Protein AF-0000000084776444 (afdb_homodimer)

Solvent-accessible surface area (backbone atoms only — not comparable to full-atom values): 45329 Å² total; per-residue (Å²): 132,71,78,76,60,60,71,63,58,64,65,59,58,59,58,55,57,56,55,54,58,56,58,61,62,64,61,63,70,56,71,52,73,60,63,71,49,62,65,46,66,68,69,65,60,53,73,79,64,85,43,57,58,74,37,80,73,57,60,41,53,78,90,47,79,72,78,64,41,51,60,41,42,50,52,41,45,70,58,41,55,69,67,55,47,58,38,48,73,63,71,42,72,83,42,49,33,37,35,37,45,50,71,56,64,72,45,75,19,85,63,11,26,39,49,48,34,52,33,50,46,45,52,48,51,35,21,64,57,66,76,36,50,72,47,73,40,49,55,47,80,41,77,70,30,48,80,78,47,34,55,55,40,48,51,49,13,47,46,64,22,34,64,80,32,42,27,42,31,40,40,41,50,63,38,40,57,42,28,66,71,70,69,85,67,59,76,82,44,70,81,39,39,33,38,29,24,24,41,64,60,44,51,68,44,57,52,98,84,45,42,48,45,76,26,42,44,74,55,35,35,38,34,35,64,41,45,68,46,54,52,48,50,50,61,54,47,53,42,25,68,80,25,93,49,18,66,58,37,5,53,50,50,39,68,58,16,76,75,53,93,59,84,51,49,45,55,42,46,51,50,48,52,55,48,48,39,85,83,36,88,54,46,81,33,48,40,55,44,69,89,56,33,71,54,28,56,34,86,72,46,50,82,45,48,65,58,51,52,52,49,53,48,53,49,47,33,70,39,58,69,76,75,31,49,58,53,37,51,74,51,45,50,68,50,28,55,52,56,54,46,56,35,53,58,85,78,50,66,70,55,34,23,38,28,44,78,52,40,40,58,34,70,52,73,40,41,83,91,56,52,72,62,56,45,50,51,44,51,45,32,47,51,43,57,27,46,32,68,57,33,45,40,44,39,29,33,53,75,42,62,82,45,66,52,50,41,76,54,60,82,57,44,58,66,69,128,126,73,82,71,59,62,70,58,58,63,62,56,57,60,56,52,54,54,52,51,57,56,56,60,63,61,60,64,70,55,71,52,70,58,62,71,52,57,64,47,65,71,69,66,60,55,74,80,63,85,43,57,58,73,36,81,72,56,60,43,53,78,90,47,79,71,76,63,42,53,60,42,42,51,53,43,46,69,58,40,55,69,67,55,47,59,39,49,74,64,72,40,72,80,42,52,35,36,36,34,46,50,71,58,64,73,45,76,20,86,62,12,28,39,48,49,33,53,33,48,47,45,53,46,52,36,21,64,56,66,75,35,50,73,46,74,41,49,54,48,79,41,78,71,31,49,80,79,45,34,54,56,40,49,50,49,13,47,46,63,20,33,64,79,32,43,28,42,31,41,40,41,50,64,38,40,58,42,29,67,70,70,70,84,67,60,78,83,44,70,82,41,39,34,38,29,24,23,41,63,59,45,51,67,43,57,53,97,84,45,43,47,44,76,26,42,46,74,56,34,36,39,35,34,64,41,44,68,44,54,52,47,50,51,62,56,48,53,43,26,67,78,25,95,49,18,68,58,38,6,53,50,49,38,68,59,17,74,78,54,91,59,84,51,48,46,55,42,44,50,50,49,51,53,48,48,38,86,83,35,90,53,45,82,32,49,39,56,46,69,88,54,32,72,54,28,57,34,86,72,46,51,83,43,48,65,58,50,52,53,50,52,49,52,50,47,34,70,38,57,71,76,76,30,49,59,52,39,51,74,52,46,51,68,51,28,56,51,55,53,48,56,33,54,57,89,78,50,67,71,55,35,22,39,28,43,78,52,42,40,56,34,70,52,74,39,40,84,90,56,49,72,63,57,43,51,52,44,50,44,33,48,51,43,56,27,45,32,67,57,33,46,40,44,38,28,32,53,74,41,62,83,43,63,51,50,41,77,54,61,82,56,43,58,66,69,129

Sequence (834 aa):
MARALGDALLFSAGAAVATVLLLTASSFFSLPDAYWASIQLESASSFGVRTFYDDPEVSYTMDRPITGWDAKRAAWIRAHPELLHQHAARGEGERVLMVSGSQPAPCGAPRGDHFLTRLLKNKLDYCRLNGVELLYNTALLRPSMGRYWAKLPLVRAAMVAHPEAEWVWWVDSDAVLTDMDFRLPLRRYRRHNLVVHGWPRLVYDSGAAGPSWTSLNAGVFLLRNCQWSLDLMDAWAAMGPDSPDYQRWGALLTKTFKDKAFNESDDQSALVYLLQQDGSPWRQKVFLEHEYYFEGYWLEIVPRLGNISKRCEAMERQAAPEMRKRRAEREARRGRGDRAAASRVEGWRRPFVTHFTGCQPCSGHRNEDYSGESCDEGMRRALNFADDQVLRAYGFRHAGPLSDDVTPLPFGYPAKQMARALGDALLFSAGAAVATVLLLTASSFFSLPDAYWASIQLESASSFGVRTFYDDPEVSYTMDRPITGWDAKRAAWIRAHPELLHQHAARGEGERVLMVSGSQPAPCGAPRGDHFLTRLLKNKLDYCRLNGVELLYNTALLRPSMGRYWAKLPLVRAAMVAHPEAEWVWWVDSDAVLTDMDFRLPLRRYRRHNLVVHGWPRLVYDSGAAGPSWTSLNAGVFLLRNCQWSLDLMDAWAAMGPDSPDYQRWGALLTKTFKDKAFNESDDQSALVYLLQQDGSPWRQKVFLEHEYYFEGYWLEIVPRLGNISKRCEAMERQAAPEMRKRRAEREARRGRGDRAAASRVEGWRRPFVTHFTGCQPCSGHRNEDYSGESCDEGMRRALNFADDQVLRAYGFRHAGPLSDDVTPLPFGYPAKQ

Foldseek 3Di:
DPPVPPPVVVVVVVVVVVVVVVVVVVPPPPPPPVVVVPVPVVPVVLVPPDACVNPPQDDLFLVHFDPPQVVRLVVVCVSRVVVVVVCVVVVHDAAEAEEEEEEQDFFPFVCLVVLLVLLVVQVVLLCVLQVHHYHYYHYQPPVQQDDQRSVLSVQSNVLVVCSSGFKYKYAYSQKGFLDSQDDDPCVVQVQAFKEWAADPCQLAPQPPVAHALVRTDPNIMIGGSDSLSSVVSSQLCCCDRVHPCFQVSLCVLCVRHVPDDDSTDGSSSSSSVLCHDVVRPRVRRYHHDDLAPSPDELVVQLVCLVVLVVVLQVVLLPDDLVSLAADASNVCNVCSVVVQVVCVPPVDDRHRMYGHPQCSSRHNRGDPVDDVVCSVLSSQLSSLSSVQVVCVNVQWHAPDSNGPDIDGHDHSPPHND/DPVVPPVVVVVVVVVVVVVVVVVVVVPPPPPDPVVVVPVPVVPVVLVPPDACVNPPQDDLFLVHFDPPQVVRLVVVCVSRVVVVVVCVVVVHDAAEAEEEEEEQDFFPFVCLVVLLVLLVVQVVLLCVLQVHHYHYYHYQPPVQQDDQRSVLSVQSNVLVVCSSGFKYKYAYSQKGFLDSQDDDPCVVQVQAFKEWAADPCQLAPQPPVAHALVRTDPNIMIGGSDSLSSVVSSQLCCCDRVHPCFQVSLCVLCVRHVPDDDSTDGSSSSVSVLCHDVVRPRVRRYHHDDLAPSPDELVVQLVCLVVLVVVLQVVLLPDDLVSLAADASNVCNVCSVVVQVVCVPPPDDRHRMYGHPQCSSRHNRGDPVDDVVCSVLSSQLSSLSSVQVVCVNVQWHAPDSNGPDIDGHDHSPPHND

Organism: Brachypodium distachyon (NCBI:txid15368)

Nearest PDB structures (foldseek):
  6bsu-assembly1_B  TM=8.923E-01  e=5.376E-35  Arabidopsis thaliana
  2p72-assembly2_B  TM=7.038E-01  e=7.148E-07  Paramecium bursaria Chlorella virus 1
  2p6w-assembly1_A  TM=6.999E-01  e=1.191E-06  Paramecium bursaria Chlorella virus 1
  4cjb-assembly4_D  TM=4.960E-01  e=8.614E-04  Bacteroides ovatus
  1xkd-assembly1_A  TM=2.037E-01  e=1.379E+00  Aeropyrum pernix K1

Structure (mmCIF, N/CA/C/O backbone):
data_AF-0000000084776444-model_v1
#
loop_
_entity.id
_entity.type
_entity.pdbx_description
1 polymer 'Glycosyltransferase 7'
#
loop_
_atom_site.group_PDB
_atom_site.id
_atom_site.type_symbol
_atom_site.label_atom_id
_atom_site.label_alt_id
_atom_site.label_comp_id
_atom_site.label_asym_id
_atom_site.label_entity_id
_atom_site.label_seq_id
_atom_site.pdbx_PDB_ins_code
_atom_site.Cartn_x
_atom_site.Cartn_y
_atom_site.Cartn_z
_atom_site.occupancy
_atom_site.B_iso_or_equiv
_atom_site.auth_seq_id
_atom_site.auth_comp_id
_atom_site.auth_asym_id
_atom_site.auth_atom_id
_atom_site.pdbx_PDB_model_num
ATOM 1 N N . MET A 1 1 ? -0.04 70.938 -47.906 1 21.89 1 MET A N 1
ATOM 2 C CA . MET A 1 1 ? -1.121 70.625 -46.969 1 21.89 1 MET A CA 1
ATOM 3 C C . MET A 1 1 ? -1.875 69.375 -47.375 1 21.89 1 MET A C 1
ATOM 5 O O . MET A 1 1 ? -2.568 68.75 -46.562 1 21.89 1 MET A O 1
ATOM 9 N N . ALA A 1 2 ? -2.057 69.188 -48.812 1 24.22 2 ALA A N 1
ATOM 10 C CA . ALA A 1 2 ? -2.969 68.25 -49.469 1 24.22 2 ALA A CA 1
ATOM 11 C C . ALA A 1 2 ? -2.488 66.812 -49.281 1 24.22 2 ALA A C 1
ATOM 13 O O . ALA A 1 2 ? -3.293 65.938 -49.094 1 24.22 2 ALA A O 1
ATOM 14 N N . ARG A 1 3 ? -1.297 66.562 -49.75 1 25.2 3 ARG A N 1
ATOM 15 C CA . ARG A 1 3 ? -0.847 65.188 -50.031 1 25.2 3 ARG A CA 1
ATOM 16 C C . ARG A 1 3 ? -0.661 64.375 -48.781 1 25.2 3 ARG A C 1
ATOM 18 O O . ARG A 1 3 ? -0.34 63.188 -48.812 1 25.2 3 ARG A O 1
ATOM 25 N N . ALA A 1 4 ? -0.343 65.125 -47.625 1 27.72 4 ALA A N 1
ATOM 26 C CA . ALA A 1 4 ? -0.027 64.438 -46.406 1 27.72 4 ALA A CA 1
ATOM 27 C C . ALA A 1 4 ? -1.229 63.625 -45.875 1 27.72 4 ALA A C 1
ATOM 29 O O . ALA A 1 4 ? -1.128 62.906 -44.875 1 27.72 4 ALA A O 1
ATOM 30 N N . LEU A 1 5 ? -2.443 64.062 -46.438 1 29.72 5 LEU A N 1
ATOM 31 C CA . LEU A 1 5 ? -3.66 63.562 -45.812 1 29.72 5 LEU A CA 1
ATOM 32 C C . LEU A 1 5 ? -3.922 62.094 -46.156 1 29.72 5 LEU A C 1
ATOM 34 O O . LEU A 1 5 ? -4.867 61.5 -45.656 1 29.72 5 LEU A O 1
ATOM 38 N N . GLY A 1 6 ? -3.334 61.656 -47.312 1 27.2 6 GLY A N 1
ATOM 39 C CA . GLY A 1 6 ? -3.789 60.406 -47.906 1 27.2 6 GLY A CA 1
ATOM 40 C C . GLY A 1 6 ? -3.449 59.188 -47.031 1 27.2 6 GLY A C 1
ATOM 41 O O . GLY A 1 6 ? -4.195 58.219 -47.031 1 27.2 6 GLY A O 1
ATOM 42 N N . ASP A 1 7 ? -2.152 59.156 -46.656 1 29.42 7 ASP A N 1
ATOM 43 C CA . ASP A 1 7 ? -1.59 57.906 -46.125 1 29.42 7 ASP A CA 1
ATOM 44 C C . ASP A 1 7 ? -2.205 57.531 -44.781 1 29.42 7 ASP A C 1
ATOM 46 O O . ASP A 1 7 ? -1.972 56.438 -44.25 1 29.42 7 ASP A O 1
ATOM 50 N N . ALA A 1 8 ? -2.689 58.562 -44.031 1 30.03 8 ALA A N 1
ATOM 51 C CA . ALA A 1 8 ? -3.156 58.281 -42.688 1 30.03 8 ALA A CA 1
ATOM 52 C C . ALA A 1 8 ? -4.41 57.406 -42.688 1 30.03 8 ALA A C 1
ATOM 54 O O . ALA A 1 8 ? -4.734 56.75 -41.719 1 30.03 8 ALA A O 1
ATOM 55 N N . LEU A 1 9 ? -5.211 57.562 -43.844 1 29.48 9 LEU A N 1
ATOM 56 C CA . LEU A 1 9 ? -6.531 56.969 -43.781 1 29.48 9 LEU A CA 1
ATOM 57 C C . LEU A 1 9 ? -6.422 55.438 -43.812 1 29.48 9 LEU A C 1
ATOM 59 O O . LEU A 1 9 ? -7.316 54.719 -43.344 1 29.48 9 LEU A O 1
ATOM 63 N N . LEU A 1 10 ? -5.426 54.906 -44.625 1 31.38 10 LEU A N 1
ATOM 64 C CA . LEU A 1 10 ? -5.465 53.469 -44.875 1 31.38 10 LEU A CA 1
ATOM 65 C C . LEU A 1 10 ? -5.156 52.688 -43.594 1 31.38 10 LEU A C 1
ATOM 67 O O . LEU A 1 10 ? -5.633 51.562 -43.438 1 31.38 10 LEU A O 1
ATOM 71 N N . PHE A 1 11 ? -4.254 53.219 -42.75 1 33.69 11 PHE A N 1
ATOM 72 C CA . PHE A 1 11 ? -3.816 52.375 -41.625 1 33.69 11 PHE A CA 1
ATOM 73 C C . PHE A 1 11 ? -4.938 52.188 -40.625 1 33.69 11 PHE A C 1
ATOM 75 O O . PHE A 1 11 ? -4.82 51.375 -39.719 1 33.69 11 PHE A O 1
ATOM 82 N N . SER A 1 12 ? -5.906 53.219 -40.562 1 31.97 12 SER A N 1
ATOM 83 C CA . SER A 1 12 ? -6.879 53.094 -39.469 1 31.97 12 SER A CA 1
ATOM 84 C C . SER A 1 12 ? -7.848 51.938 -39.75 1 31.97 12 SER A C 1
ATOM 86 O O . SER A 1 12 ? -8.625 51.562 -38.875 1 31.97 12 SER A O 1
ATOM 88 N N . ALA A 1 13 ? -8.062 51.656 -41.094 1 33 13 ALA A N 1
ATOM 89 C CA . ALA A 1 13 ? -9.117 50.688 -41.344 1 33 13 ALA A CA 1
ATOM 90 C C . ALA A 1 13 ? -8.719 49.312 -40.844 1 33 13 ALA A C 1
ATOM 92 O O . ALA A 1 13 ? -9.57 48.438 -40.625 1 33 13 ALA A O 1
ATOM 93 N N . GLY A 1 14 ? -7.402 49 -40.906 1 31.8 14 GLY A N 1
ATOM 94 C CA . GLY A 1 14 ? -6.98 47.656 -40.594 1 31.8 14 GLY A CA 1
ATOM 95 C C . GLY A 1 14 ? -7.227 47.281 -39.156 1 31.8 14 GLY A C 1
ATOM 96 O O . GLY A 1 14 ? -7.312 46.094 -38.812 1 31.8 14 GLY A O 1
ATOM 97 N N . ALA A 1 15 ? -7.059 48.281 -38.25 1 36 15 ALA A N 1
ATOM 98 C CA . ALA A 1 15 ? -7.145 47.938 -36.844 1 36 15 ALA A CA 1
ATOM 99 C C . ALA A 1 15 ? -8.57 47.562 -36.438 1 36 15 ALA A C 1
ATOM 101 O O . ALA A 1 15 ? -8.781 46.875 -35.438 1 36 15 ALA A O 1
ATOM 102 N N . ALA A 1 16 ? -9.555 48.219 -37.156 1 34.06 16 ALA A N 1
ATOM 103 C CA . ALA A 1 16 ? -10.906 47.969 -36.688 1 34.06 16 ALA A CA 1
ATOM 104 C C . ALA A 1 16 ? -11.336 46.531 -36.969 1 34.06 16 ALA A C 1
ATOM 106 O O . ALA A 1 16 ? -12.078 45.906 -36.188 1 34.06 16 ALA A O 1
ATOM 107 N N . VAL A 1 17 ? -10.898 46 -38.156 1 36.62 17 VAL A N 1
ATOM 108 C CA . VAL A 1 17 ? -11.406 44.656 -38.469 1 36.62 17 VAL A CA 1
ATOM 109 C C . VAL A 1 17 ? -10.82 43.656 -37.5 1 36.62 17 VAL A C 1
ATOM 111 O O . VAL A 1 17 ? -11.461 42.625 -37.188 1 36.62 17 VAL A O 1
ATOM 114 N N . ALA A 1 18 ? -9.578 43.906 -36.969 1 34.69 18 ALA A N 1
ATOM 115 C CA . ALA A 1 18 ? -9.031 42.875 -36.094 1 34.69 18 ALA A CA 1
ATOM 116 C C . ALA A 1 18 ? -9.812 42.781 -34.781 1 34.69 18 ALA A C 1
ATOM 118 O O . ALA A 1 18 ? -9.969 41.688 -34.219 1 34.69 18 ALA A O 1
ATOM 119 N N . THR A 1 19 ? -10.344 43.969 -34.312 1 35.88 19 THR A N 1
ATOM 120 C CA . THR A 1 19 ? -11.031 43.875 -33.031 1 35.88 19 THR A CA 1
ATOM 121 C C . THR A 1 19 ? -12.352 43.125 -33.188 1 35.88 19 THR A C 1
ATOM 123 O O . THR A 1 19 ? -12.734 42.344 -32.281 1 35.88 19 THR A O 1
ATOM 126 N N . VAL A 1 20 ? -13.062 43.281 -34.344 1 36.16 20 VAL A N 1
ATOM 127 C CA . VAL A 1 20 ? -14.367 42.625 -34.406 1 36.16 20 VAL A CA 1
ATOM 128 C C . VAL A 1 20 ? -14.172 41.125 -34.5 1 36.16 20 VAL A C 1
ATOM 130 O O . VAL A 1 20 ? -14.984 40.344 -33.969 1 36.16 20 VAL A O 1
ATOM 133 N N . LEU A 1 21 ? -13.102 40.656 -35.219 1 32.59 21 LEU A N 1
ATOM 134 C CA . LEU A 1 21 ? -12.992 39.219 -35.344 1 32.59 21 LEU A CA 1
ATOM 135 C C . LEU A 1 21 ? -12.688 38.594 -33.969 1 32.59 21 LEU A C 1
ATOM 137 O O . LEU A 1 21 ? -13.109 37.469 -33.688 1 32.59 21 LEU A O 1
ATOM 141 N N . LEU A 1 22 ? -11.906 39.312 -33.094 1 33.31 22 LEU A N 1
ATOM 142 C CA . LEU A 1 22 ? -11.625 38.688 -31.797 1 33.31 22 LEU A CA 1
ATOM 143 C C . LEU A 1 22 ? -12.883 38.625 -30.938 1 33.31 22 LEU A C 1
ATOM 145 O O . LEU A 1 22 ? -13.039 37.719 -30.125 1 33.31 22 LEU A O 1
ATOM 149 N N . LEU A 1 23 ? -13.812 39.625 -31.016 1 33.25 23 LEU A N 1
ATOM 150 C CA . LEU A 1 23 ? -14.945 39.562 -30.109 1 33.25 23 LEU A CA 1
ATOM 151 C C . LEU A 1 23 ? -15.906 38.438 -30.516 1 33.25 23 LEU A C 1
ATOM 153 O O . LEU A 1 23 ? -16.594 37.875 -29.672 1 33.25 23 LEU A O 1
ATOM 157 N N . THR A 1 24 ? -16.203 38.25 -31.812 1 31.72 24 THR A N 1
ATOM 158 C CA . THR A 1 24 ? -17.203 37.219 -32.125 1 31.72 24 THR A CA 1
ATOM 159 C C . THR A 1 24 ? -16.703 35.844 -31.781 1 31.72 24 THR A C 1
ATOM 161 O O . THR A 1 24 ? -17.484 34.906 -31.578 1 31.72 24 THR A O 1
ATOM 164 N N . ALA A 1 25 ? -15.344 35.562 -31.953 1 31.86 25 ALA A N 1
ATOM 165 C CA . ALA A 1 25 ? -14.961 34.188 -31.688 1 31.86 25 ALA A CA 1
ATOM 166 C C . ALA A 1 25 ? -15.07 33.844 -30.203 1 31.86 25 ALA A C 1
ATOM 168 O O . ALA A 1 25 ? -14.945 32.688 -29.812 1 31.86 25 ALA A O 1
ATOM 169 N N . SER A 1 26 ? -14.992 34.875 -29.359 1 31.23 26 SER A N 1
ATOM 170 C CA . SER A 1 26 ? -14.992 34.469 -27.953 1 31.23 26 SER A CA 1
ATOM 171 C C . SER A 1 26 ? -16.359 33.938 -27.531 1 31.23 26 SER A C 1
ATOM 173 O O . SER A 1 26 ? -16.5 33.375 -26.438 1 31.23 26 SER A O 1
ATOM 175 N N . SER A 1 27 ? -17.422 34.469 -28.188 1 30.97 27 SER A N 1
ATOM 176 C CA . SER A 1 27 ? -18.688 34.094 -27.562 1 30.97 27 SER A CA 1
ATOM 177 C C . SER A 1 27 ? -18.984 32.594 -27.719 1 30.97 27 SER A C 1
ATOM 179 O O . SER A 1 27 ? -19.875 32.062 -27.062 1 30.97 27 SER A O 1
ATOM 181 N N . PHE A 1 28 ? -18.766 32.125 -28.938 1 31.67 28 PHE A N 1
ATOM 182 C CA . PHE A 1 28 ? -19.516 30.906 -29.219 1 31.67 28 PHE A CA 1
ATOM 183 C C . PHE A 1 28 ? -18.953 29.734 -28.422 1 31.67 28 PHE A C 1
ATOM 185 O O . PHE A 1 28 ? -19.5 28.625 -28.453 1 31.67 28 PHE A O 1
ATOM 192 N N . PHE A 1 29 ? -17.672 29.828 -28.125 1 33.19 29 PHE A N 1
ATOM 193 C CA . PHE A 1 29 ? -17.281 28.484 -27.719 1 33.19 29 PHE A CA 1
ATOM 194 C C . PHE A 1 29 ? -17.844 28.156 -26.344 1 33.19 29 PHE A C 1
ATOM 196 O O . PHE A 1 29 ? -17.109 27.812 -25.406 1 33.19 29 PHE A O 1
ATOM 203 N N . SER A 1 30 ? -18.734 29.094 -25.875 1 30.8 30 SER A N 1
ATOM 204 C CA . SER A 1 30 ? -19.266 28.469 -24.672 1 30.8 30 SER A CA 1
ATOM 205 C C . SER A 1 30 ? -19.984 27.172 -24.984 1 30.8 30 SER A C 1
ATOM 207 O O . SER A 1 30 ? -21.062 27.172 -25.594 1 30.8 30 SER A O 1
ATOM 209 N N . LEU A 1 31 ? -19.266 26.203 -25.359 1 31.92 31 LEU A N 1
ATOM 210 C CA . LEU A 1 31 ? -19.984 24.938 -25.438 1 31.92 31 LEU A CA 1
ATOM 211 C C . LEU A 1 31 ? -20.969 24.797 -24.281 1 31.92 31 LEU A C 1
ATOM 213 O O . LEU A 1 31 ? -20.625 25.031 -23.125 1 31.92 31 LEU A O 1
ATOM 217 N N . PRO A 1 32 ? -22.234 25.125 -24.578 1 31.27 32 PRO A N 1
ATOM 218 C CA . PRO A 1 32 ? -23.25 25.062 -23.531 1 31.27 32 PRO A CA 1
ATOM 219 C C . PRO A 1 32 ? -23.094 23.844 -22.625 1 31.27 32 PRO A C 1
ATOM 221 O O . PRO A 1 32 ? -22.547 22.828 -23.047 1 31.27 32 PRO A O 1
ATOM 224 N N . ASP A 1 33 ? -23.281 24.109 -21.297 1 34.12 33 ASP A N 1
ATOM 225 C CA . ASP A 1 33 ? -23.359 23.125 -20.219 1 34.12 33 ASP A CA 1
ATOM 226 C C . ASP A 1 33 ? -24.125 21.875 -20.672 1 34.12 33 ASP A C 1
ATOM 228 O O . ASP A 1 33 ? -23.922 20.781 -20.141 1 34.12 33 ASP A O 1
ATOM 232 N N . ALA A 1 34 ? -25.016 22.047 -21.703 1 30.86 34 ALA A N 1
ATOM 233 C CA . ALA A 1 34 ? -25.859 20.938 -22.156 1 30.86 34 ALA A CA 1
ATOM 234 C C . ALA A 1 34 ? -25.031 19.859 -22.844 1 30.86 34 ALA A C 1
ATOM 236 O O . ALA A 1 34 ? -25.469 18.719 -22.969 1 30.86 34 ALA A O 1
ATOM 237 N N . TYR A 1 35 ? -24.047 20.312 -23.625 1 30.36 35 TYR A N 1
ATOM 238 C CA . TYR A 1 35 ? -23.281 19.297 -24.328 1 30.36 35 TYR A CA 1
ATOM 239 C C . TYR A 1 35 ? -22.562 18.391 -23.344 1 30.36 35 TYR A C 1
ATOM 241 O O . TYR A 1 35 ? -22.453 17.172 -23.562 1 30.36 35 TYR A O 1
ATOM 249 N N . TRP A 1 36 ? -21.922 19.016 -22.359 1 31.94 36 TRP A N 1
ATOM 250 C CA . TRP A 1 36 ? -21.344 18.109 -21.375 1 31.94 36 TRP A CA 1
ATOM 251 C C . TRP A 1 36 ? -22.438 17.375 -20.609 1 31.94 36 TRP A C 1
ATOM 253 O O . TRP A 1 36 ? -22.156 16.391 -19.922 1 31.94 36 TRP A O 1
ATOM 263 N N . ALA A 1 37 ? -23.703 17.922 -20.594 1 30.48 37 ALA A N 1
ATOM 264 C CA . ALA A 1 37 ? -24.766 17.219 -19.906 1 30.48 37 ALA A CA 1
ATOM 265 C C . ALA A 1 37 ? -25.047 15.859 -20.531 1 30.48 37 ALA A C 1
ATOM 267 O O . ALA A 1 37 ? -25.359 14.898 -19.828 1 30.48 37 ALA A O 1
ATOM 268 N N . SER A 1 38 ? -25.312 15.906 -21.844 1 31.33 38 SER A N 1
ATOM 269 C CA . SER A 1 38 ? -25.922 14.719 -22.438 1 31.33 38 SER A CA 1
ATOM 270 C C . SER A 1 38 ? -24.938 13.555 -22.5 1 31.33 38 SER A C 1
ATOM 272 O O . SER A 1 38 ? -25.328 12.43 -22.844 1 31.33 38 SER A O 1
ATOM 274 N N . ILE A 1 39 ? -23.625 13.938 -22.766 1 31.16 39 ILE A N 1
ATOM 275 C CA . ILE A 1 39 ? -22.953 12.648 -22.781 1 31.16 39 ILE A CA 1
ATOM 276 C C . ILE A 1 39 ? -22.969 12.047 -21.375 1 31.16 39 ILE A C 1
ATOM 278 O O . ILE A 1 39 ? -22.047 12.25 -20.594 1 31.16 39 ILE A O 1
ATOM 282 N N . GLN A 1 40 ? -23.812 12.531 -20.547 1 31.45 40 GLN A N 1
ATOM 283 C CA . GLN A 1 40 ? -24.125 11.523 -19.531 1 31.45 40 GLN A CA 1
ATOM 284 C C . GLN A 1 40 ? -24.219 10.141 -20.156 1 31.45 40 GLN A C 1
ATOM 286 O O . GLN A 1 40 ? -25.219 9.805 -20.812 1 31.45 40 GLN A O 1
ATOM 291 N N . LEU A 1 41 ? -23.094 9.734 -20.781 1 32.94 41 LEU A N 1
ATOM 292 C CA . LEU A 1 41 ? -23.25 8.289 -20.906 1 32.94 41 LEU A CA 1
ATOM 293 C C . LEU A 1 41 ? -24.156 7.738 -19.812 1 32.94 41 LEU A C 1
ATOM 295 O O . LEU A 1 41 ? -23.891 7.93 -18.625 1 32.94 41 LEU A O 1
ATOM 299 N N . GLU A 1 42 ? -25.391 7.84 -19.969 1 33.75 42 GLU A N 1
ATOM 300 C CA . GLU A 1 42 ? -26.203 6.961 -19.125 1 33.75 42 GLU A CA 1
ATOM 301 C C . GLU A 1 42 ? -25.391 5.766 -18.625 1 33.75 42 GLU A C 1
ATOM 303 O O . GLU A 1 42 ? -24.969 4.922 -19.422 1 33.75 42 GLU A O 1
ATOM 308 N N . SER A 1 43 ? -24.344 6.02 -17.844 1 39 43 SER A N 1
ATOM 309 C CA . SER A 1 43 ? -23.938 4.805 -17.141 1 39 43 SER A CA 1
ATOM 310 C C . SER A 1 43 ? -25.125 3.855 -16.969 1 39 43 SER A C 1
ATOM 312 O O . SER A 1 43 ? -26 4.094 -16.125 1 39 43 SER A O 1
ATOM 314 N N . ALA A 1 44 ? -25.734 3.492 -17.969 1 37.97 44 ALA A N 1
ATOM 315 C CA . ALA A 1 44 ? -26.625 2.344 -17.766 1 37.97 44 ALA A CA 1
ATOM 316 C C . ALA A 1 44 ? -26.172 1.517 -16.562 1 37.97 44 ALA A C 1
ATOM 318 O O . ALA A 1 44 ? -25.078 0.956 -16.562 1 37.97 44 ALA A O 1
ATOM 319 N N . SER A 1 45 ? -26.516 1.999 -15.445 1 46.94 45 SER A N 1
ATOM 320 C CA . SER A 1 45 ? -26.328 1.176 -14.258 1 46.94 45 SER A CA 1
ATOM 321 C C . SER A 1 45 ? -26.469 -0.307 -14.578 1 46.94 45 SER A C 1
ATOM 323 O O . SER A 1 45 ? -27.516 -0.744 -15.055 1 46.94 45 SER A O 1
ATOM 325 N N . SER A 1 46 ? -25.516 -0.882 -15.125 1 54.28 46 SER A N 1
ATOM 326 C CA . SER A 1 46 ? -25.484 -2.34 -15.203 1 54.28 46 SER A CA 1
ATOM 327 C C . SER A 1 46 ? -26.219 -2.967 -14.023 1 54.28 46 SER A C 1
ATOM 329 O O . SER A 1 46 ? -26.156 -4.18 -13.82 1 54.28 46 SER A O 1
ATOM 331 N N . PHE A 1 47 ? -26.922 -1.967 -13.375 1 55.28 47 PHE A N 1
ATOM 332 C CA . PHE A 1 47 ? -27.828 -2.43 -12.336 1 55.28 47 PHE A CA 1
ATOM 333 C C . PHE A 1 47 ? -29 -3.193 -12.93 1 55.28 47 PHE A C 1
ATOM 335 O O . PHE A 1 47 ? -29.656 -2.713 -13.867 1 55.28 47 PHE A O 1
ATOM 342 N N . GLY A 1 48 ? -28.797 -4.477 -12.914 1 63.91 48 GLY A N 1
ATOM 343 C CA . GLY A 1 48 ? -29.891 -5.34 -13.289 1 63.91 48 GLY A CA 1
ATOM 344 C C . GLY A 1 48 ? -29.484 -6.445 -14.25 1 63.91 48 GLY A C 1
ATOM 345 O O . GLY A 1 48 ? -30.25 -7.387 -14.469 1 63.91 48 GLY A O 1
ATOM 346 N N . VAL A 1 49 ? -28.281 -6.203 -14.812 1 77.44 49 VAL A N 1
ATOM 347 C CA . VAL A 1 49 ? -27.875 -7.246 -15.758 1 77.44 49 VAL A CA 1
ATOM 348 C C . VAL A 1 49 ? -27.359 -8.453 -14.992 1 77.44 49 VAL A C 1
ATOM 350 O O . VAL A 1 49 ? -26.594 -8.312 -14.031 1 77.44 49 VAL A O 1
ATOM 353 N N . ARG A 1 50 ? -27.875 -9.539 -15.398 1 88.38 50 ARG A N 1
ATOM 354 C CA . ARG A 1 50 ? -27.406 -10.789 -14.789 1 88.38 50 ARG A CA 1
ATOM 355 C C . ARG A 1 50 ? -26 -11.141 -15.25 1 88.38 50 ARG A C 1
ATOM 357 O O . ARG A 1 50 ? -25.672 -10.984 -16.422 1 88.38 50 ARG A O 1
ATOM 364 N N . THR A 1 51 ? -25.141 -11.414 -14.344 1 93.25 51 THR A N 1
ATOM 365 C CA . THR A 1 51 ? -23.766 -11.852 -14.594 1 93.25 51 THR A CA 1
ATOM 366 C C . THR A 1 51 ? -23.469 -13.133 -13.82 1 93.25 51 THR A C 1
ATOM 368 O O . THR A 1 51 ? -24.344 -13.695 -13.172 1 93.25 51 THR A O 1
ATOM 371 N N . PHE A 1 52 ? -22.219 -13.578 -13.945 1 96.25 52 PHE A N 1
ATOM 372 C CA . PHE A 1 52 ? -21.844 -14.797 -13.227 1 96.25 52 PHE A CA 1
ATOM 373 C C . PHE A 1 52 ? -21.922 -14.578 -11.727 1 96.25 52 PHE A C 1
ATOM 375 O O . PHE A 1 52 ? -21.922 -15.547 -10.953 1 96.25 52 PHE A O 1
ATOM 382 N N . TYR A 1 53 ? -22 -13.344 -11.32 1 94.12 53 TYR A N 1
ATOM 383 C CA . TYR A 1 53 ? -22.141 -13.031 -9.898 1 94.12 53 TYR A CA 1
ATOM 384 C C . TYR A 1 53 ? -23.5 -13.461 -9.367 1 94.12 53 TYR A C 1
ATOM 386 O O . TYR A 1 53 ? -23.703 -13.531 -8.156 1 94.12 53 TYR A O 1
ATOM 394 N N . ASP A 1 54 ? -24.406 -13.703 -10.242 1 93.12 54 ASP A N 1
ATOM 395 C CA . ASP A 1 54 ? -25.75 -14.156 -9.867 1 93.12 54 ASP A CA 1
ATOM 396 C C . ASP A 1 54 ? -25.812 -15.688 -9.875 1 93.12 54 ASP A C 1
ATOM 398 O O . ASP A 1 54 ? -26.844 -16.266 -9.523 1 93.12 54 ASP A O 1
ATOM 402 N N . ASP A 1 55 ? -24.766 -16.328 -10.273 1 93.25 55 ASP A N 1
ATOM 403 C CA . ASP A 1 55 ? -24.703 -17.781 -10.367 1 93.25 55 ASP A CA 1
ATOM 404 C C . ASP A 1 55 ? -24.172 -18.391 -9.07 1 93.25 55 ASP A C 1
ATOM 406 O O . ASP A 1 55 ? -23 -18.25 -8.742 1 93.25 55 ASP A O 1
ATOM 410 N N . PRO A 1 56 ? -24.953 -19.156 -8.367 1 92.25 56 PRO A N 1
ATOM 411 C CA . PRO A 1 56 ? -24.5 -19.766 -7.109 1 92.25 56 PRO A CA 1
ATOM 412 C C . PRO A 1 56 ? -23.406 -20.797 -7.312 1 92.25 56 PRO A C 1
ATOM 414 O O . PRO A 1 56 ? -22.734 -21.188 -6.355 1 92.25 56 PRO A O 1
ATOM 417 N N . GLU A 1 57 ? -23.234 -21.219 -8.508 1 92.44 57 GLU A N 1
ATOM 418 C CA . GLU A 1 57 ? -22.234 -22.25 -8.789 1 92.44 57 GLU A CA 1
ATOM 419 C C . GLU A 1 57 ? -20.844 -21.641 -8.891 1 92.44 57 GLU A C 1
ATOM 421 O O . GLU A 1 57 ? -19.844 -22.359 -8.836 1 92.44 57 GLU A O 1
ATOM 426 N N . VAL A 1 58 ? -20.797 -20.375 -9.125 1 95 58 VAL A N 1
ATOM 427 C CA . VAL A 1 58 ? -19.5 -19.703 -9.164 1 95 58 VAL A CA 1
ATOM 428 C C . VAL A 1 58 ? -19.047 -19.375 -7.742 1 95 58 VAL A C 1
ATOM 430 O O . VAL A 1 58 ? -19.766 -18.719 -6.988 1 95 58 VAL A O 1
ATOM 433 N N . SER A 1 59 ? -17.891 -19.891 -7.367 1 94.12 59 SER A N 1
ATOM 434 C CA . SER A 1 59 ? -17.375 -19.688 -6.016 1 94.12 59 SER A CA 1
ATOM 435 C C . SER A 1 59 ? -15.992 -19.047 -6.043 1 94.12 59 SER A C 1
ATOM 437 O O . SER A 1 59 ? -15.258 -19.188 -7.02 1 94.12 59 SER A O 1
ATOM 439 N N . TYR A 1 60 ? -15.727 -18.312 -4.98 1 96.62 60 TYR A N 1
ATOM 440 C CA . TYR A 1 60 ? -14.414 -17.703 -4.801 1 96.62 60 TYR A CA 1
ATOM 441 C C . TYR A 1 60 ? -13.414 -18.734 -4.293 1 96.62 60 TYR A C 1
ATOM 443 O O . TYR A 1 60 ? -12.195 -18.531 -4.398 1 96.62 60 TYR A O 1
ATOM 451 N N . THR A 1 61 ? -13.875 -19.797 -3.695 1 94.69 61 THR A N 1
ATOM 452 C CA . THR A 1 61 ? -13.039 -20.781 -3.014 1 94.69 61 THR A CA 1
ATOM 453 C C . THR A 1 61 ? -12.523 -21.828 -3.996 1 94.69 61 THR A C 1
ATOM 455 O O . THR A 1 61 ? -13.102 -22.031 -5.07 1 94.69 61 THR A O 1
ATOM 458 N N . MET A 1 62 ? -11.477 -22.484 -3.627 1 89.81 62 MET A N 1
ATOM 459 C CA . MET A 1 62 ? -10.781 -23.438 -4.496 1 89.81 62 MET A CA 1
ATOM 460 C C . MET A 1 62 ? -11.492 -24.781 -4.512 1 89.81 62 MET A C 1
ATOM 462 O O . MET A 1 62 ? -11.203 -25.625 -5.359 1 89.81 62 MET A O 1
ATOM 466 N N . ASP A 1 63 ? -12.422 -24.984 -3.689 1 87.06 63 ASP A N 1
ATOM 467 C CA . ASP A 1 63 ? -13.016 -26.312 -3.529 1 87.06 63 ASP A CA 1
ATOM 468 C C . ASP A 1 63 ? -14.031 -26.594 -4.637 1 87.06 63 ASP A C 1
ATOM 470 O O . ASP A 1 63 ? -14.484 -27.734 -4.797 1 87.06 63 ASP A O 1
ATOM 474 N N . ARG A 1 64 ? -14.391 -25.594 -5.445 1 87.88 64 ARG A N 1
ATOM 475 C CA . ARG A 1 64 ? -15.32 -25.766 -6.551 1 87.88 64 ARG A CA 1
ATOM 476 C C . ARG A 1 64 ? -14.742 -25.219 -7.852 1 87.88 64 ARG A C 1
ATOM 478 O O . ARG A 1 64 ? -14.461 -24.016 -7.949 1 87.88 64 ARG A O 1
ATOM 485 N N . PRO A 1 65 ? -14.664 -26.109 -8.828 1 94 65 PRO A N 1
ATOM 486 C CA . PRO A 1 65 ? -14.18 -25.594 -10.117 1 94 65 PRO A CA 1
ATOM 487 C C . PRO A 1 65 ? -15.188 -24.688 -10.812 1 94 65 PRO A C 1
ATOM 489 O O . PRO A 1 65 ? -16.406 -24.859 -10.641 1 94 65 PRO A O 1
ATOM 492 N N . ILE A 1 66 ? -14.711 -23.734 -11.492 1 96.38 66 ILE A N 1
ATOM 493 C CA . ILE A 1 66 ? -15.555 -22.875 -12.32 1 96.38 66 ILE A CA 1
ATOM 494 C C . ILE A 1 66 ? -15.445 -23.312 -13.781 1 96.38 66 ILE A C 1
ATOM 496 O O . ILE A 1 66 ? -14.344 -23.516 -14.297 1 96.38 66 ILE A O 1
ATOM 500 N N . THR A 1 67 ? -16.578 -23.531 -14.43 1 96.44 67 THR A N 1
ATOM 501 C CA . THR A 1 67 ? -16.609 -23.875 -15.844 1 96.44 67 THR A CA 1
ATOM 502 C C . THR A 1 67 ? -17.203 -22.734 -16.672 1 96.44 67 THR A C 1
ATOM 504 O O . THR A 1 67 ? -18 -21.953 -16.156 1 96.44 67 THR A O 1
ATOM 507 N N . GLY A 1 68 ? -16.719 -22.609 -17.906 1 97.56 68 GLY A N 1
ATOM 508 C CA . GLY A 1 68 ? -17.219 -21.578 -18.797 1 97.56 68 GLY A CA 1
ATOM 509 C C . GLY A 1 68 ? -16.781 -20.188 -18.406 1 97.56 68 GLY A C 1
ATOM 510 O O . GLY A 1 68 ? -17.516 -19.219 -18.594 1 97.56 68 GLY A O 1
ATOM 511 N N . TRP A 1 69 ? -15.641 -20.094 -17.812 1 98.25 69 TRP A N 1
ATOM 512 C CA . TRP A 1 69 ? -15.18 -18.828 -17.25 1 98.25 69 TRP A CA 1
ATOM 513 C C . TRP A 1 69 ? -14.977 -17.781 -18.328 1 98.25 69 TRP A C 1
ATOM 515 O O . TRP A 1 69 ? -15.336 -16.625 -18.156 1 98.25 69 TRP A O 1
ATOM 525 N N . ASP A 1 70 ? -14.438 -18.188 -19.484 1 98.25 70 ASP A N 1
ATOM 526 C CA . ASP A 1 70 ? -14.18 -17.219 -20.547 1 98.25 70 ASP A CA 1
ATOM 527 C C . ASP A 1 70 ? -15.469 -16.562 -21.031 1 98.25 70 ASP A C 1
ATOM 529 O O . ASP A 1 70 ? -15.523 -15.352 -21.203 1 98.25 70 ASP A O 1
ATOM 533 N N . ALA A 1 71 ? -16.453 -17.359 -21.172 1 97.81 71 ALA A N 1
ATOM 534 C CA . ALA A 1 71 ? -17.75 -16.844 -21.609 1 97.81 71 ALA A CA 1
ATOM 535 C C . ALA A 1 71 ? -18.375 -15.969 -20.516 1 97.81 71 ALA A C 1
ATOM 537 O O . ALA A 1 71 ? -18.906 -14.898 -20.797 1 97.81 71 ALA A O 1
ATOM 538 N N . LYS A 1 72 ? -18.328 -16.469 -19.328 1 97.38 72 LYS A N 1
ATOM 539 C CA . LYS A 1 72 ? -18.859 -15.711 -18.188 1 97.38 72 LYS A CA 1
ATOM 540 C C . LYS A 1 72 ? -18.188 -14.352 -18.062 1 97.38 72 LYS A C 1
ATOM 542 O O . LYS A 1 72 ? -18.859 -13.328 -17.922 1 97.38 72 LYS A O 1
ATOM 547 N N . ARG A 1 73 ? -16.906 -14.352 -18.141 1 96.56 73 ARG A N 1
ATOM 548 C CA . ARG A 1 73 ? -16.109 -13.133 -18.031 1 96.56 73 ARG A CA 1
ATOM 549 C C . ARG A 1 73 ? -16.406 -12.18 -19.188 1 96.56 73 ARG A C 1
ATOM 551 O O . ARG A 1 73 ? -16.578 -10.977 -18.984 1 96.56 73 ARG A O 1
ATOM 558 N N . ALA A 1 74 ? -16.484 -12.688 -20.375 1 95.38 74 ALA A N 1
ATOM 559 C CA . ALA A 1 74 ? -16.781 -11.875 -21.562 1 95.38 74 ALA A CA 1
ATOM 560 C C . ALA A 1 74 ? -18.141 -11.211 -21.422 1 95.38 74 ALA A C 1
ATOM 562 O O . ALA A 1 74 ? -18.312 -10.039 -21.781 1 95.38 74 ALA A O 1
ATOM 563 N N . ALA A 1 75 ? -19.094 -11.977 -20.953 1 95.62 75 ALA A N 1
ATOM 564 C CA . ALA A 1 75 ? -20.438 -11.422 -20.75 1 95.62 75 ALA A CA 1
ATOM 565 C C . ALA A 1 75 ? -20.406 -10.289 -19.734 1 95.62 75 ALA A C 1
ATOM 567 O O . ALA A 1 75 ? -21.078 -9.266 -19.906 1 95.62 75 ALA A O 1
ATOM 568 N N . TRP A 1 76 ? -19.656 -10.5 -18.656 1 94.88 76 TRP A N 1
ATOM 569 C CA . TRP A 1 76 ? -19.531 -9.453 -17.641 1 94.88 76 TRP A CA 1
ATOM 570 C C . TRP A 1 76 ? -18.906 -8.203 -18.234 1 94.88 76 TRP A C 1
ATOM 572 O O . TRP A 1 76 ? -19.359 -7.086 -17.984 1 94.88 76 TRP A O 1
ATOM 582 N N . ILE A 1 77 ? -17.891 -8.344 -19.016 1 91.94 77 ILE A N 1
ATOM 583 C CA . ILE A 1 77 ? -17.172 -7.223 -19.625 1 91.94 77 ILE A CA 1
ATOM 584 C C . ILE A 1 77 ? -18.109 -6.461 -20.562 1 91.94 77 ILE A C 1
ATOM 586 O O . ILE A 1 77 ? -18.125 -5.227 -20.578 1 91.94 77 ILE A O 1
ATOM 590 N N . ARG A 1 78 ? -18.891 -7.16 -21.297 1 91.5 78 ARG A N 1
ATOM 591 C CA . ARG A 1 78 ? -19.844 -6.535 -22.203 1 91.5 78 ARG A CA 1
ATOM 592 C C . ARG A 1 78 ? -20.875 -5.715 -21.422 1 91.5 78 ARG A C 1
ATOM 594 O O . ARG A 1 78 ? -21.344 -4.68 -21.906 1 91.5 78 ARG A O 1
ATOM 601 N N . ALA A 1 79 ? -21.125 -6.199 -20.281 1 90.44 79 ALA A N 1
ATOM 602 C CA . ALA A 1 79 ? -22.125 -5.535 -19.453 1 90.44 79 ALA A CA 1
ATOM 603 C C . ALA A 1 79 ? -21.547 -4.312 -18.75 1 90.44 79 ALA A C 1
ATOM 605 O O . ALA A 1 79 ? -22.281 -3.477 -18.219 1 90.44 79 ALA A O 1
ATOM 606 N N . HIS A 1 80 ? -20.234 -4.211 -18.75 1 87.38 80 HIS A N 1
ATOM 607 C CA . HIS A 1 80 ? -19.578 -3.121 -18.031 1 87.38 80 HIS A CA 1
ATOM 608 C C . HIS A 1 80 ? -18.547 -2.426 -18.922 1 87.38 80 HIS A C 1
ATOM 610 O O . HIS A 1 80 ? -17.375 -2.334 -18.562 1 87.38 80 HIS A O 1
ATOM 616 N N . PRO A 1 81 ? -18.953 -1.81 -19.969 1 80 81 PRO A N 1
ATOM 617 C CA . PRO A 1 81 ? -18.016 -1.2 -20.906 1 80 81 PRO A CA 1
ATOM 618 C C . PRO A 1 81 ? -17.266 -0.018 -20.312 1 80 81 PRO A C 1
ATOM 620 O O . PRO A 1 81 ? -16.141 0.288 -20.734 1 80 81 PRO A O 1
ATOM 623 N N . GLU A 1 82 ? -17.812 0.561 -19.297 1 76.56 82 GLU A N 1
ATOM 624 C CA . GLU A 1 82 ? -17.203 1.735 -18.688 1 76.56 82 GLU A CA 1
ATOM 625 C C . GLU A 1 82 ? -15.883 1.385 -18 1 76.56 82 GLU A C 1
ATOM 627 O O . GLU A 1 82 ? -15 2.234 -17.875 1 76.56 82 GLU A O 1
ATOM 632 N N . LEU A 1 83 ? -15.773 0.202 -17.609 1 75.44 83 LEU A N 1
ATOM 633 C CA . LEU A 1 83 ? -14.562 -0.209 -16.891 1 75.44 83 LEU A CA 1
ATOM 634 C C . LEU A 1 83 ? -13.414 -0.45 -17.859 1 75.44 83 LEU A C 1
ATOM 636 O O . LEU A 1 83 ? -12.242 -0.376 -17.484 1 75.44 83 LEU A O 1
ATOM 640 N N . LEU A 1 84 ? -13.75 -0.779 -19.109 1 67.56 84 LEU A N 1
ATOM 641 C CA . LEU A 1 84 ? -12.734 -0.995 -20.141 1 67.56 84 LEU A CA 1
ATOM 642 C C . LEU A 1 84 ? -12.242 0.333 -20.703 1 67.56 84 LEU A C 1
ATOM 644 O O . LEU A 1 84 ? -11.047 0.491 -20.984 1 67.56 84 LEU A O 1
ATOM 648 N N . HIS A 1 85 ? -13.102 1.214 -20.75 1 59.69 85 HIS A N 1
ATOM 649 C CA . HIS A 1 85 ? -12.766 2.52 -21.297 1 59.69 85 HIS A CA 1
ATOM 650 C C . HIS A 1 85 ? -11.789 3.27 -20.391 1 59.69 85 HIS A C 1
ATOM 652 O O . HIS A 1 85 ? -10.867 3.932 -20.875 1 59.69 85 HIS A O 1
ATOM 658 N N . GLN A 1 86 ? -11.992 3.111 -19.203 1 59.34 86 GLN A N 1
ATOM 659 C CA . GLN A 1 86 ? -11.125 3.797 -18.25 1 59.34 86 GLN A CA 1
ATOM 660 C C . GLN A 1 86 ? -9.68 3.336 -18.391 1 59.34 86 GLN A C 1
ATOM 662 O O . GLN A 1 86 ? -8.75 4.148 -18.312 1 59.34 86 GLN A O 1
ATOM 667 N N . HIS A 1 87 ? -9.531 2.162 -18.719 1 59.19 87 HIS A N 1
ATOM 668 C CA . HIS A 1 87 ? -8.195 1.599 -18.859 1 59.19 87 HIS A CA 1
ATOM 669 C C . HIS A 1 87 ? -7.566 1.994 -20.188 1 59.19 87 HIS A C 1
ATOM 671 O O . HIS A 1 87 ? -6.387 2.346 -20.25 1 59.19 87 HIS A O 1
ATOM 677 N N . ALA A 1 88 ? -8.383 1.906 -21.156 1 54.53 88 ALA A N 1
ATOM 678 C CA . ALA A 1 88 ? -7.902 2.287 -22.484 1 54.53 88 ALA A CA 1
ATOM 679 C C . ALA A 1 88 ? -7.512 3.764 -22.516 1 54.53 88 ALA A C 1
ATOM 681 O O . ALA A 1 88 ? -6.516 4.133 -23.141 1 54.53 88 ALA A O 1
ATOM 682 N N . ALA A 1 89 ? -8.258 4.547 -21.891 1 47.53 89 ALA A N 1
ATOM 683 C CA . ALA A 1 89 ? -8.031 5.992 -21.859 1 47.53 89 ALA A CA 1
ATOM 684 C C . ALA A 1 89 ? -6.711 6.324 -21.172 1 47.53 89 ALA A C 1
ATOM 686 O O . ALA A 1 89 ? -6.105 7.363 -21.453 1 47.53 89 ALA A O 1
ATOM 687 N N . ARG A 1 90 ? -6.375 5.359 -20.391 1 52 90 ARG A N 1
ATOM 688 C CA . ARG A 1 90 ? -5.109 5.594 -19.703 1 52 90 ARG A CA 1
ATOM 689 C C . ARG A 1 90 ? -3.932 5.098 -20.531 1 52 90 ARG A C 1
ATOM 691 O O . ARG A 1 90 ? -2.781 5.184 -20.109 1 52 90 ARG A O 1
ATOM 698 N N . GLY A 1 91 ? -4.25 4.723 -21.844 1 49.28 91 GLY A N 1
ATOM 699 C CA . GLY A 1 91 ? -3.193 4.184 -22.688 1 49.28 91 GLY A CA 1
ATOM 700 C C . GLY A 1 91 ? -2.609 2.891 -22.156 1 49.28 91 GLY A C 1
ATOM 701 O O . GLY A 1 91 ? -1.491 2.514 -22.516 1 49.28 91 GLY A O 1
ATOM 702 N N . GLU A 1 92 ? -3.504 2.496 -21.203 1 57.28 92 GLU A N 1
ATOM 703 C CA . GLU A 1 92 ? -2.93 1.326 -20.547 1 57.28 92 GLU A CA 1
ATOM 704 C C . GLU A 1 92 ? -3.34 0.039 -21.25 1 57.28 92 GLU A C 1
ATOM 706 O O . GLU A 1 92 ? -4.426 -0.039 -21.828 1 57.28 92 GLU A O 1
ATOM 711 N N . GLY A 1 93 ? -2.387 -0.667 -21.797 1 64.19 93 GLY A N 1
ATOM 712 C CA . GLY A 1 93 ? -2.578 -1.993 -22.359 1 64.19 93 GLY A CA 1
ATOM 713 C C . GLY A 1 93 ? -3.398 -2.908 -21.484 1 64.19 93 GLY A C 1
ATOM 714 O O . GLY A 1 93 ? -4.418 -2.492 -20.922 1 64.19 93 GLY A O 1
ATOM 715 N N . GLU A 1 94 ? -3.154 -4.059 -21.375 1 77.94 94 GLU A N 1
ATOM 716 C CA . GLU A 1 94 ? -3.805 -5.082 -20.562 1 77.94 94 GLU A CA 1
ATOM 717 C C . GLU A 1 94 ? -3.703 -4.754 -19.078 1 77.94 94 GLU A C 1
ATOM 719 O O . GLU A 1 94 ? -2.65 -4.32 -18.594 1 77.94 94 GLU A O 1
ATOM 724 N N . ARG A 1 95 ? -4.855 -4.875 -18.375 1 88.69 95 ARG A N 1
ATOM 725 C CA . ARG A 1 95 ? -4.898 -4.559 -16.953 1 88.69 95 ARG A CA 1
ATOM 726 C C . ARG A 1 95 ? -4.246 -5.664 -16.125 1 88.69 95 ARG A C 1
ATOM 728 O O . ARG A 1 95 ? -4.551 -6.844 -16.312 1 88.69 95 ARG A O 1
ATOM 735 N N . VAL A 1 96 ? -3.361 -5.266 -15.281 1 95.12 96 VAL A N 1
ATOM 736 C CA . VAL A 1 96 ? -2.621 -6.172 -14.406 1 95.12 96 VAL A CA 1
ATOM 737 C C . VAL A 1 96 ? -2.975 -5.883 -12.945 1 95.12 96 VAL A C 1
ATOM 739 O O . VAL A 1 96 ? -3.014 -4.723 -12.531 1 95.12 96 VAL A O 1
ATOM 742 N N . LEU A 1 97 ? -3.385 -6.859 -12.203 1 97.25 97 LEU A N 1
ATOM 743 C CA . LEU A 1 97 ? -3.555 -6.793 -10.758 1 97.25 97 LEU A CA 1
ATOM 744 C C . LEU A 1 97 ? -2.416 -7.512 -10.039 1 97.25 97 LEU A C 1
ATOM 746 O O . LEU A 1 97 ? -2.277 -8.734 -10.156 1 97.25 97 LEU A O 1
ATOM 750 N N . MET A 1 98 ? -1.533 -6.793 -9.359 1 98.69 98 MET A N 1
ATOM 751 C CA . MET A 1 98 ? -0.533 -7.441 -8.516 1 98.69 98 MET A CA 1
ATOM 752 C C . MET A 1 98 ? -1.16 -7.961 -7.223 1 98.69 98 MET A C 1
ATOM 754 O O . MET A 1 98 ? -1.97 -7.27 -6.602 1 98.69 98 MET A O 1
ATOM 758 N N . VAL A 1 99 ? -0.872 -9.164 -6.863 1 98.88 99 VAL A N 1
ATOM 759 C CA . VAL A 1 99 ? -1.351 -9.805 -5.637 1 98.88 99 VAL A CA 1
ATOM 760 C C . VAL A 1 99 ? -0.163 -10.273 -4.801 1 98.88 99 VAL A C 1
ATOM 762 O O . VAL A 1 99 ? 0.784 -10.859 -5.328 1 98.88 99 VAL A O 1
ATOM 765 N N . SER A 1 100 ? -0.112 -9.93 -3.557 1 98.81 100 SER A N 1
ATOM 766 C CA . SER A 1 100 ? 0.869 -10.383 -2.578 1 98.81 100 SER A CA 1
ATOM 767 C C . SER A 1 100 ? 0.23 -10.594 -1.208 1 98.81 100 SER A C 1
ATOM 769 O O . SER A 1 100 ? -0.979 -10.406 -1.049 1 98.81 100 SER A O 1
ATOM 771 N N . GLY A 1 101 ? 0.964 -11.078 -0.258 1 97.75 101 GLY A N 1
ATOM 772 C CA . GLY A 1 101 ? 0.387 -11.312 1.058 1 97.75 101 GLY A CA 1
ATOM 773 C C . GLY A 1 101 ? 1.387 -11.844 2.064 1 97.75 101 GLY A C 1
ATOM 774 O O . GLY A 1 101 ? 2.539 -12.109 1.72 1 97.75 101 GLY A O 1
ATOM 775 N N . SER A 1 102 ? 0.987 -11.859 3.287 1 96.75 102 SER A N 1
ATOM 776 C CA . SER A 1 102 ? 1.729 -12.438 4.402 1 96.75 102 SER A CA 1
ATOM 777 C C . SER A 1 102 ? 0.792 -13.102 5.402 1 96.75 102 SER A C 1
ATOM 779 O O . SER A 1 102 ? -0.428 -12.953 5.316 1 96.75 102 SER A O 1
ATOM 781 N N . GLN A 1 103 ? 1.316 -13.875 6.258 1 95.19 103 GLN A N 1
ATOM 782 C CA . GLN A 1 103 ? 0.524 -14.594 7.25 1 95.19 103 GLN A CA 1
ATOM 783 C C . GLN A 1 103 ? -0.2 -13.625 8.18 1 95.19 103 GLN A C 1
ATOM 785 O O . GLN A 1 103 ? 0.251 -12.492 8.383 1 95.19 103 GLN A O 1
ATOM 790 N N . PRO A 1 104 ? -1.313 -14.023 8.695 1 95.31 104 PRO A N 1
ATOM 791 C CA . PRO A 1 104 ? -2.105 -13.141 9.555 1 95.31 104 PRO A CA 1
ATOM 792 C C . PRO A 1 104 ? -1.431 -12.875 10.906 1 95.31 104 PRO A C 1
ATOM 794 O O . PRO A 1 104 ? -1.515 -11.766 11.43 1 95.31 104 PRO A O 1
ATOM 797 N N . ALA A 1 105 ? -0.711 -13.82 11.453 1 94.25 105 ALA A N 1
ATOM 798 C CA . ALA A 1 105 ? -0.089 -13.688 12.773 1 94.25 105 ALA A CA 1
ATOM 799 C C . ALA A 1 105 ? 1.229 -12.922 12.68 1 94.25 105 ALA A C 1
ATOM 801 O O . ALA A 1 105 ? 1.863 -12.891 11.625 1 94.25 105 ALA A O 1
ATOM 802 N N . PRO A 1 106 ? 1.637 -12.281 13.789 1 95.44 106 PRO A N 1
ATOM 803 C CA . PRO A 1 106 ? 2.957 -11.641 13.789 1 95.44 106 PRO A CA 1
ATOM 804 C C . PRO A 1 106 ? 4.078 -12.617 13.43 1 95.44 106 PRO A C 1
ATOM 806 O O . PRO A 1 106 ? 3.988 -13.805 13.742 1 95.44 106 PRO A O 1
ATOM 809 N N . CYS A 1 107 ? 5.078 -12.094 12.812 1 96.12 107 CYS A N 1
ATOM 810 C CA . CYS A 1 107 ? 6.25 -12.898 12.477 1 96.12 107 CYS A CA 1
ATOM 811 C C . CYS A 1 107 ? 6.945 -13.391 13.742 1 96.12 107 CYS A C 1
ATOM 813 O O . CYS A 1 107 ? 7.008 -12.672 14.742 1 96.12 107 CYS A O 1
ATOM 815 N N . GLY A 1 108 ? 7.461 -14.562 13.664 1 92.56 108 GLY A N 1
ATOM 816 C CA . GLY A 1 108 ? 8.234 -15.109 14.773 1 92.56 108 GLY A CA 1
ATOM 817 C C . GLY A 1 108 ? 9.656 -14.594 14.812 1 92.56 108 GLY A C 1
ATOM 818 O O . GLY A 1 108 ? 10.2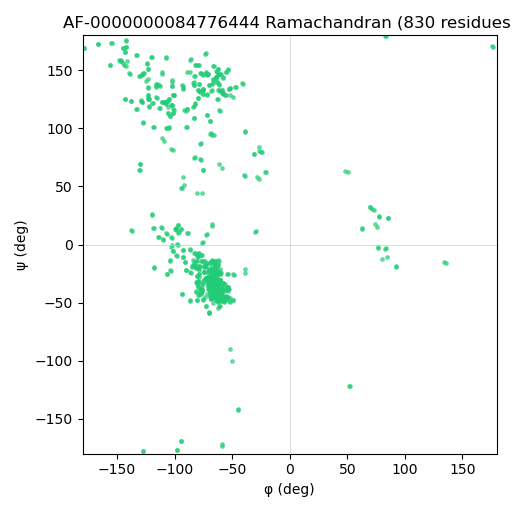5 -14.469 15.883 1 92.56 108 GLY A O 1
ATOM 819 N N . ALA A 1 109 ? 10.203 -14.32 13.672 1 91.38 109 ALA A N 1
ATOM 820 C CA . ALA A 1 109 ? 11.586 -13.859 13.57 1 91.38 109 ALA A CA 1
ATOM 821 C C . ALA A 1 109 ? 11.703 -12.391 13.961 1 91.38 109 ALA A C 1
ATOM 823 O O . ALA A 1 109 ? 10.828 -11.578 13.633 1 91.38 109 ALA A O 1
ATOM 824 N N . PRO A 1 110 ? 12.914 -12.164 14.555 1 87.31 110 PRO A N 1
ATOM 825 C CA . PRO A 1 110 ? 13.148 -10.75 14.867 1 87.31 110 PRO A CA 1
ATOM 826 C C . PRO A 1 110 ? 13.125 -9.859 13.625 1 87.31 110 PRO A C 1
ATOM 828 O O . PRO A 1 110 ? 13.609 -10.266 12.57 1 87.31 110 PRO A O 1
ATOM 831 N N . ARG A 1 111 ? 12.5 -8.828 13.562 1 92.12 111 ARG A N 1
ATOM 832 C CA . ARG A 1 111 ? 12.422 -7.805 12.531 1 92.12 111 ARG A CA 1
ATOM 833 C C . ARG A 1 111 ? 11.547 -8.266 11.367 1 92.12 111 ARG A C 1
ATOM 835 O O . ARG A 1 111 ? 11.453 -7.586 10.344 1 92.12 111 ARG A O 1
ATOM 842 N N . GLY A 1 112 ? 11.055 -9.531 11.469 1 96.38 112 GLY A N 1
ATOM 843 C CA . GLY A 1 112 ? 10.242 -10.07 10.391 1 96.38 112 GLY A CA 1
ATOM 844 C C . GLY A 1 112 ? 9.125 -9.141 9.961 1 96.38 112 GLY A C 1
ATOM 845 O O . GLY A 1 112 ? 8.977 -8.852 8.773 1 96.38 112 GLY A O 1
ATOM 846 N N . ASP A 1 113 ? 8.414 -8.633 10.914 1 97.62 113 ASP A N 1
ATOM 847 C CA . ASP A 1 113 ? 7.293 -7.75 10.602 1 97.62 113 ASP A CA 1
ATOM 848 C C . ASP A 1 113 ? 7.785 -6.41 10.055 1 97.62 113 ASP A C 1
ATOM 850 O O . ASP A 1 113 ? 7.125 -5.797 9.211 1 97.62 113 ASP A O 1
ATOM 854 N N . HIS A 1 114 ? 8.914 -5.922 10.523 1 97.75 114 HIS A N 1
ATOM 855 C CA . HIS A 1 114 ? 9.492 -4.695 9.984 1 97.75 114 HIS A CA 1
ATOM 856 C C . HIS A 1 114 ? 9.828 -4.852 8.508 1 97.75 114 HIS A C 1
ATOM 858 O O . HIS A 1 114 ? 9.531 -3.967 7.703 1 97.75 114 HIS A O 1
ATOM 864 N N . PHE A 1 115 ? 10.414 -5.996 8.141 1 97.88 115 PHE A N 1
ATOM 865 C CA . PHE A 1 115 ? 10.695 -6.281 6.738 1 97.88 115 PHE A CA 1
ATOM 866 C C . PHE A 1 115 ? 9.406 -6.352 5.934 1 97.88 115 PHE A C 1
ATOM 868 O O . PHE A 1 115 ? 9.328 -5.824 4.82 1 97.88 115 PHE A O 1
ATOM 875 N N . LEU A 1 116 ? 8.398 -7.004 6.504 1 98.19 116 LEU A N 1
ATOM 876 C CA . LEU A 1 116 ? 7.133 -7.105 5.781 1 98.19 116 LEU A CA 1
ATOM 877 C C . LEU A 1 116 ? 6.574 -5.723 5.461 1 98.19 116 LEU A C 1
ATOM 879 O O . LEU A 1 116 ? 6.043 -5.5 4.375 1 98.19 116 LEU A O 1
ATOM 883 N N . THR A 1 117 ? 6.695 -4.805 6.414 1 98.19 117 THR A N 1
ATOM 884 C CA . THR A 1 117 ? 6.234 -3.439 6.188 1 98.19 117 THR A CA 1
ATOM 885 C C . THR A 1 117 ? 7.004 -2.789 5.039 1 98.19 117 THR A C 1
ATOM 887 O O . THR A 1 117 ? 6.402 -2.191 4.145 1 98.19 117 THR A O 1
ATOM 890 N N . ARG A 1 118 ? 8.289 -2.936 5.02 1 98.44 118 ARG A N 1
ATOM 891 C CA . ARG A 1 118 ? 9.125 -2.336 3.984 1 98.44 118 ARG A CA 1
ATOM 892 C C . ARG A 1 118 ? 8.906 -3.02 2.639 1 98.44 118 ARG A C 1
ATOM 894 O O . ARG A 1 118 ? 8.945 -2.369 1.592 1 98.44 118 ARG A O 1
ATOM 901 N N . LEU A 1 119 ? 8.75 -4.316 2.689 1 98.75 119 LEU A N 1
ATOM 902 C CA . LEU A 1 119 ? 8.492 -5.082 1.475 1 98.75 119 LEU A CA 1
ATOM 903 C C . LEU A 1 119 ? 7.148 -4.707 0.868 1 98.75 119 LEU A C 1
ATOM 905 O O . LEU A 1 119 ? 7.023 -4.59 -0.353 1 98.75 119 LEU A O 1
ATOM 909 N N . LEU A 1 120 ? 6.129 -4.523 1.7 1 98.81 120 LEU A N 1
ATOM 910 C CA . LEU A 1 120 ? 4.832 -4.051 1.229 1 98.81 120 LEU A CA 1
ATOM 911 C C . LEU A 1 120 ? 4.945 -2.648 0.638 1 98.81 120 LEU A C 1
ATOM 913 O O . LEU A 1 120 ? 4.391 -2.375 -0.429 1 98.81 120 LEU A O 1
ATOM 917 N N . LYS A 1 121 ? 5.641 -1.761 1.298 1 98.81 121 LYS A N 1
ATOM 918 C CA . LYS A 1 121 ? 5.867 -0.417 0.771 1 98.81 121 LYS A CA 1
ATOM 919 C C . LYS A 1 121 ? 6.516 -0.47 -0.609 1 98.81 121 LYS A C 1
ATOM 921 O O . LYS A 1 121 ? 6.156 0.303 -1.5 1 98.81 121 LYS A O 1
ATOM 926 N N . ASN A 1 122 ? 7.531 -1.301 -0.751 1 98.81 122 ASN A N 1
ATOM 927 C CA . ASN A 1 122 ? 8.211 -1.481 -2.029 1 98.81 122 ASN A CA 1
ATOM 928 C C . ASN A 1 122 ? 7.227 -1.801 -3.15 1 98.81 122 ASN A C 1
ATOM 930 O O . ASN A 1 122 ? 7.266 -1.178 -4.211 1 98.81 122 ASN A O 1
ATOM 934 N N . LYS A 1 123 ? 6.348 -2.748 -2.926 1 98.88 123 LYS A N 1
ATOM 935 C CA . LYS A 1 123 ? 5.344 -3.129 -3.912 1 98.88 123 LYS A CA 1
ATOM 936 C C . LYS A 1 123 ? 4.344 -1.999 -4.145 1 98.88 123 LYS A C 1
ATOM 938 O O . LYS A 1 123 ? 3.939 -1.743 -5.281 1 98.88 123 LYS A O 1
ATOM 943 N N . LEU A 1 124 ? 3.979 -1.377 -3.08 1 98.69 124 LEU A N 1
ATOM 944 C CA . LEU A 1 124 ? 3.084 -0.228 -3.162 1 98.69 124 LEU A CA 1
ATOM 945 C C . LEU A 1 124 ? 3.686 0.868 -4.035 1 98.69 124 LEU A C 1
ATOM 947 O O . LEU A 1 124 ? 3.002 1.423 -4.898 1 98.69 124 LEU A O 1
ATOM 951 N N . ASP A 1 125 ? 4.969 1.198 -3.824 1 98.12 125 ASP A N 1
ATOM 952 C CA . ASP A 1 125 ? 5.652 2.229 -4.602 1 98.12 125 ASP A CA 1
ATOM 953 C C . ASP A 1 125 ? 5.676 1.871 -6.086 1 98.12 125 ASP A C 1
ATOM 955 O O . ASP A 1 125 ? 5.344 2.699 -6.938 1 98.12 125 ASP A O 1
ATOM 959 N N . TYR A 1 126 ? 6.066 0.646 -6.363 1 97.62 126 TYR A N 1
ATOM 960 C CA . TYR A 1 126 ? 6.121 0.23 -7.762 1 97.62 126 TYR A CA 1
ATOM 961 C C . TYR A 1 126 ? 4.75 0.358 -8.422 1 97.62 126 TYR A C 1
ATOM 963 O O . TYR A 1 126 ? 4.637 0.871 -9.531 1 97.62 126 TYR A O 1
ATOM 971 N N . CYS A 1 127 ? 3.719 -0.141 -7.734 1 96.31 127 CYS A N 1
ATOM 972 C CA . CYS A 1 127 ? 2.371 -0.134 -8.289 1 96.31 127 CYS A CA 1
ATOM 973 C C . CYS A 1 127 ? 1.878 1.291 -8.508 1 96.31 127 CYS A C 1
ATOM 975 O O . CYS A 1 127 ? 1.271 1.592 -9.539 1 96.31 127 CYS A O 1
ATOM 977 N N . ARG A 1 128 ? 2.146 2.152 -7.543 1 93.69 128 ARG A N 1
ATOM 978 C CA . ARG A 1 128 ? 1.785 3.559 -7.691 1 93.69 128 ARG A CA 1
ATOM 979 C C . ARG A 1 128 ? 2.48 4.176 -8.898 1 93.69 128 ARG A C 1
ATOM 981 O O . ARG A 1 128 ? 1.84 4.844 -9.719 1 93.69 128 ARG A O 1
ATOM 988 N N . LEU A 1 129 ? 3.738 3.893 -9.125 1 93.12 129 LEU A N 1
ATOM 989 C CA . LEU A 1 129 ? 4.555 4.496 -10.172 1 93.12 129 LEU A CA 1
ATOM 990 C C . LEU A 1 129 ? 4.16 3.965 -11.547 1 93.12 129 LEU A C 1
ATOM 992 O O . LEU A 1 129 ? 4.285 4.668 -12.547 1 93.12 129 LEU A O 1
ATOM 996 N N . ASN A 1 130 ? 3.676 2.77 -11.609 1 90.75 130 ASN A N 1
ATOM 997 C CA . ASN A 1 130 ? 3.477 2.135 -12.906 1 90.75 130 ASN A CA 1
ATOM 998 C C . ASN A 1 130 ? 1.995 1.915 -13.195 1 90.75 130 ASN A C 1
ATOM 1000 O O . ASN A 1 130 ? 1.644 1.249 -14.172 1 90.75 130 ASN A O 1
ATOM 1004 N N . GLY A 1 131 ? 1.14 2.432 -12.32 1 87 131 GLY A N 1
ATOM 1005 C CA . GLY A 1 131 ? -0.29 2.348 -12.57 1 87 131 GLY A CA 1
ATOM 1006 C C . GLY A 1 131 ? -0.835 0.936 -12.453 1 87 131 GLY A C 1
ATOM 1007 O O . GLY A 1 131 ? -1.687 0.524 -13.242 1 87 131 GLY A O 1
ATOM 1008 N N . VAL A 1 132 ? -0.278 0.123 -11.586 1 92.44 132 VAL A N 1
ATOM 1009 C CA . VAL A 1 132 ? -0.734 -1.227 -11.266 1 92.44 132 VAL A CA 1
ATOM 1010 C C . VAL A 1 132 ? -1.49 -1.221 -9.938 1 92.44 132 VAL A C 1
ATOM 1012 O O . VAL A 1 132 ? -1.129 -0.488 -9.016 1 92.44 132 VAL A O 1
ATOM 1015 N N . GLU A 1 133 ? -2.586 -1.895 -9.859 1 92.75 133 GLU A N 1
ATOM 1016 C CA . GLU A 1 133 ? -3.271 -2.033 -8.578 1 92.75 133 GLU A CA 1
ATOM 1017 C C . GLU A 1 133 ? -2.666 -3.162 -7.75 1 92.75 133 GLU A C 1
ATOM 1019 O O . GLU A 1 133 ? -2.248 -4.188 -8.297 1 92.75 133 GLU A O 1
ATOM 1024 N N . LEU A 1 134 ? -2.643 -2.955 -6.48 1 98 134 LEU A N 1
ATOM 1025 C CA . LEU A 1 134 ? -2.047 -3.924 -5.566 1 98 134 LEU A CA 1
ATOM 1026 C C . LEU A 1 134 ? -3.084 -4.445 -4.578 1 98 134 LEU A C 1
ATOM 1028 O O . LEU A 1 134 ? -3.75 -3.66 -3.898 1 98 134 LEU A O 1
ATOM 1032 N N . LEU A 1 135 ? -3.287 -5.734 -4.57 1 98.44 135 LEU A N 1
ATOM 1033 C CA . LEU A 1 135 ? -3.996 -6.43 -3.502 1 98.44 135 LEU A CA 1
ATOM 1034 C C . LEU A 1 135 ? -3.018 -7.117 -2.555 1 98.44 135 LEU A C 1
ATOM 1036 O O . LEU A 1 135 ? -2.262 -7.996 -2.971 1 98.44 135 LEU A O 1
ATOM 1040 N N . TYR A 1 136 ? -2.945 -6.656 -1.349 1 98.62 136 TYR A N 1
ATOM 1041 C CA . TYR A 1 136 ? -2.148 -7.297 -0.311 1 98.62 136 TYR A CA 1
ATOM 1042 C C . TYR A 1 136 ? -3.039 -7.992 0.712 1 98.62 136 TYR A C 1
ATOM 1044 O O . TYR A 1 136 ? -3.922 -7.363 1.302 1 98.62 136 TYR A O 1
ATOM 1052 N N . ASN A 1 137 ? -2.857 -9.227 0.875 1 98.06 137 ASN A N 1
ATOM 1053 C CA . ASN A 1 137 ? -3.717 -10.016 1.748 1 98.06 137 ASN A CA 1
ATOM 1054 C C . ASN A 1 137 ? -2.957 -10.531 2.967 1 98.06 137 ASN A C 1
ATOM 1056 O O . ASN A 1 137 ? -1.795 -10.93 2.857 1 98.06 137 ASN A O 1
ATOM 1060 N N . THR A 1 138 ? -3.602 -10.445 4.148 1 97.56 138 THR A N 1
ATOM 1061 C CA . THR A 1 138 ? -2.986 -10.938 5.375 1 97.56 138 THR A CA 1
ATOM 1062 C C . THR A 1 138 ? -3.83 -12.039 6.004 1 97.56 138 THR A C 1
ATOM 1064 O O . THR A 1 138 ? -3.826 -12.219 7.223 1 97.56 138 THR A O 1
ATOM 1067 N N . ALA A 1 139 ? -4.625 -12.766 5.242 1 97.44 139 ALA A N 1
ATOM 1068 C CA . ALA A 1 139 ? -5.441 -13.875 5.727 1 97.44 139 ALA A CA 1
ATOM 1069 C C . ALA A 1 139 ? -5.195 -15.141 4.91 1 97.44 139 ALA A C 1
ATOM 1071 O O . ALA A 1 139 ? -4.844 -15.07 3.73 1 97.44 139 ALA A O 1
ATOM 1072 N N . LEU A 1 140 ? -5.309 -16.266 5.582 1 97.31 140 LEU A N 1
ATOM 1073 C CA . LEU A 1 140 ? -5.363 -17.531 4.852 1 97.31 140 LEU A CA 1
ATOM 1074 C C . LEU A 1 140 ? -6.777 -17.812 4.359 1 97.31 140 LEU A C 1
ATOM 1076 O O . LEU A 1 140 ? -7.664 -18.125 5.156 1 97.31 140 LEU A O 1
ATOM 1080 N N . LEU A 1 141 ? -6.996 -17.719 3.057 1 97.56 141 LEU A N 1
ATOM 1081 C CA . LEU A 1 141 ? -8.336 -17.922 2.518 1 97.56 141 LEU A CA 1
ATOM 1082 C C . LEU A 1 141 ? -8.719 -19.391 2.527 1 97.56 141 LEU A C 1
ATOM 1084 O O . LEU A 1 141 ? -9.898 -19.734 2.436 1 97.56 141 LEU A O 1
ATOM 1088 N N . ARG A 1 142 ? -7.734 -20.234 2.533 1 96.56 142 ARG A N 1
ATOM 1089 C CA . ARG A 1 142 ? -7.871 -21.656 2.783 1 96.56 142 ARG A CA 1
ATOM 1090 C C . ARG A 1 142 ? -6.918 -22.109 3.885 1 96.56 142 ARG A C 1
ATOM 1092 O O . ARG A 1 142 ? -5.727 -22.312 3.639 1 96.56 142 ARG A O 1
ATOM 1099 N N . PRO A 1 143 ? -7.418 -22.375 5.082 1 94.19 143 PRO A N 1
ATOM 1100 C CA . PRO A 1 143 ? -6.566 -22.594 6.254 1 94.19 143 PRO A CA 1
ATOM 1101 C C . PRO A 1 143 ? -5.586 -23.75 6.059 1 94.19 143 PRO A C 1
ATOM 1103 O O . PRO A 1 143 ? -4.477 -23.719 6.598 1 94.19 143 PRO A O 1
ATOM 1106 N N . SER A 1 144 ? -5.953 -24.781 5.328 1 93.94 144 SER A N 1
ATOM 1107 C CA . SER A 1 144 ? -5.078 -25.922 5.129 1 93.94 144 SER A CA 1
ATOM 1108 C C . SER A 1 144 ? -3.934 -25.594 4.18 1 93.94 144 SER A C 1
ATOM 1110 O O . SER A 1 144 ? -2.936 -26.312 4.125 1 93.94 144 SER A O 1
ATOM 1112 N N . MET A 1 145 ? -4.121 -24.547 3.424 1 95.19 145 MET A N 1
ATOM 1113 C CA . MET A 1 145 ? -3.121 -24.141 2.439 1 95.19 145 MET A CA 1
ATOM 1114 C C . MET A 1 145 ? -2.293 -22.969 2.953 1 95.19 145 MET A C 1
ATOM 1116 O O . MET A 1 145 ? -2.49 -21.828 2.523 1 95.19 145 MET A O 1
ATOM 1120 N N . GLY A 1 146 ? -1.325 -23.25 3.758 1 93.44 146 GLY A N 1
ATOM 1121 C CA . GLY A 1 146 ? -0.45 -22.219 4.289 1 93.44 146 GLY A CA 1
ATOM 1122 C C . GLY A 1 146 ? 0.855 -22.094 3.525 1 93.44 146 GLY A C 1
ATOM 1123 O O . GLY A 1 146 ? 0.993 -22.625 2.426 1 93.44 146 GLY A O 1
ATOM 1124 N N . ARG A 1 147 ? 1.707 -21.219 3.994 1 91 147 ARG A N 1
ATOM 1125 C CA . ARG A 1 147 ? 3.055 -21.047 3.465 1 91 147 ARG A CA 1
ATOM 1126 C C . ARG A 1 147 ? 3.027 -20.844 1.953 1 91 147 ARG A C 1
ATOM 1128 O O . ARG A 1 147 ? 2.318 -19.953 1.453 1 91 147 ARG A O 1
ATOM 1135 N N . TYR A 1 148 ? 3.705 -21.703 1.201 1 93.25 148 TYR A N 1
ATOM 1136 C CA . TYR A 1 148 ? 3.871 -21.469 -0.23 1 93.25 148 TYR A CA 1
ATOM 1137 C C . TYR A 1 148 ? 2.619 -21.875 -0.997 1 93.25 148 TYR A C 1
ATOM 1139 O O . TYR A 1 148 ? 2.48 -21.562 -2.182 1 93.25 148 TYR A O 1
ATOM 1147 N N . TRP A 1 149 ? 1.627 -22.5 -0.368 1 97 149 TRP A N 1
ATOM 1148 C CA . TRP A 1 149 ? 0.376 -22.875 -1.021 1 97 149 TRP A CA 1
ATOM 1149 C C . TRP A 1 149 ? -0.676 -21.781 -0.842 1 97 149 TRP A C 1
ATOM 1151 O O . TRP A 1 149 ? -1.707 -21.781 -1.519 1 97 149 TRP A O 1
ATOM 1161 N N . ALA A 1 150 ? -0.416 -20.781 0.03 1 96.94 150 ALA A N 1
ATOM 1162 C CA . ALA A 1 150 ? -1.417 -19.781 0.417 1 96.94 150 ALA A CA 1
ATOM 1163 C C . ALA A 1 150 ? -1.764 -18.875 -0.753 1 96.94 150 ALA A C 1
ATOM 1165 O O . ALA A 1 150 ? -2.826 -18.25 -0.766 1 96.94 150 ALA A O 1
ATOM 1166 N N . LYS A 1 151 ? -0.917 -18.797 -1.729 1 97.88 151 LYS A N 1
ATOM 1167 C CA . LYS A 1 151 ? -1.094 -17.859 -2.836 1 97.88 151 LYS A CA 1
ATOM 1168 C C . LYS A 1 151 ? -2.234 -18.297 -3.75 1 97.88 151 LYS A C 1
ATOM 1170 O O . LYS A 1 151 ? -2.947 -17.469 -4.309 1 97.88 151 LYS A O 1
ATOM 1175 N N . LEU A 1 152 ? -2.479 -19.625 -3.92 1 98.12 152 LEU A N 1
ATOM 1176 C CA . LEU A 1 152 ? -3.406 -20.109 -4.934 1 98.12 152 LEU A CA 1
ATOM 1177 C C . LEU A 1 152 ? -4.84 -19.734 -4.59 1 98.12 152 LEU A C 1
ATOM 1179 O O . LEU A 1 152 ? -5.551 -19.156 -5.418 1 98.12 152 LEU A O 1
ATOM 1183 N N . PRO A 1 153 ? -5.297 -19.953 -3.299 1 98.06 153 PRO A N 1
ATOM 1184 C CA . PRO A 1 153 ? -6.648 -19.5 -2.973 1 98.06 153 PRO A CA 1
ATOM 1185 C C . PRO A 1 153 ? -6.82 -18 -3.16 1 98.06 153 PRO A C 1
ATOM 1187 O O . PRO A 1 153 ? -7.883 -17.547 -3.59 1 98.06 153 PRO A O 1
ATOM 1190 N N . LEU A 1 154 ? -5.801 -17.266 -2.854 1 98.38 154 LEU A N 1
ATOM 1191 C CA . LEU A 1 154 ? -5.883 -15.812 -2.973 1 98.38 154 LEU A CA 1
ATOM 1192 C C . LEU A 1 154 ? -5.957 -15.391 -4.438 1 98.38 154 LEU A C 1
ATOM 1194 O O . LEU A 1 154 ? -6.773 -14.539 -4.801 1 98.38 154 LEU A O 1
ATOM 1198 N N . VAL A 1 155 ? -5.137 -15.969 -5.277 1 98.56 155 VAL A N 1
ATOM 1199 C CA . VAL A 1 155 ? -5.145 -15.656 -6.703 1 98.56 155 VAL A CA 1
ATOM 1200 C C . VAL A 1 155 ? -6.492 -16.047 -7.309 1 98.56 155 VAL A C 1
ATOM 1202 O O . VAL A 1 155 ? -7.062 -15.289 -8.094 1 98.56 155 VAL A O 1
ATOM 1205 N N . ARG A 1 156 ? -7.016 -17.219 -6.922 1 97.88 156 ARG A N 1
ATOM 1206 C CA . ARG A 1 156 ? -8.328 -17.672 -7.367 1 97.88 156 ARG A CA 1
ATOM 1207 C C . ARG A 1 156 ? -9.406 -16.656 -7.016 1 97.88 156 ARG A C 1
ATOM 1209 O O . ARG A 1 156 ? -10.227 -16.281 -7.867 1 97.88 156 ARG A O 1
ATOM 1216 N N . ALA A 1 157 ? -9.414 -16.219 -5.812 1 98.25 157 ALA A N 1
ATOM 1217 C CA . ALA A 1 157 ? -10.406 -15.242 -5.375 1 98.25 157 ALA A CA 1
ATOM 1218 C C . ALA A 1 157 ? -10.25 -13.93 -6.133 1 98.25 157 ALA A C 1
ATOM 1220 O O . ALA A 1 157 ? -11.234 -13.297 -6.504 1 98.25 157 ALA A O 1
ATOM 1221 N N . ALA A 1 158 ? -9.016 -13.547 -6.363 1 98.5 158 ALA A N 1
ATOM 1222 C CA . ALA A 1 158 ? -8.727 -12.305 -7.078 1 98.5 158 ALA A CA 1
ATOM 1223 C C . ALA A 1 158 ? -9.234 -12.367 -8.516 1 98.5 158 ALA A C 1
ATOM 1225 O O . ALA A 1 158 ? -9.742 -11.383 -9.047 1 98.5 158 ALA A O 1
ATOM 1226 N N . MET A 1 159 ? -9.094 -13.484 -9.188 1 98.12 159 MET A N 1
ATOM 1227 C CA . MET A 1 159 ? -9.562 -13.656 -10.562 1 98.12 159 MET A CA 1
ATOM 1228 C C . MET A 1 159 ? -11.07 -13.445 -10.656 1 98.12 159 MET A C 1
ATOM 1230 O O . MET A 1 159 ? -11.555 -12.805 -11.594 1 98.12 159 MET A O 1
ATOM 1234 N N . VAL A 1 160 ? -11.766 -13.914 -9.688 1 97.69 160 VAL A N 1
ATOM 1235 C CA . VAL A 1 160 ? -13.219 -13.797 -9.68 1 97.69 160 VAL A CA 1
ATOM 1236 C C . VAL A 1 160 ? -13.625 -12.375 -9.312 1 97.69 160 VAL A C 1
ATOM 1238 O O . VAL A 1 160 ? -14.531 -11.797 -9.922 1 97.69 160 VAL A O 1
ATOM 1241 N N . ALA A 1 161 ? -12.922 -11.805 -8.383 1 97.19 161 ALA A N 1
ATOM 1242 C CA . ALA A 1 161 ? -13.266 -10.484 -7.871 1 97.19 161 ALA A CA 1
ATOM 1243 C C . ALA A 1 161 ? -12.906 -9.391 -8.875 1 97.19 161 ALA A C 1
ATOM 1245 O O . ALA A 1 161 ? -13.406 -8.266 -8.789 1 97.19 161 ALA A O 1
ATOM 1246 N N . HIS A 1 162 ? -12.008 -9.727 -9.82 1 96.31 162 HIS A N 1
ATOM 1247 C CA . HIS A 1 162 ? -11.523 -8.742 -10.789 1 96.31 162 HIS A CA 1
ATOM 1248 C C . HIS A 1 162 ? -11.625 -9.281 -12.211 1 96.31 162 HIS A C 1
ATOM 1250 O O . HIS A 1 162 ? -10.609 -9.43 -12.898 1 96.31 162 HIS A O 1
ATOM 1256 N N . PRO A 1 163 ? -12.805 -9.422 -12.695 1 95.81 163 PRO A N 1
ATOM 1257 C CA . PRO A 1 163 ? -12.953 -9.914 -14.07 1 95.81 163 PRO A CA 1
ATOM 1258 C C . PRO A 1 163 ? -12.398 -8.938 -15.102 1 95.81 163 PRO A C 1
ATOM 1260 O O . PRO A 1 163 ? -12.141 -9.328 -16.25 1 95.81 163 PRO A O 1
ATOM 1263 N N . GLU A 1 164 ? -12.172 -7.703 -14.711 1 92.81 164 GLU A N 1
ATOM 1264 C CA . GLU A 1 164 ? -11.617 -6.707 -15.625 1 92.81 164 GLU A CA 1
ATOM 1265 C C . GLU A 1 164 ? -10.117 -6.887 -15.789 1 92.81 164 GLU A C 1
ATOM 1267 O O . GLU A 1 164 ? -9.516 -6.332 -16.719 1 92.81 164 GLU A O 1
ATOM 1272 N N . ALA A 1 165 ? -9.492 -7.586 -14.867 1 94.94 165 ALA A N 1
ATOM 1273 C CA . ALA A 1 165 ? -8.047 -7.789 -14.938 1 94.94 165 ALA A CA 1
ATOM 1274 C C . ALA A 1 165 ? -7.699 -8.898 -15.922 1 94.94 165 ALA A C 1
ATOM 1276 O O . ALA A 1 165 ? -8.18 -10.023 -15.797 1 94.94 165 ALA A O 1
ATOM 1277 N N . GLU A 1 166 ? -6.844 -8.547 -16.828 1 95.38 166 GLU A N 1
ATOM 1278 C CA . GLU A 1 166 ? -6.383 -9.562 -17.766 1 95.38 166 GLU A CA 1
ATOM 1279 C C . GLU A 1 166 ? -5.348 -10.484 -17.125 1 95.38 166 GLU A C 1
ATOM 1281 O O . GLU A 1 166 ? -5.336 -11.688 -17.391 1 95.38 166 GLU A O 1
ATOM 1286 N N . TRP A 1 167 ? -4.52 -9.875 -16.312 1 97.44 167 TRP A N 1
ATOM 1287 C CA . TRP A 1 167 ? -3.457 -10.617 -15.656 1 97.44 167 TRP A CA 1
ATOM 1288 C C . TRP A 1 167 ? -3.549 -10.469 -14.141 1 97.44 167 TRP A C 1
ATOM 1290 O O . TRP A 1 167 ? -3.807 -9.367 -13.633 1 97.44 167 TRP A O 1
ATOM 1300 N N . VAL A 1 168 ? -3.393 -11.531 -13.469 1 98.56 168 VAL A N 1
ATOM 1301 C CA . VAL A 1 168 ? -3.086 -11.516 -12.039 1 98.56 168 VAL A CA 1
ATOM 1302 C C . VAL A 1 168 ? -1.603 -11.812 -11.828 1 98.56 168 VAL A C 1
ATOM 1304 O O . VAL A 1 168 ? -1.1 -12.852 -12.273 1 98.56 168 VAL A O 1
ATOM 1307 N N . TRP A 1 169 ? -0.895 -10.914 -11.227 1 98.81 169 TRP A N 1
ATOM 1308 C CA . TRP A 1 169 ? 0.549 -10.969 -11.016 1 98.81 169 TRP A CA 1
ATOM 1309 C C . TRP A 1 169 ? 0.88 -11.266 -9.562 1 98.81 169 TRP A C 1
ATOM 1311 O O . TRP A 1 169 ? 0.848 -10.367 -8.711 1 98.81 169 TRP A O 1
ATOM 1321 N N . TRP A 1 170 ? 1.188 -12.492 -9.312 1 98.88 170 TRP A N 1
ATOM 1322 C CA . TRP A 1 170 ? 1.604 -12.852 -7.957 1 98.88 170 TRP A CA 1
ATOM 1323 C C . TRP A 1 170 ? 3.062 -12.477 -7.719 1 98.88 170 TRP A C 1
ATOM 1325 O O . TRP A 1 170 ? 3.936 -12.805 -8.531 1 98.88 170 TRP A O 1
ATOM 1335 N N . VAL A 1 171 ? 3.336 -11.828 -6.586 1 98.88 171 VAL A N 1
ATOM 1336 C CA . VAL A 1 171 ? 4.684 -11.5 -6.129 1 98.88 171 VAL A CA 1
ATOM 1337 C C . VAL A 1 171 ? 4.836 -11.875 -4.656 1 98.88 171 VAL A C 1
ATOM 1339 O O . VAL A 1 171 ? 4.16 -11.312 -3.793 1 98.88 171 VAL A O 1
ATOM 1342 N N . ASP A 1 172 ? 5.727 -12.812 -4.352 1 98.5 172 ASP A N 1
ATOM 1343 C CA . ASP A 1 172 ? 5.965 -13.203 -2.965 1 98.5 172 ASP A CA 1
ATOM 1344 C C . ASP A 1 172 ? 6.297 -11.984 -2.102 1 98.5 172 ASP A C 1
ATOM 1346 O O . ASP A 1 172 ? 6.859 -11.008 -2.592 1 98.5 172 ASP A O 1
ATOM 1350 N N . SER A 1 173 ? 5.941 -12.094 -0.834 1 97.88 173 SER A N 1
ATOM 1351 C CA . SER A 1 173 ? 6.172 -10.977 0.071 1 97.88 173 SER A CA 1
ATOM 1352 C C . SER A 1 173 ? 7.656 -10.633 0.171 1 97.88 173 SER A C 1
ATOM 1354 O O . SER A 1 173 ? 8.023 -9.477 0.364 1 97.88 173 SER A O 1
ATOM 1356 N N . ASP A 1 174 ? 8.547 -11.633 0.022 1 98.06 174 ASP A N 1
ATOM 1357 C CA . ASP A 1 174 ? 9.969 -11.383 0.221 1 98.06 174 ASP A CA 1
ATOM 1358 C C . ASP A 1 174 ? 10.672 -11.141 -1.11 1 98.06 174 ASP A C 1
ATOM 1360 O O . ASP A 1 174 ? 11.891 -11.344 -1.22 1 98.06 174 ASP A O 1
ATOM 1364 N N . ALA A 1 175 ? 9.938 -10.852 -2.148 1 98.81 175 ALA A N 1
ATOM 1365 C CA . ALA A 1 175 ? 10.484 -10.352 -3.406 1 98.81 175 ALA A CA 1
ATOM 1366 C C . ALA A 1 175 ? 10.492 -8.828 -3.436 1 98.81 175 ALA A C 1
ATOM 1368 O O . ALA A 1 175 ? 9.508 -8.188 -3.059 1 98.81 175 ALA A O 1
ATOM 1369 N N . VAL A 1 176 ? 11.586 -8.227 -3.863 1 98.88 176 VAL A N 1
ATOM 1370 C CA . VAL A 1 176 ? 11.758 -6.777 -3.924 1 98.88 176 VAL A CA 1
ATOM 1371 C C . VAL A 1 176 ? 11.766 -6.32 -5.379 1 98.88 176 VAL A C 1
ATOM 1373 O O . VAL A 1 176 ? 12.5 -6.859 -6.207 1 98.88 176 VAL A O 1
ATOM 1376 N N . LEU A 1 177 ? 10.891 -5.434 -5.762 1 98.81 177 LEU A N 1
ATOM 1377 C CA . LEU A 1 177 ? 11.023 -4.746 -7.039 1 98.81 177 LEU A CA 1
ATOM 1378 C C . LEU A 1 177 ? 12.203 -3.787 -7.023 1 98.81 177 LEU A C 1
ATOM 1380 O O . LEU A 1 177 ? 12.125 -2.711 -6.426 1 98.81 177 LEU A O 1
ATOM 1384 N N . THR A 1 178 ? 13.258 -4.145 -7.688 1 98.31 178 THR A N 1
ATOM 1385 C CA . THR A 1 178 ? 14.492 -3.379 -7.602 1 98.31 178 THR A CA 1
ATOM 1386 C C . THR A 1 178 ? 14.664 -2.482 -8.828 1 98.31 178 THR A C 1
ATOM 1388 O O . THR A 1 178 ? 15.594 -1.679 -8.891 1 98.31 178 THR A O 1
ATOM 1391 N N . ASP A 1 179 ? 13.852 -2.553 -9.797 1 96.31 179 ASP A N 1
ATOM 1392 C CA . ASP A 1 179 ? 13.727 -1.584 -10.875 1 96.31 179 ASP A CA 1
ATOM 1393 C C . ASP A 1 179 ? 12.336 -0.948 -10.891 1 96.31 179 ASP A C 1
ATOM 1395 O O . ASP A 1 179 ? 11.398 -1.504 -11.461 1 96.31 179 ASP A O 1
ATOM 1399 N N . MET A 1 180 ? 12.25 0.204 -10.398 1 95.12 180 MET A N 1
ATOM 1400 C CA . MET A 1 180 ? 10.969 0.862 -10.18 1 95.12 180 MET A CA 1
ATOM 1401 C C . MET A 1 180 ? 10.406 1.405 -11.492 1 95.12 180 MET A C 1
ATOM 1403 O O . MET A 1 180 ? 9.234 1.759 -11.578 1 95.12 180 MET A O 1
ATOM 1407 N N . ASP A 1 181 ? 11.211 1.38 -12.562 1 90.56 181 ASP A N 1
ATOM 1408 C CA . ASP A 1 181 ? 10.812 1.981 -13.836 1 90.56 181 ASP A CA 1
ATOM 1409 C C . ASP A 1 181 ? 10.398 0.913 -14.844 1 90.56 181 ASP A C 1
ATOM 1411 O O . ASP A 1 181 ? 9.828 1.228 -15.891 1 90.56 181 ASP A O 1
ATOM 1415 N N . PHE A 1 182 ? 10.727 -0.288 -14.523 1 92.5 182 PHE A N 1
ATOM 1416 C CA . PHE A 1 182 ? 10.516 -1.363 -15.484 1 92.5 182 PHE A CA 1
ATOM 1417 C C . PHE A 1 182 ? 9.031 -1.648 -15.664 1 92.5 182 PHE A C 1
ATOM 1419 O O . PHE A 1 182 ? 8.281 -1.7 -14.688 1 92.5 182 PHE A O 1
ATOM 1426 N N . ARG A 1 183 ? 8.625 -1.842 -16.891 1 91.06 183 ARG A N 1
ATOM 1427 C CA . ARG A 1 183 ? 7.258 -2.23 -17.203 1 91.06 183 ARG A CA 1
ATOM 1428 C C . ARG A 1 183 ? 7.215 -3.617 -17.844 1 91.06 183 ARG A C 1
ATOM 1430 O O . ARG A 1 183 ? 8.031 -3.936 -18.703 1 91.06 183 ARG A O 1
ATOM 1437 N N . LEU A 1 184 ? 6.25 -4.375 -17.422 1 93.19 184 LEU A N 1
ATOM 1438 C CA . LEU A 1 184 ? 6.109 -5.73 -17.938 1 93.19 184 LEU A CA 1
ATOM 1439 C C . LEU A 1 184 ? 5.832 -5.711 -19.438 1 93.19 184 LEU A C 1
ATOM 1441 O O . LEU A 1 184 ? 4.926 -5.008 -19.891 1 93.19 184 LEU A O 1
ATOM 1445 N N . PRO A 1 185 ? 6.609 -6.391 -20.266 1 93.56 185 PRO A N 1
ATOM 1446 C CA . PRO A 1 185 ? 6.355 -6.473 -21.703 1 93.56 185 PRO A CA 1
ATOM 1447 C C . PRO A 1 185 ? 5.238 -7.453 -22.047 1 93.56 185 PRO A C 1
ATOM 1449 O O . PRO A 1 185 ? 5.488 -8.477 -22.688 1 93.56 185 PRO A O 1
ATOM 1452 N N . LEU A 1 186 ? 4.066 -7.156 -21.812 1 94.12 186 LEU A N 1
ATOM 1453 C CA . LEU A 1 186 ? 2.928 -8.07 -21.859 1 94.12 186 LEU A CA 1
ATOM 1454 C C . LEU A 1 186 ? 2.695 -8.57 -23.281 1 94.12 186 LEU A C 1
ATOM 1456 O O . LEU A 1 186 ? 2.195 -9.68 -23.484 1 94.12 186 LEU A O 1
ATOM 1460 N N . ARG A 1 187 ? 3.041 -7.84 -24.281 1 92.56 187 ARG A N 1
ATOM 1461 C CA . ARG A 1 187 ? 2.869 -8.258 -25.672 1 92.56 187 ARG A CA 1
ATOM 1462 C C . ARG A 1 187 ? 3.662 -9.531 -25.953 1 92.56 187 ARG A C 1
ATOM 1464 O O . ARG A 1 187 ? 3.256 -10.344 -26.781 1 92.56 187 ARG A O 1
ATOM 1471 N N . ARG A 1 188 ? 4.777 -9.672 -25.219 1 94.75 188 ARG A N 1
ATOM 1472 C CA . ARG A 1 188 ? 5.625 -10.844 -25.375 1 94.75 188 ARG A CA 1
ATOM 1473 C C . ARG A 1 188 ? 4.887 -12.109 -24.953 1 94.75 188 ARG A C 1
ATOM 1475 O O . ARG A 1 188 ? 5.234 -13.211 -25.391 1 94.75 188 ARG A O 1
ATOM 1482 N N . TYR A 1 189 ? 3.859 -11.891 -24.172 1 97.19 189 TYR A N 1
ATOM 1483 C CA . TYR A 1 189 ? 3.207 -13.039 -23.562 1 97.19 189 TYR A CA 1
ATOM 1484 C C . TYR A 1 189 ? 1.816 -13.258 -24.156 1 97.19 189 TYR A C 1
ATOM 1486 O O . TYR A 1 189 ? 1.005 -13.992 -23.578 1 97.19 189 TYR A O 1
ATOM 1494 N N . ARG A 1 190 ? 1.479 -12.672 -25.234 1 94.88 190 ARG A N 1
ATOM 1495 C CA . ARG A 1 190 ? 0.125 -12.57 -25.766 1 94.88 190 ARG A CA 1
ATOM 1496 C C . ARG A 1 190 ? -0.454 -13.953 -26.047 1 94.88 190 ARG A C 1
ATOM 1498 O O . ARG A 1 190 ? -1.67 -14.148 -26 1 94.88 190 ARG A O 1
ATOM 1505 N N . ARG A 1 191 ? 0.414 -14.984 -26.297 1 97.06 191 ARG A N 1
ATOM 1506 C CA . ARG A 1 191 ? -0.073 -16.312 -26.672 1 97.06 191 ARG A CA 1
ATOM 1507 C C . ARG A 1 191 ? -0.005 -17.266 -25.484 1 97.06 191 ARG A C 1
ATOM 1509 O O . ARG A 1 191 ? -0.231 -18.469 -25.641 1 97.06 191 ARG A O 1
ATOM 1516 N N . HIS A 1 192 ? 0.346 -16.75 -24.328 1 98.44 192 HIS A N 1
ATOM 1517 C CA . HIS A 1 192 ? 0.543 -17.594 -23.156 1 98.44 192 HIS A CA 1
ATOM 1518 C C . HIS A 1 192 ? -0.409 -17.203 -22.031 1 98.44 192 HIS A C 1
ATOM 1520 O O . HIS A 1 192 ? -1.022 -16.141 -22.078 1 98.44 192 HIS A O 1
ATOM 1526 N N . ASN A 1 193 ? -0.578 -18.125 -21.109 1 98.69 193 ASN A N 1
ATOM 1527 C CA . ASN A 1 193 ? -1.509 -17.891 -20.016 1 98.69 193 ASN A CA 1
ATOM 1528 C C . ASN A 1 193 ? -0.795 -17.891 -18.672 1 98.69 193 ASN A C 1
ATOM 1530 O O . ASN A 1 193 ? -1.342 -17.406 -17.672 1 98.69 193 ASN A O 1
ATOM 1534 N N . LEU A 1 194 ? 0.372 -18.453 -18.578 1 98.81 194 LEU A N 1
ATOM 1535 C CA . LEU A 1 194 ? 1.234 -18.406 -17.391 1 98.81 194 LEU A CA 1
ATOM 1536 C C . LEU A 1 194 ? 2.643 -17.953 -17.766 1 98.81 194 LEU A C 1
ATOM 1538 O O . LEU A 1 194 ? 3.242 -18.5 -18.703 1 98.81 194 LEU A O 1
ATOM 1542 N N . VAL A 1 195 ? 3.113 -16.922 -17.156 1 98.69 195 VAL A N 1
ATOM 1543 C CA . VAL A 1 195 ? 4.496 -16.484 -17.266 1 98.69 195 VAL A CA 1
ATOM 1544 C C . VAL A 1 195 ? 5.23 -16.703 -15.945 1 98.69 195 VAL A C 1
ATOM 1546 O O . VAL A 1 195 ? 4.773 -16.25 -14.891 1 98.69 195 VAL A O 1
ATOM 1549 N N . VAL A 1 196 ? 6.273 -17.438 -15.961 1 98.38 196 VAL A N 1
ATOM 1550 C CA . VAL A 1 196 ? 7.09 -17.734 -14.789 1 98.38 196 VAL A CA 1
ATOM 1551 C C . VAL A 1 196 ? 8.57 -17.688 -15.164 1 98.38 196 VAL A C 1
ATOM 1553 O O . VAL A 1 196 ? 8.93 -17.906 -16.312 1 98.38 196 VAL A O 1
ATOM 1556 N N . HIS A 1 197 ? 9.344 -17.266 -14.227 1 98.19 197 HIS A N 1
ATOM 1557 C CA . HIS A 1 197 ? 10.773 -17.359 -14.492 1 98.19 197 HIS A CA 1
ATOM 1558 C C . HIS A 1 197 ? 11.234 -18.812 -14.547 1 98.19 197 HIS A C 1
ATOM 1560 O O . HIS A 1 197 ? 10.898 -19.609 -13.672 1 98.19 197 HIS A O 1
ATOM 1566 N N . GLY A 1 198 ? 11.977 -19.125 -15.539 1 96.62 198 GLY A N 1
ATOM 1567 C CA . GLY A 1 198 ? 12.531 -20.453 -15.695 1 96.62 198 GLY A CA 1
ATOM 1568 C C . GLY A 1 198 ? 13.297 -20.625 -17 1 96.62 198 GLY A C 1
ATOM 1569 O O . GLY A 1 198 ? 13.289 -19.734 -17.844 1 96.62 198 GLY A O 1
ATOM 1570 N N . TRP A 1 199 ? 13.961 -21.75 -17.078 1 94.44 199 TRP A N 1
ATOM 1571 C CA . TRP A 1 199 ? 14.742 -22.094 -18.25 1 94.44 199 TRP A CA 1
ATOM 1572 C C . TRP A 1 199 ? 14.133 -23.297 -18.969 1 94.44 199 TRP A C 1
ATOM 1574 O O . TRP A 1 199 ? 14.125 -24.406 -18.438 1 94.44 199 TRP A O 1
ATOM 1584 N N . PRO A 1 200 ? 13.711 -23.078 -20.188 1 92.12 200 PRO A N 1
ATOM 1585 C CA . PRO A 1 200 ? 13.031 -24.156 -20.891 1 92.12 200 PRO A CA 1
ATOM 1586 C C . PRO A 1 200 ? 13.844 -25.453 -20.938 1 92.12 200 PRO A C 1
ATOM 1588 O O . PRO A 1 200 ? 13.305 -26.531 -20.688 1 92.12 200 PRO A O 1
ATOM 1591 N N . ARG A 1 201 ? 15.133 -25.406 -21.125 1 90.44 201 ARG A N 1
ATOM 1592 C CA . ARG A 1 201 ? 15.969 -26.594 -21.203 1 90.44 201 ARG A CA 1
ATOM 1593 C C . ARG A 1 201 ? 16 -27.328 -19.875 1 90.44 201 ARG A C 1
ATOM 1595 O O . ARG A 1 201 ? 15.969 -28.562 -19.828 1 90.44 201 ARG A O 1
ATOM 1602 N N . LEU A 1 202 ? 16.031 -26.547 -18.844 1 90.5 202 LEU A N 1
ATOM 1603 C CA . LEU A 1 202 ? 16.109 -27.156 -17.516 1 90.5 202 LEU A CA 1
ATOM 1604 C C . LEU A 1 202 ? 14.75 -27.734 -17.109 1 90.5 202 LEU A C 1
ATOM 1606 O O . LEU A 1 202 ? 14.688 -28.766 -16.438 1 90.5 202 LEU A O 1
ATOM 1610 N N . VAL A 1 203 ? 13.695 -27.109 -17.516 1 91.5 203 VAL A N 1
ATOM 1611 C CA . VAL A 1 203 ? 12.359 -27.547 -17.125 1 91.5 203 VAL A CA 1
ATOM 1612 C C . VAL A 1 203 ? 11.961 -28.766 -17.969 1 91.5 203 VAL A C 1
ATOM 1614 O O . VAL A 1 203 ? 11.453 -29.75 -17.438 1 91.5 203 VAL A O 1
ATOM 1617 N N . TYR A 1 204 ? 12.273 -28.781 -19.281 1 89.5 204 TYR A N 1
ATOM 1618 C CA . TYR A 1 204 ? 11.664 -29.75 -20.188 1 89.5 204 TYR A CA 1
ATOM 1619 C C . TYR A 1 204 ? 12.672 -30.828 -20.578 1 89.5 204 TYR A C 1
ATOM 1621 O O . TYR A 1 204 ? 12.281 -31.922 -21.016 1 89.5 204 TYR A O 1
ATOM 1629 N N . ASP A 1 205 ? 13.961 -30.484 -20.516 1 82.62 205 ASP A N 1
ATOM 1630 C CA . ASP A 1 205 ? 14.977 -31.438 -20.938 1 82.62 205 ASP A CA 1
ATOM 1631 C C . ASP A 1 205 ? 15.766 -31.969 -19.75 1 82.62 205 ASP A C 1
ATOM 1633 O O . ASP A 1 205 ? 16.484 -31.219 -19.078 1 82.62 205 ASP A O 1
ATOM 1637 N N . SER A 1 206 ? 15.219 -33.062 -19.203 1 70.56 206 SER A N 1
ATOM 1638 C CA . SER A 1 206 ? 15.961 -33.562 -18.062 1 70.56 206 SER A CA 1
ATOM 1639 C C . SER A 1 206 ? 17.344 -34.062 -18.484 1 70.56 206 SER A C 1
ATOM 1641 O O . SER A 1 206 ? 17.469 -34.906 -19.375 1 70.56 206 SER A O 1
ATOM 1643 N N . GLY A 1 207 ? 18.359 -33.25 -18.406 1 68 207 GLY A N 1
ATOM 1644 C CA . GLY A 1 207 ? 19.703 -33.688 -18.734 1 68 207 GLY A CA 1
ATOM 1645 C C . GLY A 1 207 ? 20.188 -34.844 -17.891 1 68 207 GLY A C 1
ATOM 1646 O O . GLY A 1 207 ? 19.375 -35.562 -17.281 1 68 207 GLY A O 1
ATOM 1647 N N . ALA A 1 208 ? 21.375 -35.125 -18.078 1 71.81 208 ALA A N 1
ATOM 1648 C CA . ALA A 1 208 ? 22.031 -36.219 -17.359 1 71.81 208 ALA A CA 1
ATOM 1649 C C . ALA A 1 208 ? 21.859 -36.062 -15.852 1 71.81 208 ALA A C 1
ATOM 1651 O O . ALA A 1 208 ? 21.797 -37.062 -15.117 1 71.81 208 ALA A O 1
ATOM 1652 N N . ALA A 1 209 ? 21.656 -34.844 -15.383 1 77.56 209 ALA A N 1
ATOM 1653 C CA . ALA A 1 209 ? 21.578 -34.562 -13.953 1 77.56 209 ALA A CA 1
ATOM 1654 C C . ALA A 1 209 ? 20.156 -34.75 -13.438 1 77.56 209 ALA A C 1
ATOM 1656 O O . ALA A 1 209 ? 19.922 -34.719 -12.227 1 77.56 209 ALA A O 1
ATOM 1657 N N . GLY A 1 210 ? 19.203 -35.031 -14.375 1 83.56 210 GLY A N 1
ATOM 1658 C CA . GLY A 1 210 ? 17.828 -35.219 -13.977 1 83.56 210 GLY A CA 1
ATOM 1659 C C . GLY A 1 210 ? 17.062 -33.906 -13.836 1 83.56 210 GLY A C 1
ATOM 1660 O O . GLY A 1 210 ? 17.641 -32.844 -14.008 1 83.56 210 GLY A O 1
ATOM 1661 N N . PRO A 1 211 ? 15.891 -34.062 -13.508 1 89.31 211 PRO A N 1
ATOM 1662 C CA . PRO A 1 211 ? 15.07 -32.844 -13.367 1 89.31 211 PRO A CA 1
ATOM 1663 C C . PRO A 1 211 ? 15.367 -32.094 -12.086 1 89.31 211 PRO A C 1
ATOM 1665 O O . PRO A 1 211 ? 15.758 -32.656 -11.078 1 89.31 211 PRO A O 1
ATOM 1668 N N . SER A 1 212 ? 15.266 -30.797 -12.164 1 92.62 212 SER A N 1
ATOM 1669 C CA . SER A 1 212 ? 15.531 -29.922 -11.023 1 92.62 212 SER A CA 1
ATOM 1670 C C . SER A 1 212 ? 14.273 -29.172 -10.602 1 92.62 212 SER A C 1
ATOM 1672 O O . SER A 1 212 ? 13.562 -28.625 -11.438 1 92.62 212 SER A O 1
ATOM 1674 N N . TRP A 1 213 ? 14.062 -29.141 -9.273 1 92.56 213 TRP A N 1
ATOM 1675 C CA . TRP A 1 213 ? 12.906 -28.391 -8.781 1 92.56 213 TRP A CA 1
ATOM 1676 C C . TRP A 1 213 ? 13.148 -26.891 -8.867 1 92.56 213 TRP A C 1
ATOM 1678 O O . TRP A 1 213 ? 12.211 -26.094 -8.734 1 92.56 213 TRP A O 1
ATOM 1688 N N . THR A 1 214 ? 14.398 -26.406 -9.078 1 92.25 214 THR A N 1
ATOM 1689 C CA . THR A 1 214 ? 14.727 -24.984 -9.172 1 92.25 214 THR A CA 1
ATOM 1690 C C . THR A 1 214 ? 14.844 -24.562 -10.633 1 92.25 214 THR A C 1
ATOM 1692 O O . THR A 1 214 ? 15.414 -23.516 -10.93 1 92.25 214 THR A O 1
ATOM 1695 N N . SER A 1 215 ? 14.344 -25.453 -11.57 1 95 215 SER A N 1
ATOM 1696 C CA . SER A 1 215 ? 14.375 -25.125 -12.992 1 95 215 SER A CA 1
ATOM 1697 C C . SER A 1 215 ? 13.469 -23.922 -13.297 1 95 215 SER A C 1
ATOM 1699 O O . SER A 1 215 ? 13.609 -23.297 -14.344 1 95 215 SER A O 1
ATOM 1701 N N . LEU A 1 216 ? 12.523 -23.609 -12.383 1 96.62 216 LEU A N 1
ATOM 1702 C CA . LEU A 1 216 ? 11.695 -22.406 -12.422 1 96.62 216 LEU A CA 1
ATOM 1703 C C . LEU A 1 216 ? 11.422 -21.891 -11.016 1 96.62 216 LEU A C 1
ATOM 1705 O O . LEU A 1 216 ? 11.812 -22.516 -10.031 1 96.62 216 LEU A O 1
ATOM 1709 N N . ASN A 1 217 ? 10.875 -20.703 -10.938 1 97.25 217 ASN A N 1
ATOM 1710 C CA . ASN A 1 217 ? 10.516 -20.125 -9.648 1 97.25 217 ASN A CA 1
ATOM 1711 C C . ASN A 1 217 ? 9.039 -19.75 -9.594 1 97.25 217 ASN A C 1
ATOM 1713 O O . ASN A 1 217 ? 8.555 -18.969 -10.414 1 97.25 217 ASN A O 1
ATOM 1717 N N . ALA A 1 218 ? 8.352 -20.25 -8.625 1 97.69 218 ALA A N 1
ATOM 1718 C CA . ALA A 1 218 ? 6.914 -20.031 -8.516 1 97.69 218 ALA A CA 1
ATOM 1719 C C . ALA A 1 218 ? 6.594 -18.875 -7.582 1 97.69 218 ALA A C 1
ATOM 1721 O O . ALA A 1 218 ? 5.449 -18.703 -7.156 1 97.69 218 ALA A O 1
ATOM 1722 N N . GLY A 1 219 ? 7.582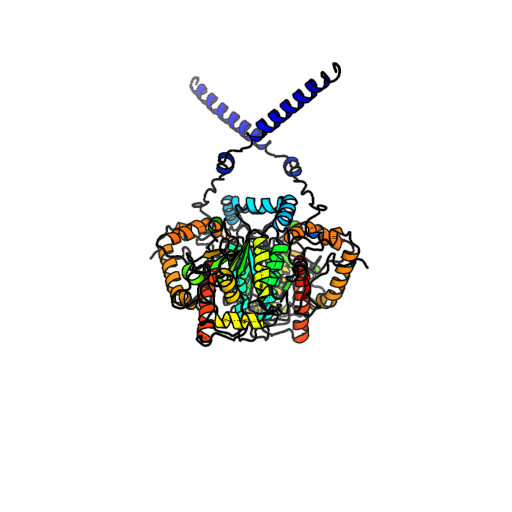 -18.078 -7.156 1 98.12 219 GLY A N 1
ATOM 1723 C CA . GLY A 1 219 ? 7.367 -16.984 -6.23 1 98.12 219 GLY A CA 1
ATOM 1724 C C . GLY A 1 219 ? 6.91 -15.711 -6.914 1 98.12 219 GLY A C 1
ATOM 1725 O O . GLY A 1 219 ? 6.418 -14.789 -6.258 1 98.12 219 GLY A O 1
ATOM 1726 N N . VAL A 1 220 ? 7.117 -15.641 -8.195 1 98.69 220 VAL A N 1
ATOM 1727 C CA . VAL A 1 220 ? 6.629 -14.539 -9.023 1 98.69 220 VAL A CA 1
ATOM 1728 C C . VAL A 1 220 ? 6.062 -15.086 -10.336 1 98.69 220 VAL A C 1
ATOM 1730 O O . VAL A 1 220 ? 6.75 -15.805 -11.062 1 98.69 220 VAL A O 1
ATOM 1733 N N . PHE A 1 221 ? 4.816 -14.789 -10.641 1 98.81 221 PHE A N 1
ATOM 1734 C CA . PHE A 1 221 ? 4.273 -15.25 -11.914 1 98.81 221 PHE A CA 1
ATOM 1735 C C . PHE A 1 221 ? 3.111 -14.367 -12.359 1 98.81 221 PHE A C 1
ATOM 1737 O O . PHE A 1 221 ? 2.514 -13.664 -11.539 1 98.81 221 PHE A O 1
ATOM 1744 N N . LEU A 1 222 ? 2.883 -14.328 -13.633 1 98.62 222 LEU A N 1
ATOM 1745 C CA . LEU A 1 222 ? 1.689 -13.766 -14.258 1 98.62 222 LEU A CA 1
ATOM 1746 C C . LEU A 1 222 ? 0.726 -14.867 -14.68 1 98.62 222 LEU A C 1
ATOM 1748 O O . LEU A 1 222 ? 1.132 -15.844 -15.328 1 98.62 222 LEU A O 1
ATOM 1752 N N . LEU A 1 223 ? -0.465 -14.727 -14.289 1 98.81 223 LEU A N 1
ATOM 1753 C CA . LEU A 1 223 ? -1.511 -15.672 -14.664 1 98.81 223 LEU A CA 1
ATOM 1754 C C . LEU A 1 223 ? -2.656 -14.969 -15.383 1 98.81 223 LEU A C 1
ATOM 1756 O O . LEU A 1 223 ? -3.275 -14.055 -14.82 1 98.81 223 LEU A O 1
ATOM 1760 N N . ARG A 1 224 ? -2.889 -15.383 -16.656 1 98.62 224 ARG A N 1
ATOM 1761 C CA . ARG A 1 224 ? -3.984 -14.781 -17.406 1 98.62 224 ARG A CA 1
ATOM 1762 C C . ARG A 1 224 ? -5.332 -15.156 -16.812 1 98.62 224 ARG A C 1
ATOM 1764 O O . ARG A 1 224 ? -5.535 -16.297 -16.391 1 98.62 224 ARG A O 1
ATOM 1771 N N . ASN A 1 225 ? -6.258 -14.219 -16.719 1 98.31 225 ASN A N 1
ATOM 1772 C CA . ASN A 1 225 ? -7.59 -14.484 -16.188 1 98.31 225 ASN A CA 1
ATOM 1773 C C . ASN A 1 225 ? -8.469 -15.195 -17.219 1 98.31 225 ASN A C 1
ATOM 1775 O O . ASN A 1 225 ? -9.266 -14.555 -17.906 1 98.31 225 ASN A O 1
ATOM 1779 N N . CYS A 1 226 ? -8.375 -16.578 -17.219 1 98.5 226 CYS A N 1
ATOM 1780 C CA . CYS A 1 226 ? -9.094 -17.375 -18.203 1 98.5 226 CYS A CA 1
ATOM 1781 C C . CYS A 1 226 ? -9.359 -18.781 -17.688 1 98.5 226 CYS A C 1
ATOM 1783 O O . CYS A 1 226 ? -8.906 -19.141 -16.594 1 98.5 226 CYS A O 1
ATOM 1785 N N . GLN A 1 227 ? -10.125 -19.547 -18.438 1 98.5 227 GLN A N 1
ATOM 1786 C CA . GLN A 1 227 ? -10.508 -20.891 -18.031 1 98.5 227 GLN A CA 1
ATOM 1787 C C . GLN A 1 227 ? -9.273 -21.797 -17.875 1 98.5 227 GLN A C 1
ATOM 1789 O O . GLN A 1 227 ? -9.18 -22.562 -16.922 1 98.5 227 GLN A O 1
ATOM 1794 N N . TRP A 1 228 ? -8.375 -21.719 -18.797 1 98.56 228 TRP A N 1
ATOM 1795 C CA . TRP A 1 228 ? -7.16 -22.516 -18.75 1 98.56 228 TRP A CA 1
ATOM 1796 C C . TRP A 1 228 ? -6.445 -22.359 -17.406 1 98.56 228 TRP A C 1
ATOM 1798 O O . TRP A 1 228 ? -6.004 -23.328 -16.797 1 98.56 228 TRP A O 1
ATOM 1808 N N . SER A 1 229 ? -6.32 -21.094 -16.953 1 98.69 229 SER A N 1
ATOM 1809 C CA . SER A 1 229 ? -5.633 -20.781 -15.711 1 98.69 229 SER A CA 1
ATOM 1810 C C . SER A 1 229 ? -6.355 -21.375 -14.508 1 98.69 229 SER A C 1
ATOM 1812 O O . SER A 1 229 ? -5.715 -21.891 -13.586 1 98.69 229 SER A O 1
ATOM 1814 N N . LEU A 1 230 ? -7.652 -21.297 -14.523 1 98.38 230 LEU A N 1
ATOM 1815 C CA . LEU A 1 230 ? -8.43 -21.891 -13.453 1 98.38 230 LEU A CA 1
ATOM 1816 C C . LEU A 1 230 ? -8.227 -23.406 -13.414 1 98.38 230 LEU A C 1
ATOM 1818 O O . LEU A 1 230 ? -8.094 -24 -12.344 1 98.38 230 LEU A O 1
ATOM 1822 N N . ASP A 1 231 ? -8.195 -24.016 -14.586 1 98 231 ASP A N 1
ATOM 1823 C CA . ASP A 1 231 ? -7.973 -25.453 -14.68 1 98 231 ASP A CA 1
ATOM 1824 C C . ASP A 1 231 ? -6.578 -25.828 -14.18 1 98 231 ASP A C 1
ATOM 1826 O O . ASP A 1 231 ? -6.414 -26.828 -13.469 1 98 231 ASP A O 1
ATOM 1830 N N . LEU A 1 232 ? -5.609 -25.062 -14.562 1 98.12 232 LEU A N 1
ATOM 1831 C CA . LEU A 1 232 ? -4.258 -25.312 -14.07 1 98.12 232 LEU A CA 1
ATOM 1832 C C . LEU A 1 232 ? -4.211 -25.219 -12.547 1 98.12 232 LEU A C 1
ATOM 1834 O O . LEU A 1 232 ? -3.586 -26.047 -11.891 1 98.12 232 LEU A O 1
ATOM 1838 N N . MET A 1 233 ? -4.812 -24.188 -12 1 97.44 233 MET A N 1
ATOM 1839 C CA . MET A 1 233 ? -4.801 -23.984 -10.555 1 97.44 233 MET A CA 1
ATOM 1840 C C . MET A 1 233 ? -5.434 -25.172 -9.836 1 97.44 233 MET A C 1
ATOM 1842 O O . MET A 1 233 ? -4.977 -25.562 -8.758 1 97.44 233 MET A O 1
ATOM 1846 N N . ASP A 1 234 ? -6.461 -25.688 -10.438 1 96.56 234 ASP A N 1
ATOM 1847 C CA . ASP A 1 234 ? -7.09 -26.875 -9.859 1 96.56 234 ASP A CA 1
ATOM 1848 C C . ASP A 1 234 ? -6.129 -28.062 -9.844 1 96.56 234 ASP A C 1
ATOM 1850 O O . ASP A 1 234 ? -5.996 -28.75 -8.828 1 96.56 234 ASP A O 1
ATOM 1854 N N . ALA A 1 235 ? -5.5 -28.281 -10.992 1 96.5 235 ALA A N 1
ATOM 1855 C CA . ALA A 1 235 ? -4.527 -29.375 -11.078 1 96.5 235 ALA A CA 1
ATOM 1856 C C . ALA A 1 235 ? -3.371 -29.156 -10.109 1 96.5 235 ALA A C 1
ATOM 1858 O O . ALA A 1 235 ? -2.912 -30.094 -9.461 1 96.5 235 ALA A O 1
ATOM 1859 N N . TRP A 1 236 ? -2.916 -27.906 -10.016 1 97.75 236 TRP A N 1
ATOM 1860 C CA . TRP A 1 236 ? -1.839 -27.5 -9.117 1 97.75 236 TRP A CA 1
ATOM 1861 C C . TRP A 1 236 ? -2.227 -27.719 -7.664 1 97.75 236 TRP A C 1
ATOM 1863 O O . TRP A 1 236 ? -1.512 -28.406 -6.922 1 97.75 236 TRP A O 1
ATOM 1873 N N . ALA A 1 237 ? -3.396 -27.281 -7.293 1 96.69 237 ALA A N 1
ATOM 1874 C CA . ALA A 1 237 ? -3.891 -27.375 -5.922 1 96.69 237 ALA A CA 1
ATOM 1875 C C . ALA A 1 237 ? -4.129 -28.828 -5.523 1 96.69 237 ALA A C 1
ATOM 1877 O O . ALA A 1 237 ? -4.027 -29.188 -4.348 1 96.69 237 ALA A O 1
ATOM 1878 N N . ALA A 1 238 ? -4.422 -29.672 -6.473 1 96.12 238 ALA A N 1
ATOM 1879 C CA . ALA A 1 238 ? -4.676 -31.094 -6.207 1 96.12 238 ALA A CA 1
ATOM 1880 C C . ALA A 1 238 ? -3.424 -31.781 -5.684 1 96.12 238 ALA A C 1
ATOM 1882 O O . ALA A 1 238 ? -3.498 -32.906 -5.152 1 96.12 238 ALA A O 1
ATOM 1883 N N . MET A 1 239 ? -2.293 -31.125 -5.84 1 97.06 239 MET A N 1
ATOM 1884 C CA . MET A 1 239 ? -1.041 -31.688 -5.332 1 97.06 239 MET A CA 1
ATOM 1885 C C . MET A 1 239 ? -0.699 -31.094 -3.967 1 97.06 239 MET A C 1
ATOM 1887 O O . MET A 1 239 ? 0.337 -31.422 -3.385 1 97.06 239 MET A O 1
ATOM 1891 N N . GLY A 1 240 ? -1.593 -30.188 -3.506 1 96.5 240 GLY A N 1
ATOM 1892 C CA . GLY A 1 240 ? -1.346 -29.469 -2.27 1 96.5 240 GLY A CA 1
ATOM 1893 C C . GLY A 1 240 ? -1.981 -30.125 -1.057 1 96.5 240 GLY A C 1
ATOM 1894 O O . GLY A 1 240 ? -2.455 -31.25 -1.134 1 96.5 240 GLY A O 1
ATOM 1895 N N . PRO A 1 241 ? -1.984 -29.422 0.045 1 95.88 241 PRO A N 1
ATOM 1896 C CA . PRO A 1 241 ? -2.318 -30.031 1.34 1 95.88 241 PRO A CA 1
ATOM 1897 C C . PRO A 1 241 ? -3.805 -30.344 1.477 1 95.88 241 PRO A C 1
ATOM 1899 O O . PRO A 1 241 ? -4.199 -31.094 2.375 1 95.88 241 PRO A O 1
ATOM 1902 N N . ASP A 1 242 ? -4.602 -29.797 0.667 1 91.25 242 ASP A N 1
ATOM 1903 C CA . ASP A 1 242 ? -6.027 -30.109 0.715 1 91.25 242 ASP A CA 1
ATOM 1904 C C . ASP A 1 242 ? -6.316 -31.469 0.087 1 91.25 242 ASP A C 1
ATOM 1906 O O . ASP A 1 242 ? -7.402 -32.031 0.261 1 91.25 242 ASP A O 1
ATOM 1910 N N . SER A 1 243 ? -5.383 -31.953 -0.602 1 93 243 SER A N 1
ATOM 1911 C CA . SER A 1 243 ? -5.566 -33.219 -1.305 1 93 243 SER A CA 1
ATOM 1912 C C . SER A 1 243 ? -5.32 -34.406 -0.377 1 93 243 SER A C 1
ATOM 1914 O O . SER A 1 243 ? -4.395 -34.375 0.437 1 93 243 SER A O 1
ATOM 1916 N N . PRO A 1 244 ? -6.176 -35.406 -0.481 1 94.31 244 PRO A N 1
ATOM 1917 C CA . PRO A 1 244 ? -5.887 -36.625 0.261 1 94.31 244 PRO A CA 1
ATOM 1918 C C . PRO A 1 244 ? -4.582 -37.281 -0.176 1 94.31 244 PRO A C 1
ATOM 1920 O O . PRO A 1 244 ? -4.039 -38.125 0.545 1 94.31 244 PRO A O 1
ATOM 1923 N N . ASP A 1 245 ? -4.035 -36.875 -1.295 1 96.12 245 ASP A N 1
ATOM 1924 C CA . ASP A 1 245 ? -2.826 -37.469 -1.852 1 96.12 245 ASP A CA 1
ATOM 1925 C C . ASP A 1 245 ? -1.594 -36.625 -1.526 1 96.12 245 ASP A C 1
ATOM 1927 O O . ASP A 1 245 ? -0.536 -36.812 -2.133 1 96.12 245 ASP A O 1
ATOM 1931 N N . TYR A 1 246 ? -1.722 -35.719 -0.646 1 96.44 246 TYR A N 1
ATOM 1932 C CA . TYR A 1 246 ? -0.658 -34.781 -0.334 1 96.44 246 TYR A CA 1
ATOM 1933 C C . TYR A 1 246 ? 0.633 -35.5 0.023 1 96.44 246 TYR A C 1
ATOM 1935 O O . TYR A 1 246 ? 1.703 -35.156 -0.492 1 96.44 246 TYR A O 1
ATOM 1943 N N . GLN A 1 247 ? 0.562 -36.531 0.86 1 96 247 GLN A N 1
ATOM 1944 C CA . GLN A 1 247 ? 1.738 -37.281 1.286 1 96 247 GLN A CA 1
ATOM 1945 C C . GLN A 1 247 ? 2.354 -38.031 0.119 1 96 247 GLN A C 1
ATOM 1947 O O . GLN A 1 247 ? 3.576 -38.094 -0.02 1 96 247 GLN A O 1
ATOM 1952 N N . ARG A 1 248 ? 1.496 -38.562 -0.657 1 96.88 248 ARG A N 1
ATOM 1953 C CA . ARG A 1 248 ? 1.962 -39.281 -1.835 1 96.88 248 ARG A CA 1
ATOM 1954 C C . ARG A 1 248 ? 2.691 -38.375 -2.799 1 96.88 248 ARG A C 1
ATOM 1956 O O . ARG A 1 248 ? 3.736 -38.719 -3.344 1 96.88 248 ARG A O 1
ATOM 1963 N N . TRP A 1 249 ? 2.133 -37.219 -2.982 1 97.19 249 TRP A N 1
ATOM 1964 C CA . TRP A 1 249 ? 2.781 -36.25 -3.844 1 97.19 249 TRP A CA 1
ATOM 1965 C C . TRP A 1 249 ? 4.137 -35.812 -3.277 1 97.19 249 TRP A C 1
ATOM 1967 O O . TRP A 1 249 ? 5.109 -35.688 -4.023 1 97.19 249 TRP A O 1
ATOM 1977 N N . GLY A 1 250 ? 4.168 -35.625 -1.982 1 96.62 250 GLY A N 1
ATOM 1978 C CA . GLY A 1 250 ? 5.438 -35.312 -1.354 1 96.62 250 GLY A CA 1
ATOM 1979 C C . GLY A 1 250 ? 6.516 -36.344 -1.631 1 96.62 250 GLY A C 1
ATOM 1980 O O . GLY A 1 250 ? 7.637 -36 -2 1 96.62 250 GLY A O 1
ATOM 1981 N N . ALA A 1 251 ? 6.176 -37.562 -1.532 1 96.06 251 ALA A N 1
ATOM 1982 C CA . ALA A 1 251 ? 7.109 -38.688 -1.771 1 96.06 251 ALA A CA 1
ATOM 1983 C C . ALA A 1 251 ? 7.535 -38.719 -3.234 1 96.06 251 ALA A C 1
ATOM 1985 O O . ALA A 1 251 ? 8.719 -38.875 -3.537 1 96.06 251 ALA A O 1
ATOM 1986 N N . LEU A 1 252 ? 6.617 -38.562 -4.094 1 96.31 252 LEU A N 1
ATOM 1987 C CA . LEU A 1 252 ? 6.891 -38.625 -5.523 1 96.31 252 LEU A CA 1
ATOM 1988 C C . LEU A 1 252 ? 7.793 -37.5 -5.973 1 96.31 252 LEU A C 1
ATOM 1990 O O . LEU A 1 252 ? 8.742 -37.688 -6.73 1 96.31 252 LEU A O 1
ATOM 1994 N N . LEU A 1 253 ? 7.473 -36.281 -5.52 1 96.38 253 LEU A N 1
ATOM 1995 C CA . LEU A 1 253 ? 8.266 -35.125 -5.906 1 96.38 253 LEU A CA 1
ATOM 1996 C C . LEU A 1 253 ? 9.68 -35.219 -5.363 1 96.38 253 LEU A C 1
ATOM 1998 O O . LEU A 1 253 ? 10.641 -34.844 -6.035 1 96.38 253 LEU A O 1
ATOM 2002 N N . THR A 1 254 ? 9.797 -35.781 -4.176 1 95.5 254 THR A N 1
ATOM 2003 C CA . THR A 1 254 ? 11.125 -35.969 -3.588 1 95.5 254 THR A CA 1
ATOM 2004 C C . THR A 1 254 ? 11.922 -37 -4.387 1 95.5 254 THR A C 1
ATOM 2006 O O . THR A 1 254 ? 13.125 -36.812 -4.59 1 95.5 254 THR A O 1
ATOM 2009 N N . LYS A 1 255 ? 11.258 -38 -4.836 1 94 255 LYS A N 1
ATOM 2010 C CA . LYS A 1 255 ? 11.906 -39 -5.652 1 94 255 LYS A CA 1
ATOM 2011 C C . LYS A 1 255 ? 12.289 -38.469 -7.02 1 94 255 LYS A C 1
ATOM 2013 O O . LYS A 1 255 ? 13.336 -38.812 -7.57 1 94 255 LYS A O 1
ATOM 2018 N N . THR A 1 256 ? 11.469 -37.625 -7.539 1 93.25 256 THR A N 1
ATOM 2019 C CA . THR A 1 256 ? 11.641 -37.094 -8.891 1 93.25 256 THR A CA 1
ATOM 2020 C C . THR A 1 256 ? 12.758 -36.062 -8.914 1 93.25 256 THR A C 1
ATOM 2022 O O . THR A 1 256 ? 13.586 -36.062 -9.828 1 93.25 256 THR A O 1
ATOM 2025 N N . PHE A 1 257 ? 12.672 -35.188 -7.957 1 94.62 257 PHE A N 1
ATOM 2026 C CA . PHE A 1 257 ? 13.641 -34.094 -7.887 1 94.62 257 PHE A CA 1
ATOM 2027 C C . PHE A 1 257 ? 14.656 -34.344 -6.773 1 94.62 257 PHE A C 1
ATOM 2029 O O . PHE A 1 257 ? 14.422 -33.969 -5.625 1 94.62 257 PHE A O 1
ATOM 2036 N N . LYS A 1 258 ? 15.789 -34.781 -7.113 1 90.56 258 LYS A N 1
ATOM 2037 C CA . LYS A 1 258 ? 16.781 -35.219 -6.133 1 90.56 258 LYS A CA 1
ATOM 2038 C C . LYS A 1 258 ? 17.422 -34.031 -5.418 1 90.56 258 LYS A C 1
ATOM 2040 O O . LYS A 1 258 ? 17.969 -34.188 -4.328 1 90.56 258 LYS A O 1
ATOM 2045 N N . ASP A 1 259 ? 17.297 -32.906 -6 1 89.56 259 ASP A N 1
ATOM 2046 C CA . ASP A 1 259 ? 17.906 -31.719 -5.414 1 89.56 259 ASP A CA 1
ATOM 2047 C C . ASP A 1 259 ? 16.906 -30.953 -4.535 1 89.56 259 ASP A C 1
ATOM 2049 O O . ASP A 1 259 ? 17.188 -29.828 -4.113 1 89.56 259 ASP A O 1
ATOM 2053 N N . LYS A 1 260 ? 15.844 -31.609 -4.266 1 89 260 LYS A N 1
ATOM 2054 C CA . LYS A 1 260 ? 14.836 -30.969 -3.438 1 89 260 LYS A CA 1
ATOM 2055 C C . LYS A 1 260 ? 15.305 -30.859 -1.987 1 89 260 LYS A C 1
ATOM 2057 O O . LYS A 1 260 ? 15.906 -31.781 -1.454 1 89 260 LYS A O 1
ATOM 2062 N N . ALA A 1 261 ? 14.859 -29.703 -1.289 1 75.31 261 ALA A N 1
ATOM 2063 C CA . ALA A 1 261 ? 15.328 -29.375 0.055 1 75.31 261 ALA A CA 1
ATOM 2064 C C . ALA A 1 261 ? 14.422 -30 1.117 1 75.31 261 ALA A C 1
ATOM 2066 O O . ALA A 1 261 ? 14.82 -30.141 2.277 1 75.31 261 ALA A O 1
ATOM 2067 N N . PHE A 1 262 ? 13.156 -30.359 0.846 1 78.44 262 PHE A N 1
ATOM 2068 C CA . PHE A 1 262 ? 12.234 -30.859 1.863 1 78.44 262 PHE A CA 1
ATOM 2069 C C . PHE A 1 262 ? 11.359 -31.969 1.302 1 78.44 262 PHE A C 1
ATOM 2071 O O . PHE A 1 262 ? 11.109 -32.031 0.096 1 78.44 262 PHE A O 1
ATOM 2078 N N . ASN A 1 263 ? 10.945 -32.781 2.248 1 85.06 263 ASN A N 1
ATOM 2079 C CA . ASN A 1 263 ? 10.164 -33.969 1.893 1 85.06 263 ASN A CA 1
ATOM 2080 C C . ASN A 1 263 ? 8.664 -33.688 1.932 1 85.06 263 ASN A C 1
ATOM 2082 O O . ASN A 1 263 ? 7.938 -34.25 2.744 1 85.06 263 ASN A O 1
ATOM 2086 N N . GLU A 1 264 ? 8.164 -32.688 1.306 1 92.38 264 GLU A N 1
ATOM 2087 C CA . GLU A 1 264 ? 6.75 -32.375 1.199 1 92.38 264 GLU A CA 1
ATOM 2088 C C . GLU A 1 264 ? 6.406 -31.859 -0.196 1 92.38 264 GLU A C 1
ATOM 2090 O O . GLU A 1 264 ? 7.301 -31.484 -0.967 1 92.38 264 GLU A O 1
ATOM 2095 N N . SER A 1 265 ? 5.156 -31.984 -0.503 1 96.25 265 SER A N 1
ATOM 2096 C CA . SER A 1 265 ? 4.707 -31.375 -1.75 1 96.25 265 SER A CA 1
ATOM 2097 C C . SER A 1 265 ? 4.668 -29.859 -1.637 1 96.25 265 SER A C 1
ATOM 2099 O O . SER A 1 265 ? 3.889 -29.297 -0.856 1 96.25 265 SER A O 1
ATOM 2101 N N . ASP A 1 266 ? 5.559 -29.25 -2.355 1 95.88 266 ASP A N 1
ATOM 2102 C CA . ASP A 1 266 ? 5.57 -27.797 -2.4 1 95.88 266 ASP A CA 1
ATOM 2103 C C . ASP A 1 266 ? 5.07 -27.281 -3.75 1 95.88 266 ASP A C 1
ATOM 2105 O O . ASP A 1 266 ? 5.062 -28.016 -4.734 1 95.88 266 ASP A O 1
ATOM 2109 N N . ASP A 1 267 ? 4.66 -26.016 -3.77 1 96.75 267 ASP A N 1
ATOM 2110 C CA . ASP A 1 267 ? 4.016 -25.422 -4.938 1 96.75 267 ASP A CA 1
ATOM 2111 C C . ASP A 1 267 ? 4.957 -25.406 -6.137 1 96.75 267 ASP A C 1
ATOM 2113 O O . ASP A 1 267 ? 4.539 -25.688 -7.266 1 96.75 267 ASP A O 1
ATOM 2117 N N . GLN A 1 268 ? 6.223 -25.156 -5.918 1 97 268 GLN A N 1
ATOM 2118 C CA . GLN A 1 268 ? 7.164 -25 -7.02 1 97 268 GLN A CA 1
ATOM 2119 C C . GLN A 1 268 ? 7.465 -26.328 -7.684 1 97 268 GLN A C 1
ATOM 2121 O O . GLN A 1 268 ? 7.344 -26.469 -8.906 1 97 268 GLN A O 1
ATOM 2126 N N . SER A 1 269 ? 7.875 -27.375 -6.887 1 96.56 269 SER A N 1
ATOM 2127 C CA . SER A 1 269 ? 8.148 -28.688 -7.473 1 96.56 269 SER A CA 1
ATOM 2128 C C . SER A 1 269 ? 6.898 -29.266 -8.125 1 96.56 269 SER A C 1
ATOM 2130 O O . SER A 1 269 ? 6.992 -29.953 -9.141 1 96.56 269 SER A O 1
ATOM 2132 N N . ALA A 1 270 ? 5.758 -28.984 -7.52 1 97.38 270 ALA A N 1
ATOM 2133 C CA . ALA A 1 270 ? 4.504 -29.453 -8.102 1 97.38 270 ALA A CA 1
ATOM 2134 C C . ALA A 1 270 ? 4.293 -28.859 -9.492 1 97.38 270 ALA A C 1
ATOM 2136 O O . ALA A 1 270 ? 3.926 -29.562 -10.43 1 97.38 270 ALA A O 1
ATOM 2137 N N . LEU A 1 271 ? 4.551 -27.594 -9.625 1 97.81 271 LEU A N 1
ATOM 2138 C CA . LEU A 1 271 ? 4.391 -26.922 -10.914 1 97.81 271 LEU A CA 1
ATOM 2139 C C . LEU A 1 271 ? 5.367 -27.484 -11.945 1 97.81 271 LEU A C 1
ATOM 2141 O O . LEU A 1 271 ? 4.988 -27.766 -13.078 1 97.81 271 LEU A O 1
ATOM 2145 N N . VAL A 1 272 ? 6.625 -27.672 -11.547 1 96.44 272 VAL A N 1
ATOM 2146 C CA . VAL A 1 272 ? 7.617 -28.25 -12.445 1 96.44 272 VAL A CA 1
ATOM 2147 C C . VAL A 1 272 ? 7.152 -29.625 -12.922 1 96.44 272 VAL A C 1
ATOM 2149 O O . VAL A 1 272 ? 7.215 -29.922 -14.117 1 96.44 272 VAL A O 1
ATOM 2152 N N . TYR A 1 273 ? 6.719 -30.406 -12.008 1 96 273 TYR A N 1
ATOM 2153 C CA . TYR A 1 273 ? 6.262 -31.75 -12.32 1 96 273 TYR A CA 1
ATOM 2154 C C . TYR A 1 273 ? 5.113 -31.719 -13.32 1 96 273 TYR A C 1
ATOM 2156 O O . TYR A 1 273 ? 5.102 -32.5 -14.281 1 96 273 TYR A O 1
ATOM 2164 N N . LEU A 1 274 ? 4.133 -30.844 -13.156 1 96.75 274 LEU A N 1
ATOM 2165 C CA . LEU A 1 274 ? 2.99 -30.719 -14.055 1 96.75 274 LEU A CA 1
ATOM 2166 C C . LEU A 1 274 ? 3.451 -30.375 -15.469 1 96.75 274 LEU A C 1
ATOM 2168 O O . LEU A 1 274 ? 2.867 -30.859 -16.453 1 96.75 274 LEU A O 1
ATOM 2172 N N . LEU A 1 275 ? 4.469 -29.609 -15.555 1 95.75 275 LEU A N 1
ATOM 2173 C CA . LEU A 1 275 ? 4.945 -29.156 -16.859 1 95.75 275 LEU A CA 1
ATOM 2174 C C . LEU A 1 275 ? 5.789 -30.219 -17.531 1 95.75 275 LEU A C 1
ATOM 2176 O O . LEU A 1 275 ? 5.855 -30.281 -18.766 1 95.75 275 LEU A O 1
ATOM 2180 N N . GLN A 1 276 ? 6.41 -31.062 -16.812 1 92.06 276 GLN A N 1
ATOM 2181 C CA . GLN A 1 276 ? 7.371 -32.031 -17.344 1 92.06 276 GLN A CA 1
ATOM 2182 C C . GLN A 1 276 ? 6.668 -33.281 -17.859 1 92.06 276 GLN A C 1
ATOM 2184 O O . GLN A 1 276 ? 7.254 -34.062 -18.594 1 92.06 276 GLN A O 1
ATOM 2189 N N . GLN A 1 277 ? 5.52 -33.438 -17.422 1 87.94 277 GLN A N 1
ATOM 2190 C CA . GLN A 1 277 ? 4.828 -34.656 -17.812 1 87.94 277 GLN A CA 1
ATOM 2191 C C . GLN A 1 277 ? 4.695 -34.75 -19.328 1 87.94 277 GLN A C 1
ATOM 2193 O O . GLN A 1 277 ? 4.453 -33.75 -20 1 87.94 277 GLN A O 1
ATOM 2198 N N . ASP A 1 278 ? 5.027 -35.938 -19.797 1 81.75 278 ASP A N 1
ATOM 2199 C CA . ASP A 1 278 ? 4.84 -36.188 -21.234 1 81.75 278 ASP A CA 1
ATOM 2200 C C . ASP A 1 278 ? 3.398 -35.906 -21.641 1 81.75 278 ASP A C 1
ATOM 2202 O O . ASP A 1 278 ? 2.459 -36.406 -21.016 1 81.75 278 ASP A O 1
ATOM 2206 N N . GLY A 1 279 ? 3.25 -35.125 -22.641 1 83.06 279 GLY A N 1
ATOM 2207 C CA . GLY A 1 279 ? 1.919 -34.781 -23.125 1 83.06 279 GLY A CA 1
ATOM 2208 C C . GLY A 1 279 ? 1.191 -33.812 -22.234 1 83.06 279 GLY A C 1
ATOM 2209 O O . GLY A 1 279 ? -0.034 -33.688 -22.312 1 83.06 279 GLY A O 1
ATOM 2210 N N . SER A 1 280 ? 1.923 -33.188 -21.422 1 87 280 SER A N 1
ATOM 2211 C CA . SER A 1 280 ? 1.302 -32.219 -20.547 1 87 280 SER A CA 1
ATOM 2212 C C . SER A 1 280 ? 0.445 -31.234 -21.344 1 87 280 SER A C 1
ATOM 2214 O O . SER A 1 280 ? 0.909 -30.641 -22.328 1 87 280 SER A O 1
ATOM 2216 N N . PRO A 1 281 ? -0.781 -31.078 -20.922 1 92.31 281 PRO A N 1
ATOM 2217 C CA . PRO A 1 281 ? -1.656 -30.125 -21.594 1 92.31 281 PRO A CA 1
ATOM 2218 C C . PRO A 1 281 ? -1.349 -28.672 -21.234 1 92.31 281 PRO A C 1
ATOM 2220 O O . PRO A 1 281 ? -1.993 -27.75 -21.734 1 92.31 281 PRO A O 1
ATOM 2223 N N . TRP A 1 282 ? -0.308 -28.484 -20.391 1 96.5 282 TRP A N 1
ATOM 2224 C CA . TRP A 1 282 ? -0.086 -27.156 -19.828 1 96.5 282 TRP A CA 1
ATOM 2225 C C . TRP A 1 282 ? 1.076 -26.453 -20.516 1 96.5 282 TRP A C 1
ATOM 2227 O O . TRP A 1 282 ? 1.095 -25.234 -20.641 1 96.5 282 TRP A O 1
ATOM 2237 N N . ARG A 1 283 ? 1.988 -27.172 -21.156 1 94.19 283 ARG A N 1
ATOM 2238 C CA . ARG A 1 283 ? 3.281 -26.672 -21.609 1 94.19 283 ARG A CA 1
ATOM 2239 C C . ARG A 1 283 ? 3.109 -25.578 -22.656 1 94.19 283 ARG A C 1
ATOM 2241 O O . ARG A 1 283 ? 3.807 -24.562 -22.609 1 94.19 283 ARG A O 1
ATOM 2248 N N . GLN A 1 284 ? 2.164 -25.719 -23.484 1 95.12 284 GLN A N 1
ATOM 2249 C CA . GLN A 1 284 ? 2.047 -24.859 -24.641 1 95.12 284 GLN A CA 1
ATOM 2250 C C . GLN A 1 284 ? 1.64 -23.438 -24.234 1 95.12 284 GLN A C 1
ATOM 2252 O O . GLN A 1 284 ? 1.897 -22.484 -24.969 1 95.12 284 GLN A O 1
ATOM 2257 N N . LYS A 1 285 ? 1.035 -23.297 -23.062 1 97.81 285 LYS A N 1
ATOM 2258 C CA . LYS A 1 285 ? 0.529 -22 -22.641 1 97.81 285 LYS A CA 1
ATOM 2259 C C . LYS A 1 285 ? 1.395 -21.391 -21.547 1 97.81 285 LYS A C 1
ATOM 2261 O O . LYS A 1 285 ? 1.046 -20.359 -20.969 1 97.81 285 LYS A O 1
ATOM 2266 N N . VAL A 1 286 ? 2.539 -22 -21.281 1 98.31 286 VAL A N 1
ATOM 2267 C CA . VAL A 1 286 ? 3.455 -21.5 -20.266 1 98.31 286 VAL A CA 1
ATOM 2268 C C . VAL A 1 286 ? 4.652 -20.828 -20.938 1 98.31 286 VAL A C 1
ATOM 2270 O O . VAL A 1 286 ? 5.254 -21.391 -21.859 1 98.31 286 VAL A O 1
ATOM 2273 N N . PHE A 1 287 ? 4.883 -19.609 -20.562 1 98.31 287 PHE A N 1
ATOM 2274 C CA . PHE A 1 287 ? 6.074 -18.875 -20.984 1 98.31 287 PHE A CA 1
ATOM 2275 C C . PHE A 1 287 ? 7.121 -18.859 -19.875 1 98.31 287 PHE A C 1
ATOM 2277 O O . PHE A 1 287 ? 6.867 -18.359 -18.781 1 98.31 287 PHE A O 1
ATOM 2284 N N . LEU A 1 288 ? 8.234 -19.469 -20.156 1 97.94 288 LEU A N 1
ATOM 2285 C CA . LEU A 1 288 ? 9.367 -19.438 -19.234 1 97.94 288 LEU A CA 1
ATOM 2286 C C . LEU A 1 288 ? 10.266 -18.234 -19.531 1 97.94 288 LEU A C 1
ATOM 2288 O O . LEU A 1 288 ? 11.078 -18.297 -20.453 1 97.94 288 LEU A O 1
ATOM 2292 N N . GLU A 1 289 ? 10.141 -17.141 -18.719 1 97.81 289 GLU A N 1
ATOM 2293 C CA . GLU A 1 289 ? 10.844 -15.883 -18.938 1 97.81 289 GLU A CA 1
ATOM 2294 C C . GLU A 1 289 ? 12.25 -15.93 -18.359 1 97.81 289 GLU A C 1
ATOM 2296 O O . GLU A 1 289 ? 12.43 -16.203 -17.156 1 97.81 289 GLU A O 1
ATOM 2301 N N . HIS A 1 290 ? 13.25 -15.781 -19.172 1 95.69 290 HIS A N 1
ATOM 2302 C CA . HIS A 1 290 ? 14.641 -15.812 -18.719 1 95.69 290 HIS A CA 1
ATOM 2303 C C . HIS A 1 290 ? 15.469 -14.719 -19.375 1 95.69 290 HIS A C 1
ATOM 2305 O O . HIS A 1 290 ? 16.688 -14.711 -19.266 1 95.69 290 HIS A O 1
ATOM 2311 N N . GLU A 1 291 ? 14.758 -13.781 -20.047 1 94.12 291 GLU A N 1
ATOM 2312 C CA . GLU A 1 291 ? 15.469 -12.727 -20.766 1 94.12 291 GLU A CA 1
ATOM 2313 C C . GLU A 1 291 ? 15.781 -11.555 -19.844 1 94.12 291 GLU A C 1
ATOM 2315 O O . GLU A 1 291 ? 16.641 -10.727 -20.156 1 94.12 291 GLU A O 1
ATOM 2320 N N . TYR A 1 292 ? 15.047 -11.398 -18.812 1 94.81 292 TYR A N 1
ATOM 2321 C CA . TYR A 1 292 ? 15.289 -10.422 -17.766 1 94.81 292 TYR A CA 1
ATOM 2322 C C . TYR A 1 292 ? 14.945 -10.992 -16.391 1 94.81 292 TYR A C 1
ATOM 2324 O O . TYR A 1 292 ? 14.414 -12.102 -16.297 1 94.81 292 TYR A O 1
ATOM 2332 N N . TYR A 1 293 ? 15.305 -10.305 -15.391 1 96.19 293 TYR A N 1
ATOM 2333 C CA . TYR A 1 293 ? 15.039 -10.789 -14.047 1 96.19 293 TYR A CA 1
ATOM 2334 C C . TYR A 1 293 ? 13.57 -10.609 -13.68 1 96.19 293 TYR A C 1
ATOM 2336 O O . TYR A 1 293 ? 13.242 -9.844 -12.766 1 96.19 293 TYR A O 1
ATOM 2344 N N . PHE A 1 294 ? 12.758 -11.359 -14.469 1 97.62 294 PHE A N 1
ATOM 2345 C CA . PHE A 1 294 ? 11.359 -11.414 -14.047 1 97.62 294 PHE A CA 1
ATOM 2346 C C . PHE A 1 294 ? 11.258 -11.844 -12.586 1 97.62 294 PHE A C 1
ATOM 2348 O O . PHE A 1 294 ? 10.398 -11.367 -11.852 1 97.62 294 PHE A O 1
ATOM 2355 N N . GLU A 1 295 ? 12.031 -12.688 -12.242 1 97.38 295 GLU A N 1
ATOM 2356 C CA . GLU A 1 295 ? 12.422 -13.109 -10.898 1 97.38 295 GLU A CA 1
ATOM 2357 C C . GLU A 1 295 ? 13.906 -13.469 -10.844 1 97.38 295 GLU A C 1
ATOM 2359 O O . GLU A 1 295 ? 14.398 -14.211 -11.688 1 97.38 295 GLU A O 1
ATOM 2364 N N . GLY A 1 296 ? 14.664 -12.828 -9.914 1 97.38 296 GLY A N 1
ATOM 2365 C CA . GLY A 1 296 ? 16.078 -13.117 -9.781 1 97.38 296 GLY A CA 1
ATOM 2366 C C . GLY A 1 296 ? 16.484 -13.445 -8.359 1 97.38 296 GLY A C 1
ATOM 2367 O O . GLY A 1 296 ? 15.961 -12.875 -7.402 1 97.38 296 GLY A O 1
ATOM 2368 N N . TYR A 1 297 ? 17.453 -14.32 -8.273 1 96.75 297 TYR A N 1
ATOM 2369 C CA . TYR A 1 297 ? 17.938 -14.773 -6.977 1 96.75 297 TYR A CA 1
ATOM 2370 C C . TYR A 1 297 ? 18.797 -13.711 -6.316 1 96.75 297 TYR A C 1
ATOM 2372 O O . TYR A 1 297 ? 19.719 -13.18 -6.941 1 96.75 297 TYR A O 1
ATOM 2380 N N . TRP A 1 298 ? 18.594 -13.438 -5.059 1 98.06 298 TRP A N 1
ATOM 2381 C CA . TRP A 1 298 ? 19.203 -12.305 -4.371 1 98.06 298 TRP A CA 1
ATOM 2382 C C . TRP A 1 298 ? 20.719 -12.477 -4.258 1 98.06 298 TRP A C 1
ATOM 2384 O O . TRP A 1 298 ? 21.469 -11.508 -4.344 1 98.06 298 TRP A O 1
ATOM 2394 N N . LEU A 1 299 ? 21.203 -13.719 -4.125 1 96.88 299 LEU A N 1
ATOM 2395 C CA . LEU A 1 299 ? 22.641 -13.953 -3.959 1 96.88 299 LEU A CA 1
ATOM 2396 C C . LEU A 1 299 ? 23.406 -13.531 -5.203 1 96.88 299 LEU A C 1
ATOM 2398 O O . LEU A 1 299 ? 24.562 -13.133 -5.117 1 96.88 299 LEU A O 1
ATOM 2402 N N . GLU A 1 300 ? 22.75 -13.625 -6.273 1 95.69 300 GLU A N 1
ATOM 2403 C CA . GLU A 1 300 ? 23.344 -13.203 -7.535 1 95.69 300 GLU A CA 1
ATOM 2404 C C . GLU A 1 300 ? 23.281 -11.688 -7.703 1 95.69 300 GLU A C 1
ATOM 2406 O O . GLU A 1 300 ? 24.219 -11.078 -8.219 1 95.69 300 GLU A O 1
ATOM 2411 N N . ILE A 1 301 ? 22.266 -11.07 -7.27 1 97.44 301 ILE A N 1
ATOM 2412 C CA . ILE A 1 301 ? 21.922 -9.695 -7.641 1 97.44 301 ILE A CA 1
ATOM 2413 C C . ILE A 1 301 ? 22.5 -8.727 -6.617 1 97.44 301 ILE A C 1
ATOM 2415 O O . ILE A 1 301 ? 23.125 -7.73 -6.984 1 97.44 301 ILE A O 1
ATOM 2419 N N . VAL A 1 302 ? 22.438 -8.992 -5.301 1 98.06 302 VAL A N 1
ATOM 2420 C CA . VAL A 1 302 ? 22.672 -8.039 -4.223 1 98.06 302 VAL A CA 1
ATOM 2421 C C . VAL A 1 302 ? 24.125 -7.555 -4.273 1 98.06 302 VAL A C 1
ATOM 2423 O O . VAL A 1 302 ? 24.391 -6.352 -4.164 1 98.06 302 VAL A O 1
ATOM 2426 N N . PRO A 1 303 ? 25.094 -8.477 -4.504 1 96.94 303 PRO A N 1
ATOM 2427 C CA . PRO A 1 303 ? 26.484 -8 -4.543 1 96.94 303 PRO A CA 1
ATOM 2428 C C . PRO A 1 303 ? 26.734 -7.008 -5.672 1 96.94 303 PRO A C 1
ATOM 2430 O O . PRO A 1 303 ? 27.719 -6.266 -5.637 1 96.94 303 PRO A O 1
ATOM 2433 N N . ARG A 1 304 ? 25.859 -6.957 -6.629 1 95.94 304 ARG A N 1
ATOM 2434 C CA . ARG A 1 304 ? 26.078 -6.133 -7.812 1 95.94 304 ARG A CA 1
ATOM 2435 C C . ARG A 1 304 ? 25.344 -4.805 -7.699 1 95.94 304 ARG A C 1
ATOM 2437 O O . ARG A 1 304 ? 25.531 -3.906 -8.523 1 95.94 304 ARG A O 1
ATOM 2444 N N . LEU A 1 305 ? 24.5 -4.598 -6.742 1 96.81 305 LEU A N 1
ATOM 2445 C CA . LEU A 1 305 ? 23.625 -3.438 -6.664 1 96.81 305 LEU A CA 1
ATOM 2446 C C . LEU A 1 305 ? 24.422 -2.15 -6.535 1 96.81 305 LEU A C 1
ATOM 2448 O O . LEU A 1 305 ? 24.078 -1.128 -7.129 1 96.81 305 LEU A O 1
ATOM 2452 N N . GLY A 1 306 ? 25.5 -2.217 -5.707 1 95 306 GLY A N 1
ATOM 2453 C CA . GLY A 1 306 ? 26.344 -1.046 -5.57 1 95 306 GLY A CA 1
ATOM 2454 C C . GLY A 1 306 ? 26.922 -0.568 -6.891 1 95 306 GLY A C 1
ATOM 2455 O O . GLY A 1 306 ? 26.875 0.625 -7.199 1 95 306 GLY A O 1
ATOM 2456 N N . ASN A 1 307 ? 27.438 -1.508 -7.641 1 93.81 307 ASN A N 1
ATOM 2457 C CA . ASN A 1 307 ? 28.016 -1.187 -8.945 1 93.81 307 ASN A CA 1
ATOM 2458 C C . ASN A 1 307 ? 26.938 -0.7 -9.922 1 93.81 307 ASN A C 1
ATOM 2460 O O . ASN A 1 307 ? 27.188 0.185 -10.734 1 93.81 307 ASN A O 1
ATOM 2464 N N . ILE A 1 308 ? 25.812 -1.27 -9.852 1 93.25 308 ILE A N 1
ATOM 2465 C CA . ILE A 1 308 ? 24.703 -0.858 -10.711 1 93.25 308 ILE A CA 1
ATOM 2466 C C . ILE A 1 308 ? 24.328 0.589 -10.406 1 93.25 308 ILE A C 1
ATOM 2468 O O . ILE A 1 308 ? 24.109 1.39 -11.32 1 93.25 308 ILE A O 1
ATOM 2472 N N . SER A 1 309 ? 24.234 0.959 -9.148 1 91.75 309 SER A N 1
ATOM 2473 C CA . SER A 1 309 ? 23.938 2.33 -8.742 1 91.75 309 SER A CA 1
ATOM 2474 C C . SER A 1 309 ? 24.969 3.305 -9.297 1 91.75 309 SER A C 1
ATOM 2476 O O . SER A 1 309 ? 24.609 4.359 -9.828 1 91.75 309 SER A O 1
ATOM 2478 N N . LYS A 1 310 ? 26.234 2.926 -9.172 1 91.38 310 LYS A N 1
ATOM 2479 C CA . LYS A 1 310 ? 27.312 3.771 -9.656 1 91.38 310 LYS A CA 1
ATOM 2480 C C . LYS A 1 310 ? 27.219 3.963 -11.172 1 91.38 310 LYS A C 1
ATOM 2482 O O . LYS A 1 310 ? 27.438 5.066 -11.68 1 91.38 310 LYS A O 1
ATOM 2487 N N . ARG A 1 311 ? 26.953 2.898 -11.82 1 89 311 ARG A N 1
ATOM 2488 C CA . ARG A 1 311 ? 26.828 2.959 -13.273 1 89 311 ARG A CA 1
ATOM 2489 C C . ARG A 1 311 ? 25.672 3.848 -13.703 1 89 311 ARG A C 1
ATOM 2491 O O . ARG A 1 311 ? 25.797 4.641 -14.641 1 89 311 ARG A O 1
ATOM 2498 N N . CYS A 1 312 ? 24.531 3.699 -13.039 1 86.25 312 CYS A N 1
ATOM 2499 C CA . CYS A 1 312 ? 23.375 4.535 -13.336 1 86.25 312 CYS A CA 1
ATOM 2500 C C . CYS A 1 312 ? 23.703 6.012 -13.141 1 86.25 312 CYS A C 1
ATOM 2502 O O . CYS A 1 312 ? 23.359 6.844 -13.984 1 86.25 312 CYS A O 1
ATOM 2504 N N . GLU A 1 313 ? 24.344 6.32 -12.102 1 86.94 313 GLU A N 1
ATOM 2505 C CA . GLU A 1 313 ? 24.734 7.699 -11.82 1 86.94 313 GLU A CA 1
ATOM 2506 C C . GLU A 1 313 ? 25.688 8.234 -12.875 1 86.94 313 GLU A C 1
ATOM 2508 O O . GLU A 1 313 ? 25.578 9.383 -13.305 1 86.94 313 GLU A O 1
ATOM 2513 N N . ALA A 1 314 ? 26.656 7.414 -13.258 1 87.19 314 ALA A N 1
ATOM 2514 C CA . ALA A 1 314 ? 27.625 7.805 -14.281 1 87.19 314 ALA A CA 1
ATOM 2515 C C . ALA A 1 314 ? 26.922 8.086 -15.609 1 87.19 314 ALA A C 1
ATOM 2517 O O . ALA A 1 314 ? 27.266 9.055 -16.297 1 87.19 314 ALA A O 1
ATOM 2518 N N . MET A 1 315 ? 26.016 7.293 -15.922 1 82.94 315 MET A N 1
ATOM 2519 C CA . MET A 1 315 ? 25.25 7.484 -17.156 1 82.94 315 MET A CA 1
ATOM 2520 C C . MET A 1 315 ? 24.453 8.781 -17.109 1 82.94 315 MET A C 1
ATOM 2522 O O . MET A 1 315 ? 24.391 9.516 -18.094 1 82.94 315 MET A O 1
ATOM 2526 N N . GLU A 1 316 ? 23.859 9.047 -15.977 1 83.56 316 GLU A N 1
ATOM 2527 C CA . GLU A 1 316 ? 23.094 10.273 -15.812 1 83.56 316 GLU A CA 1
ATOM 2528 C C . GLU A 1 316 ? 23.984 11.508 -15.891 1 83.56 316 GLU A C 1
ATOM 2530 O O . GLU A 1 316 ? 23.578 12.547 -16.422 1 83.56 316 GLU A O 1
ATOM 2535 N N . ARG A 1 317 ? 25.156 11.375 -15.391 1 85.81 317 ARG A N 1
ATOM 2536 C CA . ARG A 1 317 ? 26.125 12.469 -15.422 1 85.81 317 ARG A CA 1
ATOM 2537 C C . ARG A 1 317 ? 26.5 12.828 -16.859 1 85.81 317 ARG A C 1
ATOM 2539 O O . ARG A 1 317 ? 26.75 13.992 -17.172 1 85.81 317 ARG A O 1
ATOM 2546 N N . GLN A 1 318 ? 26.469 11.805 -17.656 1 82.88 318 GLN A N 1
ATOM 2547 C CA . GLN A 1 318 ? 26.891 11.992 -19.031 1 82.88 318 GLN A CA 1
ATOM 2548 C C . GLN A 1 318 ? 25.719 12.359 -19.938 1 82.88 318 GLN A C 1
ATOM 2550 O O . GLN A 1 318 ? 25.906 12.836 -21.047 1 82.88 318 GLN A O 1
ATOM 2555 N N . ALA A 1 319 ? 24.594 12.125 -19.391 1 77.38 319 ALA A N 1
ATOM 2556 C CA . ALA A 1 319 ? 23.406 12.406 -20.188 1 77.38 319 ALA A CA 1
ATOM 2557 C C . ALA A 1 319 ? 23.172 13.914 -20.312 1 77.38 319 ALA A C 1
ATOM 2559 O O . ALA A 1 319 ? 23.797 14.703 -19.594 1 77.38 319 ALA A O 1
ATOM 2560 N N . ALA A 1 320 ? 22.328 14.234 -21.266 1 75.69 320 ALA A N 1
ATOM 2561 C CA . ALA A 1 320 ? 21.938 15.633 -21.438 1 75.69 320 ALA A CA 1
ATOM 2562 C C . ALA A 1 320 ? 21.312 16.172 -20.156 1 75.69 320 ALA A C 1
ATOM 2564 O O . ALA A 1 320 ? 20.656 15.445 -19.406 1 75.69 320 ALA A O 1
ATOM 2565 N N . PRO A 1 321 ? 21.594 17.422 -19.906 1 76.19 321 PRO A N 1
ATOM 2566 C CA . PRO A 1 321 ? 21.062 18.031 -18.688 1 76.19 321 PRO A CA 1
ATOM 2567 C C . PRO A 1 321 ? 19.562 17.797 -18.516 1 76.19 321 PRO A C 1
ATOM 2569 O O . PRO A 1 321 ? 19.062 17.734 -17.391 1 76.19 321 PRO A O 1
ATOM 2572 N N . GLU A 1 322 ? 18.922 17.594 -19.562 1 74.75 322 GLU A N 1
ATOM 2573 C CA . GLU A 1 322 ? 17.484 17.391 -19.531 1 74.75 322 GLU A CA 1
ATOM 2574 C C . GLU A 1 322 ? 17.125 16.078 -18.828 1 74.75 322 GLU A C 1
ATOM 2576 O O . GLU A 1 322 ? 16.047 15.961 -18.219 1 74.75 322 GLU A O 1
ATOM 2581 N N . MET A 1 323 ? 18.047 15.242 -18.844 1 72.5 323 MET A N 1
ATOM 2582 C CA . MET A 1 323 ? 17.797 13.922 -18.266 1 72.5 323 MET A CA 1
ATOM 2583 C C . MET A 1 323 ? 17.984 13.945 -16.75 1 72.5 323 MET A C 1
ATOM 2585 O O . MET A 1 323 ? 17.531 13.039 -16.047 1 72.5 323 MET A O 1
ATOM 2589 N N . ARG A 1 324 ? 18.625 15.008 -16.297 1 78.94 324 ARG A N 1
ATOM 2590 C CA . ARG A 1 324 ? 18.906 15.125 -14.867 1 78.94 324 ARG A CA 1
ATOM 2591 C C . ARG A 1 324 ? 17.922 16.094 -14.203 1 78.94 324 ARG A C 1
ATOM 2593 O O . ARG A 1 324 ? 18 16.312 -12.992 1 78.94 324 ARG A O 1
ATOM 2600 N N . LYS A 1 325 ? 17.141 16.562 -14.992 1 83.75 325 LYS A N 1
ATOM 2601 C CA . LYS A 1 325 ? 16.156 17.531 -14.492 1 83.75 325 LYS A CA 1
ATOM 2602 C C . LYS A 1 325 ? 15.219 16.891 -13.484 1 83.75 325 LYS A C 1
ATOM 2604 O O . LYS A 1 325 ? 14.805 15.734 -13.656 1 83.75 325 LYS A O 1
ATOM 2609 N N . ARG A 1 326 ? 14.945 17.672 -12.453 1 90.94 326 ARG A N 1
ATOM 2610 C CA . ARG A 1 326 ? 13.875 17.266 -11.547 1 90.94 326 ARG A CA 1
ATOM 2611 C C . ARG A 1 326 ? 12.539 17.203 -12.273 1 90.94 326 ARG A C 1
ATOM 2613 O O . ARG A 1 326 ? 12.305 17.953 -13.227 1 90.94 326 ARG A O 1
ATOM 2620 N N . ARG A 1 327 ? 11.781 16.344 -11.867 1 90.44 327 ARG A N 1
ATOM 2621 C CA . ARG A 1 327 ? 10.453 16.219 -12.461 1 90.44 327 ARG A CA 1
ATOM 2622 C C . ARG A 1 327 ? 9.438 15.719 -11.438 1 90.44 327 ARG A C 1
ATOM 2624 O O . ARG A 1 327 ? 9.812 15.148 -10.414 1 90.44 327 ARG A O 1
ATOM 2631 N N . ALA A 1 328 ? 8.211 16.016 -11.773 1 93.38 328 ALA A N 1
ATOM 2632 C CA . ALA A 1 328 ? 7.141 15.43 -10.969 1 93.38 328 ALA A CA 1
ATOM 2633 C C . ALA A 1 328 ? 7.184 13.906 -11.031 1 93.38 328 ALA A C 1
ATOM 2635 O O . ALA A 1 328 ? 7.574 13.328 -12.047 1 93.38 328 ALA A O 1
ATOM 2636 N N . GLU A 1 329 ? 6.809 13.258 -9.953 1 92.94 329 GLU A N 1
ATOM 2637 C CA . GLU A 1 329 ? 6.832 11.805 -9.922 1 92.94 329 GLU A CA 1
ATOM 2638 C C . GLU A 1 329 ? 6.047 11.211 -11.094 1 92.94 329 GLU A C 1
ATOM 2640 O O . GLU A 1 329 ? 6.469 10.227 -11.695 1 92.94 329 GLU A O 1
ATOM 2645 N N . ARG A 1 330 ? 4.992 11.828 -11.453 1 85.12 330 ARG A N 1
ATOM 2646 C CA . ARG A 1 330 ? 4.098 11.289 -12.477 1 85.12 330 ARG A CA 1
ATOM 2647 C C . ARG A 1 330 ? 4.699 11.445 -13.867 1 85.12 330 ARG A C 1
ATOM 2649 O O . ARG A 1 330 ? 4.301 10.75 -14.805 1 85.12 330 ARG A O 1
ATOM 2656 N N . GLU A 1 331 ? 5.504 12.5 -14.031 1 77.94 331 GLU A N 1
ATOM 2657 C CA . GLU A 1 331 ? 6.176 12.672 -15.312 1 77.94 331 GLU A CA 1
ATOM 2658 C C . GLU A 1 331 ? 7.18 11.547 -15.562 1 77.94 331 GLU A C 1
ATOM 2660 O O . GLU A 1 331 ? 7.406 11.156 -16.703 1 77.94 331 GLU A O 1
ATOM 2665 N N . ALA A 1 332 ? 7.695 11.242 -14.438 1 61.53 332 ALA A N 1
ATOM 2666 C CA . ALA A 1 332 ? 8.75 10.234 -14.531 1 61.53 332 ALA A CA 1
ATOM 2667 C C . ALA A 1 332 ? 8.203 8.93 -15.117 1 61.53 332 ALA A C 1
ATOM 2669 O O . ALA A 1 332 ? 8.938 8.188 -15.781 1 61.53 332 ALA A O 1
ATOM 2670 N N . ARG A 1 333 ? 6.953 8.742 -14.969 1 58.94 333 ARG A N 1
ATOM 2671 C CA . ARG A 1 333 ? 6.281 7.574 -15.539 1 58.94 333 ARG A CA 1
ATOM 2672 C C . ARG A 1 333 ? 6.375 7.578 -17.062 1 58.94 333 ARG A C 1
ATOM 2674 O O . ARG A 1 333 ? 6.598 6.535 -17.688 1 58.94 333 ARG A O 1
ATOM 2681 N N . ARG A 1 334 ? 6.215 8.781 -17.578 1 53.12 334 ARG A N 1
ATOM 2682 C CA . ARG A 1 334 ? 6.148 8.898 -19.031 1 53.12 334 ARG A CA 1
ATOM 2683 C C . ARG A 1 334 ? 7.547 8.898 -19.641 1 53.12 334 ARG A C 1
ATOM 2685 O O . ARG A 1 334 ? 7.758 8.336 -20.719 1 53.12 334 ARG A O 1
ATOM 2692 N N . GLY A 1 335 ? 8.422 9.578 -18.984 1 49.47 335 GLY A N 1
ATOM 2693 C CA . GLY A 1 335 ? 9.773 9.719 -19.516 1 49.47 335 GLY A CA 1
ATOM 2694 C C . GLY A 1 335 ? 10.648 8.508 -19.234 1 49.47 335 GLY A C 1
ATOM 2695 O O . GLY A 1 335 ? 11.75 8.398 -19.781 1 49.47 335 GLY A O 1
ATOM 2696 N N . ARG A 1 336 ? 10.211 7.758 -18.297 1 52.25 336 ARG A N 1
ATOM 2697 C CA . ARG A 1 336 ? 11 6.621 -17.828 1 52.25 336 ARG A CA 1
ATOM 2698 C C . ARG A 1 336 ? 11.172 5.59 -18.938 1 52.25 336 ARG A C 1
ATOM 2700 O O . ARG A 1 336 ? 12.148 4.832 -18.953 1 52.25 336 ARG A O 1
ATOM 2707 N N . GLY A 1 337 ? 10.234 5.684 -19.75 1 47.97 337 GLY A N 1
ATOM 2708 C CA . GLY A 1 337 ? 10.469 4.855 -20.922 1 47.97 337 GLY A CA 1
ATOM 2709 C C . GLY A 1 337 ? 11.781 5.172 -21.625 1 47.97 337 GLY A C 1
ATOM 2710 O O . GLY A 1 337 ? 12.477 4.266 -22.094 1 47.97 337 GLY A O 1
ATOM 2711 N N . ASP A 1 338 ? 12.086 6.402 -21.562 1 47.91 338 ASP A N 1
ATOM 2712 C CA . ASP A 1 338 ? 13.32 6.82 -22.234 1 47.91 338 ASP A CA 1
ATOM 2713 C C . ASP A 1 338 ? 14.547 6.445 -21.406 1 47.91 338 ASP A C 1
ATOM 2715 O O . ASP A 1 338 ? 15.57 6.031 -21.953 1 47.91 338 ASP A O 1
ATOM 2719 N N . ARG A 1 339 ? 14.492 6.625 -20.094 1 50.97 339 ARG A N 1
ATOM 2720 C CA . ARG A 1 339 ? 15.609 6.219 -19.25 1 50.97 339 ARG A CA 1
ATOM 2721 C C . ARG A 1 339 ? 15.82 4.707 -19.312 1 50.97 339 ARG A C 1
ATOM 2723 O O . ARG A 1 339 ? 16.953 4.234 -19.328 1 50.97 339 ARG A O 1
ATOM 2730 N N . ALA A 1 340 ? 14.594 4.09 -19.281 1 48.78 340 ALA A N 1
ATOM 2731 C CA . ALA A 1 340 ? 14.625 2.637 -19.422 1 48.78 340 ALA A CA 1
ATOM 2732 C C . ALA A 1 340 ? 15.188 2.236 -20.797 1 48.78 340 ALA A C 1
ATOM 2734 O O . ALA A 1 340 ? 15.938 1.267 -20.906 1 48.78 340 ALA A O 1
ATOM 2735 N N . ALA A 1 341 ? 14.805 3.035 -21.734 1 45.34 341 ALA A N 1
ATOM 2736 C CA . ALA A 1 341 ? 15.344 2.797 -23.062 1 45.34 341 ALA A CA 1
ATOM 2737 C C . ALA A 1 341 ? 16.828 3.104 -23.125 1 45.34 341 ALA A C 1
ATOM 2739 O O . ALA A 1 341 ? 17.594 2.412 -23.797 1 45.34 341 ALA A O 1
ATOM 2740 N N . ALA A 1 342 ? 17.156 4.145 -22.469 1 43.25 342 ALA A N 1
ATOM 2741 C CA . ALA A 1 342 ? 18.594 4.453 -22.453 1 43.25 342 ALA A CA 1
ATOM 2742 C C . ALA A 1 342 ? 19.375 3.357 -21.75 1 43.25 342 ALA A C 1
ATOM 2744 O O . ALA A 1 342 ? 20.531 3.08 -22.109 1 43.25 342 ALA A O 1
ATOM 2745 N N . SER A 1 343 ? 18.75 2.807 -20.719 1 44.19 343 SER A N 1
ATOM 2746 C CA . SER A 1 343 ? 19.438 1.706 -20.062 1 44.19 343 SER A CA 1
ATOM 2747 C C . SER A 1 343 ? 19.5 0.471 -20.953 1 44.19 343 SER A C 1
ATOM 2749 O O . SER A 1 343 ? 20.234 -0.471 -20.672 1 44.19 343 SER A O 1
ATOM 2751 N N . ARG A 1 344 ? 18.531 0.48 -21.922 1 44.56 344 ARG A N 1
ATOM 2752 C CA . ARG A 1 344 ? 18.609 -0.593 -22.906 1 44.56 344 ARG A CA 1
ATOM 2753 C C . ARG A 1 344 ? 19.922 -0.521 -23.672 1 44.56 344 ARG A C 1
ATOM 2755 O O . ARG A 1 344 ? 20.312 -1.486 -24.344 1 44.56 344 ARG A O 1
ATOM 2762 N N . VAL A 1 345 ? 20.453 0.685 -23.703 1 40.59 345 VAL A N 1
ATOM 2763 C CA . VAL A 1 345 ? 21.594 0.678 -24.625 1 40.59 345 VAL A CA 1
ATOM 2764 C C . VAL A 1 345 ? 22.547 -0.47 -24.266 1 40.59 345 VAL A C 1
ATOM 2766 O O . VAL A 1 345 ? 22.938 -1.254 -25.125 1 40.59 345 VAL A O 1
ATOM 2769 N N . GLU A 1 346 ? 23.578 -0.262 -23.359 1 43.53 346 GLU A N 1
ATOM 2770 C CA . GLU A 1 346 ? 24.719 -1.177 -23.406 1 43.53 346 GLU A CA 1
ATOM 2771 C C . GLU A 1 346 ? 24.406 -2.479 -22.672 1 43.53 346 GLU A C 1
ATOM 2773 O O . GLU A 1 346 ? 25.281 -3.061 -22.031 1 43.53 346 GLU A O 1
ATOM 2778 N N . GLY A 1 347 ? 23.219 -3.105 -22.844 1 53.19 347 GLY A N 1
ATOM 2779 C CA . GLY A 1 347 ? 23.062 -4.422 -22.25 1 53.19 347 GLY A CA 1
ATOM 2780 C C . GLY A 1 347 ? 22.75 -4.363 -20.766 1 53.19 347 GLY A C 1
ATOM 2781 O O . GLY A 1 347 ? 22.609 -5.398 -20.109 1 53.19 347 GLY A O 1
ATOM 2782 N N . TRP A 1 348 ? 22.922 -3.125 -20.125 1 64.5 348 TRP A N 1
ATOM 2783 C CA . TRP A 1 348 ? 22.812 -3.197 -18.672 1 64.5 348 TRP A CA 1
ATOM 2784 C C . TRP A 1 348 ? 21.469 -2.664 -18.203 1 64.5 348 TRP A C 1
ATOM 2786 O O . TRP A 1 348 ? 20.938 -1.701 -18.766 1 64.5 348 TRP A O 1
ATOM 2796 N N . ARG A 1 349 ? 20.688 -3.484 -17.547 1 79.81 349 ARG A N 1
ATOM 2797 C CA . ARG A 1 349 ? 19.453 -3.07 -16.906 1 79.81 349 ARG A CA 1
ATOM 2798 C C . ARG A 1 349 ? 19.438 -3.447 -15.43 1 79.81 349 ARG A C 1
ATOM 2800 O O . ARG A 1 349 ? 20.109 -4.398 -15.023 1 79.81 349 ARG A O 1
ATOM 2807 N N . ARG A 1 350 ? 18.844 -2.436 -14.633 1 92.5 350 ARG A N 1
ATOM 2808 C CA . ARG A 1 350 ? 18.578 -2.838 -13.258 1 92.5 350 ARG A CA 1
ATOM 2809 C C . ARG A 1 350 ? 17.797 -4.156 -13.211 1 92.5 350 ARG A C 1
ATOM 2811 O O . ARG A 1 350 ? 16.938 -4.402 -14.047 1 92.5 350 ARG A O 1
ATOM 2818 N N . PRO A 1 351 ? 18.266 -5.043 -12.312 1 96.25 351 PRO A N 1
ATOM 2819 C CA . PRO A 1 351 ? 17.422 -6.227 -12.141 1 96.25 351 PRO A CA 1
ATOM 2820 C C . PRO A 1 351 ? 15.992 -5.883 -11.711 1 96.25 351 PRO A C 1
ATOM 2822 O O . PRO A 1 351 ? 15.797 -5.07 -10.805 1 96.25 351 PRO A O 1
ATOM 2825 N N . PHE A 1 352 ? 15.023 -6.438 -12.391 1 97.38 352 PHE A N 1
ATOM 2826 C CA . PHE A 1 352 ? 13.641 -6.035 -12.164 1 97.38 352 PHE A CA 1
ATOM 2827 C C . PHE A 1 352 ? 13.156 -6.508 -10.797 1 97.38 352 PHE A C 1
ATOM 2829 O O . PHE A 1 352 ? 12.797 -5.695 -9.945 1 97.38 352 PHE A O 1
ATOM 2836 N N . VAL A 1 353 ? 13.18 -7.848 -10.492 1 98.69 353 VAL A N 1
ATOM 2837 C CA . VAL A 1 353 ? 12.734 -8.406 -9.219 1 98.69 353 VAL A CA 1
ATOM 2838 C C . VAL A 1 353 ? 13.875 -9.18 -8.57 1 98.69 353 VAL A C 1
ATOM 2840 O O . VAL A 1 353 ? 14.477 -10.062 -9.195 1 98.69 353 VAL A O 1
ATOM 2843 N N . THR A 1 354 ? 14.203 -8.844 -7.371 1 98.81 354 THR A N 1
ATOM 2844 C CA . THR A 1 354 ? 15.164 -9.555 -6.535 1 98.81 354 THR A CA 1
ATOM 2845 C C . THR A 1 354 ? 14.445 -10.352 -5.449 1 98.81 354 THR A C 1
ATOM 2847 O O . THR A 1 354 ? 13.867 -9.773 -4.527 1 98.81 354 THR A O 1
ATOM 2850 N N . HIS A 1 355 ? 14.516 -11.625 -5.539 1 98.75 355 HIS A N 1
ATOM 2851 C CA . HIS A 1 355 ? 13.727 -12.508 -4.691 1 98.75 355 HIS A CA 1
ATOM 2852 C C . HIS A 1 355 ? 14.594 -13.164 -3.623 1 98.75 355 HIS A C 1
ATOM 2854 O O . HIS A 1 355 ? 15.578 -13.836 -3.943 1 98.75 355 HIS A O 1
ATOM 2860 N N . PHE A 1 356 ? 14.227 -12.984 -2.391 1 98.19 356 PHE A N 1
ATOM 2861 C CA . PHE A 1 356 ? 15.016 -13.469 -1.261 1 98.19 356 PHE A CA 1
ATOM 2862 C C . PHE A 1 356 ? 14.539 -14.844 -0.81 1 98.19 356 PHE A C 1
ATOM 2864 O O . PHE A 1 356 ? 14.328 -15.07 0.384 1 98.19 356 PHE A O 1
ATOM 2871 N N . THR A 1 357 ? 14.414 -15.672 -1.839 1 94.5 357 THR A N 1
ATOM 2872 C CA . THR A 1 357 ? 14.062 -17.062 -1.567 1 94.5 357 THR A CA 1
ATOM 2873 C C . THR A 1 357 ? 15.016 -17.672 -0.546 1 94.5 357 THR A C 1
ATOM 2875 O O . THR A 1 357 ? 16.234 -17.5 -0.646 1 94.5 357 THR A O 1
ATOM 2878 N N . GLY A 1 358 ? 14.477 -18.375 0.438 1 93.31 358 GLY A N 1
ATOM 2879 C CA . GLY A 1 358 ? 15.289 -19.062 1.425 1 93.31 358 GLY A CA 1
ATOM 2880 C C . GLY A 1 358 ? 15.562 -18.219 2.662 1 93.31 358 GLY A C 1
ATOM 2881 O O . GLY A 1 358 ? 15.945 -18.766 3.705 1 93.31 358 GLY A O 1
ATOM 2882 N N . CYS A 1 359 ? 15.398 -16.906 2.59 1 95.75 359 CYS A N 1
ATOM 2883 C CA . CYS A 1 359 ? 15.656 -16.062 3.746 1 95.75 359 CYS A CA 1
ATOM 2884 C C . CYS A 1 359 ? 14.516 -16.156 4.754 1 95.75 359 CYS A C 1
ATOM 2886 O O . CYS A 1 359 ? 14.75 -16.094 5.965 1 95.75 359 CYS A O 1
ATOM 2888 N N . GLN A 1 360 ? 13.266 -16.234 4.242 1 93.81 360 GLN A N 1
ATOM 2889 C CA . GLN A 1 360 ? 12.086 -16.422 5.086 1 93.81 360 GLN A CA 1
ATOM 2890 C C . GLN A 1 360 ? 12.078 -15.406 6.234 1 93.81 360 GLN A C 1
ATOM 2892 O O . GLN A 1 360 ? 12.039 -15.797 7.402 1 93.81 360 GLN A O 1
ATOM 2897 N N . PRO A 1 361 ? 12.016 -14.156 5.895 1 92.62 361 PRO A N 1
ATOM 2898 C CA . PRO A 1 361 ? 12.18 -13.125 6.922 1 92.62 361 PRO A CA 1
ATOM 2899 C C . PRO A 1 361 ? 11.109 -13.211 8.016 1 92.62 361 PRO A C 1
ATOM 2901 O O . PRO A 1 361 ? 11.359 -12.812 9.156 1 92.62 361 PRO A O 1
ATOM 2904 N N . CYS A 1 362 ? 10.008 -13.773 7.75 1 93 362 CYS A N 1
ATOM 2905 C CA . CYS A 1 362 ? 8.938 -13.805 8.75 1 93 362 CYS A CA 1
ATOM 2906 C C . CYS A 1 362 ? 9.094 -15.008 9.672 1 93 362 CYS A C 1
ATOM 2908 O O . CYS A 1 362 ? 9.07 -14.867 10.891 1 93 362 CYS A O 1
ATOM 2910 N N . SER A 1 363 ? 9.312 -16.219 9.156 1 89.88 363 SER A N 1
ATOM 2911 C CA . SER A 1 363 ? 9.391 -17.406 9.977 1 89.88 363 SER A CA 1
ATOM 2912 C C . SER A 1 363 ? 10.758 -17.531 10.648 1 89.88 363 SER A C 1
ATOM 2914 O O . SER A 1 363 ? 10.867 -18.078 11.75 1 89.88 363 SER A O 1
ATOM 2916 N N . GLY A 1 364 ? 11.75 -17.078 10.039 1 87.81 364 GLY A N 1
ATOM 2917 C CA . GLY A 1 364 ? 13.109 -17.219 10.531 1 87.81 364 GLY A CA 1
ATOM 2918 C C . GLY A 1 364 ? 13.734 -18.547 10.18 1 87.81 364 GLY A C 1
ATOM 2919 O O . GLY A 1 364 ? 14.898 -18.797 10.5 1 87.81 364 GLY A O 1
ATOM 2920 N N . HIS A 1 365 ? 12.945 -19.422 9.539 1 88.25 365 HIS A N 1
ATOM 2921 C CA . HIS A 1 365 ? 13.469 -20.734 9.141 1 88.25 365 HIS A CA 1
ATOM 2922 C C . HIS A 1 365 ? 14.227 -20.625 7.816 1 88.25 365 HIS A C 1
ATOM 2924 O O . HIS A 1 365 ? 13.812 -21.203 6.812 1 88.25 365 HIS A O 1
ATOM 2930 N N . ARG A 1 366 ? 15.359 -20.078 7.891 1 90.19 366 ARG A N 1
ATOM 2931 C CA . ARG A 1 366 ? 16.156 -19.781 6.703 1 90.19 366 ARG A CA 1
ATOM 2932 C C . ARG A 1 366 ? 16.859 -21.031 6.184 1 90.19 366 ARG A C 1
ATOM 2934 O O . ARG A 1 366 ? 17.047 -21.984 6.926 1 90.19 366 ARG A O 1
ATOM 2941 N N . ASN A 1 367 ? 17.109 -20.938 4.887 1 90.56 367 ASN A N 1
ATOM 2942 C CA . ASN A 1 367 ? 18.047 -21.906 4.32 1 90.56 367 ASN A CA 1
ATOM 2943 C C . ASN A 1 367 ? 19.312 -22.047 5.164 1 90.56 367 ASN A C 1
ATOM 2945 O O . ASN A 1 367 ? 19.891 -21.031 5.586 1 90.56 367 ASN A O 1
ATOM 2949 N N . GLU A 1 368 ? 19.734 -23.203 5.391 1 89.06 368 GLU A N 1
ATOM 2950 C CA . GLU A 1 368 ? 20.844 -23.5 6.293 1 89.06 368 GLU A CA 1
ATOM 2951 C C . GLU A 1 368 ? 22.141 -22.891 5.781 1 89.06 368 GLU A C 1
ATOM 2953 O O . GLU A 1 368 ? 23.031 -22.562 6.566 1 89.06 368 GLU A O 1
ATOM 2958 N N . ASP A 1 369 ? 22.172 -22.688 4.523 1 90.31 369 ASP A N 1
ATOM 2959 C CA . ASP A 1 369 ? 23.391 -22.172 3.922 1 90.31 369 ASP A CA 1
ATOM 2960 C C . ASP A 1 369 ? 23.469 -20.641 4.062 1 90.31 369 ASP A C 1
ATOM 2962 O O . ASP A 1 369 ? 24.484 -20.031 3.729 1 90.31 369 ASP A O 1
ATOM 2966 N N . TYR A 1 370 ? 22.359 -20 4.562 1 93.44 370 TYR A N 1
ATOM 2967 C CA . TYR A 1 370 ? 22.328 -18.547 4.691 1 93.44 370 TYR A CA 1
ATOM 2968 C C . TYR A 1 370 ? 22.562 -18.125 6.133 1 93.44 370 TYR A C 1
ATOM 2970 O O . TYR A 1 370 ? 22.141 -18.812 7.066 1 93.44 370 TYR A O 1
ATOM 2978 N N . SER A 1 371 ? 23.312 -17.078 6.336 1 92.94 371 SER A N 1
ATOM 2979 C CA . SER A 1 371 ? 23.344 -16.453 7.656 1 92.94 371 SER A CA 1
ATOM 2980 C C . SER A 1 371 ? 22.234 -15.422 7.812 1 92.94 371 SER A C 1
ATOM 2982 O O . SER A 1 371 ? 21.812 -14.805 6.832 1 92.94 371 SER A O 1
ATOM 2984 N N . GLY A 1 372 ? 21.781 -15.32 9.055 1 92.25 372 GLY A N 1
ATOM 2985 C CA . GLY A 1 372 ? 20.797 -14.281 9.328 1 92.25 372 GLY A CA 1
ATOM 2986 C C . GLY A 1 372 ? 21.266 -12.898 8.938 1 92.25 372 GLY A C 1
ATOM 2987 O O . GLY A 1 372 ? 20.5 -12.102 8.414 1 92.25 372 GLY A O 1
ATOM 2988 N N . GLU A 1 373 ? 22.484 -12.664 9.133 1 94.56 373 GLU A N 1
ATOM 2989 C CA . GLU A 1 373 ? 23.094 -11.375 8.828 1 94.56 373 GLU A CA 1
ATOM 2990 C C . GLU A 1 373 ? 23.094 -11.109 7.324 1 94.56 373 GLU A C 1
ATOM 2992 O O . GLU A 1 373 ? 22.781 -10.008 6.879 1 94.56 373 GLU A O 1
ATOM 2997 N N . SER A 1 374 ? 23.469 -12.094 6.555 1 96.12 374 SER A N 1
ATOM 2998 C CA . SER A 1 374 ? 23.5 -11.914 5.105 1 96.12 374 SER A CA 1
ATOM 2999 C C . SER A 1 374 ? 22.109 -11.641 4.539 1 96.12 374 SER A C 1
ATOM 3001 O O . SER A 1 374 ? 21.953 -10.789 3.668 1 96.12 374 SER A O 1
ATOM 3003 N N . CYS A 1 375 ? 21.125 -12.414 5.035 1 97.06 375 CYS A N 1
ATOM 3004 C CA . CYS A 1 375 ? 19.75 -12.195 4.613 1 97.06 375 CYS A CA 1
ATOM 3005 C C . CYS A 1 375 ? 19.281 -10.789 4.977 1 97.06 375 CYS A C 1
ATOM 3007 O O . CYS A 1 375 ? 18.734 -10.07 4.133 1 97.06 375 CYS A O 1
ATOM 3009 N N . ASP A 1 376 ? 19.562 -10.398 6.195 1 96.5 376 ASP A N 1
ATOM 3010 C CA . ASP A 1 376 ? 19.172 -9.086 6.688 1 96.5 376 ASP A CA 1
ATOM 3011 C C . ASP A 1 376 ? 19.812 -7.965 5.867 1 96.5 376 ASP A C 1
ATOM 3013 O O . ASP A 1 376 ? 19.109 -7.094 5.348 1 96.5 376 ASP A O 1
ATOM 3017 N N . GLU A 1 377 ? 21.078 -8.008 5.727 1 97.81 377 GLU A N 1
ATOM 3018 C CA . GLU A 1 377 ? 21.812 -6.98 4.984 1 97.81 377 GLU A CA 1
ATOM 3019 C C . GLU A 1 377 ? 21.375 -6.961 3.518 1 97.81 377 GLU A C 1
ATOM 3021 O O . GLU A 1 377 ? 21.219 -5.891 2.926 1 97.81 377 GLU A O 1
ATOM 3026 N N . GLY A 1 378 ? 21.281 -8.156 2.955 1 98.44 378 GLY A N 1
ATOM 3027 C CA . GLY A 1 378 ? 20.844 -8.242 1.569 1 98.44 378 GLY A CA 1
ATOM 3028 C C . GLY A 1 378 ? 19.5 -7.586 1.322 1 98.44 378 GLY A C 1
ATOM 3029 O O . GLY A 1 378 ? 19.344 -6.812 0.375 1 98.44 378 GLY A O 1
ATOM 3030 N N . MET A 1 379 ? 18.547 -7.887 2.168 1 98.38 379 MET A N 1
ATOM 3031 C CA . MET A 1 379 ? 17.203 -7.312 2.023 1 98.38 379 MET A CA 1
ATOM 3032 C C . MET A 1 379 ? 17.25 -5.797 2.197 1 98.38 379 MET A C 1
ATOM 3034 O O . MET A 1 379 ? 16.641 -5.066 1.419 1 98.38 379 MET A O 1
ATOM 3038 N N . ARG A 1 380 ? 17.969 -5.324 3.186 1 98.25 380 ARG A N 1
ATOM 3039 C CA . ARG A 1 380 ? 18.078 -3.887 3.422 1 98.25 380 ARG A CA 1
ATOM 3040 C C . ARG A 1 380 ? 18.719 -3.18 2.23 1 98.25 380 ARG A C 1
ATOM 3042 O O . ARG A 1 380 ? 18.25 -2.119 1.811 1 98.25 380 ARG A O 1
ATOM 3049 N N . ARG A 1 381 ? 19.75 -3.758 1.648 1 98.62 381 ARG A N 1
ATOM 3050 C CA . ARG A 1 381 ? 20.422 -3.178 0.487 1 98.62 381 ARG A CA 1
ATOM 3051 C C . ARG A 1 381 ? 19.469 -3.08 -0.7 1 98.62 381 ARG A C 1
ATOM 3053 O O . ARG A 1 381 ? 19.406 -2.047 -1.368 1 98.62 381 ARG A O 1
ATOM 3060 N N . ALA A 1 382 ? 18.781 -4.172 -0.959 1 98.81 382 ALA A N 1
ATOM 3061 C CA . ALA A 1 382 ? 17.844 -4.188 -2.088 1 98.81 382 ALA A CA 1
ATOM 3062 C C . ALA A 1 382 ? 16.719 -3.184 -1.887 1 98.81 382 ALA A C 1
ATOM 3064 O O . ALA A 1 382 ? 16.344 -2.461 -2.814 1 98.81 382 ALA A O 1
ATOM 3065 N N . LEU A 1 383 ? 16.188 -3.127 -0.681 1 98.75 383 LEU A N 1
ATOM 3066 C CA . LEU A 1 383 ? 15.086 -2.229 -0.371 1 98.75 383 LEU A CA 1
ATOM 3067 C C . LEU A 1 383 ? 15.531 -0.772 -0.45 1 98.75 383 LEU A C 1
ATOM 3069 O O . LEU A 1 383 ? 14.812 0.073 -0.985 1 98.75 383 LEU A O 1
ATOM 3073 N N . ASN A 1 384 ? 16.703 -0.449 0.097 1 98.62 384 ASN A N 1
ATOM 3074 C CA . ASN A 1 384 ? 17.219 0.914 0.007 1 98.62 384 ASN A CA 1
ATOM 3075 C C . ASN A 1 384 ? 17.531 1.302 -1.435 1 98.62 384 ASN A C 1
ATOM 3077 O O . ASN A 1 384 ? 17.297 2.443 -1.839 1 98.62 384 ASN A O 1
ATOM 3081 N N . PHE A 1 385 ? 18.109 0.322 -2.203 1 98.31 385 PHE A N 1
ATOM 3082 C CA . PHE A 1 385 ? 18.391 0.524 -3.621 1 98.31 385 PHE A CA 1
ATOM 3083 C C . PHE A 1 385 ? 17.109 0.923 -4.363 1 98.31 385 PHE A C 1
ATOM 3085 O O . PHE A 1 385 ? 17.109 1.874 -5.145 1 98.31 385 PHE A O 1
ATOM 3092 N N . ALA A 1 386 ? 16.031 0.219 -4.129 1 98.38 386 ALA A N 1
ATOM 3093 C CA . ALA A 1 386 ? 14.734 0.515 -4.73 1 98.38 386 ALA A CA 1
ATOM 3094 C C . ALA A 1 386 ? 14.172 1.835 -4.207 1 98.38 386 ALA A C 1
ATOM 3096 O O . ALA A 1 386 ? 13.656 2.645 -4.98 1 98.38 386 ALA A O 1
ATOM 3097 N N . ASP A 1 387 ? 14.266 2.08 -2.92 1 98.38 387 ASP A N 1
ATOM 3098 C CA . ASP A 1 387 ? 13.719 3.273 -2.285 1 98.38 387 ASP A CA 1
ATOM 3099 C C . ASP A 1 387 ? 14.398 4.535 -2.809 1 98.38 387 ASP A C 1
ATOM 3101 O O . ASP A 1 387 ? 13.766 5.59 -2.91 1 98.38 387 ASP A O 1
ATOM 3105 N N . ASP A 1 388 ? 15.664 4.43 -3.154 1 97 388 ASP A N 1
ATOM 3106 C CA . ASP A 1 388 ? 16.391 5.562 -3.725 1 97 388 ASP A CA 1
ATOM 3107 C C . ASP A 1 388 ? 15.766 6.008 -5.043 1 97 388 ASP A C 1
ATOM 3109 O O . ASP A 1 388 ? 15.758 7.199 -5.363 1 97 388 ASP A O 1
ATOM 3113 N N . GLN A 1 389 ? 15.312 5.047 -5.797 1 94.69 389 GLN A N 1
ATOM 3114 C CA . GLN A 1 389 ? 14.656 5.359 -7.062 1 94.69 389 GLN A CA 1
ATOM 3115 C C . GLN A 1 389 ? 13.352 6.125 -6.828 1 94.69 389 GLN A C 1
ATOM 3117 O O . GLN A 1 389 ? 12.961 6.961 -7.645 1 94.69 389 GLN A O 1
ATOM 3122 N N . VAL A 1 390 ? 12.68 5.887 -5.703 1 96.56 390 VAL A N 1
ATOM 3123 C CA . VAL A 1 390 ? 11.445 6.566 -5.332 1 96.56 390 VAL A CA 1
ATOM 3124 C C . VAL A 1 390 ? 11.773 7.938 -4.738 1 96.56 390 VAL A C 1
ATOM 3126 O O . VAL A 1 390 ? 11.219 8.953 -5.168 1 96.56 390 VAL A O 1
ATOM 3129 N N . LEU A 1 391 ? 12.727 7.965 -3.799 1 97 391 LEU A N 1
ATOM 3130 C CA . LEU A 1 391 ? 13.078 9.156 -3.039 1 97 391 LEU A CA 1
ATOM 3131 C C . LEU A 1 391 ? 13.617 10.25 -3.959 1 97 391 LEU A C 1
ATOM 3133 O O . LEU A 1 391 ? 13.508 11.438 -3.654 1 97 391 LEU A O 1
ATOM 3137 N N . ARG A 1 392 ? 14.133 9.828 -5.066 1 93.5 392 ARG A N 1
ATOM 3138 C CA . ARG A 1 392 ? 14.703 10.781 -6.012 1 93.5 392 ARG A CA 1
ATOM 3139 C C . ARG A 1 392 ? 13.672 11.828 -6.434 1 93.5 392 ARG A C 1
ATOM 3141 O O . ARG A 1 392 ? 13.992 13.016 -6.539 1 93.5 392 ARG A O 1
ATOM 3148 N N . ALA A 1 393 ? 12.453 11.43 -6.645 1 94.06 393 ALA A N 1
ATOM 3149 C CA . ALA A 1 393 ? 11.383 12.328 -7.062 1 94.06 393 ALA A CA 1
ATOM 3150 C C . ALA A 1 393 ? 11.039 13.32 -5.953 1 94.06 393 ALA A C 1
ATOM 3152 O O . ALA A 1 393 ? 10.375 14.328 -6.199 1 94.06 393 ALA A O 1
ATOM 3153 N N . TYR A 1 394 ? 11.484 13.07 -4.789 1 96.81 394 TYR A N 1
ATOM 3154 C CA . TYR A 1 394 ? 11.203 13.914 -3.633 1 96.81 394 TYR A CA 1
ATOM 3155 C C . TYR A 1 394 ? 12.445 14.664 -3.182 1 96.81 394 TYR A C 1
ATOM 3157 O O . TYR A 1 394 ? 12.461 15.266 -2.104 1 96.81 394 TYR A O 1
ATOM 3165 N N . GLY A 1 395 ? 13.523 14.508 -3.939 1 95.12 395 GLY A N 1
ATOM 3166 C CA . GLY A 1 395 ? 14.742 15.273 -3.725 1 95.12 395 GLY A CA 1
ATOM 3167 C C . GLY A 1 395 ? 15.656 14.656 -2.686 1 95.12 395 GLY A C 1
ATOM 3168 O O . GLY A 1 395 ? 16.453 15.359 -2.053 1 95.12 395 GLY A O 1
ATOM 3169 N N . PHE A 1 396 ? 15.531 13.352 -2.434 1 97.38 396 PHE A N 1
ATOM 3170 C CA . PHE A 1 396 ? 16.344 12.734 -1.386 1 97.38 396 PHE A CA 1
ATOM 3171 C C . PHE A 1 396 ? 16.969 11.445 -1.882 1 97.38 396 PHE A C 1
ATOM 3173 O O . PHE A 1 396 ? 16.609 10.938 -2.947 1 97.38 396 PHE A O 1
ATOM 3180 N N . ARG A 1 397 ? 17.953 10.945 -1.225 1 96.75 397 ARG A N 1
ATOM 3181 C CA . ARG A 1 397 ? 18.547 9.617 -1.355 1 96.75 397 ARG A CA 1
ATOM 3182 C C . ARG A 1 397 ? 19.047 9.109 -0.011 1 96.75 397 ARG A C 1
ATOM 3184 O O . ARG A 1 397 ? 19.266 9.898 0.915 1 96.75 397 ARG A O 1
ATOM 3191 N N . HIS A 1 398 ? 19.188 7.828 0.105 1 97.94 398 HIS A N 1
ATOM 3192 C CA . HIS A 1 398 ? 19.828 7.277 1.301 1 97.94 398 HIS A CA 1
ATOM 3193 C C . HIS A 1 398 ? 21.281 7.73 1.416 1 97.94 398 HIS A C 1
ATOM 3195 O O . HIS A 1 398 ? 21.953 7.895 0.404 1 97.94 398 HIS A O 1
ATOM 3201 N N . ALA A 1 399 ? 21.75 7.875 2.654 1 97.81 399 ALA A N 1
ATOM 3202 C CA . ALA A 1 399 ? 23.125 8.297 2.91 1 97.81 399 ALA A CA 1
ATOM 3203 C C . ALA A 1 399 ? 24.125 7.199 2.521 1 97.81 399 ALA A C 1
ATOM 3205 O O . ALA A 1 399 ? 25.312 7.461 2.34 1 97.81 399 ALA A O 1
ATOM 3206 N N . GLY A 1 400 ? 23.672 5.945 2.461 1 97.31 400 GLY A N 1
ATOM 3207 C CA . GLY A 1 400 ? 24.422 4.766 2.059 1 97.31 400 GLY A CA 1
ATOM 3208 C C . GLY A 1 400 ? 23.531 3.557 1.798 1 97.31 400 GLY A C 1
ATOM 3209 O O . GLY A 1 400 ? 22.328 3.586 2.078 1 97.31 400 GLY A O 1
ATOM 3210 N N . PRO A 1 401 ? 24.125 2.525 1.301 1 97.12 401 PRO A N 1
ATOM 3211 C CA . PRO A 1 401 ? 23.328 1.365 0.89 1 97.12 401 PRO A CA 1
ATOM 3212 C C . PRO A 1 401 ? 22.609 0.7 2.059 1 97.12 401 PRO A C 1
ATOM 3214 O O . PRO A 1 401 ? 21.594 0.033 1.862 1 97.12 401 PRO A O 1
ATOM 3217 N N . LEU A 1 402 ? 23.156 0.899 3.318 1 97.69 402 LEU A N 1
ATOM 3218 C CA . LEU A 1 402 ? 22.547 0.246 4.469 1 97.69 402 LEU A CA 1
ATOM 3219 C C . LEU A 1 402 ? 22.047 1.277 5.477 1 97.69 402 LEU A C 1
ATOM 3221 O O . LEU A 1 402 ? 21.719 0.932 6.613 1 97.69 402 LEU A O 1
ATOM 3225 N N . SER A 1 403 ? 21.969 2.557 5.039 1 97.69 403 SER A N 1
ATOM 3226 C CA . SER A 1 403 ? 21.578 3.617 5.965 1 97.69 403 SER A CA 1
ATOM 3227 C C . SER A 1 403 ? 20.078 3.877 5.91 1 97.69 403 SER A C 1
ATOM 3229 O O . SER A 1 403 ? 19.484 3.955 4.824 1 97.69 403 SER A O 1
ATOM 3231 N N . ASP A 1 404 ? 19.5 4.035 7.043 1 95.94 404 ASP A N 1
ATOM 3232 C CA . ASP A 1 404 ? 18.109 4.465 7.129 1 95.94 404 ASP A CA 1
ATOM 3233 C C . ASP A 1 404 ? 17.984 5.98 6.969 1 95.94 404 ASP A C 1
ATOM 3235 O O . ASP A 1 404 ? 16.906 6.504 6.727 1 95.94 404 ASP A O 1
ATOM 3239 N N . ASP A 1 405 ? 19.078 6.684 7.18 1 97.56 405 ASP A N 1
ATOM 3240 C CA . ASP A 1 405 ? 19.094 8.133 7.016 1 97.56 405 ASP A CA 1
ATOM 3241 C C . ASP A 1 405 ? 19.031 8.516 5.539 1 97.56 405 ASP A C 1
ATOM 3243 O O . ASP A 1 405 ? 19.547 7.789 4.684 1 97.56 405 ASP A O 1
ATOM 3247 N N . VAL A 1 406 ? 18.422 9.602 5.289 1 98 406 VAL A N 1
ATOM 3248 C CA . VAL A 1 406 ? 18.375 10.117 3.928 1 98 406 VAL A CA 1
ATOM 3249 C C . VAL A 1 406 ? 18.938 11.539 3.895 1 98 406 VAL A C 1
ATOM 3251 O O . VAL A 1 406 ? 18.969 12.219 4.918 1 98 406 VAL A O 1
ATOM 3254 N N . THR A 1 407 ? 19.406 11.953 2.777 1 97.06 407 THR A N 1
ATOM 3255 C CA . THR A 1 407 ? 19.984 13.273 2.566 1 97.06 407 THR A CA 1
ATOM 3256 C C . THR A 1 407 ? 19.391 13.93 1.321 1 97.06 407 THR A C 1
ATOM 3258 O O . THR A 1 407 ? 19.031 13.242 0.361 1 97.06 407 THR A O 1
ATOM 3261 N N . PRO A 1 408 ? 19.219 15.25 1.366 1 96 408 PRO A N 1
ATOM 3262 C CA . PRO A 1 408 ? 18.719 15.945 0.171 1 96 408 PRO A CA 1
ATOM 3263 C C . PRO A 1 408 ? 19.688 15.844 -1.006 1 96 408 PRO A C 1
ATOM 3265 O O . PRO A 1 408 ? 20.906 15.852 -0.81 1 96 408 PRO A O 1
ATOM 3268 N N . LEU A 1 409 ? 19.172 15.742 -2.186 1 94.5 409 LEU A N 1
ATOM 3269 C CA . LEU A 1 409 ? 19.953 15.75 -3.414 1 94.5 409 LEU A CA 1
ATOM 3270 C C . LEU A 1 409 ? 20.25 17.172 -3.857 1 94.5 409 LEU A C 1
ATOM 3272 O O . LEU A 1 409 ? 19.375 18.047 -3.785 1 94.5 409 LEU A O 1
ATOM 3276 N N . PRO A 1 410 ? 21.469 17.453 -4.34 1 91.5 410 PRO A N 1
ATOM 3277 C CA . PRO A 1 410 ? 21.75 18.766 -4.906 1 91.5 410 PRO A CA 1
ATOM 3278 C C . PRO A 1 410 ? 20.969 19.031 -6.188 1 91.5 410 PRO A C 1
ATOM 3280 O O . PRO A 1 410 ? 20.547 18.094 -6.867 1 91.5 410 PRO A O 1
ATOM 3283 N N . PHE A 1 411 ? 20.75 20.312 -6.418 1 90.56 411 PHE A N 1
ATOM 3284 C CA . PHE A 1 411 ? 20.109 20.703 -7.672 1 90.56 411 PHE A CA 1
ATOM 3285 C C . PHE A 1 411 ? 20.922 20.203 -8.867 1 90.56 411 PHE A C 1
ATOM 3287 O O . PHE A 1 411 ? 22.141 20.344 -8.891 1 90.56 411 PHE A O 1
ATOM 3294 N N . GLY A 1 412 ? 20.328 19.562 -9.797 1 85.5 412 GLY A N 1
ATOM 3295 C CA . GLY A 1 412 ? 21 19.047 -10.984 1 85.5 412 GLY A CA 1
ATOM 3296 C C . GLY A 1 412 ? 21.781 17.781 -10.719 1 85.5 412 GLY A C 1
ATOM 3297 O O . GLY A 1 412 ? 22.781 17.5 -11.383 1 85.5 412 GLY A O 1
ATOM 3298 N N . TYR A 1 413 ? 21.406 17.109 -9.742 1 85.75 413 TYR A N 1
ATOM 3299 C CA . TYR A 1 413 ? 22.094 15.859 -9.406 1 85.75 413 TYR A CA 1
ATOM 3300 C C . TYR A 1 413 ? 21.875 14.812 -10.484 1 85.75 413 TYR A C 1
ATOM 3302 O O . TYR A 1 413 ? 20.766 14.625 -10.969 1 85.75 413 TYR A O 1
ATOM 3310 N N . PRO A 1 414 ? 22.875 14 -10.812 1 84.62 414 PRO A N 1
ATOM 3311 C CA . PRO A 1 414 ? 24.266 14.125 -10.375 1 84.62 414 PRO A CA 1
ATOM 3312 C C . PRO A 1 414 ? 25.047 15.18 -11.156 1 84.62 414 PRO A C 1
ATOM 3314 O O . PRO A 1 414 ? 24.797 15.367 -12.352 1 84.62 414 PRO A O 1
ATOM 3317 N N . ALA A 1 415 ? 25.875 15.969 -10.414 1 74.5 415 ALA A N 1
ATOM 3318 C CA . ALA A 1 415 ? 26.641 17.031 -11.039 1 74.5 415 ALA A CA 1
ATOM 3319 C C . ALA A 1 415 ? 27.609 16.484 -12.078 1 74.5 415 ALA A C 1
ATOM 3321 O O . ALA A 1 415 ? 28.141 15.383 -11.914 1 74.5 415 ALA A O 1
ATOM 3322 N N . LYS A 1 416 ? 27.656 17.234 -13.211 1 63 416 LYS A N 1
ATOM 3323 C CA . LYS A 1 416 ? 28.656 16.859 -14.203 1 63 416 LYS A CA 1
ATOM 3324 C C . LYS A 1 416 ? 30.078 16.984 -13.633 1 63 416 LYS A C 1
ATOM 3326 O O . LYS A 1 416 ? 30.359 17.891 -12.859 1 63 416 LYS A O 1
ATOM 3331 N N . GLN A 1 417 ? 30.875 15.945 -13.484 1 48.31 417 GLN A N 1
ATOM 3332 C CA . GLN A 1 417 ? 32.281 16.094 -13.172 1 48.31 417 GLN A CA 1
ATOM 3333 C C . GLN A 1 417 ? 33.031 16.875 -14.266 1 48.31 417 GLN A C 1
ATOM 3335 O O . GLN A 1 417 ? 32.656 16.797 -15.438 1 48.31 417 GLN A O 1
ATOM 3340 N N . MET B 1 1 ? -51.594 -26.75 -58.969 1 21.34 1 MET B N 1
ATOM 3341 C CA . MET B 1 1 ? -50.219 -26.656 -59.469 1 21.34 1 MET B CA 1
ATOM 3342 C C . MET B 1 1 ? -49.781 -25.203 -59.625 1 21.34 1 MET B C 1
ATOM 3344 O O . MET B 1 1 ? -48.594 -24.891 -59.438 1 21.34 1 MET B O 1
ATOM 3348 N N . ALA B 1 2 ? -50.812 -24.375 -60.312 1 25.44 2 ALA B N 1
ATOM 3349 C CA . ALA B 1 2 ? -50.469 -23.062 -60.875 1 25.44 2 ALA B CA 1
ATOM 3350 C C . ALA B 1 2 ? -50.281 -22.047 -59.75 1 25.44 2 ALA B C 1
ATOM 3352 O O . ALA B 1 2 ? -49.562 -21.047 -59.938 1 25.44 2 ALA B O 1
ATOM 3353 N N . ARG B 1 3 ? -51.188 -22.062 -58.812 1 26.28 3 ARG B N 1
ATOM 3354 C CA . ARG B 1 3 ? -51.312 -20.938 -57.906 1 26.28 3 ARG B CA 1
ATOM 3355 C C . ARG B 1 3 ? -50.125 -20.922 -56.906 1 26.28 3 ARG B C 1
ATOM 3357 O O . ARG B 1 3 ? -50.094 -20.078 -56 1 26.28 3 ARG B O 1
ATOM 3364 N N . ALA B 1 4 ? -49.406 -22.156 -56.781 1 29.31 4 ALA B N 1
ATOM 3365 C CA . ALA B 1 4 ? -48.281 -22.344 -55.875 1 29.31 4 ALA B CA 1
ATOM 3366 C C . ALA B 1 4 ? -47.125 -21.438 -56.25 1 29.31 4 ALA B C 1
ATOM 3368 O O . ALA B 1 4 ? -46.219 -21.219 -55.438 1 29.31 4 ALA B O 1
ATOM 3369 N N . LEU B 1 5 ? -47.094 -21.125 -57.625 1 29.84 5 LEU B N 1
ATOM 3370 C CA . LEU B 1 5 ? -45.812 -20.672 -58.125 1 29.84 5 LEU B CA 1
ATOM 3371 C C . LEU B 1 5 ? -45.562 -19.203 -57.781 1 29.84 5 LEU B C 1
ATOM 3373 O O . LEU B 1 5 ? -44.438 -18.703 -57.906 1 29.84 5 LEU B O 1
ATOM 3377 N N . GLY B 1 6 ? -46.719 -18.469 -57.656 1 27.86 6 GLY B N 1
ATOM 3378 C CA . GLY B 1 6 ? -46.562 -17.016 -57.688 1 27.86 6 GLY B CA 1
ATOM 3379 C C . GLY B 1 6 ? -45.875 -16.469 -56.469 1 27.86 6 GLY B C 1
ATOM 3380 O O . GLY B 1 6 ? -45.219 -15.445 -56.5 1 27.86 6 GLY B O 1
ATOM 3381 N N . ASP B 1 7 ? -46.375 -17.047 -55.312 1 29.42 7 ASP B N 1
ATOM 3382 C CA . ASP B 1 7 ? -46 -16.406 -54.062 1 29.42 7 ASP B CA 1
ATOM 3383 C C . ASP B 1 7 ? -44.531 -16.594 -53.75 1 29.42 7 ASP B C 1
ATOM 3385 O O . ASP B 1 7 ? -44.031 -16.078 -52.719 1 29.42 7 ASP B O 1
ATOM 3389 N N . ALA B 1 8 ? -43.875 -17.562 -54.469 1 31.08 8 ALA B N 1
ATOM 3390 C CA . ALA B 1 8 ? -42.469 -17.844 -54.188 1 31.08 8 ALA B CA 1
ATOM 3391 C C . ALA B 1 8 ? -41.594 -16.672 -54.594 1 31.08 8 ALA B C 1
ATOM 3393 O O . ALA B 1 8 ? -40.5 -16.469 -54.031 1 31.08 8 ALA B O 1
ATOM 3394 N N . LEU B 1 9 ? -42.094 -15.977 -55.719 1 31.11 9 LEU B N 1
ATOM 3395 C CA . LEU B 1 9 ? -41.156 -15.031 -56.312 1 31.11 9 LEU B CA 1
ATOM 3396 C C . LEU B 1 9 ? -40.938 -13.836 -55.375 1 31.11 9 LEU B C 1
ATOM 3398 O O . LEU B 1 9 ? -39.875 -13.203 -55.438 1 31.11 9 LEU B O 1
ATOM 3402 N N . LEU B 1 10 ? -42.062 -13.43 -54.719 1 32.19 10 LEU B N 1
ATOM 3403 C CA . LEU B 1 10 ? -41.938 -12.148 -54.031 1 32.19 10 LEU B CA 1
ATOM 3404 C C . LEU B 1 10 ? -41 -12.258 -52.844 1 32.19 10 LEU B C 1
ATOM 3406 O O . LEU B 1 10 ? -40.375 -11.273 -52.469 1 32.19 10 LEU B O 1
ATOM 3410 N N . PHE B 1 11 ? -41 -13.461 -52.188 1 33.47 11 PHE B N 1
ATOM 3411 C CA . PHE B 1 11 ? -40.219 -13.508 -50.938 1 33.47 11 PHE B CA 1
ATOM 3412 C C . PHE B 1 11 ? -38.719 -13.461 -51.25 1 33.47 11 PHE B C 1
ATOM 3414 O O . PHE B 1 11 ? -37.906 -13.344 -50.344 1 33.47 11 PHE B O 1
ATOM 3421 N N . SER B 1 12 ? -38.344 -13.93 -52.562 1 32.12 12 SER B N 1
ATOM 3422 C CA . SER B 1 12 ? -36.906 -14 -52.781 1 32.12 12 SER B CA 1
ATOM 3423 C C . SER B 1 12 ? -36.281 -12.609 -52.875 1 32.12 12 SER B C 1
ATOM 3425 O O . SER B 1 12 ? -35.062 -12.461 -52.844 1 32.12 12 SER B O 1
ATOM 3427 N N . ALA B 1 13 ? -37.188 -11.648 -53.406 1 33.19 13 ALA B N 1
ATOM 3428 C CA . ALA B 1 13 ? -36.562 -10.359 -53.656 1 33.19 13 ALA B CA 1
ATOM 3429 C C . ALA B 1 13 ? -36.125 -9.695 -52.344 1 33.19 13 ALA B C 1
ATOM 3431 O O . ALA B 1 13 ? -35.219 -8.859 -52.344 1 33.19 13 ALA B O 1
ATOM 3432 N N . GLY B 1 14 ? -36.969 -9.922 -51.344 1 32.22 14 GLY B N 1
ATOM 3433 C CA . GLY B 1 14 ? -36.719 -9.172 -50.125 1 32.22 14 GLY B CA 1
ATOM 3434 C C . GLY B 1 14 ? -35.406 -9.562 -49.438 1 32.22 14 GLY B C 1
ATOM 3435 O O . GLY B 1 14 ? -34.875 -8.812 -48.656 1 32.22 14 GLY B O 1
ATOM 3436 N N . ALA B 1 15 ? -35.062 -10.891 -49.594 1 36.66 15 ALA B N 1
ATOM 3437 C CA . ALA B 1 15 ? -33.875 -11.344 -48.906 1 36.66 15 ALA B CA 1
ATOM 3438 C C . ALA B 1 15 ? -32.625 -10.734 -49.5 1 36.66 15 ALA B C 1
ATOM 3440 O O . ALA B 1 15 ? -31.578 -10.641 -48.844 1 36.66 15 ALA B O 1
ATOM 3441 N N . ALA B 1 16 ? -32.75 -10.469 -50.844 1 34.84 16 ALA B N 1
ATOM 3442 C CA . ALA B 1 16 ? -31.516 -10.016 -51.469 1 34.84 16 ALA B CA 1
ATOM 3443 C C . ALA B 1 16 ? -31.141 -8.617 -51 1 34.84 16 ALA B C 1
ATOM 3445 O O . ALA B 1 16 ? -29.953 -8.312 -50.812 1 34.84 16 ALA B O 1
ATOM 3446 N N . VAL B 1 17 ? -32.219 -7.781 -50.844 1 37.44 17 VAL B N 1
ATOM 3447 C CA . VAL B 1 17 ? -31.844 -6.406 -50.531 1 37.44 17 VAL B CA 1
ATOM 3448 C C . VAL B 1 17 ? -31.266 -6.336 -49.125 1 37.44 17 VAL B C 1
ATOM 3450 O O . VAL B 1 17 ? -30.375 -5.539 -48.844 1 37.44 17 VAL B O 1
ATOM 3453 N N . ALA B 1 18 ? -31.75 -7.27 -48.219 1 34.84 18 ALA B N 1
ATOM 3454 C CA . ALA B 1 18 ? -31.219 -7.137 -46.875 1 34.84 18 ALA B CA 1
ATOM 3455 C C . ALA B 1 18 ? -29.75 -7.539 -46.812 1 34.84 18 ALA B C 1
ATOM 3457 O O . ALA B 1 18 ? -28.984 -6.98 -46.031 1 34.84 18 ALA B O 1
ATOM 3458 N N . THR B 1 19 ? -29.391 -8.531 -47.688 1 36.31 19 THR B N 1
ATOM 3459 C CA . THR B 1 19 ? -27.984 -8.93 -47.625 1 36.31 19 THR B CA 1
ATOM 3460 C C . THR B 1 19 ? -27.078 -7.812 -48.156 1 36.31 19 THR B C 1
ATOM 3462 O O . THR B 1 19 ? -26 -7.582 -47.594 1 36.31 19 THR B O 1
ATOM 3465 N N . VAL B 1 20 ? -27.609 -7.055 -49.188 1 36.75 20 VAL B N 1
ATOM 3466 C CA . VAL B 1 20 ? -26.688 -6.051 -49.719 1 36.75 20 VAL B CA 1
ATOM 3467 C C . VAL B 1 20 ? -26.484 -4.938 -48.688 1 36.75 20 VAL B C 1
ATOM 3469 O O . VAL B 1 20 ? -25.391 -4.395 -48.562 1 36.75 20 VAL B O 1
ATOM 3472 N N . LEU B 1 21 ? -27.594 -4.59 -47.969 1 33.38 21 LEU B N 1
ATOM 3473 C CA . LEU B 1 21 ? -27.375 -3.479 -47.031 1 33.38 21 LEU B CA 1
ATOM 3474 C C . LEU B 1 21 ? -26.438 -3.881 -45.906 1 33.38 21 LEU B C 1
ATOM 3476 O O . LEU B 1 21 ? -25.641 -3.066 -45.438 1 33.38 21 LEU B O 1
ATOM 3480 N N . LEU B 1 22 ? -26.547 -5.195 -45.438 1 33.78 22 LEU B N 1
ATOM 3481 C CA . LEU B 1 22 ? -25.625 -5.562 -44.375 1 33.78 22 LEU B CA 1
ATOM 3482 C C . LEU B 1 22 ? -24.188 -5.621 -44.875 1 33.78 22 LEU B C 1
ATOM 3484 O O . LEU B 1 22 ? -23.25 -5.371 -44.125 1 33.78 22 LEU B O 1
ATOM 3488 N N . LEU B 1 23 ? -23.969 -6.023 -46.156 1 33.22 23 LEU B N 1
ATOM 3489 C CA . LEU B 1 23 ? -22.578 -6.109 -46.594 1 33.22 23 LEU B CA 1
ATOM 3490 C C . LEU B 1 23 ? -21.953 -4.719 -46.719 1 33.22 23 LEU B C 1
ATOM 3492 O O . LEU B 1 23 ? -20.75 -4.551 -46.531 1 33.22 23 LEU B O 1
ATOM 3496 N N . THR B 1 24 ? -22.719 -3.732 -47.281 1 32.16 24 THR B N 1
ATOM 3497 C CA . THR B 1 24 ? -22.031 -2.459 -47.5 1 32.16 24 THR B CA 1
ATOM 3498 C C . THR B 1 24 ? -21.703 -1.8 -46.156 1 32.16 24 THR B C 1
ATOM 3500 O O . THR B 1 24 ? -20.781 -0.987 -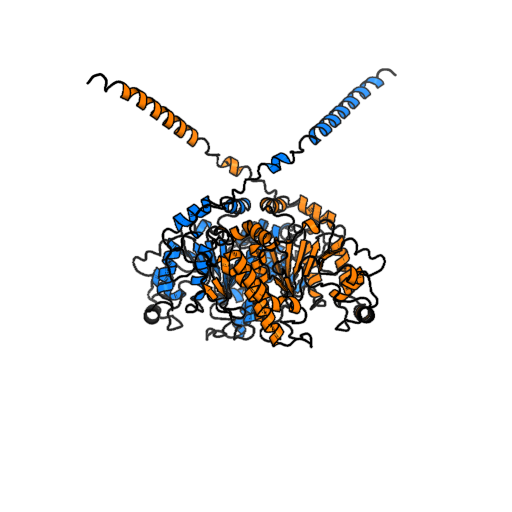46.094 1 32.16 24 THR B O 1
ATOM 3503 N N . ALA B 1 25 ? -22.625 -1.964 -45.125 1 32.19 25 ALA B N 1
ATOM 3504 C CA . ALA B 1 25 ? -22.297 -1.216 -43.938 1 32.19 25 ALA B CA 1
ATOM 3505 C C . ALA B 1 25 ? -21.078 -1.817 -43.219 1 32.19 25 ALA B C 1
ATOM 3507 O O . ALA B 1 25 ? -20.547 -1.233 -42.281 1 32.19 25 ALA B O 1
ATOM 3508 N N . SER B 1 26 ? -20.812 -3.105 -43.469 1 31.38 26 SER B N 1
ATOM 3509 C CA . SER B 1 26 ? -19.672 -3.65 -42.75 1 31.38 26 SER B CA 1
ATOM 3510 C C . SER B 1 26 ? -18.359 -3.033 -43.219 1 31.38 26 SER B C 1
ATOM 3512 O O . SER B 1 26 ? -17.312 -3.232 -42.594 1 31.38 26 SER B O 1
ATOM 3514 N N . SER B 1 27 ? -18.328 -2.643 -44.5 1 31.41 27 SER B N 1
ATOM 3515 C CA . SER B 1 27 ? -17 -2.297 -44.969 1 31.41 27 SER B CA 1
ATOM 3516 C C . SER B 1 27 ? -16.484 -1.028 -44.312 1 31.41 27 SER B C 1
ATOM 3518 O O . SER B 1 27 ? -15.289 -0.733 -44.344 1 31.41 27 SER B O 1
ATOM 3520 N N . PHE B 1 28 ? -17.359 -0.041 -44.25 1 31.56 28 PHE B N 1
ATOM 3521 C CA . PHE B 1 28 ? -16.734 1.271 -44.094 1 31.56 28 PHE B CA 1
ATOM 3522 C C . PHE B 1 28 ? -16.188 1.446 -42.688 1 31.56 28 PHE B C 1
ATOM 3524 O O . PHE B 1 28 ? -15.562 2.459 -42.375 1 31.56 28 PHE B O 1
ATOM 3531 N N . PHE B 1 29 ? -16.859 0.758 -41.781 1 32.84 29 PHE B N 1
ATOM 3532 C CA . PHE B 1 29 ? -16.422 1.328 -40.5 1 32.84 29 PHE B CA 1
ATOM 3533 C C . PHE B 1 29 ? -15 0.91 -40.188 1 32.84 29 PHE B C 1
ATOM 3535 O O . PHE B 1 29 ? -14.766 0.162 -39.219 1 32.84 29 PHE B O 1
ATOM 3542 N N . SER B 1 30 ? -14.344 0.273 -41.219 1 30.47 30 SER B N 1
ATOM 3543 C CA . SER B 1 30 ? -12.953 0.182 -40.781 1 30.47 30 SER B CA 1
ATOM 3544 C C . SER B 1 30 ? -12.375 1.562 -40.5 1 30.47 30 SER B C 1
ATOM 3546 O O . SER B 1 30 ? -12.117 2.334 -41.406 1 30.47 30 SER B O 1
ATOM 3548 N N . LEU B 1 31 ? -12.883 2.178 -39.531 1 31.59 31 LEU B N 1
ATOM 3549 C CA . LEU B 1 31 ? -12.125 3.381 -39.188 1 31.59 31 LEU B CA 1
ATOM 3550 C C . LEU B 1 31 ? -10.633 3.145 -39.312 1 31.59 31 LEU B C 1
ATOM 3552 O O . LEU B 1 31 ? -10.094 2.162 -38.812 1 31.59 31 LEU B O 1
ATOM 3556 N N . PRO B 1 32 ? -10.094 3.541 -40.469 1 30.86 32 PRO B N 1
ATOM 3557 C CA . PRO B 1 32 ? -8.672 3.309 -40.719 1 30.86 32 PRO B CA 1
ATOM 3558 C C . PRO B 1 32 ? -7.797 3.584 -39.5 1 30.86 32 PRO B C 1
ATOM 3560 O O . PRO B 1 32 ? -8.18 4.371 -38.625 1 30.86 32 PRO B O 1
ATOM 3563 N N . ASP B 1 33 ? -6.812 2.678 -39.312 1 32.16 33 ASP B N 1
ATOM 3564 C CA . ASP B 1 33 ? -5.754 2.766 -38.312 1 32.16 33 ASP B CA 1
ATOM 3565 C C . ASP B 1 33 ? -5.246 4.199 -38.156 1 32.16 33 ASP B C 1
ATOM 3567 O O . ASP B 1 33 ? -4.68 4.566 -37.125 1 32.16 33 ASP B O 1
ATOM 3571 N N . ALA B 1 34 ? -5.48 5.078 -39.219 1 31.64 34 ALA B N 1
ATOM 3572 C CA . ALA B 1 34 ? -4.98 6.449 -39.25 1 31.64 34 ALA B CA 1
ATOM 3573 C C . ALA B 1 34 ? -5.723 7.336 -38.25 1 31.64 34 ALA B C 1
ATOM 3575 O O . ALA B 1 34 ? -5.234 8.406 -37.875 1 31.64 34 ALA B O 1
ATOM 3576 N N . TYR B 1 35 ? -7.055 7.078 -38.156 1 30.12 35 TYR B N 1
ATOM 3577 C CA . TYR B 1 35 ? -7.746 7.945 -37.219 1 30.12 35 TYR B CA 1
ATOM 3578 C C . TYR B 1 35 ? -7.242 7.719 -35.781 1 30.12 35 TYR B C 1
ATOM 3580 O O . TYR B 1 35 ? -7.082 8.672 -35.031 1 30.12 35 TYR B O 1
ATOM 3588 N N . TRP B 1 36 ? -7.16 6.43 -35.375 1 32.69 36 TRP B N 1
ATOM 3589 C CA . TRP B 1 36 ? -6.547 6.219 -34.094 1 32.69 36 TRP B CA 1
ATOM 3590 C C . TRP B 1 36 ? -5.078 6.617 -34.094 1 32.69 36 TRP B C 1
ATOM 3592 O O . TRP B 1 36 ? -4.488 6.887 -33.062 1 32.69 36 TRP B O 1
ATOM 3602 N N . ALA B 1 37 ? -4.438 6.504 -35.25 1 31.66 37 ALA B N 1
ATOM 3603 C CA . ALA B 1 37 ? -3.041 6.926 -35.344 1 31.66 37 ALA B CA 1
ATOM 3604 C C . ALA B 1 37 ? -2.908 8.43 -35.125 1 31.66 37 ALA B C 1
ATOM 3606 O O . ALA B 1 37 ? -1.873 8.906 -34.656 1 31.66 37 ALA B O 1
ATOM 3607 N N . SER B 1 38 ? -3.838 9.211 -35.656 1 31.36 38 SER B N 1
ATOM 3608 C CA . SER B 1 38 ? -3.592 10.648 -35.688 1 31.36 38 SER B CA 1
ATOM 3609 C C . SER B 1 38 ? -3.822 11.273 -34.312 1 31.36 38 SER B C 1
ATOM 3611 O O . SER B 1 38 ? -3.416 12.414 -34.062 1 31.36 38 SER B O 1
ATOM 3613 N N . ILE B 1 39 ? -4.867 10.75 -33.656 1 31.97 39 ILE B N 1
ATOM 3614 C CA . ILE B 1 39 ? -4.883 11.469 -32.375 1 31.97 39 ILE B CA 1
ATOM 3615 C C . ILE B 1 39 ? -3.654 11.094 -31.562 1 31.97 39 ILE B C 1
ATOM 3617 O O . ILE B 1 39 ? -3.709 10.188 -30.734 1 31.97 39 ILE B O 1
ATOM 3621 N N . GLN B 1 40 ? -2.678 10.523 -32.156 1 31.36 40 GLN B N 1
ATOM 3622 C CA . GLN B 1 40 ? -1.442 10.773 -31.422 1 31.36 40 GLN B CA 1
ATOM 3623 C C . GLN B 1 40 ? -1.396 12.211 -30.891 1 31.36 40 GLN B C 1
ATOM 3625 O O . GLN B 1 40 ? -1.121 13.141 -31.656 1 31.36 40 GLN B O 1
ATOM 3630 N N . LEU B 1 41 ? -2.377 12.562 -30.062 1 32.69 41 LEU B N 1
ATOM 3631 C CA . LEU B 1 41 ? -1.911 13.758 -29.359 1 32.69 41 LEU B CA 1
ATOM 3632 C C . LEU B 1 41 ? -0.389 13.781 -29.281 1 32.69 41 LEU B C 1
ATOM 3634 O O . LEU B 1 41 ? 0.223 12.836 -28.766 1 32.69 41 LEU B O 1
ATOM 3638 N N . GLU B 1 42 ? 0.241 14.219 -30.25 1 33.66 42 GLU B N 1
ATOM 3639 C CA . GLU B 1 42 ? 1.617 14.633 -29.984 1 33.66 42 GLU B CA 1
ATOM 3640 C C . GLU B 1 42 ? 1.842 14.906 -28.5 1 33.66 42 GLU B C 1
ATOM 3642 O O . GLU B 1 42 ? 1.283 15.859 -27.953 1 33.66 42 GLU B O 1
ATOM 3647 N N . SER B 1 43 ? 1.696 13.914 -27.656 1 39.03 43 SER B N 1
ATOM 3648 C CA . SER B 1 43 ? 2.318 14.242 -26.375 1 39.03 43 SER B CA 1
ATOM 3649 C C . SER B 1 43 ? 3.488 15.203 -26.562 1 39.03 43 SER B C 1
ATOM 3651 O O . SER B 1 43 ? 4.555 14.805 -27.031 1 39.03 43 SER B O 1
ATOM 3653 N N . ALA B 1 44 ? 3.264 16.281 -27.109 1 37.75 44 ALA B N 1
ATOM 3654 C CA . ALA B 1 44 ? 4.328 17.266 -26.953 1 37.75 44 ALA B CA 1
ATOM 3655 C C . ALA B 1 44 ? 5.156 16.984 -25.703 1 37.75 44 ALA B C 1
ATOM 3657 O O . ALA B 1 44 ? 4.641 17.031 -24.578 1 37.75 44 ALA B O 1
ATOM 3658 N N . SER B 1 45 ? 6.027 16.062 -25.859 1 47.38 45 SER B N 1
ATOM 3659 C CA . SER B 1 45 ? 7.004 15.859 -24.797 1 47.38 45 SER B CA 1
ATOM 3660 C C . SER B 1 45 ? 7.328 17.172 -24.078 1 47.38 45 SER B C 1
ATOM 3662 O O . SER B 1 45 ? 7.789 18.125 -24.703 1 47.38 45 SER B O 1
ATOM 3664 N N . SER B 1 46 ? 6.516 17.594 -23.25 1 54.25 46 SER B N 1
ATOM 3665 C CA . SER B 1 46 ? 6.895 18.688 -22.344 1 54.25 46 SER B CA 1
ATOM 3666 C C . SER B 1 46 ? 8.391 18.656 -22.047 1 54.25 46 SER B C 1
ATOM 3668 O O . SER B 1 46 ? 8.867 19.391 -21.172 1 54.25 46 SER B O 1
ATOM 3670 N N . PHE B 1 47 ? 8.992 17.75 -22.922 1 55.28 47 PHE B N 1
ATOM 3671 C CA . PHE B 1 47 ? 10.445 17.75 -22.891 1 55.28 47 PHE B CA 1
ATOM 3672 C C . PHE B 1 47 ? 11.016 19.031 -23.469 1 55.28 47 PHE B C 1
ATOM 3674 O O . PHE B 1 47 ? 10.625 19.453 -24.562 1 55.28 47 PHE B O 1
ATOM 3681 N N . GLY B 1 48 ? 11.266 19.891 -22.516 1 63.78 48 GLY B N 1
ATOM 3682 C CA . GLY B 1 48 ? 11.977 21.109 -22.906 1 63.78 48 GLY B CA 1
ATOM 3683 C C . GLY B 1 48 ? 11.391 22.359 -22.297 1 63.78 48 GLY B C 1
ATOM 3684 O O . GLY B 1 48 ? 12.016 23.422 -22.328 1 63.78 48 GLY B O 1
ATOM 3685 N N . VAL B 1 49 ? 10.148 22.156 -21.797 1 77.38 49 VAL B N 1
ATOM 3686 C CA . VAL B 1 49 ? 9.562 23.359 -21.219 1 77.38 49 VAL B CA 1
ATOM 3687 C C . VAL B 1 49 ? 10.148 23.594 -19.828 1 77.38 49 VAL B C 1
ATOM 3689 O O . VAL B 1 49 ? 10.281 22.672 -19.031 1 77.38 49 VAL B O 1
ATOM 3692 N N . ARG B 1 50 ? 10.531 24.797 -19.672 1 88.31 50 ARG B N 1
ATOM 3693 C CA . ARG B 1 50 ? 11.062 25.188 -18.359 1 88.31 50 ARG B CA 1
ATOM 3694 C C . ARG B 1 50 ? 9.953 25.266 -17.328 1 88.31 50 ARG B C 1
ATOM 3696 O O . ARG B 1 50 ? 8.859 25.781 -17.609 1 88.31 50 ARG B O 1
ATOM 3703 N N . THR B 1 51 ? 10.125 24.641 -16.234 1 93.25 51 THR B N 1
ATOM 3704 C CA . THR B 1 51 ? 9.219 24.672 -15.086 1 93.25 51 THR B CA 1
ATOM 3705 C C . THR B 1 51 ? 9.977 25.031 -13.812 1 93.25 51 THR B C 1
ATOM 3707 O O . THR B 1 51 ? 11.172 25.328 -13.852 1 93.25 51 THR B O 1
ATOM 3710 N N . PHE B 1 52 ? 9.234 25.031 -12.703 1 96.31 52 PHE B N 1
ATOM 3711 C CA . PHE B 1 52 ? 9.875 25.359 -11.438 1 96.31 52 PHE B CA 1
ATOM 3712 C C . PHE B 1 52 ? 10.914 24.312 -11.078 1 96.31 52 PHE B C 1
ATOM 3714 O O . PHE B 1 52 ? 11.766 24.531 -10.211 1 96.31 52 PHE B O 1
ATOM 3721 N N . TYR B 1 53 ? 10.875 23.188 -11.75 1 94.06 53 TYR B N 1
ATOM 3722 C CA . TYR B 1 53 ? 11.859 22.141 -11.516 1 94.06 53 TYR B CA 1
ATOM 3723 C C . TYR B 1 53 ? 13.234 22.547 -12.016 1 94.06 53 TYR B C 1
ATOM 3725 O O . TYR B 1 53 ? 14.242 21.922 -11.672 1 94.06 53 TYR B O 1
ATOM 3733 N N . ASP B 1 54 ? 13.273 23.547 -12.82 1 93.06 54 ASP B N 1
ATOM 3734 C CA . ASP B 1 54 ? 14.523 24.078 -13.336 1 93.06 54 ASP B CA 1
ATOM 3735 C C . ASP B 1 54 ? 15.055 25.219 -12.461 1 93.06 54 ASP B C 1
ATOM 3737 O O . ASP B 1 54 ? 16.141 25.75 -12.695 1 93.06 54 ASP B O 1
ATOM 3741 N N . ASP B 1 55 ? 14.289 25.594 -11.477 1 93.25 55 ASP B N 1
ATOM 3742 C CA . ASP B 1 55 ? 14.641 26.672 -10.57 1 93.25 55 ASP B CA 1
ATOM 3743 C C . ASP B 1 55 ? 15.414 26.156 -9.359 1 93.25 55 ASP B C 1
ATOM 3745 O O . ASP B 1 55 ? 14.852 25.469 -8.508 1 93.25 55 ASP B O 1
ATOM 3749 N N . PRO B 1 56 ? 16.656 26.531 -9.188 1 92.25 56 PRO B N 1
ATOM 3750 C CA . PRO B 1 56 ? 17.438 26.047 -8.055 1 92.25 56 PRO B CA 1
ATOM 3751 C C . PRO B 1 56 ? 16.938 26.578 -6.715 1 92.25 56 PRO B C 1
ATOM 3753 O O . PRO B 1 56 ? 17.297 26.047 -5.66 1 92.25 56 PRO B O 1
ATOM 3756 N N . GLU B 1 57 ? 16.109 27.547 -6.766 1 92.38 57 GLU B N 1
ATOM 3757 C CA . GLU B 1 57 ? 15.602 28.141 -5.535 1 92.38 57 GLU B CA 1
ATOM 3758 C C . GLU B 1 57 ? 14.445 27.328 -4.969 1 92.38 57 GLU B C 1
ATOM 3760 O O . GLU B 1 57 ? 14.078 27.484 -3.803 1 92.38 57 GLU B O 1
ATOM 3765 N N . VAL B 1 58 ? 13.859 26.531 -5.797 1 95 58 VAL B N 1
ATOM 3766 C CA . VAL B 1 58 ? 12.797 25.656 -5.316 1 95 58 VAL B CA 1
ATOM 3767 C C . VAL B 1 58 ? 13.398 24.406 -4.684 1 95 58 VAL B C 1
ATOM 3769 O O . VAL B 1 58 ? 14.188 23.703 -5.32 1 95 58 VAL B O 1
ATOM 3772 N N . SER B 1 59 ? 13.094 24.188 -3.43 1 94.19 59 SER B N 1
ATOM 3773 C CA . SER B 1 59 ? 13.641 23.047 -2.697 1 94.19 59 SER B CA 1
ATOM 3774 C C . SER B 1 59 ? 12.539 22.172 -2.135 1 94.19 59 SER B C 1
ATOM 3776 O O . SER B 1 59 ? 11.43 22.641 -1.877 1 94.19 59 SER B O 1
ATOM 3778 N N . TYR B 1 60 ? 12.875 20.891 -2.02 1 96.62 60 TYR B N 1
ATOM 3779 C CA . TYR B 1 60 ? 11.969 19.938 -1.396 1 96.62 60 TYR B CA 1
ATOM 3780 C C . TYR B 1 60 ? 12.016 20.047 0.123 1 96.62 60 TYR B C 1
ATOM 3782 O O . TYR B 1 60 ? 11.102 19.594 0.815 1 96.62 60 TYR B O 1
ATOM 3790 N N . THR B 1 61 ? 13.07 20.609 0.676 1 94.62 61 THR B N 1
ATOM 3791 C CA . THR B 1 61 ? 13.328 20.641 2.111 1 94.62 61 THR B CA 1
ATOM 3792 C C . THR B 1 61 ? 12.641 21.844 2.76 1 94.62 61 THR B C 1
ATOM 3794 O O . THR B 1 61 ? 12.312 22.812 2.084 1 94.62 61 THR B O 1
ATOM 3797 N N . MET B 1 62 ? 12.43 21.75 4.02 1 89.56 62 MET B N 1
ATOM 3798 C CA . MET B 1 62 ? 11.68 22.75 4.773 1 89.56 62 MET B CA 1
ATOM 3799 C C . MET B 1 62 ? 12.547 23.953 5.109 1 89.56 62 MET B C 1
ATOM 3801 O O . MET B 1 62 ? 12.039 25 5.539 1 89.56 62 MET B O 1
ATOM 3805 N N . ASP B 1 63 ? 13.781 23.891 4.879 1 87 63 ASP B N 1
ATOM 3806 C CA . ASP B 1 63 ? 14.695 24.938 5.328 1 87 63 ASP B CA 1
ATOM 3807 C C . ASP B 1 63 ? 14.656 26.141 4.398 1 87 63 ASP B C 1
ATOM 3809 O O . ASP B 1 63 ? 15.203 27.203 4.719 1 87 63 ASP B O 1
ATOM 3813 N N . ARG B 1 64 ? 14.008 26.016 3.238 1 87.88 64 ARG B N 1
ATOM 3814 C CA . ARG B 1 64 ? 13.891 27.125 2.293 1 87.88 64 ARG B CA 1
ATOM 3815 C C . ARG B 1 64 ? 12.43 27.344 1.888 1 87.88 64 ARG B C 1
ATOM 3817 O O . ARG B 1 64 ? 11.805 26.453 1.32 1 87.88 64 ARG B O 1
ATOM 3824 N N . PRO B 1 65 ? 11.969 28.562 2.141 1 94.06 65 PRO B N 1
ATOM 3825 C CA . PRO B 1 65 ? 10.594 28.828 1.702 1 94.06 65 PRO B CA 1
ATOM 3826 C C . PRO B 1 65 ? 10.469 28.922 0.183 1 94.06 65 PRO B C 1
ATOM 3828 O O . PRO B 1 65 ? 11.414 29.312 -0.498 1 94.06 65 PRO B O 1
ATOM 3831 N N . ILE B 1 66 ? 9.383 28.5 -0.312 1 96.44 66 ILE B N 1
ATOM 3832 C CA . ILE B 1 66 ? 9.062 28.672 -1.727 1 96.44 66 ILE B CA 1
ATOM 3833 C C . ILE B 1 66 ? 8.109 29.844 -1.911 1 96.44 66 ILE B C 1
ATOM 3835 O O . ILE B 1 66 ? 7.117 29.969 -1.194 1 96.44 66 ILE B O 1
ATOM 3839 N N . THR B 1 67 ? 8.453 30.75 -2.809 1 96.44 67 THR B N 1
ATOM 3840 C CA . THR B 1 67 ? 7.598 31.891 -3.133 1 96.44 67 THR B CA 1
ATOM 3841 C C . THR B 1 67 ? 7.031 31.75 -4.547 1 96.44 67 THR B C 1
ATOM 3843 O O . THR B 1 67 ? 7.648 31.125 -5.41 1 96.44 67 THR B O 1
ATOM 3846 N N . GLY B 1 68 ? 5.816 32.25 -4.73 1 97.56 68 GLY B N 1
ATOM 3847 C CA . GLY B 1 68 ? 5.191 32.219 -6.043 1 97.56 68 GLY B CA 1
ATOM 3848 C C . GLY B 1 68 ? 4.738 30.844 -6.449 1 97.56 68 GLY B C 1
ATOM 3849 O O . GLY B 1 68 ? 4.766 30.484 -7.633 1 97.56 68 GLY B O 1
ATOM 3850 N N . TRP B 1 69 ? 4.398 30.062 -5.488 1 98.31 69 TRP B N 1
ATOM 3851 C CA . TRP B 1 69 ? 4.102 28.656 -5.734 1 98.31 69 TRP B CA 1
ATOM 3852 C C . TRP B 1 69 ? 2.877 28.5 -6.629 1 98.31 69 TRP B C 1
ATOM 3854 O O . TRP B 1 69 ? 2.855 27.656 -7.531 1 98.31 69 TRP B O 1
ATOM 3864 N N . ASP B 1 70 ? 1.847 29.312 -6.41 1 98.25 70 ASP B N 1
ATOM 3865 C CA . ASP B 1 70 ? 0.628 29.188 -7.207 1 98.25 70 ASP B CA 1
ATOM 3866 C C . ASP B 1 70 ? 0.916 29.422 -8.688 1 98.25 70 ASP B C 1
ATOM 3868 O O . ASP B 1 70 ? 0.437 28.672 -9.539 1 98.25 70 ASP B O 1
ATOM 3872 N N . ALA B 1 71 ? 1.692 30.406 -8.961 1 97.81 71 ALA B N 1
ATOM 3873 C CA . ALA B 1 71 ? 2.053 30.703 -10.344 1 97.81 71 ALA B CA 1
ATOM 3874 C C . ALA B 1 71 ? 2.936 29.594 -10.922 1 97.81 71 ALA B C 1
ATOM 3876 O O . ALA B 1 71 ? 2.738 29.172 -12.062 1 97.81 71 ALA B O 1
ATOM 3877 N N . LYS B 1 72 ? 3.902 29.203 -10.148 1 97.44 72 LYS B N 1
ATOM 3878 C CA . LYS B 1 72 ? 4.797 28.125 -10.57 1 97.44 72 LYS B CA 1
ATOM 3879 C C . LYS B 1 72 ? 4.02 26.859 -10.891 1 97.44 72 LYS B C 1
ATOM 3881 O O . LYS B 1 72 ? 4.223 26.25 -11.938 1 97.44 72 LYS B O 1
ATOM 3886 N N . ARG B 1 73 ? 3.156 26.484 -10.023 1 96.56 73 ARG B N 1
ATOM 3887 C CA . ARG B 1 73 ? 2.338 25.297 -10.18 1 96.56 73 ARG B CA 1
ATOM 3888 C C . ARG B 1 73 ? 1.408 25.406 -11.375 1 96.56 73 ARG B C 1
ATOM 3890 O O . ARG B 1 73 ? 1.278 24.469 -12.164 1 96.56 73 ARG B O 1
ATOM 3897 N N . ALA B 1 74 ? 0.772 26.531 -11.547 1 95.38 74 ALA B N 1
ATOM 3898 C CA . ALA B 1 74 ? -0.113 26.766 -12.68 1 95.38 74 ALA B CA 1
ATOM 3899 C C . ALA B 1 74 ? 0.642 26.625 -14 1 95.38 74 ALA B C 1
ATOM 3901 O O . ALA B 1 74 ? 0.124 26.062 -14.961 1 95.38 74 ALA B O 1
ATOM 3902 N N . ALA B 1 75 ? 1.826 27.203 -14.031 1 95.56 75 ALA B N 1
ATOM 3903 C CA . ALA B 1 75 ? 2.652 27.094 -15.227 1 95.56 75 ALA B CA 1
ATOM 3904 C C . ALA B 1 75 ? 2.986 25.641 -15.539 1 95.56 75 ALA B C 1
ATOM 3906 O O . ALA B 1 75 ? 2.961 25.234 -16.703 1 95.56 75 ALA B O 1
ATOM 3907 N N . TRP B 1 76 ? 3.322 24.906 -14.5 1 94.81 76 TRP B N 1
ATOM 3908 C CA . TRP B 1 76 ? 3.625 23.484 -14.688 1 94.81 76 TRP B CA 1
ATOM 3909 C C . TRP B 1 76 ? 2.408 22.734 -15.227 1 94.81 76 TRP B C 1
ATOM 3911 O O . TRP B 1 76 ? 2.527 21.922 -16.141 1 94.81 76 TRP B O 1
ATOM 3921 N N . ILE B 1 77 ? 1.252 23 -14.719 1 91.94 77 ILE B N 1
ATOM 3922 C CA . ILE B 1 77 ? 0.015 22.344 -15.125 1 91.94 77 ILE B CA 1
ATOM 3923 C C . ILE B 1 77 ? -0.281 22.656 -16.594 1 91.94 77 ILE B C 1
ATOM 3925 O O . ILE B 1 77 ? -0.672 21.781 -17.359 1 91.94 77 ILE B O 1
ATOM 3929 N N . ARG B 1 78 ? -0.071 23.875 -16.969 1 91.5 78 ARG B N 1
ATOM 3930 C CA . ARG B 1 78 ? -0.29 24.281 -18.344 1 91.5 78 ARG B CA 1
ATOM 3931 C C . ARG B 1 78 ? 0.647 23.531 -19.297 1 91.5 78 ARG B C 1
ATOM 3933 O O . ARG B 1 78 ? 0.276 23.219 -20.422 1 91.5 78 ARG B O 1
ATOM 3940 N N . ALA B 1 79 ? 1.757 23.234 -18.75 1 90.25 79 ALA B N 1
ATOM 3941 C CA . ALA B 1 79 ? 2.766 22.562 -19.562 1 90.25 79 ALA B CA 1
ATOM 3942 C C . ALA B 1 79 ? 2.494 21.062 -19.656 1 90.25 79 ALA B C 1
ATOM 3944 O O . ALA B 1 79 ? 3.066 20.375 -20.5 1 90.25 79 ALA B O 1
ATOM 3945 N N . HIS B 1 80 ? 1.632 20.594 -18.797 1 87.44 80 HIS B N 1
ATOM 3946 C CA . HIS B 1 80 ? 1.36 19.156 -18.75 1 87.44 80 HIS B CA 1
ATOM 3947 C C . HIS B 1 80 ? -0.138 18.875 -18.781 1 87.44 80 HIS B C 1
ATOM 3949 O O . HIS B 1 80 ? -0.672 18.219 -17.875 1 87.44 80 HIS B O 1
ATOM 3955 N N . PRO B 1 81 ? -0.803 19.203 -19.828 1 79.88 81 PRO B N 1
ATOM 3956 C CA . PRO B 1 81 ? -2.258 19.047 -19.875 1 79.88 81 PRO B CA 1
ATOM 3957 C C . PRO B 1 81 ? -2.695 17.578 -19.859 1 79.88 81 PRO B C 1
ATOM 3959 O O . PRO B 1 81 ? -3.803 17.281 -19.406 1 79.88 81 PRO B O 1
ATOM 3962 N N . GLU B 1 82 ? -1.82 16.719 -20.234 1 76.62 82 GLU B N 1
ATOM 3963 C CA . GLU B 1 82 ? -2.145 15.297 -20.297 1 76.62 82 GLU B CA 1
ATOM 3964 C C . GLU B 1 82 ? -2.402 14.719 -18.906 1 76.62 82 GLU B C 1
ATOM 3966 O O . GLU B 1 82 ? -3.146 13.75 -18.766 1 76.62 82 GLU B O 1
ATOM 3971 N N . LEU B 1 83 ? -1.818 15.305 -17.969 1 75.56 83 LEU B N 1
ATOM 3972 C CA . LEU B 1 83 ? -1.959 14.781 -16.609 1 75.56 83 LEU B CA 1
ATOM 3973 C C . LEU B 1 83 ? -3.301 15.195 -16.016 1 75.56 83 LEU B C 1
ATOM 3975 O O . LEU B 1 83 ? -3.801 14.531 -15.094 1 75.56 83 LEU B O 1
ATOM 3979 N N . LEU B 1 84 ? -3.852 16.297 -16.5 1 67.44 84 LEU B N 1
ATOM 3980 C CA . LEU B 1 84 ? -5.152 16.75 -16.016 1 67.44 84 LEU B CA 1
ATOM 3981 C C . LEU B 1 84 ? -6.281 15.984 -16.703 1 67.44 84 LEU B C 1
ATOM 3983 O O . LEU B 1 84 ? -7.289 15.672 -16.062 1 67.44 84 LEU B O 1
ATOM 3987 N N . HIS B 1 85 ? -6.047 15.648 -17.844 1 59.66 85 HIS B N 1
ATOM 3988 C CA . HIS B 1 85 ? -7.059 14.938 -18.609 1 59.66 85 HIS B CA 1
ATOM 3989 C C . HIS B 1 85 ? -7.281 13.531 -18.062 1 59.66 85 HIS B C 1
ATOM 3991 O O . HIS B 1 85 ? -8.422 13.055 -18 1 59.66 85 HIS B O 1
ATOM 3997 N N . GLN B 1 86 ? -6.273 12.969 -17.672 1 59.38 86 GLN B N 1
ATOM 3998 C CA . GLN B 1 86 ? -6.375 11.609 -17.141 1 59.38 86 GLN B CA 1
ATOM 3999 C C . GLN B 1 86 ? -7.25 11.578 -15.898 1 59.38 86 GLN B C 1
ATOM 4001 O O . GLN B 1 86 ? -8.055 10.656 -15.719 1 59.38 86 GLN B O 1
ATOM 4006 N N . HIS B 1 87 ? -7.191 12.586 -15.195 1 59.25 87 HIS B N 1
ATOM 4007 C CA . HIS B 1 87 ? -7.969 12.664 -13.961 1 59.25 87 HIS B CA 1
ATOM 4008 C C . HIS B 1 87 ? -9.43 12.992 -14.25 1 59.25 87 HIS B C 1
ATOM 4010 O O . HIS B 1 87 ? -10.336 12.398 -13.656 1 59.25 87 HIS B O 1
ATOM 4016 N N . ALA B 1 88 ? -9.547 13.898 -15.117 1 54.28 88 ALA B N 1
ATOM 4017 C CA . ALA B 1 88 ? -10.906 14.281 -15.492 1 54.28 88 ALA B CA 1
ATOM 4018 C C . ALA B 1 88 ? -11.648 13.117 -16.141 1 54.28 88 ALA B C 1
ATOM 4020 O O . ALA B 1 88 ? -12.844 12.922 -15.891 1 54.28 88 ALA B O 1
ATOM 4021 N N . ALA B 1 89 ? -10.984 12.398 -16.922 1 47.56 89 ALA B N 1
ATOM 4022 C CA . ALA B 1 89 ? -11.562 11.266 -17.641 1 47.56 89 ALA B CA 1
ATOM 4023 C C . ALA B 1 89 ? -12.039 10.188 -16.672 1 47.56 89 ALA B C 1
ATOM 4025 O O . ALA B 1 89 ? -12.953 9.414 -16.984 1 47.56 89 ALA B O 1
ATOM 4026 N N . ARG B 1 90 ? -11.414 10.297 -15.555 1 52.06 90 ARG B N 1
ATOM 4027 C CA . ARG B 1 90 ? -11.82 9.305 -14.562 1 52.06 90 ARG B CA 1
ATOM 4028 C C . ARG B 1 90 ? -12.992 9.805 -13.734 1 52.06 90 ARG B C 1
ATOM 4030 O O . ARG B 1 90 ? -13.453 9.117 -12.82 1 52.06 90 ARG B O 1
ATOM 4037 N N . GLY B 1 91 ? -13.586 10.984 -14.195 1 49.31 91 GLY B N 1
ATOM 4038 C CA . GLY B 1 91 ? -14.68 11.562 -13.43 1 49.31 91 GLY B CA 1
ATOM 4039 C C . GLY B 1 91 ? -14.273 11.984 -12.031 1 49.31 91 GLY B C 1
ATOM 4040 O O . GLY B 1 91 ? -15.117 12.117 -11.148 1 49.31 91 GLY B O 1
ATOM 4041 N N . GLU B 1 92 ? -12.898 11.945 -12.086 1 57.41 92 GLU B N 1
ATOM 4042 C CA . GLU B 1 92 ? -12.438 12.203 -10.719 1 57.41 92 GLU B CA 1
ATOM 4043 C C . GLU B 1 92 ? -12.258 13.703 -10.477 1 57.41 92 GLU B C 1
ATOM 4045 O O . GLU B 1 92 ? -11.938 14.453 -11.398 1 57.41 92 GLU B O 1
ATOM 4050 N N . GLY B 1 93 ? -13.031 14.25 -9.578 1 64.12 93 GLY B N 1
ATOM 4051 C CA . GLY B 1 93 ? -12.883 15.617 -9.102 1 64.12 93 GLY B CA 1
ATOM 4052 C C . GLY B 1 93 ? -11.438 15.992 -8.797 1 64.12 93 GLY B C 1
ATOM 4053 O O . GLY B 1 93 ? -10.539 15.68 -9.578 1 64.12 93 GLY B O 1
ATOM 4054 N N . GLU B 1 94 ? -11.148 16.672 -7.867 1 78 94 GLU B N 1
ATOM 4055 C CA . GLU B 1 94 ? -9.836 17.109 -7.398 1 78 94 GLU B CA 1
ATOM 4056 C C . GLU B 1 94 ? -8.961 15.93 -6.996 1 78 94 GLU B C 1
ATOM 4058 O O . GLU B 1 94 ? -9.438 14.984 -6.363 1 78 94 GLU B O 1
ATOM 4063 N N . ARG B 1 95 ? -7.711 15.969 -7.477 1 88.62 95 ARG B N 1
ATOM 4064 C CA . ARG B 1 95 ? -6.785 14.883 -7.188 1 88.62 95 ARG B CA 1
ATOM 4065 C C . ARG B 1 95 ? -6.273 14.961 -5.754 1 88.62 95 ARG B C 1
ATOM 4067 O O . ARG B 1 95 ? -5.832 16.031 -5.305 1 88.62 95 ARG B O 1
ATOM 4074 N N . VAL B 1 96 ? -6.363 13.875 -5.062 1 95.06 96 VAL B N 1
ATOM 4075 C CA . VAL B 1 96 ? -5.934 13.758 -3.672 1 95.06 96 VAL B CA 1
ATOM 4076 C C . VAL B 1 96 ? -4.777 12.766 -3.57 1 95.06 96 VAL B C 1
ATOM 4078 O O . VAL B 1 96 ? -4.828 11.68 -4.16 1 95.06 96 VAL B O 1
ATOM 4081 N N . LEU B 1 97 ? -3.691 13.141 -2.988 1 97.25 97 LEU B N 1
ATOM 4082 C CA . LEU B 1 97 ? -2.592 12.258 -2.627 1 97.25 97 LEU B CA 1
ATOM 4083 C C . LEU B 1 97 ? -2.59 11.977 -1.127 1 97.25 97 LEU B C 1
ATOM 4085 O O . LEU B 1 97 ? -2.375 12.883 -0.322 1 97.25 97 LEU B O 1
ATOM 4089 N N . MET B 1 98 ? -2.896 10.758 -0.702 1 98.69 98 MET B N 1
ATOM 4090 C CA . MET B 1 98 ? -2.74 10.391 0.703 1 98.69 98 MET B CA 1
ATOM 4091 C C . MET B 1 98 ? -1.271 10.172 1.047 1 98.69 98 MET B C 1
ATOM 4093 O O . MET B 1 98 ? -0.535 9.547 0.278 1 98.69 98 MET B O 1
ATOM 4097 N N . VAL B 1 99 ? -0.821 10.734 2.121 1 98.88 99 VAL B N 1
ATOM 4098 C CA . VAL B 1 99 ? 0.544 10.602 2.615 1 98.88 99 VAL B CA 1
ATOM 4099 C C . VAL B 1 99 ? 0.524 10.047 4.039 1 98.88 99 VAL B C 1
ATOM 4101 O O . VAL B 1 99 ? -0.266 10.492 4.875 1 98.88 99 VAL B O 1
ATOM 4104 N N . SER B 1 100 ? 1.257 9.016 4.312 1 98.81 100 SER B N 1
ATOM 4105 C CA . SER B 1 100 ? 1.461 8.43 5.633 1 98.81 100 SER B CA 1
ATOM 4106 C C . SER B 1 100 ? 2.895 7.941 5.805 1 98.81 100 SER B C 1
ATOM 4108 O O . SER B 1 100 ? 3.725 8.102 4.906 1 98.81 100 SER B O 1
ATOM 4110 N N . GLY B 1 101 ? 3.244 7.477 6.969 1 97.75 101 GLY B N 1
ATOM 4111 C CA . GLY B 1 101 ? 4.609 7.016 7.172 1 97.75 101 GLY B CA 1
ATOM 4112 C C . GLY B 1 101 ? 4.848 6.469 8.57 1 97.75 101 GLY B C 1
ATOM 4113 O O . GLY B 1 101 ? 3.955 6.5 9.414 1 97.75 101 GLY B O 1
ATOM 4114 N N . SER B 1 102 ? 5.965 5.855 8.742 1 96.69 102 SER B N 1
ATOM 4115 C CA . SER B 1 102 ? 6.461 5.352 10.016 1 96.69 102 SER B CA 1
ATOM 4116 C C . SER B 1 102 ? 7.969 5.527 10.133 1 96.69 102 SER B C 1
ATOM 4118 O O . SER B 1 102 ? 8.641 5.871 9.156 1 96.69 102 SER B O 1
ATOM 4120 N N . GLN B 1 103 ? 8.484 5.391 11.281 1 95.19 103 GLN B N 1
ATOM 4121 C CA . GLN B 1 103 ? 9.914 5.547 11.523 1 95.19 103 GLN B CA 1
ATOM 4122 C C . GLN B 1 103 ? 10.727 4.512 10.75 1 95.19 103 GLN B C 1
ATOM 4124 O O . GLN B 1 103 ? 10.219 3.43 10.438 1 95.19 103 GLN B O 1
ATOM 4129 N N . PRO B 1 104 ? 11.914 4.828 10.398 1 95.38 104 PRO B N 1
ATOM 4130 C CA . PRO B 1 104 ? 12.75 3.914 9.609 1 95.38 104 PRO B CA 1
ATOM 4131 C C . PRO B 1 104 ? 13.18 2.678 10.398 1 95.38 104 PRO B C 1
ATOM 4133 O O . PRO B 1 104 ? 13.242 1.578 9.844 1 95.38 104 PRO B O 1
ATOM 4136 N N . ALA B 1 105 ? 13.414 2.793 11.68 1 94.31 105 ALA B N 1
ATOM 4137 C CA . ALA B 1 105 ? 13.898 1.687 12.508 1 94.31 105 ALA B CA 1
ATOM 4138 C C . ALA B 1 105 ? 12.75 0.775 12.93 1 94.31 105 ALA B C 1
ATOM 4140 O O . ALA B 1 105 ? 11.594 1.206 12.977 1 94.31 105 ALA B O 1
ATOM 4141 N N . PRO B 1 106 ? 13.062 -0.508 13.219 1 95.44 106 PRO B N 1
ATOM 4142 C CA . PRO B 1 106 ? 12.016 -1.384 13.758 1 95.44 106 PRO B CA 1
ATOM 4143 C C . PRO B 1 106 ? 11.359 -0.815 15.016 1 95.44 106 PRO B C 1
ATOM 4145 O O . PRO B 1 106 ? 12.008 -0.115 15.789 1 95.44 106 PRO B O 1
ATOM 4148 N N . CYS B 1 107 ? 10.109 -1.131 15.172 1 96.06 107 CYS B N 1
ATOM 4149 C CA . CYS B 1 107 ? 9.391 -0.715 16.359 1 96.06 107 CYS B CA 1
ATOM 4150 C C . CYS B 1 107 ? 9.984 -1.356 17.609 1 96.06 107 CYS B C 1
ATOM 4152 O O . CYS B 1 107 ? 10.422 -2.508 17.578 1 96.06 107 CYS B O 1
ATOM 4154 N N . GLY B 1 108 ? 9.984 -0.611 18.656 1 92.38 108 GLY B N 1
ATOM 4155 C CA . GLY B 1 108 ? 10.438 -1.142 19.938 1 92.38 108 GLY B CA 1
ATOM 4156 C C . GLY B 1 108 ? 9.398 -1.987 20.641 1 92.38 108 GLY B C 1
ATOM 4157 O O . GLY B 1 108 ? 9.734 -2.926 21.359 1 92.38 108 GLY B O 1
ATOM 4158 N N . ALA B 1 109 ? 8.156 -1.671 20.438 1 91.19 109 ALA B N 1
ATOM 4159 C CA . ALA B 1 109 ? 7.059 -2.385 21.094 1 91.19 109 ALA B CA 1
ATOM 4160 C C . ALA B 1 109 ? 6.789 -3.723 20.406 1 91.19 109 ALA B C 1
ATOM 4162 O O . ALA B 1 109 ? 6.863 -3.826 19.172 1 91.19 109 ALA B O 1
ATOM 4163 N N . PRO B 1 110 ? 6.371 -4.637 21.328 1 87.31 110 PRO B N 1
ATOM 4164 C CA . PRO B 1 110 ? 5.996 -5.922 20.734 1 87.31 110 PRO B CA 1
ATOM 4165 C C . PRO B 1 110 ? 4.859 -5.797 19.734 1 87.31 110 PRO B C 1
ATOM 4167 O O . PRO B 1 110 ? 3.93 -5.012 19.938 1 87.31 110 PRO B O 1
ATOM 4170 N N . ARG B 1 111 ? 4.879 -6.301 18.641 1 92.19 111 ARG B N 1
ATOM 4171 C CA . ARG B 1 111 ? 3.877 -6.383 17.578 1 92.19 111 ARG B CA 1
ATOM 4172 C C . ARG B 1 111 ? 3.764 -5.059 16.828 1 92.19 111 ARG B C 1
ATOM 4174 O O . ARG B 1 111 ? 2.887 -4.895 15.984 1 92.19 111 ARG B O 1
ATOM 4181 N N . GLY B 1 112 ? 4.543 -4.047 17.297 1 96.31 112 GLY B N 1
ATOM 4182 C CA . GLY B 1 112 ? 4.48 -2.736 16.672 1 96.31 112 GLY B CA 1
ATOM 4183 C C . GLY B 1 112 ? 4.59 -2.791 15.156 1 96.31 112 GLY B C 1
ATOM 4184 O O . GLY B 1 112 ? 3.758 -2.225 14.453 1 96.31 112 GLY B O 1
ATOM 4185 N N . ASP B 1 113 ? 5.547 -3.51 14.695 1 97.62 113 ASP B N 1
ATOM 4186 C CA . ASP B 1 113 ? 5.762 -3.6 13.25 1 97.62 113 ASP B CA 1
ATOM 4187 C C . ASP B 1 113 ? 4.645 -4.391 12.578 1 97.62 113 ASP B C 1
ATOM 4189 O O . ASP B 1 113 ? 4.277 -4.105 11.438 1 97.62 113 ASP B O 1
ATOM 4193 N N . HIS B 1 114 ? 4.109 -5.395 13.234 1 97.69 114 HIS B N 1
ATOM 4194 C CA . HIS B 1 114 ? 2.971 -6.133 12.695 1 97.69 114 HIS B CA 1
ATOM 4195 C C . HIS B 1 114 ? 1.768 -5.219 12.5 1 97.69 114 HIS B C 1
ATOM 4197 O O . HIS B 1 114 ? 1.111 -5.27 11.453 1 97.69 114 HIS B O 1
ATOM 4203 N N . PHE B 1 115 ? 1.493 -4.359 13.477 1 97.81 115 PHE B N 1
ATOM 4204 C CA . PHE B 1 115 ? 0.419 -3.383 13.344 1 97.81 115 PHE B CA 1
ATOM 4205 C C . PHE B 1 115 ? 0.699 -2.426 12.188 1 97.81 115 PHE B C 1
ATOM 4207 O O . PHE B 1 115 ? -0.203 -2.096 11.414 1 97.81 115 PHE B O 1
ATOM 4214 N N . LEU B 1 116 ? 1.96 -1.979 12.094 1 98.19 116 LEU B N 1
ATOM 4215 C CA . LEU B 1 116 ? 2.289 -1.061 11.008 1 98.19 116 LEU B CA 1
ATOM 4216 C C . LEU B 1 116 ? 1.98 -1.688 9.656 1 98.19 116 LEU B C 1
ATOM 4218 O O . LEU B 1 116 ? 1.485 -1.011 8.75 1 98.19 116 LEU B O 1
ATOM 4222 N N . THR B 1 117 ? 2.273 -2.977 9.516 1 98.19 117 THR B N 1
ATOM 4223 C CA . THR B 1 117 ? 1.976 -3.678 8.266 1 98.19 117 THR B CA 1
ATOM 4224 C C . THR B 1 117 ? 0.473 -3.684 8 1 98.19 117 THR B C 1
ATOM 4226 O O . THR B 1 117 ? 0.036 -3.375 6.887 1 98.19 117 THR B O 1
ATOM 4229 N N . ARG B 1 118 ? -0.312 -3.977 8.984 1 98.44 118 ARG B N 1
ATOM 4230 C CA . ARG B 1 118 ? -1.763 -4.035 8.836 1 98.44 118 ARG B CA 1
ATOM 4231 C C . ARG B 1 118 ? -2.348 -2.645 8.609 1 98.44 118 ARG B C 1
ATOM 4233 O O . ARG B 1 118 ? -3.312 -2.482 7.863 1 98.44 118 ARG B O 1
ATOM 4240 N N . LEU B 1 119 ? -1.802 -1.691 9.32 1 98.75 119 LEU B N 1
ATOM 4241 C CA . LEU B 1 119 ? -2.248 -0.31 9.172 1 98.75 119 LEU B CA 1
ATOM 4242 C C . LEU B 1 119 ? -1.931 0.219 7.777 1 98.75 119 LEU B C 1
ATOM 4244 O O . LEU B 1 119 ? -2.742 0.927 7.18 1 98.75 119 LEU B O 1
ATOM 4248 N N . LEU B 1 120 ? -0.756 -0.106 7.246 1 98.81 120 LEU B N 1
ATOM 4249 C CA . LEU B 1 120 ? -0.408 0.255 5.879 1 98.81 120 LEU B CA 1
ATOM 4250 C C . LEU B 1 120 ? -1.339 -0.429 4.883 1 98.81 120 LEU B C 1
ATOM 4252 O O . LEU B 1 120 ? -1.822 0.204 3.941 1 98.81 120 LEU B O 1
ATOM 4256 N N . LYS B 1 121 ? -1.604 -1.694 5.066 1 98.81 121 LYS B N 1
ATOM 4257 C CA . LYS B 1 121 ? -2.545 -2.41 4.207 1 98.81 121 LYS B CA 1
ATOM 4258 C C . LYS B 1 121 ? -3.91 -1.728 4.199 1 98.81 121 LYS B C 1
ATOM 4260 O O . LYS B 1 121 ? -4.551 -1.624 3.152 1 98.81 121 LYS B O 1
ATOM 4265 N N . ASN B 1 122 ? -4.387 -1.366 5.371 1 98.81 122 ASN B N 1
ATOM 4266 C CA . ASN B 1 122 ? -5.66 -0.666 5.5 1 98.81 122 ASN B CA 1
ATOM 4267 C C . ASN B 1 122 ? -5.719 0.566 4.602 1 98.81 122 ASN B C 1
ATOM 4269 O O . ASN B 1 122 ? -6.688 0.759 3.865 1 98.81 122 ASN B O 1
ATOM 4273 N N . LYS B 1 123 ? -4.699 1.392 4.652 1 98.88 123 LYS B N 1
ATOM 4274 C CA . LYS B 1 123 ? -4.629 2.594 3.826 1 98.88 123 LYS B CA 1
ATOM 4275 C C . LYS B 1 123 ? -4.512 2.236 2.348 1 98.88 123 LYS B C 1
ATOM 4277 O O . LYS B 1 123 ? -5.133 2.879 1.499 1 98.88 123 LYS B O 1
ATOM 4282 N N . LEU B 1 124 ? -3.734 1.244 2.088 1 98.69 124 LEU B N 1
ATOM 4283 C CA . LEU B 1 124 ? -3.586 0.75 0.724 1 98.69 124 LEU B CA 1
ATOM 4284 C C . LEU B 1 124 ? -4.934 0.307 0.158 1 98.69 124 LEU B C 1
ATOM 4286 O O . LEU B 1 124 ? -5.281 0.655 -0.972 1 98.69 124 LEU B O 1
ATOM 4290 N N . ASP B 1 125 ? -5.703 -0.472 0.932 1 98.06 125 ASP B N 1
ATOM 4291 C CA . ASP B 1 125 ? -7.012 -0.953 0.496 1 98.06 125 ASP B CA 1
ATOM 4292 C C . ASP B 1 125 ? -7.953 0.211 0.197 1 98.06 125 ASP B C 1
ATOM 4294 O O . ASP B 1 125 ? -8.594 0.242 -0.854 1 98.06 125 ASP B O 1
ATOM 4298 N N . TYR B 1 126 ? -8.016 1.147 1.119 1 97.56 126 TYR B N 1
ATOM 4299 C CA . TYR B 1 126 ? -8.891 2.291 0.906 1 97.56 126 TYR B CA 1
ATOM 4300 C C . TYR B 1 126 ? -8.523 3.035 -0.371 1 97.56 126 TYR B C 1
ATOM 4302 O O . TYR B 1 126 ? -9.398 3.387 -1.167 1 97.56 126 TYR B O 1
ATOM 4310 N N . CYS B 1 127 ? -7.223 3.301 -0.538 1 96.25 127 CYS B N 1
ATOM 4311 C CA . CYS B 1 127 ? -6.754 4.066 -1.687 1 96.25 127 CYS B CA 1
ATOM 4312 C C . CYS B 1 127 ? -7.043 3.328 -2.988 1 96.25 127 CYS B C 1
ATOM 4314 O O . CYS B 1 127 ? -7.473 3.938 -3.971 1 96.25 127 CYS B O 1
ATOM 4316 N N . ARG B 1 128 ? -6.809 2.025 -2.982 1 93.62 128 ARG B N 1
ATOM 4317 C CA . ARG B 1 128 ? -7.129 1.218 -4.156 1 93.62 128 ARG B CA 1
ATOM 4318 C C . ARG B 1 128 ? -8.617 1.295 -4.484 1 93.62 128 ARG B C 1
ATOM 4320 O O . ARG B 1 128 ? -8.992 1.518 -5.637 1 93.62 128 ARG B O 1
ATOM 4327 N N . LEU B 1 129 ? -9.492 1.238 -3.506 1 93.06 129 LEU B N 1
ATOM 4328 C CA . LEU B 1 129 ? -10.945 1.189 -3.682 1 93.06 129 LEU B CA 1
ATOM 4329 C C . LEU B 1 129 ? -11.484 2.545 -4.129 1 93.06 129 LEU B C 1
ATOM 4331 O O . LEU B 1 129 ? -12.492 2.613 -4.832 1 93.06 129 LEU B O 1
ATOM 4335 N N . ASN B 1 130 ? -10.828 3.594 -3.752 1 90.62 130 ASN B N 1
ATOM 4336 C CA . ASN B 1 130 ? -11.414 4.914 -3.969 1 90.62 130 ASN B CA 1
ATOM 4337 C C . ASN B 1 130 ? -10.602 5.727 -4.973 1 90.62 130 ASN B C 1
ATOM 4339 O O . ASN B 1 130 ? -10.844 6.918 -5.16 1 90.62 130 ASN B O 1
ATOM 4343 N N . GLY B 1 131 ? -9.602 5.09 -5.582 1 86.88 131 GLY B N 1
ATOM 4344 C CA . GLY B 1 131 ? -8.836 5.758 -6.621 1 86.88 131 GLY B CA 1
ATOM 4345 C C . GLY B 1 131 ? -7.957 6.875 -6.09 1 86.88 131 GLY B C 1
ATOM 4346 O O . GLY B 1 131 ? -7.836 7.93 -6.719 1 86.88 131 GLY B O 1
ATOM 4347 N N . VAL B 1 132 ? -7.445 6.75 -4.883 1 92.38 132 VAL B N 1
ATOM 4348 C CA . VAL B 1 132 ? -6.508 7.676 -4.258 1 92.38 132 VAL B CA 1
ATOM 4349 C C . VAL B 1 132 ? -5.098 7.094 -4.312 1 92.38 132 VAL B C 1
ATOM 4351 O O . VAL B 1 132 ? -4.91 5.883 -4.172 1 92.38 132 VAL B O 1
ATOM 4354 N N . GLU B 1 133 ? -4.133 7.887 -4.641 1 92.75 133 GLU B N 1
ATOM 4355 C CA . GLU B 1 133 ? -2.752 7.414 -4.57 1 92.75 133 GLU B CA 1
ATOM 4356 C C . GLU B 1 133 ? -2.201 7.52 -3.152 1 92.75 133 GLU B C 1
ATOM 4358 O O . GLU B 1 133 ? -2.529 8.461 -2.422 1 92.75 133 GLU B O 1
ATOM 4363 N N . LEU B 1 134 ? -1.387 6.586 -2.809 1 98 134 LEU B N 1
ATOM 4364 C CA . LEU B 1 134 ? -0.821 6.535 -1.465 1 98 134 LEU B CA 1
ATOM 4365 C C . LEU B 1 134 ? 0.7 6.633 -1.51 1 98 134 LEU B C 1
ATOM 4367 O O . LEU B 1 134 ? 1.354 5.863 -2.219 1 98 134 LEU B O 1
ATOM 4371 N N . LEU B 1 135 ? 1.238 7.621 -0.856 1 98.44 135 LEU B N 1
ATOM 4372 C CA . LEU B 1 135 ? 2.662 7.691 -0.543 1 98.44 135 LEU B CA 1
ATOM 4373 C C . LEU B 1 135 ? 2.918 7.293 0.907 1 98.44 135 LEU B C 1
ATOM 4375 O O . LEU B 1 135 ? 2.424 7.945 1.829 1 98.44 135 LEU B O 1
ATOM 4379 N N . TYR B 1 136 ? 3.582 6.191 1.11 1 98.62 136 TYR B N 1
ATOM 4380 C CA . TYR B 1 136 ? 4.004 5.762 2.439 1 98.62 136 TYR B CA 1
ATOM 4381 C C . TYR B 1 136 ? 5.508 5.918 2.609 1 98.62 136 TYR B C 1
ATOM 4383 O O . TYR B 1 136 ? 6.289 5.375 1.822 1 98.62 136 TYR B O 1
ATOM 4391 N N . ASN B 1 137 ? 5.898 6.668 3.553 1 98.12 137 ASN B N 1
ATOM 4392 C CA . ASN B 1 137 ? 7.309 6.973 3.75 1 98.12 137 ASN B CA 1
ATOM 4393 C C . ASN B 1 137 ? 7.844 6.352 5.035 1 98.12 137 ASN B C 1
ATOM 4395 O O . ASN B 1 137 ? 7.152 6.332 6.059 1 98.12 137 ASN B O 1
ATOM 4399 N N . THR B 1 138 ? 9.055 5.762 4.957 1 97.56 138 THR B N 1
ATOM 4400 C CA . THR B 1 138 ? 9.68 5.16 6.133 1 97.56 138 THR B CA 1
ATOM 4401 C C . THR B 1 138 ? 11.008 5.836 6.449 1 97.56 138 THR B C 1
ATOM 4403 O O . THR B 1 138 ? 11.914 5.211 6.996 1 97.56 138 THR B O 1
ATOM 4406 N N . ALA B 1 139 ? 11.211 7.086 6.059 1 97.38 139 ALA B N 1
ATOM 4407 C CA . ALA B 1 139 ? 12.43 7.844 6.34 1 97.38 139 ALA B CA 1
ATOM 4408 C C . ALA B 1 139 ? 12.102 9.18 7 1 97.38 139 ALA B C 1
ATOM 4410 O O . ALA B 1 139 ? 11.031 9.75 6.773 1 97.38 139 ALA B O 1
ATOM 4411 N N . LEU B 1 140 ? 13.008 9.617 7.852 1 97.25 140 LEU B N 1
ATOM 4412 C CA . LEU B 1 140 ? 12.93 10.992 8.336 1 97.25 140 LEU B CA 1
ATOM 4413 C C . LEU B 1 140 ? 13.578 11.953 7.34 1 97.25 140 LEU B C 1
ATOM 4415 O O . LEU B 1 140 ? 14.797 11.969 7.191 1 97.25 140 LEU B O 1
ATOM 4419 N N . LEU B 1 141 ? 12.773 12.758 6.652 1 97.5 141 LEU B N 1
ATOM 4420 C CA . LEU B 1 141 ? 13.305 13.656 5.637 1 97.5 141 LEU B CA 1
ATOM 4421 C C . LEU B 1 141 ? 14.023 14.836 6.281 1 97.5 141 LEU B C 1
ATOM 4423 O O . LEU B 1 141 ? 14.828 15.508 5.629 1 97.5 141 LEU B O 1
ATOM 4427 N N . ARG B 1 142 ? 13.664 15.133 7.488 1 96.56 142 ARG B N 1
ATOM 4428 C CA . ARG B 1 142 ? 14.375 16.047 8.367 1 96.56 142 ARG B CA 1
ATOM 4429 C C . ARG B 1 142 ? 14.68 15.406 9.711 1 96.56 142 ARG B C 1
ATOM 4431 O O . ARG B 1 142 ? 13.82 15.336 10.586 1 96.56 142 ARG B O 1
ATOM 4438 N N . PRO B 1 143 ? 15.922 15.016 9.945 1 94.19 143 PRO B N 1
ATOM 4439 C CA . PRO B 1 143 ? 16.266 14.18 11.102 1 94.19 143 PRO B CA 1
ATOM 4440 C C . PRO B 1 143 ? 15.875 14.828 12.43 1 94.19 143 PRO B C 1
ATOM 4442 O O . PRO B 1 143 ? 15.539 14.125 13.391 1 94.19 143 PRO B O 1
ATOM 4445 N N . SER B 1 144 ? 15.93 16.141 12.531 1 93.94 144 SER B N 1
ATOM 4446 C CA . SER B 1 144 ? 15.602 16.812 13.781 1 93.94 144 SER B CA 1
ATOM 4447 C C . SER B 1 144 ? 14.102 16.797 14.047 1 93.94 144 SER B C 1
ATOM 4449 O O . SER B 1 144 ? 13.656 17.047 15.172 1 93.94 144 SER B O 1
ATOM 4451 N N . MET B 1 145 ? 13.352 16.547 13 1 95.12 145 MET B N 1
ATOM 4452 C CA . MET B 1 145 ? 11.891 16.547 13.109 1 95.12 145 MET B CA 1
ATOM 4453 C C . MET B 1 145 ? 11.352 15.125 13.148 1 95.12 145 MET B C 1
ATOM 4455 O O . MET B 1 145 ? 10.828 14.625 12.156 1 95.12 145 MET B O 1
ATOM 4459 N N . GLY B 1 146 ? 11.383 14.531 14.289 1 93.38 146 GLY B N 1
ATOM 4460 C CA . GLY B 1 146 ? 10.867 13.18 14.461 1 93.38 146 GLY B CA 1
ATOM 4461 C C . GLY B 1 146 ? 9.453 13.148 15.016 1 93.38 146 GLY B C 1
ATOM 4462 O O . GLY B 1 146 ? 8.766 14.172 15.047 1 93.38 146 GLY B O 1
ATOM 4463 N N . ARG B 1 147 ? 8.969 11.953 15.242 1 90.94 147 ARG B N 1
ATOM 4464 C CA . ARG B 1 147 ? 7.68 11.727 15.883 1 90.94 147 ARG B CA 1
ATOM 4465 C C . ARG B 1 147 ? 6.578 12.523 15.195 1 90.94 147 ARG B C 1
ATOM 4467 O O . ARG B 1 147 ? 6.41 12.43 13.977 1 90.94 147 ARG B O 1
ATOM 4474 N N . TYR B 1 148 ? 5.883 13.383 15.93 1 93.19 148 TYR B N 1
ATOM 4475 C CA . TYR B 1 148 ? 4.703 14.047 15.391 1 93.19 148 TYR B CA 1
ATOM 4476 C C . TYR B 1 148 ? 5.098 15.211 14.484 1 93.19 148 TYR B C 1
ATOM 4478 O O . TYR B 1 148 ? 4.262 15.758 13.766 1 93.19 148 TYR B O 1
ATOM 4486 N N . TRP B 1 149 ? 6.371 15.586 14.406 1 97 149 TRP B N 1
ATOM 4487 C CA . TRP B 1 149 ? 6.832 16.656 13.523 1 97 149 TRP B CA 1
ATOM 4488 C C . TRP B 1 149 ? 7.285 16.094 12.18 1 97 149 TRP B C 1
ATOM 4490 O O . TRP B 1 149 ? 7.473 16.844 11.219 1 97 149 TRP B O 1
ATOM 4500 N N . ALA B 1 150 ? 7.414 14.75 12.062 1 96.94 150 ALA B N 1
ATOM 4501 C CA . ALA B 1 150 ? 8.008 14.117 10.891 1 96.94 150 ALA B CA 1
ATOM 4502 C C . ALA B 1 150 ? 7.117 14.281 9.664 1 96.94 150 ALA B C 1
ATOM 4504 O O . ALA B 1 150 ? 7.586 14.18 8.523 1 96.94 150 ALA B O 1
ATOM 4505 N N . LYS B 1 151 ? 5.867 14.555 9.859 1 97.81 151 LYS B N 1
ATOM 4506 C CA . LYS B 1 151 ? 4.906 14.617 8.758 1 97.81 151 LYS B CA 1
ATOM 4507 C C . LYS B 1 151 ? 5.129 15.859 7.902 1 97.81 151 LYS B C 1
ATOM 4509 O O . LYS B 1 151 ? 4.93 15.82 6.684 1 97.81 151 LYS B O 1
ATOM 4514 N N . LEU B 1 152 ? 5.59 17 8.484 1 98.12 152 LEU B N 1
ATOM 4515 C CA . LEU B 1 152 ? 5.621 18.266 7.766 1 98.12 152 LEU B CA 1
ATOM 4516 C C . LEU B 1 152 ? 6.66 18.234 6.648 1 98.12 152 LEU B C 1
ATOM 4518 O O . LEU B 1 152 ? 6.348 18.562 5.5 1 98.12 152 LEU B O 1
ATOM 4522 N N . PRO B 1 153 ? 7.926 17.75 6.93 1 98.06 153 PRO B N 1
ATOM 4523 C CA . PRO B 1 153 ? 8.867 17.656 5.816 1 98.06 153 PRO B CA 1
ATOM 4524 C C . PRO B 1 153 ? 8.367 16.734 4.703 1 98.06 153 PRO B C 1
ATOM 4526 O O . PRO B 1 153 ? 8.602 17 3.523 1 98.06 153 PRO B O 1
ATOM 4529 N N . LEU B 1 154 ? 7.707 15.695 5.082 1 98.38 154 LEU B N 1
ATOM 4530 C CA . LEU B 1 154 ? 7.215 14.742 4.09 1 98.38 154 LEU B CA 1
ATOM 4531 C C . LEU B 1 154 ? 6.102 15.367 3.25 1 98.38 154 LEU B C 1
ATOM 4533 O O . LEU B 1 154 ? 6.094 15.234 2.023 1 98.38 154 LEU B O 1
ATOM 4537 N N . VAL B 1 155 ? 5.164 16.031 3.877 1 98.56 155 VAL B N 1
ATOM 4538 C CA . VAL B 1 155 ? 4.07 16.688 3.168 1 98.56 155 VAL B CA 1
ATOM 4539 C C . VAL B 1 155 ? 4.625 17.766 2.242 1 98.56 155 VAL B C 1
ATOM 4541 O O . VAL B 1 155 ? 4.199 17.891 1.093 1 98.56 155 VAL B O 1
ATOM 4544 N N . ARG B 1 156 ? 5.605 18.531 2.73 1 97.94 156 ARG B N 1
ATOM 4545 C CA . ARG B 1 156 ? 6.273 19.562 1.928 1 97.94 156 ARG B CA 1
ATOM 4546 C C . ARG B 1 156 ? 6.887 18.953 0.671 1 97.94 156 ARG B C 1
ATOM 4548 O O . ARG B 1 156 ? 6.699 19.469 -0.431 1 97.94 156 ARG B O 1
ATOM 4555 N N . ALA B 1 157 ? 7.609 17.906 0.838 1 98.25 157 ALA B N 1
ATOM 4556 C CA . ALA B 1 157 ? 8.234 17.234 -0.301 1 98.25 157 ALA B CA 1
ATOM 4557 C C . ALA B 1 157 ? 7.184 16.703 -1.271 1 98.25 157 ALA B C 1
ATOM 4559 O O . ALA B 1 157 ? 7.355 16.781 -2.488 1 98.25 157 ALA B O 1
ATOM 4560 N N . ALA B 1 158 ? 6.113 16.172 -0.725 1 98.56 158 ALA B N 1
ATOM 4561 C CA . ALA B 1 158 ? 5.035 15.625 -1.543 1 98.56 158 ALA B CA 1
ATOM 4562 C C . ALA B 1 158 ? 4.367 16.719 -2.375 1 98.56 158 ALA B C 1
ATOM 4564 O O . ALA B 1 158 ? 4.008 16.484 -3.533 1 98.56 158 ALA B O 1
ATOM 4565 N N . MET B 1 159 ? 4.16 17.906 -1.835 1 98.12 159 MET B N 1
ATOM 4566 C CA . MET B 1 159 ? 3.549 19.016 -2.553 1 98.12 159 MET B CA 1
ATOM 4567 C C . MET B 1 159 ? 4.379 19.391 -3.773 1 98.12 159 MET B C 1
ATOM 4569 O O . MET B 1 159 ? 3.832 19.672 -4.844 1 98.12 159 MET B O 1
ATOM 4573 N N . VAL B 1 160 ? 5.656 19.359 -3.629 1 97.69 160 VAL B N 1
ATOM 4574 C CA . VAL B 1 160 ? 6.555 19.734 -4.719 1 97.69 160 VAL B CA 1
ATOM 4575 C C . VAL B 1 160 ? 6.617 18.609 -5.742 1 97.69 160 VAL B C 1
ATOM 4577 O O . VAL B 1 160 ? 6.59 18.844 -6.949 1 97.69 160 VAL B O 1
ATOM 4580 N N . ALA B 1 161 ? 6.641 17.391 -5.266 1 97.19 161 ALA B N 1
ATOM 4581 C CA . ALA B 1 161 ? 6.805 16.234 -6.133 1 97.19 161 ALA B CA 1
ATOM 4582 C C . ALA B 1 161 ? 5.52 15.945 -6.906 1 97.19 161 ALA B C 1
ATOM 4584 O O . ALA B 1 161 ? 5.543 15.242 -7.918 1 97.19 161 ALA B O 1
ATOM 4585 N N . HIS B 1 162 ? 4.391 16.484 -6.418 1 96.31 162 HIS B N 1
ATOM 4586 C CA . HIS B 1 162 ? 3.092 16.203 -7.031 1 96.31 162 HIS B CA 1
ATOM 4587 C C . HIS B 1 162 ? 2.326 17.5 -7.285 1 96.31 162 HIS B C 1
ATOM 4589 O O . HIS B 1 162 ? 1.246 17.703 -6.723 1 96.31 162 HIS B O 1
ATOM 4595 N N . PRO B 1 163 ? 2.789 18.281 -8.211 1 95.75 163 PRO B N 1
ATOM 4596 C CA . PRO B 1 163 ? 2.078 19.516 -8.5 1 95.75 163 PRO B CA 1
ATOM 4597 C C . PRO B 1 163 ? 0.685 19.281 -9.086 1 95.75 163 PRO B C 1
ATOM 4599 O O . PRO B 1 163 ? -0.155 20.188 -9.07 1 95.75 163 PRO B O 1
ATOM 4602 N N . GLU B 1 164 ? 0.427 18.078 -9.539 1 92.75 164 GLU B N 1
ATOM 4603 C CA . GLU B 1 164 ? -0.883 17.75 -10.094 1 92.75 164 GLU B CA 1
ATOM 4604 C C . GLU B 1 164 ? -1.904 17.5 -8.984 1 92.75 164 GLU B C 1
ATOM 4606 O O . GLU B 1 164 ? -3.111 17.484 -9.242 1 92.75 164 GLU B O 1
ATOM 4611 N N . ALA B 1 165 ? -1.435 17.234 -7.797 1 94.88 165 ALA B N 1
ATOM 4612 C CA . ALA B 1 165 ? -2.34 16.969 -6.68 1 94.88 165 ALA B CA 1
ATOM 4613 C C . ALA B 1 165 ? -2.904 18.266 -6.105 1 94.88 165 ALA B C 1
ATOM 4615 O O . ALA B 1 165 ? -2.15 19.156 -5.699 1 94.88 165 ALA B O 1
ATOM 4616 N N . GLU B 1 166 ? -4.184 18.297 -6.051 1 95.31 166 GLU B N 1
ATOM 4617 C CA . GLU B 1 166 ? -4.82 19.469 -5.449 1 95.31 166 GLU B CA 1
ATOM 4618 C C . GLU B 1 166 ? -4.742 19.406 -3.924 1 95.31 166 GLU B C 1
ATOM 4620 O O . GLU B 1 166 ? -4.555 20.438 -3.268 1 95.31 166 GLU B O 1
ATOM 4625 N N . TRP B 1 167 ? -4.902 18.219 -3.42 1 97.44 167 TRP B N 1
ATOM 4626 C CA . TRP B 1 167 ? -4.883 18 -1.977 1 97.44 167 TRP B CA 1
ATOM 4627 C C . TRP B 1 167 ? -3.811 16.984 -1.589 1 97.44 167 TRP B C 1
ATOM 4629 O O . TRP B 1 167 ? -3.643 15.969 -2.258 1 97.44 167 TRP B O 1
ATOM 4639 N N . VAL B 1 168 ? -3.102 17.312 -0.58 1 98.56 168 VAL B N 1
ATOM 4640 C CA . VAL B 1 168 ? -2.301 16.328 0.142 1 98.56 168 VAL B CA 1
ATOM 4641 C C . VAL B 1 168 ? -3.004 15.938 1.44 1 98.56 168 VAL B C 1
ATOM 4643 O O . VAL B 1 168 ? -3.309 16.797 2.27 1 98.56 168 VAL B O 1
ATOM 4646 N N . TRP B 1 169 ? -3.314 14.688 1.602 1 98.81 169 TRP B N 1
ATOM 4647 C CA . TRP B 1 169 ? -4.074 14.141 2.723 1 98.81 169 TRP B CA 1
ATOM 4648 C C . TRP B 1 169 ? -3.166 13.352 3.662 1 98.81 169 TRP B C 1
ATOM 4650 O O . TRP B 1 169 ? -2.828 12.203 3.391 1 98.81 169 TRP B O 1
ATOM 4660 N N . TRP B 1 170 ? -2.799 13.992 4.73 1 98.88 170 TRP B N 1
ATOM 4661 C CA . TRP B 1 170 ? -2.004 13.289 5.73 1 98.88 170 TRP B CA 1
ATOM 4662 C C . TRP B 1 170 ? -2.887 12.406 6.605 1 98.88 170 TRP B C 1
ATOM 4664 O O . TRP B 1 170 ? -3.906 12.859 7.129 1 98.88 170 TRP B O 1
ATOM 4674 N N . VAL B 1 171 ? -2.467 11.156 6.812 1 98.88 171 VAL B N 1
ATOM 4675 C CA . VAL B 1 171 ? -3.111 10.211 7.719 1 98.88 171 VAL B CA 1
ATOM 4676 C C . VAL B 1 171 ? -2.061 9.523 8.586 1 98.88 171 VAL B C 1
ATOM 4678 O O . VAL B 1 171 ? -1.199 8.805 8.078 1 98.88 171 VAL B O 1
ATOM 4681 N N . ASP B 1 172 ? -2.119 9.734 9.898 1 98.5 172 ASP B N 1
ATOM 4682 C CA . ASP B 1 172 ? -1.178 9.086 10.805 1 98.5 172 ASP B CA 1
ATOM 4683 C C . ASP B 1 172 ? -1.171 7.574 10.602 1 98.5 172 ASP B C 1
ATOM 4685 O O . ASP B 1 172 ? -2.184 6.992 10.211 1 98.5 172 ASP B O 1
ATOM 4689 N N . SER B 1 173 ? -0.018 6.984 10.875 1 97.81 173 SER B N 1
ATOM 4690 C CA . SER B 1 173 ? 0.117 5.547 10.672 1 97.81 173 SER B CA 1
ATOM 4691 C C . SER B 1 173 ? -0.866 4.77 11.539 1 97.81 173 SER B C 1
ATOM 4693 O O . SER B 1 173 ? -1.328 3.693 11.148 1 97.81 173 SER B O 1
ATOM 4695 N N . ASP B 1 174 ? -1.222 5.293 12.719 1 98.06 174 ASP B N 1
ATOM 4696 C CA . ASP B 1 174 ? -2.068 4.543 13.641 1 98.06 174 ASP B CA 1
ATOM 4697 C C . ASP B 1 174 ? -3.531 4.961 13.508 1 98.06 174 ASP B C 1
ATOM 4699 O O . ASP B 1 174 ? -4.32 4.785 14.438 1 98.06 174 ASP B O 1
ATOM 4703 N N . ALA B 1 175 ? -3.887 5.629 12.438 1 98.81 175 ALA B N 1
ATOM 4704 C CA . ALA B 1 175 ? -5.277 5.867 12.055 1 98.81 175 ALA B CA 1
ATOM 4705 C C . ALA B 1 175 ? -5.781 4.781 11.109 1 98.81 175 ALA B C 1
ATOM 4707 O O . ALA B 1 175 ? -5.09 4.398 10.164 1 98.81 175 ALA B O 1
ATOM 4708 N N . VAL B 1 176 ? -6.969 4.266 11.367 1 98.88 176 VAL B N 1
ATOM 4709 C CA . VAL B 1 176 ? -7.578 3.201 10.57 1 98.88 176 VAL B CA 1
ATOM 4710 C C . VAL B 1 176 ? -8.75 3.762 9.773 1 98.88 176 VAL B C 1
ATOM 4712 O O . VAL B 1 176 ? -9.633 4.422 10.328 1 98.88 176 VAL B O 1
ATOM 4715 N N . LEU B 1 177 ? -8.742 3.635 8.469 1 98.81 177 LEU B N 1
ATOM 4716 C CA . LEU B 1 177 ? -9.938 3.883 7.676 1 98.81 177 LEU B CA 1
ATOM 4717 C C . LEU B 1 177 ? -10.984 2.803 7.926 1 98.81 177 LEU B C 1
ATOM 4719 O O . LEU B 1 177 ? -10.859 1.681 7.43 1 98.81 177 LEU B O 1
ATOM 4723 N N . THR B 1 178 ? -12.008 3.139 8.633 1 98.25 178 THR B N 1
ATOM 4724 C CA . THR B 1 178 ? -12.984 2.139 9.062 1 98.25 178 THR B CA 1
ATOM 4725 C C . THR B 1 178 ? -14.234 2.195 8.188 1 98.25 178 THR B C 1
ATOM 4727 O O . THR B 1 178 ? -15.133 1.369 8.336 1 98.25 178 THR B O 1
ATOM 4730 N N . ASP B 1 179 ? -14.367 3.096 7.305 1 96.19 179 ASP B N 1
ATOM 4731 C CA . ASP B 1 179 ? -15.359 3.105 6.234 1 96.19 179 ASP B CA 1
ATOM 4732 C C . ASP B 1 179 ? -14.688 3.094 4.863 1 96.19 179 ASP B C 1
ATOM 4734 O O . ASP B 1 179 ? -14.312 4.145 4.336 1 96.19 179 ASP B O 1
ATOM 4738 N N . MET B 1 180 ? -14.648 1.976 4.27 1 95.12 180 MET B N 1
ATOM 4739 C CA . MET B 1 180 ? -13.891 1.776 3.037 1 95.12 180 MET B CA 1
ATOM 4740 C C . MET B 1 180 ? -14.625 2.371 1.842 1 95.12 180 MET B C 1
ATOM 4742 O O . MET B 1 180 ? -14.039 2.543 0.771 1 95.12 180 MET B O 1
ATOM 4746 N N . ASP B 1 181 ? -15.883 2.793 2.041 1 90.44 181 ASP B N 1
ATOM 4747 C CA . ASP B 1 181 ? -16.703 3.264 0.935 1 90.44 181 ASP B CA 1
ATOM 4748 C C . ASP B 1 181 ? -16.812 4.789 0.938 1 90.44 181 ASP B C 1
ATOM 4750 O O . ASP B 1 181 ? -17.281 5.387 -0.033 1 90.44 181 ASP B O 1
ATOM 4754 N N . PHE B 1 182 ? -16.422 5.363 2.021 1 92.38 182 PHE B N 1
ATOM 4755 C CA . PHE B 1 182 ? -16.625 6.797 2.189 1 92.38 182 PHE B CA 1
ATOM 4756 C C . PHE B 1 182 ? -15.703 7.586 1.26 1 92.38 182 PHE B C 1
ATOM 4758 O O . PHE B 1 182 ? -14.523 7.262 1.124 1 92.38 182 PHE B O 1
ATOM 4765 N N . ARG B 1 183 ? -16.234 8.602 0.649 1 90.94 183 ARG B N 1
ATOM 4766 C CA . ARG B 1 183 ? -15.461 9.508 -0.185 1 90.94 183 ARG B CA 1
ATOM 4767 C C . ARG B 1 183 ? -15.43 10.914 0.411 1 90.94 183 ARG B C 1
ATOM 4769 O O . ARG B 1 183 ? -16.453 11.414 0.865 1 90.94 183 ARG B O 1
ATOM 4776 N N . LEU B 1 184 ? -14.289 11.508 0.356 1 93 184 LEU B N 1
ATOM 4777 C CA . LEU B 1 184 ? -14.133 12.852 0.903 1 93 184 LEU B CA 1
ATOM 4778 C C . LEU B 1 184 ? -15.016 13.852 0.161 1 93 184 LEU B C 1
ATOM 4780 O O . LEU B 1 184 ? -14.992 13.914 -1.07 1 93 184 LEU B O 1
ATOM 4784 N N . PRO B 1 185 ? -15.867 14.594 0.824 1 93.31 185 PRO B N 1
ATOM 4785 C CA . PRO B 1 185 ? -16.688 15.617 0.183 1 93.31 185 PRO B CA 1
ATOM 4786 C C . PRO B 1 185 ? -15.914 16.891 -0.125 1 93.31 185 PRO B C 1
ATOM 4788 O O . PRO B 1 185 ? -16.188 17.953 0.45 1 93.31 185 PRO B O 1
ATOM 4791 N N . LEU B 1 186 ? -15.086 16.906 -1.042 1 94 186 LEU B N 1
ATOM 4792 C CA . LEU B 1 186 ? -14.109 17.953 -1.3 1 94 186 LEU B CA 1
ATOM 4793 C C . LEU B 1 186 ? -14.805 19.266 -1.667 1 94 186 LEU B C 1
ATOM 4795 O O . LEU B 1 186 ? -14.273 20.344 -1.403 1 94 186 LEU B O 1
ATOM 4799 N N . ARG B 1 187 ? -15.945 19.25 -2.236 1 92.5 187 ARG B N 1
ATOM 4800 C CA . ARG B 1 187 ? -16.688 20.453 -2.6 1 92.5 187 ARG B CA 1
ATOM 4801 C C . ARG B 1 187 ? -17 21.297 -1.367 1 92.5 187 ARG B C 1
ATOM 4803 O O . ARG B 1 187 ? -17.062 22.531 -1.449 1 92.5 187 ARG B O 1
ATOM 4810 N N . ARG B 1 188 ? -17.156 20.594 -0.228 1 94.69 188 ARG B N 1
ATOM 4811 C CA . ARG B 1 188 ? -17.422 21.266 1.039 1 94.69 188 ARG B CA 1
ATOM 4812 C C . ARG B 1 188 ? -16.266 22.156 1.449 1 94.69 188 ARG B C 1
ATOM 4814 O O . ARG B 1 188 ? -16.438 23.109 2.215 1 94.69 188 ARG B O 1
ATOM 4821 N N . TYR B 1 189 ? -15.125 21.859 0.875 1 97.12 189 TYR B N 1
ATOM 4822 C CA . TYR B 1 189 ? -13.914 22.516 1.348 1 97.12 189 TYR B CA 1
ATOM 4823 C C . TYR B 1 189 ? -13.375 23.469 0.295 1 97.12 189 TYR B C 1
ATOM 4825 O O . TYR B 1 189 ? -12.227 23.922 0.385 1 97.12 189 TYR B O 1
ATOM 4833 N N . ARG B 1 190 ? -14.102 23.828 -0.701 1 94.81 190 ARG B N 1
ATOM 4834 C CA . ARG B 1 190 ? -13.641 24.516 -1.901 1 94.81 190 ARG B CA 1
ATOM 4835 C C . ARG B 1 190 ? -13.039 25.875 -1.556 1 94.81 190 ARG B C 1
ATOM 4837 O O . ARG B 1 190 ? -12.156 26.359 -2.266 1 94.81 190 ARG B O 1
ATOM 4844 N N . ARG B 1 191 ? -13.438 26.484 -0.404 1 97.06 191 ARG B N 1
ATOM 4845 C CA . ARG B 1 191 ? -12.969 27.812 -0.063 1 97.06 191 ARG B CA 1
ATOM 4846 C C . ARG B 1 191 ? -11.883 27.766 1 1 97.06 191 ARG B C 1
ATOM 4848 O O . ARG B 1 191 ? -11.469 28.812 1.526 1 97.06 191 ARG B O 1
ATOM 4855 N N . HIS B 1 192 ? -11.453 26.578 1.341 1 98.44 192 HIS B N 1
ATOM 4856 C CA . HIS B 1 192 ? -10.492 26.406 2.418 1 98.44 192 HIS B CA 1
ATOM 4857 C C . HIS B 1 192 ? -9.219 25.734 1.914 1 98.44 192 HIS B C 1
ATOM 4859 O O . HIS B 1 192 ? -9.195 25.188 0.809 1 98.44 192 HIS B O 1
ATOM 4865 N N . ASN B 1 193 ? -8.172 25.875 2.688 1 98.69 193 ASN B N 1
ATOM 4866 C CA . ASN B 1 193 ? -6.883 25.328 2.287 1 98.69 193 ASN B CA 1
ATOM 4867 C C . ASN B 1 193 ? -6.391 24.266 3.271 1 98.69 193 ASN B C 1
ATOM 4869 O O . ASN B 1 193 ? -5.504 23.484 2.951 1 98.69 193 ASN B O 1
ATOM 4873 N N . LEU B 1 194 ? -6.891 24.25 4.469 1 98.81 194 LEU B N 1
ATOM 4874 C CA . LEU B 1 194 ? -6.629 23.219 5.473 1 98.81 194 LEU B CA 1
ATOM 4875 C C . LEU B 1 194 ? -7.934 22.688 6.047 1 98.81 194 LEU B C 1
ATOM 4877 O O . LEU B 1 194 ? -8.797 23.453 6.465 1 98.81 194 LEU B O 1
ATOM 4881 N N . VAL B 1 195 ? -8.125 21.406 5.969 1 98.69 195 VAL B N 1
ATOM 4882 C CA . VAL B 1 195 ? -9.234 20.719 6.625 1 98.69 195 VAL B CA 1
ATOM 4883 C C . VAL B 1 195 ? -8.703 19.844 7.754 1 98.69 195 VAL B C 1
ATOM 4885 O O . VAL B 1 195 ? -7.812 19.016 7.535 1 98.69 195 VAL B O 1
ATOM 4888 N N . VAL B 1 196 ? -9.141 20.031 8.93 1 98.38 196 VAL B N 1
ATOM 4889 C CA . VAL B 1 196 ? -8.742 19.266 10.109 1 98.38 196 VAL B CA 1
ATOM 4890 C C . VAL B 1 196 ? -9.969 18.984 10.984 1 98.38 196 VAL B C 1
ATOM 4892 O O . VAL B 1 196 ? -10.938 19.75 10.953 1 98.38 196 VAL B O 1
ATOM 4895 N N . HIS B 1 197 ? -9.938 17.875 11.617 1 98.19 197 HIS B N 1
ATOM 4896 C CA . HIS B 1 197 ? -11.008 17.641 12.578 1 98.19 197 HIS B CA 1
ATOM 4897 C C . HIS B 1 197 ? -10.883 18.578 13.773 1 98.19 197 HIS B C 1
ATOM 4899 O O . HIS B 1 197 ? -9.797 18.719 14.352 1 98.19 197 HIS B O 1
ATOM 4905 N N . GLY B 1 198 ? -11.938 19.188 14.125 1 96.62 198 GLY B N 1
ATOM 4906 C CA . GLY B 1 198 ? -11.984 20.078 15.281 1 96.62 198 GLY B CA 1
ATOM 4907 C C . GLY B 1 198 ? -13.328 20.766 15.453 1 96.62 198 GLY B C 1
ATOM 4908 O O . GLY B 1 198 ? -14.203 20.641 14.594 1 96.62 198 GLY B O 1
ATOM 4909 N N . TRP B 1 199 ? -13.461 21.406 16.578 1 94.44 199 TRP B N 1
ATOM 4910 C CA . TRP B 1 199 ? -14.68 22.141 16.906 1 94.44 199 TRP B CA 1
ATOM 4911 C C . TRP B 1 199 ? -14.422 23.641 16.953 1 94.44 199 TRP B C 1
ATOM 4913 O O . TRP B 1 199 ? -13.688 24.125 17.828 1 94.44 199 TRP B O 1
ATOM 4923 N N . PRO B 1 200 ? -15.062 24.359 16.094 1 92.06 200 PRO B N 1
ATOM 4924 C CA . PRO B 1 200 ? -14.789 25.797 16.031 1 92.06 200 PRO B CA 1
ATOM 4925 C C . PRO B 1 200 ? -14.922 26.5 17.375 1 92.06 200 PRO B C 1
ATOM 4927 O O . PRO B 1 200 ? -14.062 27.297 17.75 1 92.06 200 PRO B O 1
ATOM 4930 N N . ARG B 1 201 ? -15.898 26.172 18.188 1 90.5 201 ARG B N 1
ATOM 4931 C CA . ARG B 1 201 ? -16.109 26.812 19.469 1 90.5 201 ARG B CA 1
ATOM 4932 C C . ARG B 1 201 ? -14.969 26.516 20.438 1 90.5 201 ARG B C 1
ATOM 4934 O O . ARG B 1 201 ? -14.539 27.391 21.188 1 90.5 201 ARG B O 1
ATOM 4941 N N . LEU B 1 202 ? -14.508 25.297 20.344 1 90.44 202 LEU B N 1
ATOM 4942 C CA . LEU B 1 202 ? -13.43 24.906 21.25 1 90.44 202 LEU B CA 1
ATOM 4943 C C . LEU B 1 202 ? -12.102 25.5 20.797 1 90.44 202 LEU B C 1
ATOM 4945 O O . LEU B 1 202 ? -11.266 25.859 21.641 1 90.44 202 LEU B O 1
ATOM 4949 N N . VAL B 1 203 ? -11.906 25.625 19.531 1 91.44 203 VAL B N 1
ATOM 4950 C CA . VAL B 1 203 ? -10.641 26.141 19 1 91.44 203 VAL B CA 1
ATOM 4951 C C . VAL B 1 203 ? -10.594 27.656 19.156 1 91.44 203 VAL B C 1
ATOM 4953 O O . VAL B 1 203 ? -9.578 28.203 19.609 1 91.44 203 VAL B O 1
ATOM 4956 N N . TYR B 1 204 ? -11.703 28.391 18.922 1 89.44 204 TYR B N 1
ATOM 4957 C CA . TYR B 1 204 ? -11.648 29.844 18.766 1 89.44 204 TYR B CA 1
ATOM 4958 C C . TYR B 1 204 ? -12.219 30.531 19.984 1 89.44 204 TYR B C 1
ATOM 4960 O O . TYR B 1 204 ? -11.945 31.719 20.219 1 89.44 204 TYR B O 1
ATOM 4968 N N . ASP B 1 205 ? -13.109 29.828 20.703 1 82.62 205 ASP B N 1
ATOM 4969 C CA . ASP B 1 205 ? -13.75 30.469 21.844 1 82.62 205 ASP B CA 1
ATOM 4970 C C . ASP B 1 205 ? -13.258 29.844 23.156 1 82.62 205 ASP B C 1
ATOM 4972 O O . ASP B 1 205 ? -13.547 28.688 23.453 1 82.62 205 ASP B O 1
ATOM 4976 N N . SER B 1 206 ? -12.203 30.484 23.656 1 70.69 206 SER B N 1
ATOM 4977 C CA . SER B 1 206 ? -11.719 29.906 24.906 1 70.69 206 SER B CA 1
ATOM 4978 C C . SER B 1 206 ? -12.727 30.094 26.031 1 70.69 206 SER B C 1
ATOM 4980 O O . SER B 1 206 ? -13.141 31.219 26.312 1 70.69 206 SER B O 1
ATOM 4982 N N . GLY B 1 207 ? -13.578 29.141 26.281 1 68.19 207 GLY B N 1
ATOM 4983 C CA . GLY B 1 207 ? -14.523 29.25 27.375 1 68.19 207 GLY B CA 1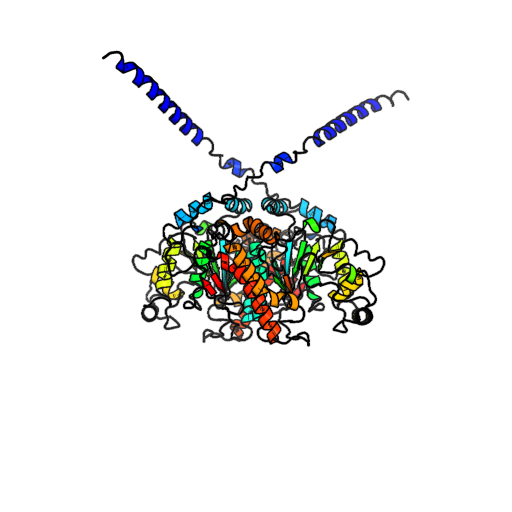
ATOM 4984 C C . GLY B 1 207 ? -13.859 29.422 28.734 1 68.19 207 GLY B C 1
ATOM 4985 O O . GLY B 1 207 ? -12.695 29.812 28.812 1 68.19 207 GLY B O 1
ATOM 4986 N N . ALA B 1 208 ? -14.633 29.359 29.672 1 71.81 208 ALA B N 1
ATOM 4987 C CA . ALA B 1 208 ? -14.188 29.5 31.062 1 71.81 208 ALA B CA 1
ATOM 4988 C C . ALA B 1 208 ? -13.078 28.5 31.375 1 71.81 208 ALA B C 1
ATOM 4990 O O . ALA B 1 208 ? -12.211 28.781 32.219 1 71.81 208 ALA B O 1
ATOM 4991 N N . ALA B 1 209 ? -13.023 27.391 30.656 1 77.31 209 ALA B N 1
ATOM 4992 C CA . ALA B 1 209 ? -12.062 26.344 30.953 1 77.31 209 ALA B CA 1
ATOM 4993 C C . ALA B 1 209 ? -10.734 26.609 30.25 1 77.31 209 ALA B C 1
ATOM 4995 O O . ALA B 1 209 ? -9.742 25.922 30.5 1 77.31 209 ALA B O 1
ATOM 4996 N N . GLY B 1 210 ? -10.688 27.688 29.422 1 83.56 210 GLY B N 1
ATOM 4997 C CA . GLY B 1 210 ? -9.469 28.016 28.703 1 83.56 210 GLY B CA 1
ATOM 4998 C C . GLY B 1 210 ? -9.312 27.219 27.422 1 83.56 210 GLY B C 1
ATOM 4999 O O . GLY B 1 210 ? -10.141 26.359 27.109 1 83.56 210 GLY B O 1
ATOM 5000 N N . PRO B 1 211 ? -8.289 27.484 26.797 1 89.19 211 PRO B N 1
ATOM 5001 C CA . PRO B 1 211 ? -8.047 26.797 25.531 1 89.19 211 PRO B CA 1
ATOM 5002 C C . PRO B 1 211 ? -7.594 25.344 25.719 1 89.19 211 PRO B C 1
ATOM 5004 O O . PRO B 1 211 ? -6.938 25.031 26.719 1 89.19 211 PRO B O 1
ATOM 5007 N N . SER B 1 212 ? -7.988 24.516 24.828 1 92.56 212 SER B N 1
ATOM 5008 C CA . SER B 1 212 ? -7.637 23.094 24.891 1 92.56 212 SER B CA 1
ATOM 5009 C C . SER B 1 212 ? -6.777 22.703 23.703 1 92.56 212 SER B C 1
ATOM 5011 O O . SER B 1 212 ? -7.086 23.047 22.562 1 92.56 212 SER B O 1
ATOM 5013 N N . TRP B 1 213 ? -5.723 21.906 24 1 92.5 213 TRP B N 1
ATOM 5014 C CA . TRP B 1 213 ? -4.875 21.438 22.922 1 92.5 213 TRP B CA 1
ATOM 5015 C C . TRP B 1 213 ? -5.562 20.328 22.125 1 92.5 213 TRP B C 1
ATOM 5017 O O . TRP B 1 213 ? -5.129 19.969 21.031 1 92.5 213 TRP B O 1
ATOM 5027 N N . THR B 1 214 ? -6.66 19.719 22.641 1 92.25 214 THR B N 1
ATOM 5028 C CA . THR B 1 214 ? -7.383 18.656 21.953 1 92.25 214 THR B CA 1
ATOM 5029 C C . THR B 1 214 ? -8.617 19.188 21.25 1 92.25 214 THR B C 1
ATOM 5031 O O . THR B 1 214 ? -9.523 18.438 20.906 1 92.25 214 THR B O 1
ATOM 5034 N N . SER B 1 215 ? -8.68 20.578 21.125 1 95 215 SER B N 1
ATOM 5035 C CA . SER B 1 215 ? -9.805 21.188 20.422 1 95 215 SER B CA 1
ATOM 5036 C C . SER B 1 215 ? -9.82 20.812 18.953 1 95 215 SER B C 1
ATOM 5038 O O . SER B 1 215 ? -10.836 20.953 18.281 1 95 215 SER B O 1
ATOM 5040 N N . LEU B 1 216 ? -8.672 20.312 18.422 1 96.56 216 LEU B N 1
ATOM 5041 C CA . LEU B 1 216 ? -8.547 19.734 17.078 1 96.56 216 LEU B CA 1
ATOM 5042 C C . LEU B 1 216 ? -7.551 18.594 17.078 1 96.56 216 LEU B C 1
ATOM 5044 O O . LEU B 1 216 ? -6.914 18.312 18.094 1 96.56 216 LEU B O 1
ATOM 5048 N N . ASN B 1 217 ? -7.52 17.844 15.984 1 97.25 217 ASN B N 1
ATOM 5049 C CA . ASN B 1 217 ? -6.57 16.75 15.844 1 97.25 217 ASN B CA 1
ATOM 5050 C C . ASN B 1 217 ? -5.703 16.922 14.602 1 97.25 217 ASN B C 1
ATOM 5052 O O . ASN B 1 217 ? -6.223 17.016 13.484 1 97.25 217 ASN B O 1
ATOM 5056 N N . ALA B 1 218 ? -4.426 16.891 14.773 1 97.69 218 ALA B N 1
ATOM 5057 C CA . ALA B 1 218 ? -3.502 17.141 13.672 1 97.69 218 ALA B CA 1
ATOM 5058 C C . ALA B 1 218 ? -3.008 15.82 13.07 1 97.69 218 ALA B C 1
ATOM 5060 O O . ALA B 1 218 ? -2.033 15.797 12.32 1 97.69 218 ALA B O 1
ATOM 5061 N N . GLY B 1 219 ? -3.586 14.672 13.438 1 98.12 219 GLY B N 1
ATOM 5062 C CA . GLY B 1 219 ? -3.148 13.375 12.945 1 98.12 219 GLY B CA 1
ATOM 5063 C C . GLY B 1 219 ? -3.744 13.023 11.594 1 98.12 219 GLY B C 1
ATOM 5064 O O . GLY B 1 219 ? -3.264 12.109 10.922 1 98.12 219 GLY B O 1
ATOM 5065 N N . VAL B 1 220 ? -4.801 13.703 11.227 1 98.69 220 VAL B N 1
ATOM 5066 C CA . VAL B 1 220 ? -5.418 13.57 9.914 1 98.69 220 VAL B CA 1
ATOM 5067 C C . VAL B 1 220 ? -5.801 14.945 9.375 1 98.69 220 VAL B C 1
ATOM 5069 O O . VAL B 1 220 ? -6.527 15.695 10.039 1 98.69 220 VAL B O 1
ATOM 5072 N N . PHE B 1 221 ? -5.316 15.32 8.203 1 98.81 221 PHE B N 1
ATOM 5073 C CA . PHE B 1 221 ? -5.719 16.609 7.648 1 98.81 221 PHE B CA 1
ATOM 5074 C C . PHE B 1 221 ? -5.566 16.609 6.129 1 98.81 221 PHE B C 1
ATOM 5076 O O . PHE B 1 221 ? -4.832 15.789 5.574 1 98.81 221 PHE B O 1
ATOM 5083 N N . LEU B 1 222 ? -6.336 17.438 5.484 1 98.62 222 LEU B N 1
ATOM 5084 C CA . LEU B 1 222 ? -6.191 17.797 4.078 1 98.62 222 LEU B CA 1
ATOM 5085 C C . LEU B 1 222 ? -5.523 19.156 3.93 1 98.62 222 LEU B C 1
ATOM 5087 O O . LEU B 1 222 ? -5.922 20.125 4.582 1 98.62 222 LEU B O 1
ATOM 5091 N N . LEU B 1 223 ? -4.527 19.203 3.146 1 98.81 223 LEU B N 1
ATOM 5092 C CA . LEU B 1 223 ? -3.824 20.438 2.857 1 98.81 223 LEU B CA 1
ATOM 5093 C C . LEU B 1 223 ? -3.818 20.734 1.36 1 98.81 223 LEU B C 1
ATOM 5095 O O . LEU B 1 223 ? -3.312 19.922 0.572 1 98.81 223 LEU B O 1
ATOM 5099 N N . ARG B 1 224 ? -4.43 21.891 0.99 1 98.62 224 ARG B N 1
ATOM 5100 C CA . ARG B 1 224 ? -4.449 22.266 -0.42 1 98.62 224 ARG B CA 1
ATOM 5101 C C . ARG B 1 224 ? -3.045 22.594 -0.917 1 98.62 224 ARG B C 1
ATOM 5103 O O . ARG B 1 224 ? -2.258 23.219 -0.202 1 98.62 224 ARG B O 1
ATOM 5110 N N . ASN B 1 225 ? -2.697 22.156 -2.113 1 98.31 225 ASN B N 1
ATOM 5111 C CA . ASN B 1 225 ? -1.391 22.438 -2.697 1 98.31 225 ASN B CA 1
ATOM 5112 C C . ASN B 1 225 ? -1.319 23.859 -3.248 1 98.31 225 ASN B C 1
ATOM 5114 O O . ASN B 1 225 ? -1.495 24.078 -4.449 1 98.31 225 ASN B O 1
ATOM 5118 N N . CYS B 1 226 ? -0.952 24.844 -2.338 1 98.56 226 CYS B N 1
ATOM 5119 C CA . CYS B 1 226 ? -0.934 26.25 -2.705 1 98.56 226 CYS B CA 1
ATOM 5120 C C . CYS B 1 226 ? 0.054 27.031 -1.841 1 98.56 226 CYS B C 1
ATOM 5122 O O . CYS B 1 226 ? 0.641 26.469 -0.911 1 98.56 226 CYS B O 1
ATOM 5124 N N . GLN B 1 227 ? 0.252 28.281 -2.174 1 98.5 227 GLN B N 1
ATOM 5125 C CA . GLN B 1 227 ? 1.206 29.125 -1.466 1 98.5 227 GLN B CA 1
ATOM 5126 C C . GLN B 1 227 ? 0.819 29.281 0.002 1 98.5 227 GLN B C 1
ATOM 5128 O O . GLN B 1 227 ? 1.676 29.219 0.886 1 98.5 227 GLN B O 1
ATOM 5133 N N . TRP B 1 228 ? -0.427 29.5 0.26 1 98.56 228 TRP B N 1
ATOM 5134 C CA . TRP B 1 228 ? -0.911 29.672 1.627 1 98.56 228 TRP B CA 1
ATOM 5135 C C . TRP B 1 228 ? -0.482 28.5 2.504 1 98.56 228 TRP B C 1
ATOM 5137 O O . TRP B 1 228 ? -0.029 28.703 3.635 1 98.56 228 TRP B O 1
ATOM 5147 N N . SER B 1 229 ? -0.639 27.281 1.989 1 98.69 229 SER B N 1
ATOM 5148 C CA . SER B 1 229 ? -0.303 26.062 2.723 1 98.69 229 SER B CA 1
ATOM 5149 C C . SER B 1 229 ? 1.19 26 3.021 1 98.69 229 SER B C 1
ATOM 5151 O O . SER B 1 229 ? 1.592 25.594 4.117 1 98.69 229 SER B O 1
ATOM 5153 N N . LEU B 1 230 ? 1.98 26.359 2.047 1 98.38 230 LEU B N 1
ATOM 5154 C CA . LEU B 1 230 ? 3.424 26.391 2.264 1 98.38 230 LEU B CA 1
ATOM 5155 C C . LEU B 1 230 ? 3.795 27.391 3.346 1 98.38 230 LEU B C 1
ATOM 5157 O O . LEU B 1 230 ? 4.652 27.125 4.188 1 98.38 230 LEU B O 1
ATOM 5161 N N . ASP B 1 231 ? 3.139 28.547 3.316 1 98 231 ASP B N 1
ATOM 5162 C CA . ASP B 1 231 ? 3.385 29.562 4.324 1 98 231 ASP B CA 1
ATOM 5163 C C . ASP B 1 231 ? 2.967 29.078 5.711 1 98 231 ASP B C 1
ATOM 5165 O O . ASP B 1 231 ? 3.674 29.312 6.695 1 98 231 ASP B O 1
ATOM 5169 N N . LEU B 1 232 ? 1.842 28.453 5.785 1 98.12 232 LEU B N 1
ATOM 5170 C CA . LEU B 1 232 ? 1.402 27.906 7.062 1 98.12 232 LEU B CA 1
ATOM 5171 C C . LEU B 1 232 ? 2.412 26.891 7.586 1 98.12 232 LEU B C 1
ATOM 5173 O O . LEU B 1 232 ? 2.736 26.891 8.773 1 98.12 232 LEU B O 1
ATOM 5177 N N . MET B 1 233 ? 2.852 26 6.727 1 97.44 233 MET B N 1
ATOM 5178 C CA . MET B 1 233 ? 3.795 24.953 7.133 1 97.44 233 MET B CA 1
ATOM 5179 C C . MET B 1 233 ? 5.078 25.578 7.676 1 97.44 233 MET B C 1
ATOM 5181 O O . MET B 1 233 ? 5.668 25.047 8.625 1 97.44 233 MET B O 1
ATOM 5185 N N . ASP B 1 234 ? 5.484 26.641 7.059 1 96.56 234 ASP B N 1
ATOM 5186 C CA . ASP B 1 234 ? 6.668 27.344 7.555 1 96.56 234 ASP B CA 1
ATOM 5187 C C . ASP B 1 234 ? 6.438 27.875 8.969 1 96.56 234 ASP B C 1
ATOM 5189 O O . ASP B 1 234 ? 7.285 27.719 9.844 1 96.56 234 ASP B O 1
ATOM 5193 N N . ALA B 1 235 ? 5.309 28.562 9.133 1 96.5 235 ALA B N 1
ATOM 5194 C CA . ALA B 1 235 ? 4.969 29.094 10.453 1 96.5 235 ALA B CA 1
ATOM 5195 C C . ALA B 1 235 ? 4.84 27.969 11.477 1 96.5 235 ALA B C 1
ATOM 5197 O O . ALA B 1 235 ? 5.297 28.094 12.617 1 96.5 235 ALA B O 1
ATOM 5198 N N . TRP B 1 236 ? 4.215 26.859 11.062 1 97.69 236 TRP B N 1
ATOM 5199 C CA . TRP B 1 236 ? 4.027 25.688 11.891 1 97.69 236 TRP B CA 1
ATOM 5200 C C . TRP B 1 236 ? 5.367 25.062 12.281 1 97.69 236 TRP B C 1
ATOM 5202 O O . TRP B 1 236 ? 5.645 24.875 13.469 1 97.69 236 TRP B O 1
ATOM 5212 N N . ALA B 1 237 ? 6.227 24.906 11.328 1 96.69 237 ALA B N 1
ATOM 5213 C CA . ALA B 1 237 ? 7.535 24.281 11.539 1 96.69 237 ALA B CA 1
ATOM 5214 C C . ALA B 1 237 ? 8.43 25.156 12.406 1 96.69 237 ALA B C 1
ATOM 5216 O O . ALA B 1 237 ? 9.305 24.656 13.117 1 96.69 237 ALA B O 1
ATOM 5217 N N . ALA B 1 238 ? 8.219 26.453 12.367 1 96.12 238 ALA B N 1
ATOM 5218 C CA . ALA B 1 238 ? 9.016 27.391 13.156 1 96.12 238 ALA B CA 1
ATOM 5219 C C . ALA B 1 238 ? 8.805 27.172 14.648 1 96.12 238 ALA B C 1
ATOM 5221 O O . ALA B 1 238 ? 9.578 27.656 15.469 1 96.12 238 ALA B O 1
ATOM 5222 N N . MET B 1 239 ? 7.77 26.422 14.984 1 97 239 MET B N 1
ATOM 5223 C CA . MET B 1 239 ? 7.504 26.109 16.391 1 97 239 MET B CA 1
ATOM 5224 C C . MET B 1 239 ? 8.055 24.734 16.75 1 97 239 MET B C 1
ATOM 5226 O O . MET B 1 239 ? 7.91 24.297 17.891 1 97 239 MET B O 1
ATOM 5230 N N . GLY B 1 240 ? 8.664 24.094 15.742 1 96.5 240 GLY B N 1
ATOM 5231 C CA . GLY B 1 240 ? 9.141 22.734 15.914 1 96.5 240 GLY B CA 1
ATOM 5232 C C . GLY B 1 240 ? 10.609 22.656 16.312 1 96.5 240 GLY B C 1
ATOM 5233 O O . GLY B 1 240 ? 11.219 23.672 16.641 1 96.5 240 GLY B O 1
ATOM 5234 N N . PRO B 1 241 ? 11.164 21.484 16.266 1 95.81 241 PRO B N 1
ATOM 5235 C CA . PRO B 1 241 ? 12.477 21.219 16.875 1 95.81 241 PRO B CA 1
ATOM 5236 C C . PRO B 1 241 ? 13.617 21.844 16.078 1 95.81 241 PRO B C 1
ATOM 5238 O O . PRO B 1 241 ? 14.734 21.953 16.578 1 95.81 241 PRO B O 1
ATOM 5241 N N . ASP B 1 242 ? 13.383 22.188 14.891 1 91.25 242 ASP B N 1
ATOM 5242 C CA . ASP B 1 242 ? 14.43 22.844 14.094 1 91.25 242 ASP B CA 1
ATOM 5243 C C . ASP B 1 242 ? 14.602 24.297 14.5 1 91.25 242 ASP B C 1
ATOM 5245 O O . ASP B 1 242 ? 15.594 24.938 14.141 1 91.25 242 ASP B O 1
ATOM 5249 N N . SER B 1 243 ? 13.68 24.781 15.211 1 92.94 243 SER B N 1
ATOM 5250 C CA . SER B 1 243 ? 13.703 26.188 15.609 1 92.94 243 SER B CA 1
ATOM 5251 C C . SER B 1 243 ? 14.57 26.391 16.844 1 92.94 243 SER B C 1
ATOM 5253 O O . SER B 1 243 ? 14.539 25.578 17.781 1 92.94 243 SER B O 1
ATOM 5255 N N . PRO B 1 244 ? 15.352 27.438 16.812 1 94.25 244 PRO B N 1
ATOM 5256 C CA . PRO B 1 244 ? 16.078 27.766 18.047 1 94.25 244 PRO B CA 1
ATOM 5257 C C . PRO B 1 244 ? 15.141 28.109 19.203 1 94.25 244 PRO B C 1
ATOM 5259 O O . PRO B 1 244 ? 15.57 28.094 20.375 1 94.25 244 PRO B O 1
ATOM 5262 N N . ASP B 1 245 ? 13.891 28.328 18.938 1 96.06 245 ASP B N 1
ATOM 5263 C CA . ASP B 1 245 ? 12.914 28.719 19.953 1 96.06 245 ASP B CA 1
ATOM 5264 C C . ASP B 1 245 ? 12.094 27.516 20.422 1 96.06 245 ASP B C 1
ATOM 5266 O O . ASP B 1 245 ? 11.047 27.688 21.047 1 96.06 245 ASP B O 1
ATOM 5270 N N . TYR B 1 246 ? 12.5 26.359 20.094 1 96.44 246 TYR B N 1
ATOM 5271 C CA . TYR B 1 246 ? 11.742 25.156 20.359 1 96.44 246 TYR B CA 1
ATOM 5272 C C . TYR B 1 246 ? 11.398 25.047 21.844 1 96.44 246 TYR B C 1
ATOM 5274 O O . TYR B 1 246 ? 10.25 24.781 22.203 1 96.44 246 TYR B O 1
ATOM 5282 N N . GLN B 1 247 ? 12.352 25.297 22.719 1 96 247 GLN B N 1
ATOM 5283 C CA . GLN B 1 247 ? 12.141 25.203 24.172 1 96 247 GLN B CA 1
ATOM 5284 C C . GLN B 1 247 ? 11.172 26.281 24.656 1 96 247 GLN B C 1
ATOM 5286 O O . GLN B 1 247 ? 10.312 26.016 25.5 1 96 247 GLN B O 1
ATOM 5291 N N . ARG B 1 248 ? 11.344 27.406 24.094 1 96.88 248 ARG B N 1
ATOM 5292 C CA . ARG B 1 248 ? 10.453 28.5 24.453 1 96.88 248 ARG B CA 1
ATOM 5293 C C . ARG B 1 248 ? 9.016 28.203 24.047 1 96.88 248 ARG B C 1
ATOM 5295 O O . ARG B 1 248 ? 8.086 28.453 24.797 1 96.88 248 ARG B O 1
ATOM 5302 N N . TRP B 1 249 ? 8.875 27.656 22.875 1 97.19 249 TRP B N 1
ATOM 5303 C CA . TRP B 1 249 ? 7.547 27.281 22.422 1 97.19 249 TRP B CA 1
ATOM 5304 C C . TRP B 1 249 ? 6.949 26.203 23.312 1 97.19 249 TRP B C 1
ATOM 5306 O O . TRP B 1 249 ? 5.758 26.25 23.641 1 97.19 249 TRP B O 1
ATOM 5316 N N . GLY B 1 250 ? 7.773 25.25 23.672 1 96.62 250 GLY B N 1
ATOM 5317 C CA . GLY B 1 250 ? 7.301 24.234 24.594 1 96.62 250 GLY B CA 1
ATOM 5318 C C . GLY B 1 250 ? 6.742 24.797 25.891 1 96.62 250 GLY B C 1
ATOM 5319 O O . GLY B 1 250 ? 5.656 24.422 26.328 1 96.62 250 GLY B O 1
ATOM 5320 N N . ALA B 1 251 ? 7.418 25.734 26.453 1 96.06 251 ALA B N 1
ATOM 5321 C CA . ALA B 1 251 ? 7 26.375 27.703 1 96.06 251 ALA B CA 1
ATOM 5322 C C . ALA B 1 251 ? 5.719 27.188 27.5 1 96.06 251 ALA B C 1
ATOM 5324 O O . ALA B 1 251 ? 4.797 27.109 28.312 1 96.06 251 ALA B O 1
ATOM 5325 N N . LEU B 1 252 ? 5.652 27.891 26.438 1 96.31 252 LEU B N 1
ATOM 5326 C CA . LEU B 1 252 ? 4.5 28.75 26.172 1 96.31 252 LEU B CA 1
ATOM 5327 C C . LEU B 1 252 ? 3.25 27.906 25.938 1 96.31 252 LEU B C 1
ATOM 5329 O O . LEU B 1 252 ? 2.176 28.234 26.453 1 96.31 252 LEU B O 1
ATOM 5333 N N . LEU B 1 253 ? 3.391 26.859 25.141 1 96.38 253 LEU B N 1
ATOM 5334 C CA . LEU B 1 253 ? 2.246 26.016 24.844 1 96.38 253 LEU B CA 1
ATOM 5335 C C . LEU B 1 253 ? 1.754 25.297 26.094 1 96.38 253 LEU B C 1
ATOM 5337 O O . LEU B 1 253 ? 0.547 25.125 26.281 1 96.38 253 LEU B O 1
ATOM 5341 N N . THR B 1 254 ? 2.676 24.922 26.938 1 95.5 254 THR B N 1
ATOM 5342 C CA . THR B 1 254 ? 2.307 24.281 28.188 1 95.5 254 THR B CA 1
ATOM 5343 C C . THR B 1 254 ? 1.557 25.25 29.094 1 95.5 254 THR B C 1
ATOM 5345 O O . THR B 1 254 ? 0.596 24.875 29.766 1 95.5 254 THR B O 1
ATOM 5348 N N . LYS B 1 255 ? 1.993 26.469 29.078 1 93.94 255 LYS B N 1
ATOM 5349 C CA . LYS B 1 255 ? 1.33 27.5 29.859 1 93.94 255 LYS B CA 1
ATOM 5350 C C . LYS B 1 255 ? -0.05 27.828 29.297 1 93.94 255 LYS B C 1
ATOM 5352 O O . LYS B 1 255 ? -0.989 28.078 30.062 1 93.94 255 LYS B O 1
ATOM 5357 N N . THR B 1 256 ? -0.155 27.812 28.031 1 93.25 256 THR B N 1
ATOM 5358 C CA . THR B 1 256 ? -1.38 28.203 27.344 1 93.25 256 THR B CA 1
ATOM 5359 C C . THR B 1 256 ? -2.443 27.109 27.469 1 93.25 256 THR B C 1
ATOM 5361 O O . THR B 1 256 ? -3.611 27.406 27.719 1 93.25 256 THR B O 1
ATOM 5364 N N . PHE B 1 257 ? -1.991 25.906 27.219 1 94.69 257 PHE B N 1
ATOM 5365 C CA . PHE B 1 257 ? -2.906 24.766 27.25 1 94.69 257 PHE B CA 1
ATOM 5366 C C . PHE B 1 257 ? -2.689 23.938 28.516 1 94.69 257 PHE B C 1
ATOM 5368 O O . PHE B 1 257 ? -1.859 23.031 28.531 1 94.69 257 PHE B O 1
ATOM 5375 N N . LYS B 1 258 ? -3.508 24.109 29.469 1 90.5 258 LYS B N 1
ATOM 5376 C CA . LYS B 1 258 ? -3.311 23.516 30.781 1 90.5 258 LYS B CA 1
ATOM 5377 C C . LYS B 1 258 ? -3.592 22.016 30.766 1 90.5 258 LYS B C 1
ATOM 5379 O O . LYS B 1 258 ? -3.133 21.281 31.641 1 90.5 258 LYS B O 1
ATOM 5384 N N . ASP B 1 259 ? -4.281 21.594 29.766 1 89.44 259 ASP B N 1
ATOM 5385 C CA . ASP B 1 259 ? -4.637 20.188 29.672 1 89.44 259 ASP B CA 1
ATOM 5386 C C . ASP B 1 259 ? -3.629 19.406 28.828 1 89.44 259 ASP B C 1
ATOM 5388 O O . ASP B 1 259 ? -3.867 18.25 28.469 1 89.44 259 ASP B O 1
ATOM 5392 N N . LYS B 1 260 ? -2.543 20.047 28.594 1 89.06 260 LYS B N 1
ATOM 5393 C CA . LYS B 1 260 ? -1.528 19.391 27.781 1 89.06 260 LYS B CA 1
ATOM 5394 C C . LYS B 1 260 ? -0.844 18.266 28.562 1 89.06 260 LYS B C 1
ATOM 5396 O O . LYS B 1 260 ? -0.556 18.422 29.75 1 89.06 260 LYS B O 1
ATOM 5401 N N . ALA B 1 261 ? -0.442 17.156 27.797 1 75.5 261 ALA B N 1
ATOM 5402 C CA . ALA B 1 261 ? 0.091 15.938 28.406 1 75.5 261 ALA B CA 1
ATOM 5403 C C . ALA B 1 261 ? 1.608 16.016 28.547 1 75.5 261 ALA B C 1
ATOM 5405 O O . ALA B 1 261 ? 2.205 15.266 29.312 1 75.5 261 ALA B O 1
ATOM 5406 N N . PHE B 1 262 ? 2.338 16.859 27.781 1 78.5 262 PHE B N 1
ATOM 5407 C CA . PHE B 1 262 ? 3.795 16.875 27.828 1 78.5 262 PHE B CA 1
ATOM 5408 C C . PHE B 1 262 ? 4.316 18.297 27.672 1 78.5 262 PHE B C 1
ATOM 5410 O O . PHE B 1 262 ? 3.646 19.156 27.078 1 78.5 262 PHE B O 1
ATOM 5417 N N . ASN B 1 263 ? 5.492 18.453 28.219 1 85.12 263 ASN B N 1
ATOM 5418 C CA . ASN B 1 263 ? 6.117 19.766 28.25 1 85.12 263 ASN B CA 1
ATOM 5419 C C . ASN B 1 263 ? 7.031 19.969 27.047 1 85.12 263 ASN B C 1
ATOM 5421 O O . ASN B 1 263 ? 8.242 20.125 27.188 1 85.12 263 ASN B O 1
ATOM 5425 N N . GLU B 1 264 ? 6.594 19.875 25.875 1 92.38 264 GLU B N 1
ATOM 5426 C CA . GLU B 1 264 ? 7.324 20.125 24.625 1 92.38 264 GLU B CA 1
ATOM 5427 C C . GLU B 1 264 ? 6.41 20.734 23.562 1 92.38 264 GLU B C 1
ATOM 5429 O O . GLU B 1 264 ? 5.184 20.672 23.688 1 92.38 264 GLU B O 1
ATOM 5434 N N . SER B 1 265 ? 7.031 21.406 22.656 1 96.25 265 SER B N 1
ATOM 5435 C CA . SER B 1 265 ? 6.25 21.875 21.516 1 96.25 265 SER B CA 1
ATOM 5436 C C . SER B 1 265 ? 5.875 20.719 20.594 1 96.25 265 SER B C 1
ATOM 5438 O O . SER B 1 265 ? 6.746 20.109 19.969 1 96.25 265 SER B O 1
ATOM 5440 N N . ASP B 1 266 ? 4.613 20.438 20.594 1 95.94 266 ASP B N 1
ATOM 5441 C CA . ASP B 1 266 ? 4.113 19.406 19.688 1 95.94 266 ASP B CA 1
ATOM 5442 C C . ASP B 1 266 ? 3.324 20.031 18.547 1 95.94 266 ASP B C 1
ATOM 5444 O O . ASP B 1 266 ? 2.871 21.172 18.641 1 95.94 266 ASP B O 1
ATOM 5448 N N . ASP B 1 267 ? 3.164 19.25 17.469 1 96.75 267 ASP B N 1
ATOM 5449 C CA . ASP B 1 267 ? 2.568 19.75 16.234 1 96.75 267 ASP B CA 1
ATOM 5450 C C . ASP B 1 267 ? 1.119 20.188 16.453 1 96.75 267 ASP B C 1
ATOM 5452 O O . ASP B 1 267 ? 0.681 21.203 15.93 1 96.75 267 ASP B O 1
ATOM 5456 N N . GLN B 1 268 ? 0.382 19.453 17.266 1 97 268 GLN B N 1
ATOM 5457 C CA . GLN B 1 268 ? -1.044 19.719 17.422 1 97 268 GLN B CA 1
ATOM 5458 C C . GLN B 1 268 ? -1.278 21 18.219 1 97 268 GLN B C 1
ATOM 5460 O O . GLN B 1 268 ? -2.016 21.891 17.781 1 97 268 GLN B O 1
ATOM 5465 N N . SER B 1 269 ? -0.652 21.125 19.438 1 96.62 269 SER B N 1
ATOM 5466 C CA . SER B 1 269 ? -0.819 22.344 20.219 1 96.62 269 SER B CA 1
ATOM 5467 C C . SER B 1 269 ? -0.299 23.562 19.469 1 96.62 269 SER B C 1
ATOM 5469 O O . SER B 1 269 ? -0.849 24.672 19.594 1 96.62 269 SER B O 1
ATOM 5471 N N . ALA B 1 270 ? 0.773 23.359 18.719 1 97.38 270 ALA B N 1
ATOM 5472 C CA . ALA B 1 270 ? 1.31 24.453 17.906 1 97.38 270 ALA B CA 1
ATOM 5473 C C . ALA B 1 270 ? 0.277 24.953 16.891 1 97.38 270 ALA B C 1
ATOM 5475 O O . ALA B 1 270 ? 0.082 26.156 16.734 1 97.38 270 ALA B O 1
ATOM 5476 N N . LEU B 1 271 ? -0.385 24.016 16.25 1 97.81 271 LEU B N 1
ATOM 5477 C CA . LEU B 1 271 ? -1.396 24.391 15.266 1 97.81 271 LEU B CA 1
ATOM 5478 C C . LEU B 1 271 ? -2.562 25.109 15.93 1 97.81 271 LEU B C 1
ATOM 5480 O O . LEU B 1 271 ? -3.027 26.141 15.422 1 97.81 271 LEU B O 1
ATOM 5484 N N . VAL B 1 272 ? -3.027 24.609 17.062 1 96.44 272 VAL B N 1
ATOM 5485 C CA . VAL B 1 272 ? -4.113 25.266 17.797 1 96.44 272 VAL B CA 1
ATOM 5486 C C . VAL B 1 272 ? -3.711 26.703 18.141 1 96.44 272 VAL B C 1
ATOM 5488 O O . VAL B 1 272 ? -4.492 27.641 17.953 1 96.44 272 VAL B O 1
ATOM 5491 N N . TYR B 1 273 ? -2.545 26.828 18.641 1 96 273 TYR B N 1
ATOM 5492 C CA . TYR B 1 273 ? -2.043 28.141 19.031 1 96 273 TYR B CA 1
ATOM 5493 C C . TYR B 1 273 ? -2.02 29.109 17.859 1 96 273 TYR B C 1
ATOM 5495 O O . TYR B 1 273 ? -2.438 30.25 17.969 1 96 273 TYR B O 1
ATOM 5503 N N . LEU B 1 274 ? -1.552 28.688 16.688 1 96.75 274 LEU B N 1
ATOM 5504 C CA . LEU B 1 274 ? -1.497 29.5 15.492 1 96.75 274 LEU B CA 1
ATOM 5505 C C . LEU B 1 274 ? -2.891 29.984 15.094 1 96.75 274 LEU B C 1
ATOM 5507 O O . LEU B 1 274 ? -3.057 31.109 14.609 1 96.75 274 LEU B O 1
ATOM 5511 N N . LEU B 1 275 ? -3.844 29.156 15.305 1 95.75 275 LEU B N 1
ATOM 5512 C CA . LEU B 1 275 ? -5.207 29.469 14.891 1 95.75 275 LEU B CA 1
ATOM 5513 C C . LEU B 1 275 ? -5.887 30.391 15.898 1 95.75 275 LEU B C 1
ATOM 5515 O O . LEU B 1 275 ? -6.77 31.172 15.531 1 95.75 275 LEU B O 1
ATOM 5519 N N . GLN B 1 276 ? -5.52 30.359 17.094 1 92.06 276 GLN B N 1
ATOM 5520 C CA . GLN B 1 276 ? -6.199 31.078 18.172 1 92.06 276 GLN B CA 1
ATOM 5521 C C . GLN B 1 276 ? -5.711 32.531 18.281 1 92.06 276 GLN B C 1
ATOM 5523 O O . GLN B 1 276 ? -6.352 33.344 18.906 1 92.06 276 GLN B O 1
ATOM 5528 N N . GLN B 1 277 ? -4.621 32.719 17.719 1 87.81 277 GLN B N 1
ATOM 5529 C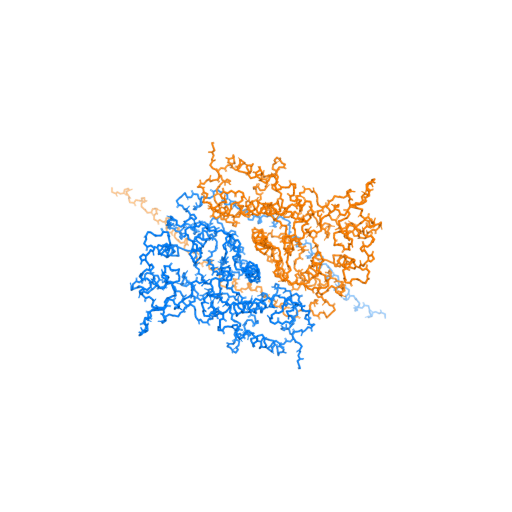 CA . GLN B 1 277 ? -4.07 34.062 17.844 1 87.81 277 GLN B CA 1
ATOM 5530 C C . GLN B 1 277 ? -5.02 35.125 17.266 1 87.81 277 GLN B C 1
ATOM 5532 O O . GLN B 1 277 ? -5.656 34.875 16.234 1 87.81 277 GLN B O 1
ATOM 5537 N N . ASP B 1 278 ? -5.184 36.156 18.047 1 81.56 278 ASP B N 1
ATOM 5538 C CA . ASP B 1 278 ? -5.996 37.25 17.547 1 81.56 278 ASP B CA 1
ATOM 5539 C C . ASP B 1 278 ? -5.449 37.781 16.219 1 81.56 278 ASP B C 1
ATOM 5541 O O . ASP B 1 278 ? -4.25 38.031 16.078 1 81.56 278 ASP B O 1
ATOM 5545 N N . GLY B 1 279 ? -6.297 37.875 15.273 1 83 279 GLY B N 1
ATOM 5546 C CA . GLY B 1 279 ? -5.887 38.344 13.961 1 83 279 GLY B CA 1
ATOM 5547 C C . GLY B 1 279 ? -5.121 37.312 13.156 1 83 279 GLY B C 1
ATOM 5548 O O . GLY B 1 279 ? -4.418 37.656 12.203 1 83 279 GLY B O 1
ATOM 5549 N N . SER B 1 280 ? -5.211 36.156 13.602 1 87.06 280 SER B N 1
ATOM 5550 C CA . SER B 1 280 ? -4.512 35.094 12.867 1 87.06 280 SER B CA 1
ATOM 5551 C C . SER B 1 280 ? -4.836 35.156 11.383 1 87.06 280 SER B C 1
ATOM 5553 O O . SER B 1 280 ? -6.008 35.188 10.992 1 87.06 280 SER B O 1
ATOM 5555 N N . PRO B 1 281 ? -3.797 35.188 10.578 1 92.25 281 PRO B N 1
ATOM 5556 C CA . PRO B 1 281 ? -4.02 35.188 9.133 1 92.25 281 PRO B CA 1
ATOM 5557 C C . PRO B 1 281 ? -4.418 33.812 8.594 1 92.25 281 PRO B C 1
ATOM 5559 O O . PRO B 1 281 ? -4.664 33.656 7.395 1 92.25 281 PRO B O 1
ATOM 5562 N N . TRP B 1 282 ? -4.551 32.812 9.5 1 96.5 282 TRP B N 1
ATOM 5563 C CA . TRP B 1 282 ? -4.719 31.453 9.047 1 96.5 282 TRP B CA 1
ATOM 5564 C C . TRP B 1 282 ? -6.172 31 9.18 1 96.5 282 TRP B C 1
ATOM 5566 O O . TRP B 1 282 ? -6.652 30.172 8.398 1 96.5 282 TRP B O 1
ATOM 5576 N N . ARG B 1 283 ? -6.961 31.609 10.031 1 94.19 283 ARG B N 1
ATOM 5577 C CA . ARG B 1 283 ? -8.266 31.141 10.477 1 94.19 283 ARG B CA 1
ATOM 5578 C C . ARG B 1 283 ? -9.234 31.031 9.305 1 94.19 283 ARG B C 1
ATOM 5580 O O . ARG B 1 283 ? -9.977 30.047 9.188 1 94.19 283 ARG B O 1
ATOM 5587 N N . GLN B 1 284 ? -9.164 31.953 8.43 1 95.12 284 GLN B N 1
ATOM 5588 C CA . GLN B 1 284 ? -10.18 32.062 7.395 1 95.12 284 GLN B CA 1
ATOM 5589 C C . GLN B 1 284 ? -10.086 30.938 6.391 1 95.12 284 GLN B C 1
ATOM 5591 O O . GLN B 1 284 ? -11.062 30.594 5.723 1 95.12 284 GLN B O 1
ATOM 5596 N N . LYS B 1 285 ? -8.922 30.297 6.301 1 97.81 285 LYS B N 1
ATOM 5597 C CA . LYS B 1 285 ? -8.719 29.266 5.293 1 97.81 285 LYS B CA 1
ATOM 5598 C C . LYS B 1 285 ? -8.695 27.875 5.93 1 97.81 285 LYS B C 1
ATOM 5600 O O . LYS B 1 285 ? -8.391 26.891 5.258 1 97.81 285 LYS B O 1
ATOM 5605 N N . VAL B 1 286 ? -9.047 27.797 7.199 1 98.31 286 VAL B N 1
ATOM 5606 C CA . VAL B 1 286 ? -9.078 26.516 7.902 1 98.31 286 VAL B CA 1
ATOM 5607 C C . VAL B 1 286 ? -10.523 26.062 8.086 1 98.31 286 VAL B C 1
ATOM 5609 O O . VAL B 1 286 ? -11.375 26.844 8.523 1 98.31 286 VAL B O 1
ATOM 5612 N N . PHE B 1 287 ? -10.797 24.891 7.641 1 98.31 287 PHE B N 1
ATOM 5613 C CA . PHE B 1 287 ? -12.078 24.234 7.879 1 98.31 287 PHE B CA 1
ATOM 5614 C C . PHE B 1 287 ? -11.977 23.219 9.008 1 98.31 287 PHE B C 1
ATOM 5616 O O . PHE B 1 287 ? -11.203 22.266 8.914 1 98.31 287 PHE B O 1
ATOM 5623 N N . LEU B 1 288 ? -12.688 23.469 10.062 1 97.94 288 LEU B N 1
ATOM 5624 C CA . LEU B 1 288 ? -12.773 22.516 11.164 1 97.94 288 LEU B CA 1
ATOM 5625 C C . LEU B 1 288 ? -13.938 21.547 10.953 1 97.94 288 LEU B C 1
ATOM 5627 O O . LEU B 1 288 ? -15.086 21.891 11.227 1 97.94 288 LEU B O 1
ATOM 5631 N N . GLU B 1 289 ? -13.633 20.297 10.484 1 97.81 289 GLU B N 1
ATOM 5632 C CA . GLU B 1 289 ? -14.633 19.297 10.125 1 97.81 289 GLU B CA 1
ATOM 5633 C C . GLU B 1 289 ? -15.109 18.531 11.359 1 97.81 289 GLU B C 1
ATOM 5635 O O . GLU B 1 289 ? -14.305 17.938 12.078 1 97.81 289 GLU B O 1
ATOM 5640 N N . HIS B 1 290 ? -16.375 18.609 11.664 1 95.62 290 HIS B N 1
ATOM 5641 C CA . HIS B 1 290 ? -16.922 17.906 12.82 1 95.62 290 HIS B CA 1
ATOM 5642 C C . HIS B 1 290 ? -18.266 17.266 12.492 1 95.62 290 HIS B C 1
ATOM 5644 O O . HIS B 1 290 ? -18.984 16.812 13.391 1 95.62 290 HIS B O 1
ATOM 5650 N N . GLU B 1 291 ? -18.594 17.219 11.172 1 94 291 GLU B N 1
ATOM 5651 C CA . GLU B 1 291 ? -19.875 16.672 10.766 1 94 291 GLU B CA 1
ATOM 5652 C C . GLU B 1 291 ? -19.812 15.164 10.602 1 94 291 GLU B C 1
ATOM 5654 O O . GLU B 1 291 ? -20.844 14.484 10.586 1 94 291 GLU B O 1
ATOM 5659 N N . TYR B 1 292 ? -18.656 14.656 10.359 1 94.75 292 TYR B N 1
ATOM 5660 C CA . TYR B 1 292 ? -18.391 13.219 10.305 1 94.75 292 TYR B CA 1
ATOM 5661 C C . TYR B 1 292 ? -17.016 12.906 10.914 1 94.75 292 TYR B C 1
ATOM 5663 O O . TYR B 1 292 ? -16.266 13.812 11.266 1 94.75 292 TYR B O 1
ATOM 5671 N N . TYR B 1 293 ? -16.781 11.672 11.102 1 96.12 293 TYR B N 1
ATOM 5672 C CA . TYR B 1 293 ? -15.508 11.273 11.695 1 96.12 293 TYR B CA 1
ATOM 5673 C C . TYR B 1 293 ? -14.375 11.383 10.688 1 96.12 293 TYR B C 1
ATOM 5675 O O . TYR B 1 293 ? -13.773 10.375 10.312 1 96.12 293 TYR B O 1
ATOM 5683 N N . PHE B 1 294 ? -14.156 12.664 10.297 1 97.56 294 PHE B N 1
ATOM 5684 C CA . PHE B 1 294 ? -12.953 12.883 9.5 1 97.56 294 PHE B CA 1
ATOM 5685 C C . PHE B 1 294 ? -11.727 12.336 10.227 1 97.56 294 PHE B C 1
ATOM 5687 O O . PHE B 1 294 ? -10.805 11.812 9.586 1 97.56 294 PHE B O 1
ATOM 5694 N N . GLU B 1 295 ? -11.703 12.492 11.406 1 97.38 295 GLU B N 1
ATOM 5695 C CA . GLU B 1 295 ? -10.883 11.844 12.422 1 97.38 295 GLU B CA 1
ATOM 5696 C C . GLU B 1 295 ? -11.672 11.602 13.703 1 97.38 295 GLU B C 1
ATOM 5698 O O . GLU B 1 295 ? -12.344 12.5 14.211 1 97.38 295 GLU B O 1
ATOM 5703 N N . GLY B 1 296 ? -11.711 10.336 14.18 1 97.38 296 GLY B N 1
ATOM 5704 C CA . GLY B 1 296 ? -12.438 10.008 15.398 1 97.38 296 GLY B CA 1
ATOM 5705 C C . GLY B 1 296 ? -11.594 9.242 16.406 1 97.38 296 GLY B C 1
ATOM 5706 O O . GLY B 1 296 ? -10.773 8.406 16.016 1 97.38 296 GLY B O 1
ATOM 5707 N N . TYR B 1 297 ? -11.859 9.508 17.641 1 96.75 297 TYR B N 1
ATOM 5708 C CA . TYR B 1 297 ? -11.117 8.883 18.734 1 96.75 297 TYR B CA 1
ATOM 5709 C C . TYR B 1 297 ? -11.555 7.434 18.922 1 96.75 297 TYR B C 1
ATOM 5711 O O . TYR B 1 297 ? -12.75 7.145 19 1 96.75 297 TYR B O 1
ATOM 5719 N N . TRP B 1 298 ? -10.633 6.523 19.062 1 98 298 TRP B N 1
ATOM 5720 C CA . TRP B 1 298 ? -10.906 5.09 19.031 1 98 298 TRP B CA 1
ATOM 5721 C C . TRP B 1 298 ? -11.734 4.668 20.234 1 98 298 TRP B C 1
ATOM 5723 O O . TRP B 1 298 ? -12.578 3.781 20.141 1 98 298 TRP B O 1
ATOM 5733 N N . LEU B 1 299 ? -11.547 5.324 21.391 1 96.94 299 LEU B N 1
ATOM 5734 C CA . LEU B 1 299 ? -12.273 4.941 22.594 1 96.94 299 LEU B CA 1
ATOM 5735 C C . LEU B 1 299 ? -13.773 5.164 22.422 1 96.94 299 LEU B C 1
ATOM 5737 O O . LEU B 1 299 ? -14.578 4.457 23.031 1 96.94 299 LEU B O 1
ATOM 5741 N N . GLU B 1 300 ? -14.07 6.105 21.641 1 95.69 300 GLU B N 1
ATOM 5742 C CA . GLU B 1 300 ? -15.469 6.391 21.359 1 95.69 300 GLU B CA 1
ATOM 5743 C C . GLU B 1 300 ? -16.031 5.418 20.312 1 95.69 300 GLU B C 1
ATOM 5745 O O . GLU B 1 300 ? -17.188 4.996 20.406 1 95.69 300 GLU B O 1
ATOM 5750 N N . ILE B 1 301 ? -15.281 5.016 19.375 1 97.38 301 ILE B N 1
ATOM 5751 C CA . ILE B 1 301 ? -15.758 4.359 18.172 1 97.38 301 ILE B CA 1
ATOM 5752 C C . ILE B 1 301 ? -15.719 2.846 18.344 1 97.38 301 ILE B C 1
ATOM 5754 O O . ILE B 1 301 ? -16.688 2.154 18.047 1 97.38 301 ILE B O 1
ATOM 5758 N N . VAL B 1 302 ? -14.664 2.256 18.922 1 98.06 302 VAL B N 1
ATOM 5759 C CA . VAL B 1 302 ? -14.367 0.828 18.891 1 98.06 302 VAL B CA 1
ATOM 5760 C C . VAL B 1 302 ? -15.477 0.05 19.578 1 98.06 302 VAL B C 1
ATOM 5762 O O . VAL B 1 302 ? -15.953 -0.964 19.062 1 98.06 302 VAL B O 1
ATOM 5765 N N . PRO B 1 303 ? -15.961 0.548 20.75 1 96.94 303 PRO B N 1
ATOM 5766 C CA . PRO B 1 303 ? -17.031 -0.208 21.422 1 96.94 303 PRO B CA 1
ATOM 5767 C C . PRO B 1 303 ? -18.297 -0.308 20.578 1 96.94 303 PRO B C 1
ATOM 5769 O O . PRO B 1 303 ? -19.141 -1.175 20.828 1 96.94 303 PRO B O 1
ATOM 5772 N N . ARG B 1 304 ? -18.422 0.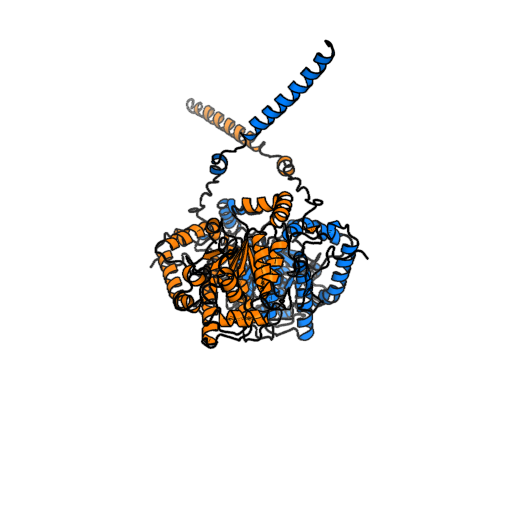525 19.594 1 95.88 304 ARG B N 1
ATOM 5773 C CA . ARG B 1 304 ? -19.641 0.594 18.797 1 95.88 304 ARG B CA 1
ATOM 5774 C C . ARG B 1 304 ? -19.516 -0.2 17.516 1 95.88 304 ARG B C 1
ATOM 5776 O O . ARG B 1 304 ? -20.5 -0.4 16.797 1 95.88 304 ARG B O 1
ATOM 5783 N N . LEU B 1 305 ? -18.375 -0.678 17.141 1 96.75 305 LEU B N 1
ATOM 5784 C CA . LEU B 1 305 ? -18.125 -1.284 15.836 1 96.75 305 LEU B CA 1
ATOM 5785 C C . LEU B 1 305 ? -18.969 -2.549 15.656 1 96.75 305 LEU B C 1
ATOM 5787 O O . LEU B 1 305 ? -19.484 -2.809 14.57 1 96.75 305 LEU B O 1
ATOM 5791 N N . GLY B 1 306 ? -19.047 -3.354 16.75 1 94.88 306 GLY B N 1
ATOM 5792 C CA . GLY B 1 306 ? -19.859 -4.551 16.672 1 94.88 306 GLY B CA 1
ATOM 5793 C C . GLY B 1 306 ? -21.312 -4.262 16.312 1 94.88 306 GLY B C 1
ATOM 5794 O O . GLY B 1 306 ? -21.875 -4.922 15.438 1 94.88 306 GLY B O 1
ATOM 5795 N N . ASN B 1 307 ? -21.859 -3.293 16.984 1 93.69 307 ASN B N 1
ATOM 5796 C CA . ASN B 1 307 ? -23.25 -2.902 16.703 1 93.69 307 ASN B CA 1
ATOM 5797 C C . ASN B 1 307 ? -23.406 -2.314 15.312 1 93.69 307 ASN B C 1
ATOM 5799 O O . ASN B 1 307 ? -24.422 -2.529 14.648 1 93.69 307 ASN B O 1
ATOM 5803 N N . ILE B 1 308 ? -22.453 -1.588 14.898 1 93.06 308 ILE B N 1
ATOM 5804 C CA . ILE B 1 308 ? -22.484 -1.007 13.562 1 93.06 308 ILE B CA 1
ATOM 5805 C C . ILE B 1 308 ? -22.484 -2.119 12.516 1 93.06 308 ILE B C 1
ATOM 5807 O O . ILE B 1 308 ? -23.25 -2.07 11.547 1 93.06 308 ILE B O 1
ATOM 5811 N N . SER B 1 309 ? -21.656 -3.129 12.68 1 91.62 309 SER B N 1
ATOM 5812 C CA . SER B 1 309 ? -21.625 -4.273 11.773 1 91.62 309 SER B CA 1
ATOM 5813 C C . SER B 1 309 ? -22.984 -4.965 11.695 1 91.62 309 SER B C 1
ATOM 5815 O O . SER B 1 309 ? -23.469 -5.289 10.609 1 91.62 309 SER B O 1
ATOM 5817 N N . LYS B 1 310 ? -23.578 -5.172 12.859 1 91.25 310 LYS B N 1
ATOM 5818 C CA . LYS B 1 310 ? -24.875 -5.824 12.922 1 91.25 310 LYS B CA 1
ATOM 5819 C C . LYS B 1 310 ? -25.938 -5.004 12.195 1 91.25 310 LYS B C 1
ATOM 5821 O O . LYS B 1 310 ? -26.781 -5.559 11.484 1 91.25 310 LYS B O 1
ATOM 5826 N N . ARG B 1 311 ? -25.891 -3.752 12.422 1 88.75 311 ARG B N 1
ATOM 5827 C CA . ARG B 1 311 ? -26.859 -2.865 11.781 1 88.75 311 ARG B CA 1
ATOM 5828 C C . ARG B 1 311 ? -26.688 -2.877 10.266 1 88.75 311 ARG B C 1
ATOM 5830 O O . ARG B 1 311 ? -27.672 -2.91 9.531 1 88.75 311 ARG B O 1
ATOM 5837 N N . CYS B 1 312 ? -25.453 -2.82 9.797 1 86.12 312 CYS B N 1
ATOM 5838 C CA . CYS B 1 312 ? -25.172 -2.877 8.359 1 86.12 312 CYS B CA 1
ATOM 5839 C C . CYS B 1 312 ? -25.719 -4.164 7.758 1 86.12 312 CYS B C 1
ATOM 5841 O O . CYS B 1 312 ? -26.375 -4.141 6.707 1 86.12 312 CYS B O 1
ATOM 5843 N N . GLU B 1 313 ? -25.5 -5.223 8.391 1 86.62 313 GLU B N 1
ATOM 5844 C CA . GLU B 1 313 ? -25.984 -6.512 7.91 1 86.62 313 GLU B CA 1
ATOM 5845 C C . GLU B 1 313 ? -27.516 -6.555 7.879 1 86.62 313 GLU B C 1
ATOM 5847 O O . GLU B 1 313 ? -28.109 -7.086 6.934 1 86.62 313 GLU B O 1
ATOM 5852 N N . ALA B 1 314 ? -28.141 -6.039 8.922 1 87 314 ALA B N 1
ATOM 5853 C CA . ALA B 1 314 ? -29.594 -5.996 8.984 1 87 314 ALA B CA 1
ATOM 5854 C C . ALA B 1 314 ? -30.172 -5.164 7.848 1 87 314 ALA B C 1
ATOM 5856 O O . ALA B 1 314 ? -31.188 -5.543 7.238 1 87 314 ALA B O 1
ATOM 5857 N N . MET B 1 315 ? -29.562 -4.109 7.578 1 82.81 315 MET B N 1
ATOM 5858 C CA . MET B 1 315 ? -29.984 -3.248 6.484 1 82.81 315 MET B CA 1
ATOM 5859 C C . MET B 1 315 ? -29.859 -3.963 5.141 1 82.81 315 MET B C 1
ATOM 5861 O O . MET B 1 315 ? -30.75 -3.865 4.293 1 82.81 315 MET B O 1
ATOM 5865 N N . GLU B 1 316 ? -28.766 -4.648 4.973 1 83.56 316 GLU B N 1
ATOM 5866 C CA . GLU B 1 316 ? -28.547 -5.391 3.734 1 83.56 316 GLU B CA 1
ATOM 5867 C C . GLU B 1 316 ? -29.562 -6.52 3.582 1 83.56 316 GLU B C 1
ATOM 5869 O O . GLU B 1 316 ? -30.016 -6.82 2.471 1 83.56 316 GLU B O 1
ATOM 5874 N N . ARG B 1 317 ? -29.922 -7.094 4.664 1 85.69 317 ARG B N 1
ATOM 5875 C CA . ARG B 1 317 ? -30.906 -8.172 4.652 1 85.69 317 ARG B CA 1
ATOM 5876 C C . ARG B 1 317 ? -32.25 -7.676 4.176 1 85.69 317 ARG B C 1
ATOM 5878 O O . ARG B 1 317 ? -33 -8.414 3.525 1 85.69 317 ARG B O 1
ATOM 5885 N N . GLN B 1 318 ? -32.5 -6.453 4.496 1 82.75 318 GLN B N 1
ATOM 5886 C CA . GLN B 1 318 ? -33.781 -5.883 4.184 1 82.75 318 GLN B CA 1
ATOM 5887 C C . GLN B 1 318 ? -33.781 -5.215 2.811 1 82.75 318 GLN B C 1
ATOM 5889 O O . GLN B 1 318 ? -34.844 -4.934 2.246 1 82.75 318 GLN B O 1
ATOM 5894 N N . ALA B 1 319 ? -32.594 -5.027 2.355 1 77.31 319 ALA B N 1
ATOM 5895 C CA . ALA B 1 319 ? -32.5 -4.363 1.06 1 77.31 319 ALA B CA 1
ATOM 5896 C C . ALA B 1 319 ? -32.906 -5.297 -0.074 1 77.31 319 ALA B C 1
ATOM 5898 O O . ALA B 1 319 ? -33.062 -6.504 0.13 1 77.31 319 ALA B O 1
ATOM 5899 N N . ALA B 1 320 ? -33.156 -4.676 -1.201 1 75.62 320 ALA B N 1
ATOM 5900 C CA . ALA B 1 320 ? -33.469 -5.461 -2.395 1 75.62 320 ALA B CA 1
ATOM 5901 C C . ALA B 1 320 ? -32.344 -6.434 -2.717 1 75.62 320 ALA B C 1
ATOM 5903 O O . ALA B 1 320 ? -31.156 -6.145 -2.457 1 75.62 320 ALA B O 1
ATOM 5904 N N . PRO B 1 321 ? -32.719 -7.578 -3.184 1 76.19 321 PRO B N 1
ATOM 5905 C CA . PRO B 1 321 ? -31.734 -8.594 -3.508 1 76.19 321 PRO B CA 1
ATOM 5906 C C . PRO B 1 321 ? -30.578 -8.047 -4.352 1 76.19 321 PRO B C 1
ATOM 5908 O O . PRO B 1 321 ? -29.453 -8.531 -4.246 1 76.19 321 PRO B O 1
ATOM 5911 N N . GLU B 1 322 ? -30.844 -7.059 -5.035 1 74.81 322 GLU B N 1
ATOM 5912 C CA . GLU B 1 322 ? -29.844 -6.469 -5.914 1 74.81 322 GLU B CA 1
ATOM 5913 C C . GLU B 1 322 ? -28.719 -5.832 -5.105 1 74.81 322 GLU B C 1
ATOM 5915 O O . GLU B 1 322 ? -27.562 -5.777 -5.566 1 74.81 322 GLU B O 1
ATOM 5920 N N . MET B 1 323 ? -29.031 -5.516 -3.947 1 72.56 323 MET B N 1
ATOM 5921 C CA . MET B 1 323 ? -28.047 -4.84 -3.104 1 72.56 323 MET B CA 1
ATOM 5922 C C . MET B 1 323 ? -27.125 -5.844 -2.432 1 72.56 323 MET B C 1
ATOM 5924 O O . MET B 1 323 ? -26.062 -5.477 -1.935 1 72.56 323 MET B O 1
ATOM 5928 N N . ARG B 1 324 ? -27.531 -7.094 -2.488 1 79 324 ARG B N 1
ATOM 5929 C CA . ARG B 1 324 ? -26.75 -8.141 -1.851 1 79 324 ARG B CA 1
ATOM 5930 C C . ARG B 1 324 ? -25.953 -8.938 -2.885 1 79 324 ARG B C 1
ATOM 5932 O O . ARG B 1 324 ? -25.234 -9.867 -2.533 1 79 324 ARG B O 1
ATOM 5939 N N . LYS B 1 325 ? -26.172 -8.555 -4.02 1 83.88 325 LYS B N 1
ATOM 5940 C CA . LYS B 1 325 ? -25.516 -9.25 -5.113 1 83.88 325 LYS B CA 1
ATOM 5941 C C . LYS B 1 325 ? -24 -9.102 -5.016 1 83.88 325 LYS B C 1
ATOM 5943 O O . LYS B 1 325 ? -23.484 -8.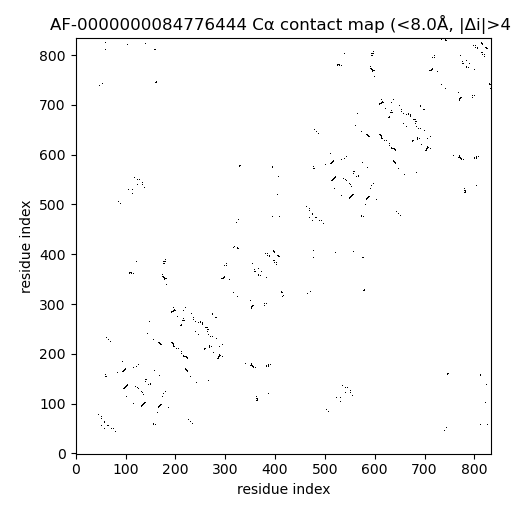031 -4.656 1 83.88 325 LYS B O 1
ATOM 5948 N N . ARG B 1 326 ? -23.344 -10.219 -5.32 1 91 326 ARG B N 1
ATOM 5949 C CA . ARG B 1 326 ? -21.891 -10.148 -5.504 1 91 326 ARG B CA 1
ATOM 5950 C C . ARG B 1 326 ? -21.531 -9.227 -6.668 1 91 326 ARG B C 1
ATOM 5952 O O . ARG B 1 326 ? -22.297 -9.117 -7.629 1 91 326 ARG B O 1
ATOM 5959 N N . ARG B 1 327 ? -20.5 -8.609 -6.52 1 90.56 327 ARG B N 1
ATOM 5960 C CA . ARG B 1 327 ? -20.031 -7.73 -7.586 1 90.56 327 ARG B CA 1
ATOM 5961 C C . ARG B 1 327 ? -18.5 -7.684 -7.629 1 90.56 327 ARG B C 1
ATOM 5963 O O . ARG B 1 327 ? -17.844 -8.023 -6.648 1 90.56 327 ARG B O 1
ATOM 5970 N N . ALA B 1 328 ? -18.047 -7.309 -8.812 1 93.5 328 ALA B N 1
ATOM 5971 C CA . ALA B 1 328 ? -16.625 -7.039 -8.906 1 93.5 328 ALA B CA 1
ATOM 5972 C C . ALA B 1 328 ? -16.203 -5.914 -7.961 1 93.5 328 ALA B C 1
ATOM 5974 O O . ALA B 1 328 ? -16.984 -4.996 -7.703 1 93.5 328 ALA B O 1
ATOM 5975 N N . GLU B 1 329 ? -15.016 -5.988 -7.43 1 92.94 329 GLU B N 1
ATOM 5976 C CA . GLU B 1 329 ? -14.547 -4.961 -6.504 1 92.94 329 GLU B CA 1
ATOM 5977 C C . GLU B 1 329 ? -14.672 -3.568 -7.113 1 92.94 329 GLU B C 1
ATOM 5979 O O . GLU B 1 329 ? -15.047 -2.615 -6.426 1 92.94 329 GLU B O 1
ATOM 5984 N N . ARG B 1 330 ? -14.445 -3.457 -8.367 1 85.19 330 ARG B N 1
ATOM 5985 C CA . ARG B 1 330 ? -14.414 -2.158 -9.031 1 85.19 330 ARG B CA 1
ATOM 5986 C C . ARG B 1 330 ? -15.828 -1.602 -9.203 1 85.19 330 ARG B C 1
ATOM 5988 O O . ARG B 1 330 ? -16 -0.396 -9.398 1 85.19 330 ARG B O 1
ATOM 5995 N N . GLU B 1 331 ? -16.781 -2.523 -9.344 1 78.25 331 GLU B N 1
ATOM 5996 C CA . GLU B 1 331 ? -18.172 -2.064 -9.438 1 78.25 331 GLU B CA 1
ATOM 5997 C C . GLU B 1 331 ? -18.625 -1.426 -8.125 1 78.25 331 GLU B C 1
ATOM 5999 O O . GLU B 1 331 ? -19.453 -0.505 -8.133 1 78.25 331 GLU B O 1
ATOM 6004 N N . ALA B 1 332 ? -18.078 -2.059 -7.18 1 61.94 332 ALA B N 1
ATOM 6005 C CA . ALA B 1 332 ? -18.5 -1.61 -5.852 1 61.94 332 ALA B CA 1
ATOM 6006 C C . ALA B 1 332 ? -18.156 -0.141 -5.637 1 61.94 332 ALA B C 1
ATOM 6008 O O . ALA B 1 332 ? -18.844 0.567 -4.902 1 61.94 332 ALA B O 1
ATOM 6009 N N . ARG B 1 333 ? -17.172 0.294 -6.34 1 59.03 333 ARG B N 1
ATOM 6010 C CA . ARG B 1 333 ? -16.766 1.696 -6.293 1 59.03 333 ARG B CA 1
ATOM 6011 C C . ARG B 1 333 ? -17.891 2.605 -6.777 1 59.03 333 ARG B C 1
ATOM 6013 O O . ARG B 1 333 ? -18.141 3.66 -6.188 1 59.03 333 ARG B O 1
ATOM 6020 N N . ARG B 1 334 ? -18.531 2.115 -7.812 1 52.94 334 ARG B N 1
ATOM 6021 C CA . ARG B 1 334 ? -19.547 2.943 -8.453 1 52.94 334 ARG B CA 1
ATOM 6022 C C . ARG B 1 334 ? -20.875 2.881 -7.688 1 52.94 334 ARG B C 1
ATOM 6024 O O . ARG B 1 334 ? -21.578 3.885 -7.578 1 52.94 334 ARG B O 1
ATOM 6031 N N . GLY B 1 335 ? -21.188 1.717 -7.242 1 49.44 335 GLY B N 1
ATOM 6032 C CA . GLY B 1 335 ? -22.453 1.511 -6.559 1 49.44 335 GLY B CA 1
ATOM 6033 C C . GLY B 1 335 ? -22.422 1.936 -5.102 1 49.44 335 GLY B C 1
ATOM 6034 O O . GLY B 1 335 ? -23.469 2.012 -4.449 1 49.44 335 GLY B O 1
ATOM 6035 N N . ARG B 1 336 ? -21.234 2.039 -4.625 1 52.53 336 ARG B N 1
ATOM 6036 C CA . ARG B 1 336 ? -21.031 2.328 -3.207 1 52.53 336 ARG B CA 1
ATOM 6037 C C . ARG B 1 336 ? -21.609 3.693 -2.842 1 52.53 336 ARG B C 1
ATOM 6039 O O . ARG B 1 336 ? -22 3.92 -1.694 1 52.53 336 ARG B O 1
ATOM 6046 N N . GLY B 1 337 ? -21.641 4.43 -3.848 1 48.06 337 GLY B N 1
ATOM 6047 C CA . GLY B 1 337 ? -22.344 5.672 -3.592 1 48.06 337 GLY B CA 1
ATOM 6048 C C . GLY B 1 337 ? -23.781 5.453 -3.119 1 48.06 337 GLY B C 1
ATOM 6049 O O . GLY B 1 337 ? -24.25 6.164 -2.234 1 48.06 337 GLY B O 1
ATOM 6050 N N . ASP B 1 338 ? -24.328 4.43 -3.627 1 48.06 338 ASP B N 1
ATOM 6051 C CA . ASP B 1 338 ? -25.719 4.141 -3.268 1 48.06 338 ASP B CA 1
ATOM 6052 C C . ASP B 1 338 ? -25.797 3.518 -1.876 1 48.06 338 ASP B C 1
ATOM 6054 O O . ASP B 1 338 ? -26.703 3.836 -1.104 1 48.06 338 ASP B O 1
ATOM 6058 N N . ARG B 1 339 ? -24.906 2.602 -1.552 1 51.06 339 ARG B N 1
ATOM 6059 C CA . ARG B 1 339 ? -24.906 2.023 -0.211 1 51.06 339 ARG B CA 1
ATOM 6060 C C . ARG B 1 339 ? -24.609 3.086 0.843 1 51.06 339 ARG B C 1
ATOM 6062 O O . ARG B 1 339 ? -25.219 3.08 1.919 1 51.06 339 ARG B O 1
ATOM 6069 N N . ALA B 1 340 ? -23.609 3.908 0.373 1 49.19 340 ALA B N 1
ATOM 6070 C CA . ALA B 1 340 ? -23.281 5.035 1.244 1 49.19 340 ALA B CA 1
ATOM 6071 C C . ALA B 1 340 ? -24.469 5.98 1.391 1 49.19 340 ALA B C 1
ATOM 6073 O O . ALA B 1 340 ? -24.734 6.492 2.482 1 49.19 340 ALA B O 1
ATOM 6074 N N . ALA B 1 341 ? -25.141 6.086 0.264 1 45.94 341 ALA B N 1
ATOM 6075 C CA . ALA B 1 341 ? -26.344 6.91 0.31 1 45.94 341 ALA B CA 1
ATOM 6076 C C . ALA B 1 341 ? -27.438 6.242 1.148 1 45.94 341 ALA B C 1
ATOM 6078 O O . ALA B 1 341 ? -28.188 6.918 1.86 1 45.94 341 ALA B O 1
ATOM 6079 N N . ALA B 1 342 ? -27.5 4.984 0.979 1 43.5 342 ALA B N 1
ATOM 6080 C CA . ALA B 1 342 ? -28.5 4.289 1.79 1 43.5 342 ALA B CA 1
ATOM 6081 C C . ALA B 1 342 ? -28.172 4.395 3.275 1 43.5 342 ALA B C 1
ATOM 6083 O O . ALA B 1 342 ? -29.062 4.441 4.117 1 43.5 342 ALA B O 1
ATOM 6084 N N . SER B 1 343 ? -26.875 4.363 3.547 1 44.03 343 SER B N 1
ATOM 6085 C CA . SER B 1 343 ? -26.516 4.52 4.949 1 44.03 343 SER B CA 1
ATOM 6086 C C . SER B 1 343 ? -26.797 5.938 5.438 1 44.03 343 SER B C 1
ATOM 6088 O O . SER B 1 343 ? -26.781 6.199 6.641 1 44.03 343 SER B O 1
ATOM 6090 N N . ARG B 1 344 ? -26.844 6.863 4.406 1 44.81 344 ARG B N 1
ATOM 6091 C CA . ARG B 1 344 ? -27.234 8.219 4.777 1 44.81 344 ARG B CA 1
ATOM 6092 C C . ARG B 1 344 ? -28.641 8.227 5.387 1 44.81 344 ARG B C 1
ATOM 6094 O O . ARG B 1 344 ? -29.031 9.219 6.008 1 44.81 344 ARG B O 1
ATOM 6101 N N . VAL B 1 345 ? -29.359 7.172 5.059 1 40.88 345 VAL B N 1
ATOM 6102 C CA . VAL B 1 345 ? -30.719 7.383 5.566 1 40.88 345 VAL B CA 1
ATOM 6103 C C . VAL B 1 345 ? -30.656 7.781 7.039 1 40.88 345 VAL B C 1
ATOM 6105 O O . VAL B 1 345 ? -31.234 8.797 7.438 1 40.88 345 VAL B O 1
ATOM 6108 N N . GLU B 1 346 ? -30.922 6.785 8.008 1 43.59 346 GLU B N 1
ATOM 6109 C CA . GLU B 1 346 ? -31.391 7.18 9.336 1 43.59 346 GLU B CA 1
ATOM 6110 C C . GLU B 1 346 ? -30.234 7.727 10.18 1 43.59 346 GLU B C 1
ATOM 6112 O O . GLU B 1 346 ? -30.188 7.496 11.391 1 43.59 346 GLU B O 1
ATOM 6117 N N . GLY B 1 347 ? -29.312 8.609 9.648 1 53.28 347 GLY B N 1
ATOM 6118 C CA . GLY B 1 347 ? -28.359 9.211 10.562 1 53.28 347 GLY B CA 1
ATOM 6119 C C . GLY B 1 347 ? -27.141 8.336 10.828 1 53.28 347 GLY B C 1
ATOM 6120 O O . GLY B 1 347 ? -26.25 8.719 11.594 1 53.28 347 GLY B O 1
ATOM 6121 N N . TRP B 1 348 ? -27.203 7.008 10.367 1 64.62 348 TRP B N 1
ATOM 6122 C CA . TRP B 1 348 ? -26.094 6.188 10.852 1 64.62 348 TRP B CA 1
ATOM 6123 C C . TRP B 1 348 ? -25.094 5.93 9.742 1 64.62 348 TRP B C 1
ATOM 6125 O O . TRP B 1 348 ? -25.469 5.738 8.586 1 64.62 348 TRP B O 1
ATOM 6135 N N . ARG B 1 349 ? -23.891 6.379 9.906 1 79.88 349 ARG B N 1
ATOM 6136 C CA . ARG B 1 349 ? -22.781 6.07 9.008 1 79.88 349 ARG B CA 1
ATOM 6137 C C . ARG B 1 349 ? -21.625 5.434 9.766 1 79.88 349 ARG B C 1
ATOM 6139 O O . ARG B 1 349 ? -21.453 5.66 10.961 1 79.88 349 ARG B O 1
ATOM 6146 N N . ARG B 1 350 ? -20.984 4.418 9 1 92.38 350 ARG B N 1
ATOM 6147 C CA . ARG B 1 350 ? -19.719 3.943 9.555 1 92.38 350 ARG B CA 1
ATOM 6148 C C . ARG B 1 350 ? -18.781 5.105 9.844 1 92.38 350 ARG B C 1
ATOM 6150 O O . ARG B 1 350 ? -18.734 6.074 9.078 1 92.38 350 ARG B O 1
ATOM 6157 N N . PRO B 1 351 ? -18.172 5.047 11.031 1 96.19 351 PRO B N 1
ATOM 6158 C CA . PRO B 1 351 ? -17.125 6.066 11.234 1 96.19 351 PRO B CA 1
ATOM 6159 C C . PRO B 1 351 ? -16.031 6.004 10.18 1 96.19 351 PRO B C 1
ATOM 6161 O O . PRO B 1 351 ? -15.523 4.922 9.867 1 96.19 351 PRO B O 1
ATOM 6164 N N . PHE B 1 352 ? -15.695 7.125 9.594 1 97.25 352 PHE B N 1
ATOM 6165 C CA . PHE B 1 352 ? -14.781 7.137 8.461 1 97.25 352 PHE B CA 1
ATOM 6166 C C . PHE B 1 352 ? -13.367 6.785 8.906 1 97.25 352 PHE B C 1
ATOM 6168 O O . PHE B 1 352 ? -12.797 5.789 8.461 1 97.25 352 PHE B O 1
ATOM 6175 N N . VAL B 1 353 ? -12.75 7.555 9.852 1 98.69 353 VAL B N 1
ATOM 6176 C CA . VAL B 1 353 ? -11.398 7.316 10.344 1 98.69 353 VAL B CA 1
ATOM 6177 C C . VAL B 1 353 ? -11.422 7.109 11.859 1 98.69 353 VAL B C 1
ATOM 6179 O O . VAL B 1 353 ? -11.969 7.941 12.594 1 98.69 353 VAL B O 1
ATOM 6182 N N . THR B 1 354 ? -10.898 6.039 12.312 1 98.81 354 THR B N 1
ATOM 6183 C CA . THR B 1 354 ? -10.703 5.734 13.727 1 98.81 354 THR B CA 1
ATOM 6184 C C . THR B 1 354 ? -9.234 5.867 14.109 1 98.81 354 THR B C 1
ATOM 6186 O O . THR B 1 354 ? -8.398 5.07 13.68 1 98.81 354 THR B O 1
ATOM 6189 N N . HIS B 1 355 ? -8.945 6.805 14.906 1 98.75 355 HIS B N 1
ATOM 6190 C CA . HIS B 1 355 ? -7.566 7.172 15.195 1 98.75 355 HIS B CA 1
ATOM 6191 C C . HIS B 1 355 ? -7.16 6.719 16.594 1 98.75 355 HIS B C 1
ATOM 6193 O O . HIS B 1 355 ? -7.801 7.086 17.578 1 98.75 355 HIS B O 1
ATOM 6199 N N . PHE B 1 356 ? -6.117 5.953 16.672 1 98.19 356 PHE B N 1
ATOM 6200 C CA . PHE B 1 356 ? -5.672 5.355 17.938 1 98.19 356 PHE B CA 1
ATOM 6201 C C . PHE B 1 356 ? -4.609 6.223 18.594 1 98.19 356 PHE B C 1
ATOM 6203 O O . PHE B 1 356 ? -3.57 5.723 19.031 1 98.19 356 PHE B O 1
ATOM 6210 N N . THR B 1 357 ? -4.988 7.492 18.641 1 94.38 357 THR B N 1
ATOM 6211 C CA . THR B 1 357 ? -4.133 8.438 19.344 1 94.38 357 THR B CA 1
ATOM 6212 C C . THR B 1 357 ? -3.836 7.949 20.766 1 94.38 357 THR B C 1
ATOM 6214 O O . THR B 1 357 ? -4.738 7.504 21.469 1 94.38 357 THR B O 1
ATOM 6217 N N . GLY B 1 358 ? -2.574 8.023 21.172 1 93.19 358 GLY B N 1
ATOM 6218 C CA . GLY B 1 358 ? -2.188 7.652 22.516 1 93.19 358 GLY B CA 1
ATOM 6219 C C . GLY B 1 358 ? -1.756 6.203 22.641 1 93.19 358 GLY B C 1
ATOM 6220 O O . GLY B 1 358 ? -1.095 5.824 23.609 1 93.19 358 GLY B O 1
ATOM 6221 N N . CYS B 1 359 ? -2.127 5.352 21.688 1 95.69 359 CYS B N 1
ATOM 6222 C CA . CYS B 1 359 ? -1.751 3.945 21.766 1 95.69 359 CYS B CA 1
ATOM 6223 C C . CYS B 1 359 ? -0.289 3.75 21.375 1 95.69 359 CYS B C 1
ATOM 6225 O O . CYS B 1 359 ? 0.395 2.891 21.938 1 95.69 359 CYS B O 1
ATOM 6227 N N . GLN B 1 360 ? 0.174 4.531 20.375 1 93.62 360 GLN B N 1
ATOM 6228 C CA . GLN B 1 360 ? 1.572 4.516 19.953 1 93.62 360 GLN B CA 1
ATOM 6229 C C . GLN B 1 360 ? 2.068 3.09 19.75 1 93.62 360 GLN B C 1
ATOM 6231 O O . GLN B 1 360 ? 3.037 2.662 20.375 1 93.62 360 GLN B O 1
ATOM 6236 N N . PRO B 1 361 ? 1.479 2.42 18.828 1 92.5 361 PRO B N 1
ATOM 6237 C CA . PRO B 1 361 ? 1.776 0.993 18.672 1 92.5 361 PRO B CA 1
ATOM 6238 C C . PRO B 1 361 ? 3.25 0.726 18.375 1 92.5 361 PRO B C 1
ATOM 6240 O O . PRO B 1 361 ? 3.77 -0.339 18.719 1 92.5 361 PRO B O 1
ATOM 6243 N N . CYS B 1 362 ? 3.943 1.627 17.844 1 92.81 362 CYS B N 1
ATOM 6244 C CA . CYS B 1 362 ? 5.332 1.378 17.469 1 92.81 362 CYS B CA 1
ATOM 6245 C C . CYS B 1 362 ? 6.266 1.639 18.641 1 92.81 362 CYS B C 1
ATOM 6247 O O . CYS B 1 362 ? 7.09 0.792 18.984 1 92.81 362 CYS B O 1
ATOM 6249 N N . SER B 1 363 ? 6.152 2.764 19.344 1 89.5 363 SER B N 1
ATOM 6250 C CA . SER B 1 363 ? 7.055 3.102 20.453 1 89.5 363 SER B CA 1
ATOM 6251 C C . SER B 1 363 ? 6.695 2.338 21.719 1 89.5 363 SER B C 1
ATOM 6253 O O . SER B 1 363 ? 7.566 2.027 22.531 1 89.5 363 SER B O 1
ATOM 6255 N N . GLY B 1 364 ? 5.488 2.066 21.906 1 87.56 364 GLY B N 1
ATOM 6256 C CA . GLY B 1 364 ? 5.008 1.432 23.125 1 87.56 364 GLY B CA 1
ATOM 6257 C C . GLY B 1 364 ? 4.781 2.412 24.266 1 87.56 364 GLY B C 1
ATOM 6258 O O . GLY B 1 364 ? 4.336 2.023 25.344 1 87.56 364 GLY B O 1
ATOM 6259 N N . HIS B 1 365 ? 5.121 3.697 24.016 1 88 365 HIS B N 1
ATOM 6260 C CA . HIS B 1 365 ? 4.902 4.715 25.047 1 88 365 HIS B CA 1
ATOM 6261 C C . HIS B 1 365 ? 3.459 5.203 25.031 1 88 365 HIS B C 1
ATOM 6263 O O . HIS B 1 365 ? 3.195 6.367 24.734 1 88 365 HIS B O 1
ATOM 6269 N N . ARG B 1 366 ? 2.625 4.406 25.531 1 89.94 366 ARG B N 1
ATOM 6270 C CA . ARG B 1 366 ? 1.189 4.656 25.484 1 89.94 366 ARG B CA 1
ATOM 6271 C C . ARG B 1 366 ? 0.768 5.652 26.547 1 89.94 366 ARG B C 1
ATOM 6273 O O . ARG B 1 366 ? 1.476 5.84 27.547 1 89.94 366 ARG B O 1
ATOM 6280 N N . ASN B 1 367 ? -0.335 6.297 26.219 1 90.44 367 ASN B N 1
ATOM 6281 C CA . ASN B 1 367 ? -1.019 7.051 27.266 1 90.44 367 ASN B CA 1
ATOM 6282 C C . ASN B 1 367 ? -1.187 6.219 28.531 1 90.44 367 ASN B C 1
ATOM 6284 O O . ASN B 1 367 ? -1.571 5.051 28.469 1 90.44 367 ASN B O 1
ATOM 6288 N N . GLU B 1 368 ? -0.923 6.785 29.625 1 88.94 368 GLU B N 1
ATOM 6289 C CA . GLU B 1 368 ? -0.904 6.082 30.906 1 88.94 368 GLU B CA 1
ATOM 6290 C C . GLU B 1 368 ? -2.285 5.535 31.266 1 88.94 368 GLU B C 1
ATOM 6292 O O . GLU B 1 368 ? -2.398 4.535 31.969 1 88.94 368 GLU B O 1
ATOM 6297 N N . ASP B 1 369 ? -3.25 6.152 30.703 1 90.25 369 ASP B N 1
ATOM 6298 C CA . ASP B 1 369 ? -4.617 5.758 31.031 1 90.25 369 ASP B CA 1
ATOM 6299 C C . ASP B 1 369 ? -5.047 4.551 30.203 1 90.25 369 ASP B C 1
ATOM 6301 O O . ASP B 1 369 ? -6.129 3.994 30.422 1 90.25 369 ASP B O 1
ATOM 6305 N N . TYR B 1 370 ? -4.195 4.137 29.219 1 93.38 370 TYR B N 1
ATOM 6306 C CA . TYR B 1 370 ? -4.539 3.021 28.344 1 93.38 370 TYR B CA 1
ATOM 6307 C C . TYR B 1 370 ? -3.809 1.752 28.766 1 93.38 370 TYR B C 1
ATOM 6309 O O . TYR B 1 370 ? -2.672 1.812 29.234 1 93.38 370 TYR B O 1
ATOM 6317 N N . SER B 1 371 ? -4.461 0.632 28.688 1 92.81 371 SER B N 1
ATOM 6318 C CA . SER B 1 371 ? -3.748 -0.635 28.797 1 92.81 371 SER B CA 1
ATOM 6319 C C . SER B 1 371 ? -3.262 -1.119 27.438 1 92.81 371 SER B C 1
ATOM 6321 O O . SER B 1 371 ? -3.879 -0.825 26.406 1 92.81 371 SER B O 1
ATOM 6323 N N . GLY B 1 372 ? -2.135 -1.816 27.5 1 92.06 372 GLY B N 1
ATOM 6324 C CA . GLY B 1 372 ? -1.649 -2.418 26.281 1 92.06 372 GLY B CA 1
ATOM 6325 C C . GLY B 1 372 ? -2.668 -3.328 25.609 1 92.06 372 GLY B C 1
ATOM 6326 O O . GLY B 1 372 ? -2.801 -3.332 24.391 1 92.06 372 GLY B O 1
ATOM 6327 N N . GLU B 1 373 ? -3.377 -4 26.406 1 94.56 373 GLU B N 1
ATOM 6328 C CA . GLU B 1 373 ? -4.391 -4.934 25.922 1 94.56 373 GLU B CA 1
ATOM 6329 C C . GLU B 1 373 ? -5.535 -4.195 25.219 1 94.56 373 GLU B C 1
ATOM 6331 O O . GLU B 1 373 ? -5.996 -4.621 24.156 1 94.56 373 GLU B O 1
ATOM 6336 N N . SER B 1 374 ? -6 -3.141 25.812 1 96.06 374 SER B N 1
ATOM 6337 C CA . SER B 1 374 ? -7.098 -2.389 25.219 1 96.06 374 SER B CA 1
ATOM 6338 C C . SER B 1 374 ? -6.699 -1.792 23.875 1 96.06 374 SER B C 1
ATOM 6340 O O . SER B 1 374 ? -7.48 -1.818 22.922 1 96.06 374 SER B O 1
ATOM 6342 N N . CYS B 1 375 ? -5.473 -1.227 23.828 1 97.06 375 CYS B N 1
ATOM 6343 C CA . CYS B 1 375 ? -4.965 -0.688 22.562 1 97.06 375 CYS B CA 1
ATOM 6344 C C . CYS B 1 375 ? -4.863 -1.778 21.5 1 97.06 375 CYS B C 1
ATOM 6346 O O . CYS B 1 375 ? -5.332 -1.601 20.375 1 97.06 375 CYS B O 1
ATOM 6348 N N . ASP B 1 376 ? -4.316 -2.9 21.906 1 96.5 376 ASP B N 1
ATOM 6349 C CA . ASP B 1 376 ? -4.133 -4.023 21 1 96.5 376 ASP B CA 1
ATOM 6350 C C . ASP B 1 376 ? -5.473 -4.527 20.469 1 96.5 376 ASP B C 1
ATOM 6352 O O . ASP B 1 376 ? -5.672 -4.617 19.25 1 96.5 376 ASP B O 1
ATOM 6356 N N . GLU B 1 377 ? -6.367 -4.816 21.344 1 97.75 377 GLU B N 1
ATOM 6357 C CA . GLU B 1 377 ? -7.676 -5.328 20.953 1 97.75 377 GLU B CA 1
ATOM 6358 C C . GLU B 1 377 ? -8.438 -4.305 20.109 1 97.75 377 GLU B C 1
ATOM 6360 O O . GLU B 1 377 ? -9.102 -4.66 19.141 1 97.75 377 GLU B O 1
ATOM 6365 N N . GLY B 1 378 ? -8.391 -3.062 20.562 1 98.44 378 GLY B N 1
ATOM 6366 C CA . GLY B 1 378 ? -9.062 -2.012 19.828 1 98.44 378 GLY B CA 1
ATOM 6367 C C . GLY B 1 378 ? -8.586 -1.905 18.391 1 98.44 378 GLY B C 1
ATOM 6368 O O . GLY B 1 378 ? -9.398 -1.829 17.453 1 98.44 378 GLY B O 1
ATOM 6369 N N . MET B 1 379 ? -7.285 -1.907 18.203 1 98.38 379 MET B N 1
ATOM 6370 C CA . MET B 1 379 ? -6.719 -1.809 16.859 1 98.38 379 MET B CA 1
ATOM 6371 C C . MET B 1 379 ? -7.102 -3.02 16.016 1 98.38 379 MET B C 1
ATOM 6373 O O . MET B 1 379 ? -7.492 -2.875 14.859 1 98.38 379 MET B O 1
ATOM 6377 N N . ARG B 1 380 ? -7.023 -4.199 16.594 1 98.25 380 ARG B N 1
ATOM 6378 C CA . ARG B 1 380 ? -7.379 -5.41 15.867 1 98.25 380 ARG B CA 1
ATOM 6379 C C . ARG B 1 380 ? -8.844 -5.391 15.453 1 98.25 380 ARG B C 1
ATOM 6381 O O . ARG B 1 380 ? -9.188 -5.75 14.328 1 98.25 380 ARG B O 1
ATOM 6388 N N . ARG B 1 381 ? -9.742 -4.949 16.328 1 98.62 381 ARG B N 1
ATOM 6389 C CA . ARG B 1 381 ? -11.164 -4.863 16.016 1 98.62 381 ARG B CA 1
ATOM 6390 C C . ARG B 1 381 ? -11.422 -3.898 14.859 1 98.62 381 ARG B C 1
ATOM 6392 O O . ARG B 1 381 ? -12.18 -4.211 13.945 1 98.62 381 ARG B O 1
ATOM 6399 N N . ALA B 1 382 ? -10.805 -2.734 14.953 1 98.81 382 ALA B N 1
ATOM 6400 C CA . ALA B 1 382 ? -11 -1.733 13.906 1 98.81 382 ALA B CA 1
ATOM 6401 C C . ALA B 1 382 ? -10.461 -2.223 12.57 1 98.81 382 ALA B C 1
ATOM 6403 O O . ALA B 1 382 ? -11.102 -2.057 11.531 1 98.81 382 ALA B O 1
ATOM 6404 N N . LEU B 1 383 ? -9.297 -2.838 12.602 1 98.75 383 LEU B N 1
ATOM 6405 C CA . LEU B 1 383 ? -8.656 -3.326 11.383 1 98.75 383 LEU B CA 1
ATOM 6406 C C . LEU B 1 383 ? -9.461 -4.469 10.766 1 98.75 383 LEU B C 1
ATOM 6408 O O . LEU B 1 383 ? -9.641 -4.523 9.547 1 98.75 383 LEU B O 1
ATOM 6412 N N . ASN B 1 384 ? -9.938 -5.41 11.594 1 98.62 384 ASN B N 1
ATOM 6413 C CA . ASN B 1 384 ? -10.758 -6.5 11.078 1 98.62 384 ASN B CA 1
ATOM 6414 C C . ASN B 1 384 ? -12.094 -5.992 10.539 1 98.62 384 ASN B C 1
ATOM 6416 O O . ASN B 1 384 ? -12.594 -6.496 9.531 1 98.62 384 ASN B O 1
ATOM 6420 N N . PHE B 1 385 ? -12.688 -4.996 11.281 1 98.31 385 PHE B N 1
ATOM 6421 C CA . PHE B 1 385 ? -13.914 -4.352 10.828 1 98.31 385 PHE B CA 1
ATOM 6422 C C . PHE B 1 385 ? -13.75 -3.783 9.43 1 98.31 385 PHE B C 1
ATOM 6424 O O . PHE B 1 385 ? -14.602 -3.99 8.562 1 98.31 385 PHE B O 1
ATOM 6431 N N . ALA B 1 386 ? -12.672 -3.074 9.188 1 98.38 386 ALA B N 1
ATOM 6432 C CA . ALA B 1 386 ? -12.359 -2.506 7.879 1 98.38 386 ALA B CA 1
ATOM 6433 C C . ALA B 1 386 ? -12.055 -3.602 6.863 1 98.38 386 ALA B C 1
ATOM 6435 O O . ALA B 1 386 ? -12.516 -3.547 5.723 1 98.38 386 ALA B O 1
ATOM 6436 N N . ASP B 1 387 ? -11.281 -4.598 7.242 1 98.38 387 ASP B N 1
ATOM 6437 C CA . ASP B 1 387 ? -10.867 -5.672 6.348 1 98.38 387 ASP B CA 1
ATOM 6438 C C . ASP B 1 387 ? -12.07 -6.48 5.863 1 98.38 387 ASP B C 1
ATOM 6440 O O . ASP B 1 387 ? -12.07 -6.98 4.734 1 98.38 387 ASP B O 1
ATOM 6444 N N . ASP B 1 388 ? -13.086 -6.598 6.695 1 97 388 ASP B N 1
ATOM 6445 C CA . ASP B 1 388 ? -14.312 -7.293 6.305 1 97 388 ASP B CA 1
ATOM 6446 C C . ASP B 1 388 ? -14.977 -6.605 5.117 1 97 388 ASP B C 1
ATOM 6448 O O . ASP B 1 388 ? -15.578 -7.262 4.266 1 97 388 ASP B O 1
ATOM 6452 N N . GLN B 1 389 ? -14.914 -5.309 5.113 1 94.62 389 GLN B N 1
ATOM 6453 C CA . GLN B 1 389 ? -15.477 -4.551 4.004 1 94.62 389 GLN B CA 1
ATOM 6454 C C . GLN B 1 389 ? -14.727 -4.832 2.705 1 94.62 389 GLN B C 1
ATOM 6456 O O . GLN B 1 389 ? -15.312 -4.809 1.623 1 94.62 389 GLN B O 1
ATOM 6461 N N . VAL B 1 390 ? -13.43 -5.137 2.787 1 96.5 390 VAL B N 1
ATOM 6462 C CA . VAL B 1 390 ? -12.602 -5.465 1.635 1 96.5 390 VAL B CA 1
ATOM 6463 C C . VAL B 1 390 ? -12.828 -6.918 1.231 1 96.5 390 VAL B C 1
ATOM 6465 O O . VAL B 1 390 ? -13.102 -7.211 0.065 1 96.5 390 VAL B O 1
ATOM 6468 N N . LEU B 1 391 ? -12.789 -7.816 2.219 1 97 391 LEU B N 1
ATOM 6469 C CA . LEU B 1 391 ? -12.852 -9.258 2.002 1 97 391 LEU B CA 1
ATOM 6470 C C . LEU B 1 391 ? -14.188 -9.656 1.385 1 97 391 LEU B C 1
ATOM 6472 O O . LEU B 1 391 ? -14.281 -10.664 0.688 1 97 391 LEU B O 1
ATOM 6476 N N . ARG B 1 392 ? -15.164 -8.836 1.596 1 93.44 392 ARG B N 1
ATOM 6477 C CA . ARG B 1 392 ? -16.484 -9.133 1.073 1 93.44 392 ARG B CA 1
ATOM 6478 C C . ARG B 1 392 ? -16.469 -9.297 -0.442 1 93.44 392 ARG B C 1
ATOM 6480 O O . ARG B 1 392 ? -17.109 -10.188 -0.989 1 93.44 392 ARG B O 1
ATOM 6487 N N . ALA B 1 393 ? -15.711 -8.492 -1.128 1 94.06 393 ALA B N 1
ATOM 6488 C CA . ALA B 1 393 ? -15.602 -8.547 -2.584 1 94.06 393 ALA B CA 1
ATOM 6489 C C . ALA B 1 393 ? -14.922 -9.836 -3.033 1 94.06 393 ALA B C 1
ATOM 6491 O O . ALA B 1 393 ? -14.992 -10.203 -4.207 1 94.06 393 ALA B O 1
ATOM 6492 N N . TYR B 1 394 ? -14.305 -10.516 -2.145 1 96.88 394 TYR B N 1
ATOM 6493 C CA . TYR B 1 394 ? -13.578 -11.742 -2.451 1 96.88 394 TYR B CA 1
ATOM 6494 C C . TYR B 1 394 ? -14.289 -12.961 -1.871 1 96.88 394 TYR B C 1
ATOM 6496 O O . TYR B 1 394 ? -13.734 -14.055 -1.84 1 96.88 394 TYR B O 1
ATOM 6504 N N . GLY B 1 395 ? -15.461 -12.719 -1.29 1 95.19 395 GLY B N 1
ATOM 6505 C CA . GLY B 1 395 ? -16.328 -13.789 -0.834 1 95.19 395 GLY B CA 1
ATOM 6506 C C . GLY B 1 395 ? -15.984 -14.281 0.563 1 95.19 395 GLY B C 1
ATOM 6507 O O . GLY B 1 395 ? -16.266 -15.43 0.91 1 95.19 395 GLY B O 1
ATOM 6508 N N . PHE B 1 396 ? -15.32 -13.445 1.364 1 97.44 396 PHE B N 1
ATOM 6509 C CA . PHE B 1 396 ? -14.906 -13.898 2.686 1 97.44 396 PHE B CA 1
ATOM 6510 C C . PHE B 1 396 ? -15.25 -12.867 3.75 1 97.44 396 PHE B C 1
ATOM 6512 O O . PHE B 1 396 ? -15.609 -11.727 3.426 1 97.44 396 PHE B O 1
ATOM 6519 N N . ARG B 1 397 ? -15.266 -13.219 4.977 1 96.75 397 ARG B N 1
ATOM 6520 C CA . ARG B 1 397 ? -15.312 -12.367 6.16 1 96.75 397 ARG B CA 1
ATOM 6521 C C . ARG B 1 397 ? -14.539 -12.992 7.316 1 96.75 397 ARG B C 1
ATOM 6523 O O . ARG B 1 397 ? -14.273 -14.195 7.316 1 96.75 397 ARG B O 1
ATOM 6530 N N . HIS B 1 398 ? -14.141 -12.188 8.242 1 97.94 398 HIS B N 1
ATOM 6531 C CA . HIS B 1 398 ? -13.523 -12.727 9.453 1 97.94 398 HIS B CA 1
ATOM 6532 C C . HIS B 1 398 ? -14.516 -13.586 10.234 1 97.94 398 HIS B C 1
ATOM 6534 O O . HIS B 1 398 ? -15.711 -13.297 10.258 1 97.94 398 HIS B O 1
ATOM 6540 N N . ALA B 1 399 ? -13.992 -14.602 10.93 1 97.81 399 ALA B N 1
ATOM 6541 C CA . ALA B 1 399 ? -14.82 -15.5 11.734 1 97.81 399 ALA B CA 1
ATOM 6542 C C . ALA B 1 399 ? -15.367 -14.781 12.961 1 97.81 399 ALA B C 1
ATOM 6544 O O . ALA B 1 399 ? -16.328 -15.242 13.578 1 97.81 399 ALA B O 1
ATOM 6545 N N . GLY B 1 400 ? -14.727 -13.703 13.391 1 97.25 400 GLY B N 1
ATOM 6546 C CA . GLY B 1 400 ? -15.109 -12.836 14.5 1 97.25 400 GLY B CA 1
ATOM 6547 C C . GLY B 1 400 ? -14.352 -11.523 14.523 1 97.25 400 GLY B C 1
ATOM 6548 O O . GLY B 1 400 ? -13.398 -11.336 13.766 1 97.25 400 GLY B O 1
ATOM 6549 N N . PRO B 1 401 ? -14.758 -10.656 15.406 1 97.12 401 PRO B N 1
ATOM 6550 C CA . PRO B 1 401 ? -14.172 -9.312 15.414 1 97.12 401 PRO B CA 1
ATOM 6551 C C . PRO B 1 401 ? -12.68 -9.32 15.734 1 97.12 401 PRO B C 1
ATOM 6553 O O . PRO B 1 401 ? -11.961 -8.391 15.359 1 97.12 401 PRO B O 1
ATOM 6556 N N . LEU B 1 402 ? -12.211 -10.406 16.453 1 97.69 402 LEU B N 1
ATOM 6557 C CA . LEU B 1 402 ? -10.805 -10.445 16.828 1 97.69 402 LEU B CA 1
ATOM 6558 C C . LEU B 1 402 ? -10.102 -11.648 16.203 1 97.69 402 LEU B C 1
ATOM 6560 O O . LEU B 1 402 ? -8.984 -11.984 16.594 1 97.69 402 LEU B O 1
ATOM 6564 N N . SER B 1 403 ? -10.766 -12.281 15.203 1 97.62 403 SER B N 1
ATOM 6565 C CA . SER B 1 403 ? -10.211 -13.492 14.609 1 97.62 403 SER B CA 1
ATOM 6566 C C . SER B 1 403 ? -9.367 -13.172 13.383 1 97.62 403 SER B C 1
ATOM 6568 O O . SER B 1 403 ? -9.781 -12.383 12.531 1 97.62 403 SER B O 1
ATOM 6570 N N . ASP B 1 404 ? -8.25 -13.797 13.281 1 95.94 404 ASP B N 1
ATOM 6571 C CA . ASP B 1 404 ? -7.441 -13.727 12.07 1 95.94 404 ASP B CA 1
ATOM 6572 C C . ASP B 1 404 ? -7.957 -14.68 11 1 95.94 404 ASP B C 1
ATOM 6574 O O . ASP B 1 404 ? -7.602 -14.562 9.828 1 95.94 404 ASP B O 1
ATOM 6578 N N . ASP B 1 405 ? -8.727 -15.664 11.422 1 97.56 405 ASP B N 1
ATOM 6579 C CA . ASP B 1 405 ? -9.305 -16.609 10.469 1 97.56 405 ASP B CA 1
ATOM 6580 C C . ASP B 1 405 ? -10.43 -15.961 9.672 1 97.56 405 ASP B C 1
ATOM 6582 O O . ASP B 1 405 ? -11.117 -15.07 10.172 1 97.56 405 ASP B O 1
ATOM 6586 N N . VAL B 1 406 ? -10.555 -16.406 8.477 1 98 406 VAL B N 1
ATOM 6587 C CA . VAL B 1 406 ? -11.648 -15.922 7.641 1 98 406 VAL B CA 1
ATOM 6588 C C . VAL B 1 406 ? -12.477 -17.109 7.152 1 98 406 VAL B C 1
ATOM 6590 O O . VAL B 1 406 ? -12.008 -18.25 7.137 1 98 406 VAL B O 1
ATOM 6593 N N . THR B 1 407 ? -13.703 -16.875 6.84 1 97.12 407 THR B N 1
ATOM 6594 C CA . THR B 1 407 ? -14.641 -17.875 6.348 1 97.12 407 THR B CA 1
ATOM 6595 C C . THR B 1 407 ? -15.336 -17.391 5.078 1 97.12 407 THR B C 1
ATOM 6597 O O . THR B 1 407 ? -15.562 -16.188 4.906 1 97.12 407 THR B O 1
ATOM 6600 N N . PRO B 1 408 ? -15.609 -18.328 4.16 1 96 408 PRO B N 1
ATOM 6601 C CA . PRO B 1 408 ? -16.344 -17.938 2.957 1 96 408 PRO B CA 1
ATOM 6602 C C . PRO B 1 408 ? -17.766 -17.453 3.268 1 96 408 PRO B C 1
ATOM 6604 O O . PRO B 1 408 ? -18.406 -17.953 4.188 1 96 408 PRO B O 1
ATOM 6607 N N . LEU B 1 409 ? -18.219 -16.469 2.535 1 94.56 409 LEU B N 1
ATOM 6608 C CA . LEU B 1 409 ? -19.594 -15.969 2.635 1 94.56 409 LEU B CA 1
ATOM 6609 C C . LEU B 1 409 ? -20.547 -16.828 1.809 1 94.56 409 LEU B C 1
ATOM 6611 O O . LEU B 1 409 ? -20.219 -17.219 0.69 1 94.56 409 LEU B O 1
ATOM 6615 N N . PRO B 1 410 ? -21.75 -17.109 2.328 1 91.44 410 PRO B N 1
ATOM 6616 C CA . PRO B 1 410 ? -22.75 -17.797 1.509 1 91.44 410 PRO B CA 1
ATOM 6617 C C . PRO B 1 410 ? -23.219 -16.969 0.33 1 91.44 410 PRO B C 1
ATOM 6619 O O . PRO B 1 410 ? -23.141 -15.734 0.368 1 91.44 410 PRO B O 1
ATOM 6622 N N . PHE B 1 411 ? -23.656 -17.688 -0.689 1 90.62 411 PHE B N 1
ATOM 6623 C CA . PHE B 1 411 ? -24.25 -16.984 -1.825 1 90.62 411 PHE B CA 1
ATOM 6624 C C . PHE B 1 411 ? -25.453 -16.156 -1.387 1 90.62 411 PHE B C 1
ATOM 6626 O O . PHE B 1 411 ? -26.297 -16.625 -0.621 1 90.62 411 PHE B O 1
ATOM 6633 N N . GLY B 1 412 ? -25.516 -14.922 -1.751 1 85.69 412 GLY B N 1
ATOM 6634 C CA . GLY B 1 412 ? -26.609 -14.031 -1.388 1 85.69 412 GLY B CA 1
ATOM 6635 C C . GLY B 1 412 ? -26.516 -13.523 0.04 1 85.69 412 GLY B C 1
ATOM 6636 O O . GLY B 1 412 ? -27.547 -13.25 0.674 1 85.69 412 GLY B O 1
ATOM 6637 N N . TYR B 1 413 ? -25.375 -13.508 0.538 1 85.88 413 TYR B N 1
ATOM 6638 C CA . TYR B 1 413 ? -25.172 -13.039 1.903 1 85.88 413 TYR B CA 1
ATOM 6639 C C . TYR B 1 413 ? -25.469 -11.547 2.016 1 85.88 413 TYR B C 1
ATOM 6641 O O . TYR B 1 413 ? -25.047 -10.758 1.172 1 85.88 413 TYR B O 1
ATOM 6649 N N . PRO B 1 414 ? -26.078 -11.086 3.104 1 84.44 414 PRO B N 1
ATOM 6650 C CA . PRO B 1 414 ? -26.688 -11.891 4.16 1 84.44 414 PRO B CA 1
ATOM 6651 C C . 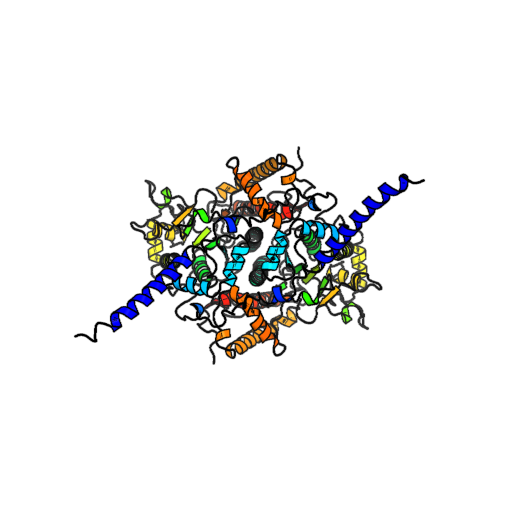PRO B 1 414 ? -28.078 -12.422 3.771 1 84.44 414 PRO B C 1
ATOM 6653 O O . PRO B 1 414 ? -28.828 -11.742 3.066 1 84.44 414 PRO B O 1
ATOM 6656 N N . ALA B 1 415 ? -28.328 -13.727 4.125 1 73.94 415 ALA B N 1
ATOM 6657 C CA . ALA B 1 415 ? -29.609 -14.352 3.779 1 73.94 415 ALA B CA 1
ATOM 6658 C C . ALA B 1 415 ? -30.781 -13.633 4.441 1 73.94 415 ALA B C 1
ATOM 6660 O O . ALA B 1 415 ? -30.656 -13.125 5.562 1 73.94 415 ALA B O 1
ATOM 6661 N N . LYS B 1 416 ? -31.844 -13.453 3.625 1 62.34 416 LYS B N 1
ATOM 6662 C CA . LYS B 1 416 ? -33.062 -12.906 4.211 1 62.34 416 LYS B CA 1
ATOM 6663 C C . LYS B 1 416 ? -33.594 -13.812 5.316 1 62.34 416 LYS B C 1
ATOM 6665 O O . LYS B 1 416 ? -33.531 -15.039 5.207 1 62.34 416 LYS B O 1
ATOM 6670 N N . GLN B 1 417 ? -33.656 -13.445 6.582 1 47.56 417 GLN B N 1
ATOM 6671 C CA . GLN B 1 417 ? -34.375 -14.227 7.578 1 47.56 417 GLN B CA 1
ATOM 6672 C C . GLN B 1 417 ? -35.875 -14.312 7.223 1 47.56 417 GLN B C 1
ATOM 6674 O O . GLN B 1 417 ? -36.438 -13.383 6.637 1 47.56 417 GLN B O 1
#

Radius of gyration: 30.22 Å; Cα contacts (8 Å, |Δi|>4): 1298; chains: 2; bounding box: 84×110×92 Å

Secondary structure (DSSP, 8-state):
--GGGSHHHHHHHHHHHHHHHHHHHHHTT---HHHHHH--------TT---GGG-TT--SSTTS---SHHHHHHHHHHH-HHHHHHHHHTT--S-EEEEEE--SSPPSSTTHHHHHHHHHHHHHHHHHHHT-EEEEE-S-SSTTS-GGGTHHHHHHHHHHH-TT-SEEEEE-TTEEE--TT----GGGGTT-SEEEEE-HHHHH---TT---TTSEEEEEEEEESSHHHHHHHHHHHTTSTTSTTHHHHHHHHHHH-TT-SSSS--HHHHHHHHHHSTT-SSGGGEEEE-SS-SSEEHHHHHHHHHHHHHHHHHHHHHS-HHHH----HHHHHHHHHHHHHHHTTTS----SEEE-TTT-TTT----TTS-HHHHHHHHHHHHHHHHHHHHGGGTEEESSTT-S-EEEPPTTSSPP-/--TTSSHHHHHHHHHHHHHHHHHHHHHTT---HHHHHH--------TT---GGG-TT--SSTTS---SHHHHHHHHHHH-HHHHHHHHHTT--S-EEEEEE--SSPPSSTTHHHHHHHHHHHHHHHHHHHT-EEEEE-S-SSTTS-GGGTHHHHHHHHHHH-TT-SEEEEE-TTEEE--TT----GGGGTT-SEEEEE-HHHHH---TT---TTSEEEEEEEEESSHHHHHHHHHHHTTSTTSTTHHHHHHHHHHH-TT-SSSS--HHHHHHHHHHSTT-SSGGGEEEE-SS-SSEEHHHHHHHHHHHHHHHHHHHHHS-GGGG----HHHHHHHHHHHHHHHTTTS----SEEE-TTT-TTT----TTS-HHHHHHHHHHHHHHHHHHHHGGGTEEESSTT-S-EEEPPTTSSP--

InterPro domains:
  IPR008630 Glycosyltransferase 34 [PF05637] (94-364)
  IPR008630 Glycosyltransferase 34 [PTHR31311] (54-405)
  IPR029044 Nucleotide-diphospho-sugar transferases [G3DSA:3.90.550.10] (96-286)

pLDDT: mean 84.05, std 21.74, range [21.34, 98.88]